Protein AF-0000000083397741 (afdb_homodimer)

InterPro domains:
  IPR000192 Aminotransferase class V domain [PF00266] (43-409)
  IPR015421 Pyridoxal phosphate-dependent transferase, major domain [G3DSA:3.40.640.10] (43-312)
  IPR015422 Pyridoxal phosphate-dependent transferase, small domain [G3DSA:3.90.1150.10] (32-408)
  IPR015424 Pyridoxal phosphate-dependent transferase [SSF53383] (21-418)

Structure (mmCIF, N/CA/C/O backbone):
data_AF-0000000083397741-model_v1
#
loop_
_entity.id
_entity.type
_entity.pdbx_description
1 polymer 'PLP-dependent transferase'
#
loop_
_atom_site.group_PDB
_atom_site.id
_atom_site.type_symbol
_atom_site.label_atom_id
_atom_site.label_alt_id
_atom_site.label_comp_id
_atom_site.label_asym_id
_atom_site.label_entity_id
_atom_site.label_seq_id
_atom_site.pdbx_PDB_ins_code
_atom_site.Cartn_x
_atom_site.Cartn_y
_atom_site.Cartn_z
_atom_site.occupancy
_atom_site.B_iso_or_equiv
_atom_site.auth_seq_id
_atom_site.auth_comp_id
_atom_site.auth_asym_id
_atom_site.auth_atom_id
_atom_site.pdbx_PDB_model_num
ATOM 1 N N . MET A 1 1 ? 24.938 -1.378 -6.527 1 69.62 1 MET A N 1
ATOM 2 C CA . MET A 1 1 ? 24.688 -1.645 -7.941 1 69.62 1 MET A CA 1
ATOM 3 C C . MET A 1 1 ? 25.203 -0.508 -8.812 1 69.62 1 MET A C 1
ATOM 5 O O . MET A 1 1 ? 25 0.666 -8.5 1 69.62 1 MET A O 1
ATOM 9 N N . PRO A 1 2 ? 25.906 -0.991 -9.844 1 72.62 2 PRO A N 1
ATOM 10 C CA . PRO A 1 2 ? 26.391 0.057 -10.742 1 72.62 2 PRO A CA 1
ATOM 11 C C . PRO A 1 2 ? 25.281 0.7 -11.562 1 72.62 2 PRO A C 1
ATOM 13 O O . PRO A 1 2 ? 24.234 0.087 -11.773 1 72.62 2 PRO A O 1
ATOM 16 N N . PHE A 1 3 ? 25.5 1.876 -11.953 1 84.69 3 PHE A N 1
ATOM 17 C CA . PHE A 1 3 ? 24.578 2.633 -12.789 1 84.69 3 PHE A CA 1
ATOM 18 C C . PHE A 1 3 ? 24.547 2.062 -14.203 1 84.69 3 PHE A C 1
ATOM 20 O O . PHE A 1 3 ? 25.562 1.604 -14.727 1 84.69 3 PHE A O 1
ATOM 27 N N . THR A 1 4 ? 23.375 2.037 -14.742 1 90.69 4 THR A N 1
ATOM 28 C CA . THR A 1 4 ? 23.156 1.583 -16.109 1 90.69 4 THR A CA 1
ATOM 29 C C . THR A 1 4 ? 22.828 2.762 -17.031 1 90.69 4 THR A C 1
ATOM 31 O O . THR A 1 4 ? 21.891 3.523 -16.766 1 90.69 4 THR A O 1
ATOM 34 N N . ASP A 1 5 ? 23.641 2.932 -18.078 1 95.44 5 ASP A N 1
ATOM 35 C CA . ASP A 1 5 ? 23.297 3.879 -19.141 1 95.44 5 ASP A CA 1
ATOM 36 C C . ASP A 1 5 ? 22.219 3.303 -20.062 1 95.44 5 ASP A C 1
ATOM 38 O O . ASP A 1 5 ? 22.531 2.521 -20.969 1 95.44 5 ASP A O 1
ATOM 42 N N . LEU A 1 6 ? 21.031 3.723 -19.953 1 96.62 6 LEU A N 1
ATOM 43 C CA . LEU A 1 6 ? 19.875 3.125 -20.641 1 96.62 6 LEU A CA 1
ATOM 44 C C . LEU A 1 6 ? 19.984 3.322 -22.141 1 96.62 6 LEU A C 1
ATOM 46 O O . LEU A 1 6 ? 19.688 2.41 -22.922 1 96.62 6 LEU A O 1
ATOM 50 N N . LYS A 1 7 ? 20.391 4.504 -22.594 1 96.12 7 LYS A N 1
ATOM 51 C CA . LYS A 1 7 ? 20.547 4.75 -24.031 1 96.12 7 LYS A CA 1
ATOM 52 C C . LYS A 1 7 ? 21.594 3.807 -24.625 1 96.12 7 LYS A C 1
ATOM 54 O O . LYS A 1 7 ? 21.344 3.191 -25.672 1 96.12 7 LYS A O 1
ATOM 59 N N . ALA A 1 8 ? 22.734 3.721 -23.969 1 96.62 8 ALA A N 1
ATOM 60 C CA . ALA A 1 8 ? 23.797 2.838 -24.438 1 96.62 8 ALA A CA 1
ATOM 61 C C . ALA A 1 8 ? 23.328 1.386 -24.469 1 96.62 8 ALA A C 1
ATOM 63 O O . ALA A 1 8 ? 23.703 0.626 -25.375 1 96.62 8 ALA A O 1
ATOM 64 N N . LEU A 1 9 ? 22.562 0.997 -23.484 1 97.25 9 LEU A N 1
ATOM 65 C CA . LEU A 1 9 ? 22.062 -0.366 -23.391 1 97.25 9 LEU A CA 1
ATOM 66 C C . LEU A 1 9 ? 21.188 -0.696 -24.609 1 97.25 9 LEU A C 1
ATOM 68 O O . LEU A 1 9 ? 21.422 -1.701 -25.281 1 97.25 9 LEU A O 1
ATOM 72 N N . TYR A 1 10 ? 20.25 0.158 -24.953 1 97.5 10 TYR A N 1
ATOM 73 C CA . TYR A 1 10 ? 19.25 -0.146 -25.969 1 97.5 10 TYR A CA 1
ATOM 74 C C . TYR A 1 10 ? 19.828 0.059 -27.375 1 97.5 10 TYR A C 1
ATOM 76 O O . TYR A 1 10 ? 19.234 -0.381 -28.359 1 97.5 10 TYR A O 1
ATOM 84 N N . ASP A 1 11 ? 20.969 0.698 -27.438 1 97.25 11 ASP A N 1
ATOM 85 C CA . ASP A 1 11 ? 21.656 0.878 -28.719 1 97.25 11 ASP A CA 1
ATOM 86 C C . ASP A 1 11 ? 22.391 -0.394 -29.125 1 97.25 11 ASP A C 1
ATOM 88 O O . ASP A 1 11 ? 22.812 -0.525 -30.281 1 97.25 11 ASP A O 1
ATOM 92 N N . GLN A 1 12 ? 22.531 -1.339 -28.25 1 97.06 12 GLN A N 1
ATOM 93 C CA . GLN A 1 12 ? 23.172 -2.613 -28.562 1 97.06 12 GLN A CA 1
ATOM 94 C C . GLN A 1 12 ? 22.141 -3.748 -28.594 1 97.06 12 GLN A C 1
ATOM 96 O O . GLN A 1 12 ? 21.094 -3.666 -27.953 1 97.06 12 GLN A O 1
ATOM 101 N N . PRO A 1 13 ? 22.484 -4.75 -29.375 1 97.31 13 PRO A N 1
ATOM 102 C CA . PRO A 1 13 ? 21.594 -5.914 -29.344 1 97.31 13 PRO A CA 1
ATOM 103 C C . PRO A 1 13 ? 21.656 -6.664 -28.016 1 97.31 13 PRO A C 1
ATOM 105 O O . PRO A 1 13 ? 22.703 -6.684 -27.359 1 97.31 13 PRO A O 1
ATOM 108 N N . PRO A 1 14 ? 20.562 -7.199 -27.609 1 97.88 14 PRO A N 1
ATOM 109 C CA . PRO A 1 14 ? 20.625 -8.008 -26.391 1 97.88 14 PRO A CA 1
ATOM 110 C C . PRO A 1 14 ? 21.5 -9.258 -26.547 1 97.88 14 PRO A C 1
ATOM 112 O O . PRO A 1 14 ? 21.656 -9.758 -27.672 1 97.88 14 PRO A O 1
ATOM 115 N N . PRO A 1 15 ? 22.047 -9.727 -25.484 1 97.38 15 PRO A N 1
ATOM 116 C CA . PRO A 1 15 ? 22.766 -11 -25.562 1 97.38 15 PRO A CA 1
ATOM 117 C C . PRO A 1 15 ? 21.828 -12.203 -25.703 1 97.38 15 PRO A C 1
ATOM 119 O O . PRO A 1 15 ? 20.609 -12.047 -25.641 1 97.38 15 PRO A O 1
ATOM 122 N N . ALA A 1 16 ? 22.5 -13.344 -25.891 1 97.62 16 ALA A N 1
ATOM 123 C CA . ALA A 1 16 ? 21.734 -14.586 -25.891 1 97.62 16 ALA A CA 1
ATOM 124 C C . ALA A 1 16 ? 21.125 -14.859 -24.516 1 97.62 16 ALA A C 1
ATOM 126 O O . ALA A 1 16 ? 21.734 -14.539 -23.5 1 97.62 16 ALA A O 1
ATOM 127 N N . PHE A 1 17 ? 19.938 -15.438 -24.547 1 98.38 17 PHE A N 1
ATOM 128 C CA . PHE A 1 17 ? 19.359 -15.867 -23.266 1 98.38 17 PHE A CA 1
ATOM 129 C C . PHE A 1 17 ? 20.234 -16.906 -22.594 1 98.38 17 PHE A C 1
ATOM 131 O O . PHE A 1 17 ? 21.078 -17.531 -23.25 1 98.38 17 PHE A O 1
ATOM 138 N N . GLY A 1 18 ? 20.047 -17.062 -21.281 1 97.19 18 GLY A N 1
ATOM 139 C CA . GLY A 1 18 ? 20.922 -17.875 -20.469 1 97.19 18 GLY A CA 1
ATOM 140 C C . GLY A 1 18 ? 21.859 -17.062 -19.594 1 97.19 18 GLY A C 1
ATOM 141 O O . GLY A 1 18 ? 21.562 -15.93 -19.234 1 97.19 18 GLY A O 1
ATOM 142 N N . LYS A 1 19 ? 22.984 -17.578 -19.297 1 95.06 19 LYS A N 1
ATOM 143 C CA . LYS A 1 19 ? 23.906 -17.016 -18.312 1 95.06 19 LYS A CA 1
ATOM 144 C C . LYS A 1 19 ? 24.406 -15.648 -18.781 1 95.06 19 LYS A C 1
ATOM 146 O O . LYS A 1 19 ? 24.734 -14.789 -17.953 1 95.06 19 LYS A O 1
ATOM 151 N N . GLU A 1 20 ? 24.438 -15.43 -20.047 1 96.19 20 GLU A N 1
ATOM 152 C CA . GLU A 1 20 ? 24.891 -14.148 -20.578 1 96.19 20 GLU A CA 1
ATOM 153 C C . GLU A 1 20 ? 23.969 -13.016 -20.156 1 96.19 20 GLU A C 1
ATOM 155 O O . GLU A 1 20 ? 24.375 -11.852 -20.125 1 96.19 20 GLU A O 1
ATOM 160 N N . MET A 1 21 ? 22.75 -13.375 -19.844 1 97.12 21 MET A N 1
ATOM 161 C CA . MET A 1 21 ? 21.75 -12.383 -19.469 1 97.12 21 MET A CA 1
ATOM 162 C C . MET A 1 21 ? 21.953 -11.93 -18.031 1 97.12 21 MET A C 1
ATOM 164 O O . MET A 1 21 ? 21.438 -10.883 -17.625 1 97.12 21 MET A O 1
ATOM 168 N N . LEU A 1 22 ? 22.719 -12.633 -17.234 1 95.56 22 LEU A N 1
ATOM 169 C CA . LEU A 1 22 ? 22.844 -12.383 -15.797 1 95.56 22 LEU A CA 1
ATOM 170 C C . LEU A 1 22 ? 23.422 -10.992 -15.539 1 95.56 22 LEU A C 1
ATOM 172 O O . LEU A 1 22 ? 23.078 -10.352 -14.547 1 95.56 22 LEU A O 1
ATOM 176 N N . LYS A 1 23 ? 24.281 -10.516 -16.422 1 95.06 23 LYS A N 1
ATOM 177 C CA . LYS A 1 23 ? 24.938 -9.227 -16.25 1 95.06 23 LYS A CA 1
ATOM 178 C C . LYS A 1 23 ? 23.922 -8.086 -16.266 1 95.06 23 LYS A C 1
ATOM 180 O O . LYS A 1 23 ? 24.203 -6.98 -15.789 1 95.06 23 LYS A O 1
ATOM 185 N N . HIS A 1 24 ? 22.734 -8.328 -16.781 1 97.19 24 HIS A N 1
ATOM 186 C CA . HIS A 1 24 ? 21.703 -7.305 -16.859 1 97.19 24 HIS A CA 1
ATOM 187 C C . HIS A 1 24 ? 20.781 -7.348 -15.648 1 97.19 24 HIS A C 1
ATOM 189 O O . HIS A 1 24 ? 19.828 -6.582 -15.562 1 97.19 24 HIS A O 1
ATOM 195 N N . PHE A 1 25 ? 21.062 -8.211 -14.742 1 97.06 25 PHE A N 1
ATOM 196 C CA . PHE A 1 25 ? 20.344 -8.305 -13.484 1 97.06 25 PHE A CA 1
ATOM 197 C C . PHE A 1 25 ? 21.266 -8.055 -12.305 1 97.06 25 PHE A C 1
ATOM 199 O O . PHE A 1 25 ? 22.484 -8.203 -12.414 1 97.06 25 PHE A O 1
ATOM 206 N N . ALA A 1 26 ? 20.688 -7.609 -11.211 1 96.5 26 ALA A N 1
ATOM 207 C CA . ALA A 1 26 ? 21.484 -7.199 -10.055 1 96.5 26 ALA A CA 1
ATOM 208 C C . ALA A 1 26 ? 21.734 -8.375 -9.109 1 96.5 26 ALA A C 1
ATOM 210 O O . ALA A 1 26 ? 22.188 -8.188 -7.98 1 96.5 26 ALA A O 1
ATOM 211 N N . MET A 1 27 ? 21.531 -9.523 -9.523 1 95.81 27 MET A N 1
ATOM 212 C CA . MET A 1 27 ? 21.656 -10.734 -8.719 1 95.81 27 MET A CA 1
ATOM 213 C C . MET A 1 27 ? 23.125 -11.016 -8.398 1 95.81 27 MET A C 1
ATOM 215 O O . MET A 1 27 ? 24 -10.805 -9.242 1 95.81 27 MET A O 1
ATOM 219 N N . ASP A 1 28 ? 23.391 -11.469 -7.18 1 95.5 28 ASP A N 1
ATOM 220 C CA . ASP A 1 28 ? 24.688 -12.07 -6.883 1 95.5 28 ASP A CA 1
ATOM 221 C C . ASP A 1 28 ? 25 -13.195 -7.863 1 95.5 28 ASP A C 1
ATOM 223 O O . ASP A 1 28 ? 24.266 -14.172 -7.965 1 95.5 28 ASP A O 1
ATOM 227 N N . PRO A 1 29 ? 26.062 -13.055 -8.5 1 91.81 29 PRO A N 1
ATOM 228 C CA . PRO A 1 29 ? 26.375 -14.055 -9.523 1 91.81 29 PRO A CA 1
ATOM 229 C C . PRO A 1 29 ? 26.531 -15.461 -8.945 1 91.81 29 PRO A C 1
ATOM 231 O O . PRO A 1 29 ? 26.406 -16.453 -9.672 1 91.81 29 PRO A O 1
ATOM 234 N N . ALA A 1 30 ? 26.828 -15.523 -7.715 1 93.25 30 ALA A N 1
ATOM 235 C CA . ALA A 1 30 ? 26.984 -16.828 -7.074 1 93.25 30 ALA A CA 1
ATOM 236 C C . ALA A 1 30 ? 25.641 -17.422 -6.695 1 93.25 30 ALA A C 1
ATOM 238 O O . ALA A 1 30 ? 25.547 -18.625 -6.391 1 93.25 30 ALA A O 1
ATOM 239 N N . TYR A 1 31 ? 24.609 -16.672 -6.734 1 96 31 TYR A N 1
ATOM 240 C CA . TYR A 1 31 ? 23.281 -17.141 -6.363 1 96 31 TYR A CA 1
ATOM 241 C C . TYR A 1 31 ? 22.547 -17.734 -7.562 1 96 31 TYR A C 1
ATOM 243 O O . TYR A 1 31 ? 22.438 -17.094 -8.609 1 96 31 TYR A O 1
ATOM 251 N N . VAL A 1 32 ? 22.109 -18.938 -7.477 1 97.12 32 VAL A N 1
ATOM 252 C CA . VAL A 1 32 ? 21.297 -19.562 -8.516 1 97.12 32 VAL A CA 1
ATOM 253 C C . VAL A 1 32 ? 19.812 -19.359 -8.219 1 97.12 32 VAL A C 1
ATOM 255 O O . VAL A 1 32 ? 19.219 -20.125 -7.453 1 97.12 32 VAL A O 1
ATOM 258 N N . ASN A 1 33 ? 19.281 -18.344 -8.867 1 96.94 33 ASN A N 1
ATOM 259 C CA . ASN A 1 33 ? 17.875 -18 -8.648 1 96.94 33 ASN A CA 1
ATOM 260 C C . ASN A 1 33 ? 16.938 -18.844 -9.5 1 96.94 33 ASN A C 1
ATOM 262 O O . ASN A 1 33 ? 16.844 -18.641 -10.711 1 96.94 33 ASN A O 1
ATOM 266 N N . LEU A 1 34 ? 16.25 -19.719 -8.867 1 98 34 LEU A N 1
ATOM 267 C CA . LEU A 1 34 ? 15.281 -20.562 -9.539 1 98 34 LEU A CA 1
ATOM 268 C C . LEU A 1 34 ? 13.891 -20.391 -8.938 1 98 34 LEU A C 1
ATOM 270 O O . LEU A 1 34 ? 13.086 -21.328 -8.922 1 98 34 LEU A O 1
ATOM 274 N N . ASN A 1 35 ? 13.672 -19.188 -8.414 1 97.94 35 ASN A N 1
ATOM 275 C CA . ASN A 1 35 ? 12.383 -18.859 -7.801 1 97.94 35 ASN A CA 1
ATOM 276 C C . ASN A 1 35 ? 11.945 -17.438 -8.156 1 97.94 35 ASN A C 1
ATOM 278 O O . ASN A 1 35 ? 11.391 -16.719 -7.312 1 97.94 35 ASN A O 1
ATOM 282 N N . ASN A 1 36 ? 12.148 -17.047 -9.375 1 95.88 36 ASN A N 1
ATOM 283 C CA . ASN A 1 36 ? 11.695 -15.75 -9.883 1 95.88 36 ASN A CA 1
ATOM 284 C C . ASN A 1 36 ? 10.211 -15.531 -9.609 1 95.88 36 ASN A C 1
ATOM 286 O O . ASN A 1 36 ? 9.773 -14.398 -9.414 1 95.88 36 ASN A O 1
ATOM 290 N N . GLY A 1 37 ? 9.445 -16.531 -9.578 1 96.25 37 GLY A N 1
ATOM 291 C CA . GLY A 1 37 ? 7.996 -16.469 -9.477 1 96.25 37 GLY A CA 1
ATOM 292 C C . GLY A 1 37 ? 7.512 -15.867 -8.172 1 96.25 37 GLY A C 1
ATOM 293 O O . GLY A 1 37 ? 6.402 -15.336 -8.102 1 96.25 37 GLY A O 1
ATOM 294 N N . SER A 1 38 ? 8.312 -15.945 -7.117 1 95.56 38 SER A N 1
ATOM 295 C CA . SER A 1 38 ? 7.863 -15.484 -5.805 1 95.56 38 SER A CA 1
ATOM 296 C C . SER A 1 38 ? 7.871 -13.961 -5.719 1 95.56 38 SER A C 1
ATOM 298 O O . SER A 1 38 ? 6.848 -13.352 -5.418 1 95.56 38 SER A O 1
ATOM 300 N N . TYR A 1 39 ? 9.008 -13.328 -6.082 1 96.44 39 TYR A N 1
ATOM 301 C CA . TYR A 1 39 ? 9.141 -11.906 -5.801 1 96.44 39 TYR A CA 1
ATOM 302 C C . TYR A 1 39 ? 9.461 -11.125 -7.066 1 96.44 39 TYR A C 1
ATOM 304 O O . TYR A 1 39 ? 9.367 -9.898 -7.09 1 96.44 39 TYR A O 1
ATOM 312 N N . GLY A 1 40 ? 9.828 -11.789 -8.109 1 96.19 40 GLY A N 1
ATOM 313 C CA . GLY A 1 40 ? 10.32 -11.125 -9.305 1 96.19 40 GLY A CA 1
ATOM 314 C C . GLY A 1 40 ? 11.766 -10.68 -9.195 1 96.19 40 GLY A C 1
ATOM 315 O O . GLY A 1 40 ? 12.344 -10.703 -8.102 1 96.19 40 GLY A O 1
ATOM 316 N N . THR A 1 41 ? 12.344 -10.359 -10.312 1 96 41 THR A N 1
ATOM 317 C CA . THR A 1 41 ? 13.719 -9.883 -10.43 1 96 41 THR A CA 1
ATOM 318 C C . THR A 1 41 ? 13.812 -8.789 -11.492 1 96 41 THR A C 1
ATOM 320 O O . THR A 1 41 ? 14.062 -9.078 -12.664 1 96 41 THR A O 1
ATOM 323 N N . PRO A 1 42 ? 13.641 -7.562 -11.086 1 97.56 42 PRO A N 1
ATOM 324 C CA . PRO A 1 42 ? 13.766 -6.504 -12.094 1 97.56 42 PRO A CA 1
ATOM 325 C C . PRO A 1 42 ? 15.18 -6.395 -12.656 1 97.56 42 PRO A C 1
ATOM 327 O O . PRO A 1 42 ? 16.156 -6.527 -11.914 1 97.56 42 PRO A O 1
ATOM 330 N N . PRO A 1 43 ? 15.305 -6.156 -13.961 1 98.19 43 PRO A N 1
ATOM 331 C CA . PRO A 1 43 ? 16.625 -5.941 -14.531 1 98.19 43 PRO A CA 1
ATOM 332 C C . PRO A 1 43 ? 17.25 -4.609 -14.102 1 98.19 43 PRO A C 1
ATOM 334 O O . PRO A 1 43 ? 16.531 -3.711 -13.648 1 98.19 43 PRO A O 1
ATOM 337 N N . ARG A 1 44 ? 18.547 -4.52 -14.281 1 97.88 44 ARG A N 1
ATOM 338 C CA . ARG A 1 44 ? 19.281 -3.309 -13.938 1 97.88 44 ARG A CA 1
ATOM 339 C C . ARG A 1 44 ? 18.688 -2.092 -14.648 1 97.88 44 ARG A C 1
ATOM 341 O O . ARG A 1 44 ? 18.672 -0.991 -14.094 1 97.88 44 ARG A O 1
ATOM 348 N N . ALA A 1 45 ? 18.25 -2.291 -15.875 1 98.38 45 ALA A N 1
ATOM 349 C CA . ALA A 1 45 ? 17.656 -1.19 -16.625 1 98.38 45 ALA A CA 1
ATOM 350 C C . ALA A 1 45 ? 16.438 -0.626 -15.898 1 98.38 45 ALA A C 1
ATOM 352 O O . ALA A 1 45 ? 16.266 0.593 -15.812 1 98.38 45 ALA A O 1
ATOM 353 N N . VAL A 1 46 ? 15.586 -1.494 -15.422 1 98.56 46 VAL A N 1
ATOM 354 C CA . VAL A 1 46 ? 14.367 -1.092 -14.719 1 98.56 46 VAL A CA 1
ATOM 355 C C . VAL A 1 46 ? 14.734 -0.46 -13.375 1 98.56 46 VAL A C 1
ATOM 357 O O . VAL A 1 46 ? 14.141 0.542 -12.977 1 98.56 46 VAL A O 1
ATOM 360 N N . LEU A 1 47 ? 15.703 -1.009 -12.648 1 97.75 47 LEU A N 1
ATOM 361 C CA . LEU A 1 47 ? 16.172 -0.44 -11.391 1 97.75 47 LEU A CA 1
ATOM 362 C C . LEU A 1 47 ? 16.766 0.951 -11.609 1 97.75 47 LEU A C 1
ATOM 364 O O . LEU A 1 47 ? 16.547 1.852 -10.797 1 97.75 47 LEU A O 1
ATOM 368 N N . GLN A 1 48 ? 17.5 1.092 -12.719 1 97.31 48 GLN A N 1
ATOM 369 C CA . GLN A 1 48 ? 18.047 2.396 -13.062 1 97.31 48 GLN A CA 1
ATOM 370 C C . GLN A 1 48 ? 16.938 3.414 -13.32 1 97.31 48 GLN A C 1
ATOM 372 O O . GLN A 1 48 ? 17.016 4.551 -12.844 1 97.31 48 GLN A O 1
ATOM 377 N N . ALA A 1 49 ? 15.977 3.018 -14.07 1 97.94 49 ALA A N 1
ATOM 378 C CA . ALA A 1 49 ? 14.852 3.908 -14.336 1 97.94 49 ALA A CA 1
ATOM 379 C C . ALA A 1 49 ? 14.156 4.32 -13.047 1 97.94 49 ALA A C 1
ATOM 381 O O . ALA A 1 49 ? 13.766 5.477 -12.883 1 97.94 49 ALA A O 1
ATOM 382 N N . ALA A 1 50 ? 13.938 3.377 -12.148 1 96.94 50 ALA A N 1
ATOM 383 C CA . ALA A 1 50 ? 13.32 3.676 -10.859 1 96.94 50 ALA A CA 1
ATOM 384 C C . ALA A 1 50 ? 14.164 4.668 -10.062 1 96.94 50 ALA A C 1
ATOM 386 O O . ALA A 1 50 ? 13.625 5.566 -9.414 1 96.94 50 ALA A O 1
ATOM 387 N N . PHE A 1 51 ? 15.445 4.438 -10.102 1 95.56 51 PHE A N 1
ATOM 388 C CA . PHE A 1 51 ?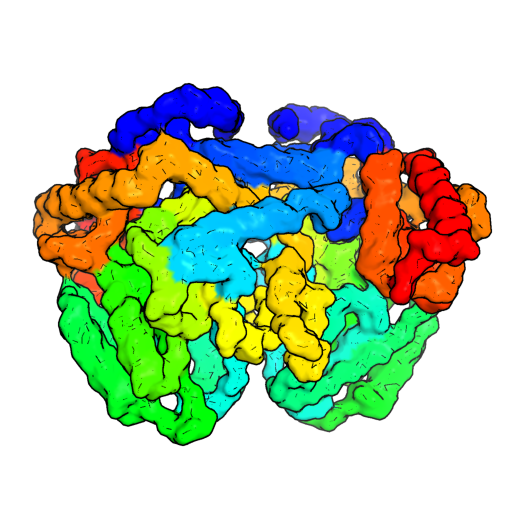 16.359 5.352 -9.43 1 95.56 51 PHE A CA 1
ATOM 389 C C . PHE A 1 51 ? 16.266 6.75 -10.031 1 95.56 51 PHE A C 1
ATOM 391 O O . PHE A 1 51 ? 16.266 7.746 -9.305 1 95.56 51 PHE A O 1
ATOM 398 N N . ASP A 1 52 ? 16.203 6.824 -11.336 1 96.56 52 ASP A N 1
ATOM 399 C CA . ASP A 1 52 ? 16.078 8.109 -12.016 1 96.56 52 ASP A CA 1
ATOM 400 C C . ASP A 1 52 ? 14.781 8.812 -11.617 1 96.56 52 ASP A C 1
ATOM 402 O O . ASP A 1 52 ? 14.766 10.031 -11.43 1 96.56 52 ASP A O 1
ATOM 406 N N . ILE A 1 53 ? 13.742 8.094 -11.531 1 97.44 53 ILE A N 1
ATOM 407 C CA . ILE A 1 53 ? 12.453 8.641 -11.117 1 97.44 53 ILE A CA 1
ATOM 408 C C . ILE A 1 53 ? 12.555 9.18 -9.695 1 97.44 53 ILE A C 1
ATOM 410 O O . ILE A 1 53 ? 12.086 10.281 -9.398 1 97.44 53 ILE A O 1
ATOM 414 N N . THR A 1 54 ? 13.156 8.406 -8.773 1 96.44 54 THR A N 1
ATOM 415 C CA . THR A 1 54 ? 13.352 8.844 -7.398 1 96.44 54 THR A CA 1
ATOM 416 C C . THR A 1 54 ? 14.156 10.141 -7.352 1 96.44 54 THR A C 1
ATOM 418 O O . THR A 1 54 ? 13.828 11.047 -6.59 1 96.44 54 THR A O 1
ATOM 421 N N . THR A 1 55 ? 15.188 10.18 -8.164 1 95.69 55 THR A N 1
ATOM 422 C CA . THR A 1 55 ? 16.016 11.375 -8.234 1 95.69 55 THR A CA 1
ATOM 423 C C . THR A 1 55 ? 15.195 12.578 -8.68 1 95.69 55 THR A C 1
ATOM 425 O O . THR A 1 55 ? 15.336 13.672 -8.125 1 95.69 55 THR A O 1
ATOM 428 N N . GLU A 1 56 ? 14.391 12.352 -9.672 1 97.19 56 GLU A N 1
ATOM 429 C CA . GLU A 1 56 ? 13.508 13.414 -10.156 1 97.19 56 GLU A CA 1
ATOM 430 C C . GLU A 1 56 ? 12.539 13.867 -9.062 1 97.19 56 GLU A C 1
ATOM 432 O O . GLU A 1 56 ? 12.352 15.062 -8.852 1 97.19 56 GLU A O 1
ATOM 437 N N . ILE A 1 57 ? 11.898 12.953 -8.367 1 97.5 57 ILE A N 1
ATOM 438 C CA . ILE A 1 57 ? 10.953 13.25 -7.301 1 97.5 57 ILE A CA 1
ATOM 439 C C . ILE A 1 57 ? 11.617 14.133 -6.25 1 97.5 57 ILE A C 1
ATOM 441 O O . ILE A 1 57 ? 11.062 15.156 -5.848 1 97.5 57 ILE A O 1
ATOM 445 N N . GLU A 1 58 ? 12.812 13.719 -5.84 1 97.06 58 GLU A N 1
ATOM 446 C CA . GLU A 1 58 ? 13.438 14.359 -4.688 1 97.06 58 GLU A CA 1
ATOM 447 C C . GLU A 1 58 ? 14.07 15.695 -5.074 1 97.06 58 GLU A C 1
ATOM 449 O O . GLU A 1 58 ? 14.297 16.547 -4.219 1 97.06 58 GLU A O 1
ATOM 454 N N . ALA A 1 59 ? 14.328 15.914 -6.395 1 97.19 59 ALA A N 1
ATOM 455 C CA . ALA A 1 59 ? 14.812 17.219 -6.855 1 97.19 59 ALA A CA 1
ATOM 456 C C . ALA A 1 59 ? 13.75 18.297 -6.66 1 97.19 59 ALA A C 1
ATOM 458 O O . ALA A 1 59 ? 14.07 19.438 -6.328 1 97.19 59 ALA A O 1
ATOM 459 N N . ASN A 1 60 ? 12.531 17.953 -6.91 1 97.38 60 ASN A N 1
ATOM 460 C CA . ASN A 1 60 ? 11.383 18.828 -6.711 1 97.38 60 ASN A CA 1
ATOM 461 C C . ASN A 1 60 ? 10.094 18.047 -6.496 1 97.38 60 ASN A C 1
ATOM 463 O O . ASN A 1 60 ? 9.312 17.859 -7.426 1 97.38 60 ASN A O 1
ATOM 467 N N . PRO A 1 61 ? 9.828 17.672 -5.223 1 96.56 61 PRO A N 1
ATOM 468 C CA . PRO A 1 61 ? 8.664 16.844 -4.922 1 96.56 61 PRO A CA 1
ATOM 469 C C . PRO A 1 61 ? 7.352 17.453 -5.406 1 96.56 61 PRO A C 1
ATOM 471 O O . PRO A 1 61 ? 6.457 16.734 -5.855 1 96.56 61 PRO A O 1
ATOM 474 N N . GLU A 1 62 ? 7.203 18.766 -5.398 1 96.75 62 GLU A N 1
ATOM 475 C CA . GLU A 1 62 ? 5.969 19.438 -5.812 1 96.75 62 GLU A CA 1
ATOM 476 C C . GLU A 1 62 ? 5.75 19.297 -7.316 1 96.75 62 GLU A C 1
ATOM 478 O O . GLU A 1 62 ? 4.652 18.953 -7.762 1 96.75 62 GLU A O 1
ATOM 483 N N . ARG A 1 63 ? 6.797 19.594 -8.047 1 96.81 63 ARG A N 1
ATOM 484 C CA . ARG A 1 63 ? 6.688 19.484 -9.5 1 96.81 63 ARG A CA 1
ATOM 485 C C . ARG A 1 63 ? 6.312 18.078 -9.922 1 96.81 63 ARG A C 1
ATOM 487 O O . ARG A 1 63 ? 5.469 17.891 -10.805 1 96.81 63 ARG A O 1
ATOM 494 N N . PHE A 1 64 ? 6.918 17.172 -9.32 1 97.38 64 PHE A N 1
ATOM 495 C CA . PHE A 1 64 ? 6.672 15.773 -9.688 1 97.38 64 PHE A CA 1
ATOM 496 C C . PHE A 1 64 ? 5.25 15.367 -9.336 1 97.38 64 PHE A C 1
ATOM 498 O O . PHE A 1 64 ? 4.527 14.828 -10.18 1 97.38 64 PHE A O 1
ATOM 505 N N . HIS A 1 65 ? 4.809 15.578 -8.094 1 96.06 65 HIS A N 1
ATOM 506 C CA . HIS A 1 65 ? 3.543 15.039 -7.602 1 96.06 65 HIS A CA 1
ATOM 507 C C . HIS A 1 65 ? 2.359 15.82 -8.164 1 96.06 65 HIS A C 1
ATOM 509 O O . HIS A 1 65 ? 1.234 15.312 -8.195 1 96.06 65 HIS A O 1
ATOM 515 N N . ARG A 1 66 ? 2.602 16.984 -8.609 1 94.94 66 ARG A N 1
ATOM 516 C CA . ARG A 1 66 ? 1.489 17.781 -9.109 1 94.94 66 ARG A CA 1
ATOM 517 C C . ARG A 1 66 ? 1.423 17.734 -10.633 1 94.94 66 ARG A C 1
ATOM 519 O O . ARG A 1 66 ? 0.349 17.891 -11.219 1 94.94 66 ARG A O 1
ATOM 526 N N . PHE A 1 67 ? 2.598 17.438 -11.359 1 92.88 67 PHE A N 1
ATOM 527 C CA . PHE A 1 67 ? 2.586 17.516 -12.812 1 92.88 67 PHE A CA 1
ATOM 528 C C . PHE A 1 67 ? 3.377 16.359 -13.422 1 92.88 67 PHE A C 1
ATOM 530 O O . PHE A 1 67 ? 3.236 16.047 -14.609 1 92.88 67 PHE A O 1
ATOM 537 N N . GLY A 1 68 ? 4.137 15.672 -12.695 1 91.12 68 GLY A N 1
ATOM 538 C CA . GLY A 1 68 ? 5.199 14.875 -13.281 1 91.12 68 GLY A CA 1
ATOM 539 C C . GLY A 1 68 ? 4.789 13.438 -13.531 1 91.12 68 GLY A C 1
ATOM 540 O O . GLY A 1 68 ? 5.312 12.789 -14.445 1 91.12 68 GLY A O 1
ATOM 541 N N . TYR A 1 69 ? 3.889 12.883 -12.727 1 95.75 69 TYR A N 1
ATOM 542 C CA . TYR A 1 69 ? 3.734 11.438 -12.781 1 95.75 69 TYR A CA 1
ATOM 543 C C . TYR A 1 69 ? 2.5 11.047 -13.586 1 95.75 69 TYR A C 1
ATOM 545 O O . TYR A 1 69 ? 2.402 9.914 -14.078 1 95.75 69 TYR A O 1
ATOM 553 N N . GLN A 1 70 ? 1.535 11.93 -13.828 1 96.44 70 GLN A N 1
ATOM 554 C CA . GLN A 1 70 ? 0.209 11.555 -14.312 1 96.44 70 GLN A CA 1
ATOM 555 C C . GLN A 1 70 ? 0.281 10.969 -15.719 1 96.44 70 GLN A C 1
ATOM 557 O O . GLN A 1 70 ? -0.275 9.898 -15.984 1 96.44 70 GLN A O 1
ATOM 562 N N . GLU A 1 71 ? 0.98 11.648 -16.609 1 97.38 71 GLU A N 1
ATOM 563 C CA . GLU A 1 71 ? 1.073 11.156 -17.969 1 97.38 71 GLU A CA 1
ATOM 564 C C . GLU A 1 71 ? 1.854 9.852 -18.047 1 97.38 71 GLU A C 1
ATOM 566 O O . GLU A 1 71 ? 1.555 8.977 -18.859 1 97.38 71 GLU A O 1
ATOM 571 N N . ARG A 1 72 ? 2.846 9.688 -17.25 1 98.19 72 ARG A N 1
ATOM 572 C CA . ARG A 1 72 ? 3.641 8.469 -17.188 1 98.19 72 ARG A CA 1
ATOM 573 C C . ARG A 1 72 ? 2.824 7.305 -16.641 1 98.19 72 ARG A C 1
ATOM 575 O O . ARG A 1 72 ? 2.98 6.164 -17.062 1 98.19 72 ARG A O 1
ATOM 582 N N . LEU A 1 73 ? 1.969 7.621 -15.648 1 98.38 73 LEU A N 1
ATOM 583 C CA . LEU A 1 73 ? 1.059 6.617 -15.109 1 98.38 73 LEU A CA 1
ATOM 584 C C . LEU A 1 73 ? 0.062 6.16 -16.172 1 98.38 73 LEU A C 1
ATOM 586 O O . LEU A 1 73 ? -0.222 4.969 -16.281 1 98.38 73 LEU A O 1
ATOM 590 N N . LYS A 1 74 ? -0.451 7.109 -16.922 1 98.31 74 LYS A N 1
ATOM 591 C CA . LYS A 1 74 ? -1.346 6.789 -18.031 1 98.31 74 LYS A CA 1
ATOM 592 C C . LYS A 1 74 ? -0.653 5.895 -19.047 1 98.31 74 LYS A C 1
ATOM 594 O O . LYS A 1 74 ? -1.254 4.945 -19.562 1 98.31 74 LYS A O 1
ATOM 599 N N . GLU A 1 75 ? 0.581 6.203 -19.344 1 98.69 75 GLU A N 1
ATOM 600 C CA . GLU A 1 75 ? 1.367 5.395 -20.266 1 98.69 75 GLU A CA 1
ATOM 601 C C . GLU A 1 75 ? 1.534 3.969 -19.75 1 98.69 75 GLU A C 1
ATOM 603 O O . GLU A 1 75 ? 1.406 3.008 -20.516 1 98.69 75 GLU A O 1
ATOM 608 N N . ALA A 1 76 ? 1.808 3.854 -18.469 1 98.81 76 ALA A N 1
ATOM 609 C CA . ALA A 1 76 ? 1.943 2.529 -17.875 1 98.81 76 ALA A CA 1
ATOM 610 C C . ALA A 1 76 ? 0.657 1.724 -18.016 1 98.81 76 ALA A C 1
ATOM 612 O O . ALA A 1 76 ? 0.693 0.553 -18.406 1 98.81 76 ALA A O 1
ATOM 613 N N . ARG A 1 77 ? -0.47 2.336 -17.719 1 98.81 77 ARG A N 1
ATOM 614 C CA . ARG A 1 77 ? -1.765 1.674 -17.844 1 98.81 77 ARG A CA 1
ATOM 615 C C . ARG A 1 77 ? -2.049 1.298 -19.297 1 98.81 77 ARG A C 1
ATOM 617 O O . ARG A 1 77 ? -2.6 0.229 -19.578 1 98.81 77 ARG A O 1
ATOM 624 N N . ALA A 1 78 ? -1.655 2.148 -20.203 1 98.88 78 ALA A N 1
ATOM 625 C CA . ALA A 1 78 ? -1.861 1.877 -21.625 1 98.88 78 ALA A CA 1
ATOM 626 C C . ALA A 1 78 ? -1.033 0.68 -22.078 1 98.88 78 ALA A C 1
ATOM 628 O O . ALA A 1 78 ? -1.518 -0.168 -22.828 1 98.88 78 ALA A O 1
ATOM 629 N N . ASN A 1 79 ? 0.211 0.66 -21.688 1 98.88 79 ASN A N 1
ATOM 630 C CA . ASN A 1 79 ? 1.075 -0.468 -22.016 1 98.88 79 ASN A CA 1
ATOM 631 C C . ASN A 1 79 ? 0.502 -1.784 -21.5 1 98.88 79 ASN A C 1
ATOM 633 O O . ASN A 1 79 ? 0.456 -2.775 -22.234 1 98.88 79 ASN A O 1
ATOM 637 N N . ILE A 1 80 ? 0.039 -1.764 -20.297 1 98.88 80 ILE A N 1
ATOM 638 C CA . ILE A 1 80 ? -0.537 -2.953 -19.688 1 98.88 80 ILE A CA 1
ATOM 639 C C . ILE A 1 80 ? -1.812 -3.352 -20.422 1 98.88 80 ILE A C 1
ATOM 641 O O . ILE A 1 80 ? -2.023 -4.531 -20.719 1 98.88 80 ILE A O 1
ATOM 645 N N . ALA A 1 81 ? -2.65 -2.354 -20.656 1 98.88 81 ALA A N 1
ATOM 646 C CA . ALA A 1 81 ? -3.906 -2.605 -21.359 1 98.88 81 ALA A CA 1
ATOM 647 C C . ALA A 1 81 ? -3.658 -3.301 -22.688 1 98.88 81 ALA A C 1
ATOM 649 O O . ALA A 1 81 ? -4.387 -4.227 -23.062 1 98.88 81 ALA A O 1
ATOM 650 N N . GLY A 1 82 ? -2.672 -2.842 -23.406 1 98.69 82 GLY A N 1
ATOM 651 C CA . GLY A 1 82 ? -2.316 -3.475 -24.656 1 98.69 82 GLY A CA 1
ATOM 652 C C . GLY A 1 82 ? -1.919 -4.93 -24.516 1 98.69 82 GLY A C 1
ATOM 653 O O . GLY A 1 82 ? -2.258 -5.762 -25.359 1 98.69 82 GLY A O 1
ATOM 654 N N . LEU A 1 83 ? -1.261 -5.238 -23.469 1 98.62 83 LEU A N 1
ATOM 655 C CA . LEU A 1 83 ? -0.746 -6.578 -23.219 1 98.62 83 LEU A CA 1
ATOM 656 C C . LEU A 1 83 ? -1.873 -7.531 -22.828 1 98.62 83 LEU A C 1
ATOM 658 O O . LEU A 1 83 ? -1.816 -8.727 -23.141 1 98.62 83 LEU A O 1
ATOM 662 N N . ILE A 1 84 ? -2.951 -7.039 -22.188 1 98.88 84 ILE A N 1
ATOM 663 C CA . ILE A 1 84 ? -3.941 -7.949 -21.609 1 98.88 84 ILE A CA 1
ATOM 664 C C . ILE A 1 84 ? -5.254 -7.832 -22.391 1 98.88 84 ILE A C 1
ATOM 666 O O . ILE A 1 84 ? -6.254 -8.445 -22.016 1 98.88 84 ILE A O 1
ATOM 670 N N . GLY A 1 85 ? -5.277 -7.062 -23.438 1 98.75 85 GLY A N 1
ATOM 671 C CA . GLY A 1 85 ? -6.465 -6.922 -24.266 1 98.75 85 GLY A CA 1
ATOM 672 C C . GLY A 1 85 ? -7.602 -6.199 -23.562 1 98.75 85 GLY A C 1
ATOM 673 O O . GLY A 1 85 ? -8.727 -6.699 -23.516 1 98.75 85 GLY A O 1
ATOM 674 N N . ALA A 1 86 ? -7.32 -4.992 -23.047 1 98.75 86 ALA A N 1
ATOM 675 C CA . ALA A 1 86 ? -8.289 -4.164 -22.344 1 98.75 86 ALA A CA 1
ATOM 676 C C . ALA A 1 86 ? -8.156 -2.697 -22.75 1 98.75 86 ALA A C 1
ATOM 678 O O . ALA A 1 86 ? -7.312 -2.348 -23.562 1 98.75 86 ALA A O 1
ATOM 679 N N . HIS A 1 87 ? -9.062 -1.869 -22.328 1 98.62 87 HIS A N 1
ATOM 680 C CA . HIS A 1 87 ? -8.945 -0.421 -22.453 1 98.62 87 HIS A CA 1
ATOM 681 C C . HIS A 1 87 ? -8.117 0.159 -21.312 1 98.62 87 HIS A C 1
ATOM 683 O O . HIS A 1 87 ? -8.219 -0.296 -20.172 1 98.62 87 HIS A O 1
ATOM 689 N N . GLN A 1 88 ? -7.359 1.125 -21.594 1 98.31 88 GLN A N 1
ATOM 690 C CA . GLN A 1 88 ? -6.465 1.712 -20.594 1 98.31 88 GLN A CA 1
ATOM 691 C C . GLN A 1 88 ? -7.234 2.16 -19.359 1 98.31 88 GLN A C 1
ATOM 693 O O . GLN A 1 88 ? -6.727 2.072 -18.234 1 98.31 88 GLN A O 1
ATOM 698 N N . ASP A 1 89 ? -8.484 2.674 -19.516 1 98.31 89 ASP A N 1
ATOM 699 C CA . ASP A 1 89 ? -9.266 3.197 -18.406 1 98.31 89 ASP A CA 1
ATOM 700 C C . ASP A 1 89 ? -9.961 2.07 -17.641 1 98.31 89 ASP A C 1
ATOM 702 O O . ASP A 1 89 ? -10.719 2.322 -16.703 1 98.31 89 ASP A O 1
ATOM 706 N N . GLU A 1 90 ? -9.703 0.839 -18 1 98.81 90 GLU A N 1
ATOM 707 C CA . GLU A 1 90 ? -10.141 -0.333 -17.25 1 98.81 90 GLU A CA 1
ATOM 708 C C . GLU A 1 90 ? -9 -0.923 -16.438 1 98.81 90 GLU A C 1
ATOM 710 O O . GLU A 1 90 ? -9.188 -1.914 -15.727 1 98.81 90 GLU A O 1
ATOM 715 N N . CYS A 1 91 ? -7.82 -0.321 -16.578 1 98.88 91 CYS A N 1
ATOM 716 C CA . CYS A 1 91 ? -6.621 -0.809 -15.906 1 98.88 91 CYS A CA 1
ATOM 717 C C . CYS A 1 91 ? -6.172 0.163 -14.828 1 98.88 91 CYS A C 1
ATOM 719 O O . CYS A 1 91 ? -5.902 1.332 -15.109 1 98.88 91 CYS A O 1
ATOM 721 N N . PHE A 1 92 ? -6.082 -0.336 -13.602 1 98.81 92 PHE A N 1
ATOM 722 C CA . PHE A 1 92 ? -5.656 0.451 -12.445 1 98.81 92 PHE A CA 1
ATOM 723 C C . PHE A 1 92 ? -4.445 -0.183 -11.773 1 98.81 92 PHE A C 1
ATOM 725 O O . PHE A 1 92 ? -4.309 -1.407 -11.758 1 98.81 92 PHE A O 1
ATOM 732 N N . LEU A 1 93 ? -3.537 0.603 -11.273 1 98.56 93 LEU A N 1
ATOM 733 C CA . LEU A 1 93 ? -2.354 0.061 -10.617 1 98.56 93 LEU A CA 1
ATOM 734 C C . LEU A 1 93 ? -2.535 0.038 -9.102 1 98.56 93 LEU A C 1
ATOM 736 O O . LEU A 1 93 ? -3.066 0.986 -8.523 1 98.56 93 LEU A O 1
ATOM 740 N N . VAL A 1 94 ? -2.195 -1.078 -8.492 1 97.88 94 VAL A N 1
ATOM 741 C CA . VAL A 1 94 ? -2.221 -1.295 -7.055 1 97.88 94 VAL A CA 1
ATOM 742 C C . VAL A 1 94 ? -0.906 -1.927 -6.602 1 97.88 94 VAL A C 1
ATOM 744 O O . VAL A 1 94 ? -0.038 -2.225 -7.426 1 97.88 94 VAL A O 1
ATOM 747 N N . ASN A 1 95 ? -0.704 -2.117 -5.383 1 96.38 95 ASN A N 1
ATOM 748 C CA . ASN A 1 95 ? 0.586 -2.523 -4.836 1 96.38 95 ASN A CA 1
ATOM 749 C C . ASN A 1 95 ? 0.909 -3.975 -5.184 1 96.38 95 ASN A C 1
ATOM 751 O O . ASN A 1 95 ? 2.076 -4.336 -5.34 1 96.38 95 ASN A O 1
ATOM 755 N N . ASN A 1 96 ? -0.08 -4.824 -5.199 1 97.81 96 ASN A N 1
ATOM 756 C CA . ASN A 1 96 ? 0.074 -6.25 -5.473 1 97.81 96 ASN A CA 1
ATOM 757 C C . ASN A 1 96 ? -1.276 -6.926 -5.695 1 97.81 96 ASN A C 1
ATOM 759 O O . ASN A 1 96 ? -2.324 -6.309 -5.508 1 97.81 96 ASN A O 1
ATOM 763 N N . ALA A 1 97 ? -1.245 -8.133 -6.066 1 98 97 ALA A N 1
ATOM 764 C CA . ALA A 1 97 ? -2.467 -8.867 -6.383 1 98 97 ALA A CA 1
ATOM 765 C C . ALA A 1 97 ? -3.355 -9.008 -5.152 1 98 97 ALA A C 1
ATOM 767 O O . ALA A 1 97 ? -4.586 -9 -5.258 1 98 97 ALA A O 1
ATOM 768 N N . THR A 1 98 ? -2.754 -9.172 -3.979 1 98.06 98 THR A N 1
ATOM 769 C CA . THR A 1 98 ? -3.514 -9.266 -2.736 1 98.06 98 THR A CA 1
ATOM 770 C C . THR A 1 98 ? -4.375 -8.023 -2.533 1 98.06 98 THR A C 1
ATOM 772 O O . THR A 1 98 ? -5.551 -8.125 -2.182 1 98.06 98 THR A O 1
ATOM 775 N N . THR A 1 99 ? -3.791 -6.883 -2.812 1 97.81 99 THR A N 1
ATOM 776 C CA . THR A 1 99 ? -4.523 -5.625 -2.721 1 97.81 99 THR A CA 1
ATOM 777 C C . THR A 1 99 ? -5.621 -5.562 -3.779 1 97.81 99 THR A C 1
ATOM 779 O O . THR A 1 99 ? -6.727 -5.086 -3.51 1 97.81 99 THR A O 1
ATOM 782 N N . GLY A 1 100 ? -5.324 -6.016 -4.961 1 98.44 100 GLY A N 1
ATOM 783 C CA . GLY A 1 100 ? -6.309 -6.004 -6.031 1 98.44 100 GLY A CA 1
ATOM 784 C C . GLY A 1 100 ? -7.551 -6.812 -5.703 1 98.44 100 GLY A C 1
ATOM 785 O O . GLY A 1 100 ? -8.664 -6.273 -5.695 1 98.44 100 GLY A O 1
ATOM 786 N N . VAL A 1 101 ? -7.34 -8.062 -5.328 1 98.56 101 VAL A N 1
ATOM 787 C CA . VAL A 1 101 ? -8.453 -8.945 -5 1 98.56 101 VAL A CA 1
ATOM 788 C C . VAL A 1 101 ? -9.188 -8.422 -3.77 1 98.56 101 VAL A C 1
ATOM 790 O O . VAL A 1 101 ? -10.422 -8.414 -3.73 1 98.56 101 VAL A O 1
ATOM 793 N N . GLY A 1 102 ? -8.414 -7.953 -2.779 1 98.19 102 GLY A N 1
ATOM 794 C CA . GLY A 1 102 ? -9.008 -7.414 -1.568 1 98.19 102 GLY A CA 1
ATOM 795 C C . GLY A 1 102 ? -9.898 -6.211 -1.826 1 98.19 102 GLY A C 1
ATOM 796 O O . GLY A 1 102 ? -10.953 -6.066 -1.207 1 98.19 102 GLY A O 1
ATOM 797 N N . THR A 1 103 ? -9.484 -5.336 -2.732 1 98.5 103 THR A N 1
ATOM 798 C CA . THR A 1 103 ? -10.258 -4.152 -3.082 1 98.5 103 THR A CA 1
ATOM 799 C C . THR A 1 103 ? -11.609 -4.547 -3.682 1 98.5 103 THR A C 1
ATOM 801 O O . THR A 1 103 ? -12.648 -4.012 -3.297 1 98.5 103 THR A O 1
ATOM 804 N N . VAL A 1 104 ? -11.602 -5.543 -4.562 1 98.81 104 VAL A N 1
ATOM 805 C CA . VAL A 1 104 ? -12.836 -5.969 -5.219 1 98.81 104 VAL A CA 1
ATOM 806 C C . VAL A 1 104 ? -13.758 -6.637 -4.203 1 98.81 104 VAL A C 1
ATOM 808 O O . VAL A 1 104 ? -14.938 -6.293 -4.105 1 98.81 104 VAL A O 1
ATOM 811 N N . LEU A 1 105 ? -13.219 -7.566 -3.432 1 98.75 105 LEU A N 1
ATOM 812 C CA . LEU A 1 105 ? -14.023 -8.32 -2.477 1 98.75 105 LEU A CA 1
ATOM 813 C C . LEU A 1 105 ? -14.68 -7.391 -1.464 1 98.75 105 LEU A C 1
ATOM 815 O O . LEU A 1 105 ? -15.828 -7.609 -1.072 1 98.75 105 LEU A O 1
ATOM 819 N N . ARG A 1 106 ? -14.008 -6.363 -1.104 1 97.81 106 ARG A N 1
ATOM 820 C CA . ARG A 1 106 ? -14.508 -5.461 -0.071 1 97.81 106 ARG A CA 1
ATOM 821 C C . ARG A 1 106 ? -15.547 -4.5 -0.639 1 97.81 106 ARG A C 1
ATOM 823 O O . ARG A 1 106 ? -16.25 -3.824 0.113 1 97.81 106 ARG A O 1
ATOM 830 N N . ASN A 1 107 ? -15.664 -4.426 -1.93 1 98.31 107 ASN A N 1
ATOM 831 C CA . ASN A 1 107 ? -16.609 -3.49 -2.539 1 98.31 107 ASN A CA 1
ATOM 832 C C . ASN A 1 107 ? -17.938 -4.152 -2.836 1 98.31 107 ASN A C 1
ATOM 834 O O . ASN A 1 107 ? -18.922 -3.477 -3.184 1 98.31 107 ASN A O 1
ATOM 838 N N . PHE A 1 108 ? -18.016 -5.52 -2.721 1 97.69 108 PHE A N 1
ATOM 839 C CA . PHE A 1 108 ? -19.312 -6.176 -2.756 1 97.69 108 PHE A CA 1
ATOM 840 C C . PHE A 1 108 ? -20.094 -5.895 -1.477 1 97.69 108 PHE A C 1
ATOM 842 O O . PHE A 1 108 ? -19.531 -5.871 -0.386 1 97.69 108 PHE A O 1
ATOM 849 N N . GLU A 1 109 ? -21.312 -5.633 -1.602 1 95.44 109 GLU A N 1
ATOM 850 C CA . GLU A 1 109 ? -22.188 -5.598 -0.431 1 95.44 109 GLU A CA 1
ATOM 851 C C . GLU A 1 109 ? -22.688 -6.996 -0.068 1 95.44 109 GLU A C 1
ATOM 853 O O . GLU A 1 109 ? -23.719 -7.441 -0.568 1 95.44 109 GLU A O 1
ATOM 858 N N . TRP A 1 110 ? -22.016 -7.598 0.824 1 96.94 110 TRP A N 1
ATOM 859 C CA . TRP A 1 110 ? -22.281 -8.992 1.174 1 96.94 110 TRP A CA 1
ATOM 860 C C . TRP A 1 110 ? -23.562 -9.109 1.988 1 96.94 110 TRP A C 1
ATOM 862 O O . TRP A 1 110 ? -23.922 -8.195 2.736 1 96.94 110 TRP A O 1
ATOM 872 N N . GLU A 1 111 ? -24.266 -10.102 1.805 1 96.25 111 GLU A N 1
ATOM 873 C CA . GLU A 1 111 ? -25.469 -10.461 2.553 1 96.25 111 GLU A CA 1
ATOM 874 C C . GLU A 1 111 ? -25.359 -11.859 3.145 1 96.25 111 GLU A C 1
ATOM 876 O O . GLU A 1 111 ? -24.5 -12.648 2.738 1 96.25 111 GLU A O 1
ATOM 881 N N . LYS A 1 112 ? -26.312 -12.07 4.035 1 95.19 112 LYS A N 1
ATOM 882 C CA . LYS A 1 112 ? -26.406 -13.422 4.582 1 95.19 112 LYS A CA 1
ATOM 883 C C . LYS A 1 112 ? -26.688 -14.438 3.482 1 95.19 112 LYS A C 1
ATOM 885 O O . LYS A 1 112 ? -27.469 -14.18 2.572 1 95.19 112 LYS A O 1
ATOM 890 N N . ASP A 1 113 ? -26 -15.531 3.357 1 96.25 113 ASP A N 1
ATOM 891 C CA . ASP A 1 113 ? -26.219 -16.672 2.469 1 96.25 113 ASP A CA 1
ATOM 892 C C . ASP A 1 113 ? -25.516 -16.469 1.131 1 96.25 113 ASP A C 1
ATOM 894 O O . ASP A 1 113 ? -25.609 -17.312 0.235 1 96.25 113 ASP A O 1
ATOM 898 N N . ASP A 1 114 ? -24.906 -15.25 0.956 1 98.5 114 ASP A N 1
ATOM 899 C CA . ASP A 1 114 ? -24 -15.148 -0.182 1 98.5 114 ASP A CA 1
ATOM 900 C C . ASP A 1 114 ? -22.891 -16.188 -0.094 1 98.5 114 ASP A C 1
ATOM 902 O O . ASP A 1 114 ? -22.625 -16.734 0.98 1 98.5 114 ASP A O 1
ATOM 906 N N . VAL A 1 115 ? -22.328 -16.484 -1.254 1 98.75 115 VAL A N 1
ATOM 907 C CA . VAL A 1 115 ? -21.312 -17.531 -1.283 1 98.75 115 VAL A CA 1
ATOM 908 C C . VAL A 1 115 ? -20.047 -17 -1.947 1 98.75 115 VAL A C 1
ATOM 910 O O . VAL A 1 115 ? -20.109 -16.375 -3.016 1 98.75 115 VAL A O 1
ATOM 913 N N . ILE A 1 116 ? -18.953 -17.141 -1.28 1 98.88 116 ILE A N 1
ATOM 914 C CA . ILE A 1 116 ? -17.625 -16.922 -1.853 1 98.88 116 ILE A CA 1
ATOM 915 C C . ILE A 1 116 ? -16.938 -18.25 -2.107 1 98.88 116 ILE A C 1
ATOM 917 O O . ILE A 1 116 ? -16.766 -19.062 -1.187 1 98.88 116 ILE A O 1
ATOM 921 N N . ILE A 1 117 ? -16.547 -18.484 -3.344 1 98.88 117 ILE A N 1
ATOM 922 C CA . ILE A 1 117 ? -15.906 -19.734 -3.721 1 98.88 117 ILE A CA 1
ATOM 923 C C . ILE A 1 117 ? -14.406 -19.5 -3.916 1 98.88 117 ILE A C 1
ATOM 925 O O . ILE A 1 117 ? -14 -18.609 -4.652 1 98.88 117 ILE A O 1
ATOM 929 N N . THR A 1 118 ? -13.586 -20.234 -3.209 1 98.75 118 THR A N 1
ATOM 930 C CA . THR A 1 118 ? -12.141 -20.266 -3.391 1 98.75 118 THR A CA 1
ATOM 931 C C . THR A 1 118 ? -11.664 -21.672 -3.744 1 98.75 118 THR A C 1
ATOM 933 O O . THR A 1 118 ? -12.477 -22.578 -3.887 1 98.75 118 THR A O 1
ATOM 936 N N . PHE A 1 119 ? -10.422 -21.844 -4.055 1 98.69 119 PHE A N 1
ATOM 937 C CA . PHE A 1 119 ? -9.812 -23.141 -4.309 1 98.69 119 PHE A CA 1
ATOM 938 C C . PHE A 1 119 ? -8.898 -23.547 -3.16 1 98.69 119 PHE A C 1
ATOM 940 O O . PHE A 1 119 ? -8.359 -22.688 -2.457 1 98.69 119 PHE A O 1
ATOM 947 N N . ASN A 1 120 ? -8.703 -24.859 -2.928 1 98.19 120 ASN A N 1
ATOM 948 C CA . ASN A 1 120 ? -7.738 -25.297 -1.923 1 98.19 120 ASN A CA 1
ATOM 949 C C . ASN A 1 120 ? -6.312 -24.906 -2.305 1 98.19 120 ASN A C 1
ATOM 951 O O . ASN A 1 120 ? -5.414 -24.922 -1.463 1 98.19 120 ASN A O 1
ATOM 955 N N . THR A 1 121 ? -6.188 -24.484 -3.547 1 98.06 121 THR A N 1
ATOM 956 C CA . THR A 1 121 ? -4.875 -24.094 -4.055 1 98.06 121 THR A CA 1
ATOM 957 C C . THR A 1 121 ? -4.738 -22.578 -4.094 1 98.06 121 THR A C 1
ATOM 959 O O . THR A 1 121 ? -3.693 -22.047 -4.484 1 98.06 121 THR A O 1
ATOM 962 N N . SER A 1 122 ? -5.812 -21.859 -3.688 1 98.19 122 SER A N 1
ATOM 963 C CA . SER A 1 122 ? -5.734 -20.391 -3.686 1 98.19 122 SER A CA 1
ATOM 964 C C . SER A 1 122 ? -4.578 -19.906 -2.822 1 98.19 122 SER A C 1
ATOM 966 O O . SER A 1 122 ? -4.293 -20.484 -1.771 1 98.19 122 SER A O 1
ATOM 968 N N . TYR A 1 123 ? -3.869 -18.875 -3.35 1 97.31 123 TYR A N 1
ATOM 969 C CA . TYR A 1 123 ? -2.873 -18.234 -2.504 1 97.31 123 TYR A CA 1
ATOM 970 C C . TYR A 1 123 ? -3.455 -17.891 -1.135 1 97.31 123 TYR A C 1
ATOM 972 O O . TYR A 1 123 ? -4.605 -17.453 -1.031 1 97.31 123 TYR A O 1
ATOM 980 N N . SER A 1 124 ? -2.748 -18.078 -0.119 1 96.19 124 SER A N 1
ATOM 981 C CA . SER A 1 124 ? -3.242 -18 1.252 1 96.19 124 SER A CA 1
ATOM 982 C C . SER A 1 124 ? -3.922 -16.672 1.521 1 96.19 124 SER A C 1
ATOM 984 O O . SER A 1 124 ? -4.973 -16.609 2.166 1 96.19 124 SER A O 1
ATOM 986 N N . ALA A 1 125 ? -3.33 -15.602 1.112 1 96.56 125 ALA A N 1
ATOM 987 C CA . ALA A 1 125 ? -3.916 -14.289 1.348 1 96.56 125 ALA A CA 1
ATOM 988 C C . ALA A 1 125 ? -5.293 -14.18 0.699 1 96.56 125 ALA A C 1
ATOM 990 O O . ALA A 1 125 ? -6.188 -13.516 1.237 1 96.56 125 ALA A O 1
ATOM 991 N N . MET A 1 126 ? -5.496 -14.789 -0.467 1 97.75 126 MET A N 1
ATOM 992 C CA . MET A 1 126 ? -6.785 -14.758 -1.153 1 97.75 126 MET A CA 1
ATOM 993 C C . MET A 1 126 ? -7.836 -15.539 -0.372 1 97.75 126 MET A C 1
ATOM 995 O O . MET A 1 126 ? -8.953 -15.062 -0.182 1 97.75 126 MET A O 1
ATOM 999 N N . ALA A 1 127 ? -7.41 -16.703 0.007 1 98 127 ALA A N 1
ATOM 1000 C CA . ALA A 1 127 ? -8.305 -17.531 0.818 1 98 127 ALA A CA 1
ATOM 1001 C C . ALA A 1 127 ? -8.656 -16.828 2.127 1 98 127 ALA A C 1
ATOM 1003 O O . ALA A 1 127 ? -9.805 -16.875 2.574 1 98 127 ALA A O 1
ATOM 1004 N N . ASN A 1 128 ? -7.684 -16.203 2.74 1 98.31 128 ASN A N 1
ATOM 1005 C CA . ASN A 1 128 ? -7.883 -15.516 4.012 1 98.31 128 ASN A CA 1
ATOM 1006 C C . ASN A 1 128 ? -8.82 -14.32 3.865 1 98.31 128 ASN A C 1
ATOM 1008 O O . ASN A 1 128 ? -9.578 -13.992 4.785 1 98.31 128 ASN A O 1
ATOM 1012 N N . GLN A 1 129 ? -8.773 -13.633 2.771 1 98.25 129 GLN A N 1
ATOM 1013 C CA . GLN A 1 129 ? -9.703 -12.539 2.541 1 98.25 129 GLN A CA 1
ATOM 1014 C C . GLN A 1 129 ? -11.148 -13.031 2.523 1 98.25 129 GLN A C 1
ATOM 1016 O O . GLN A 1 129 ? -12.031 -12.414 3.111 1 98.25 129 GLN A O 1
ATOM 1021 N N . ALA A 1 130 ? -11.359 -14.133 1.835 1 98.56 130 ALA A N 1
ATOM 1022 C CA . ALA A 1 130 ? -12.68 -14.75 1.843 1 98.56 130 ALA A CA 1
ATOM 1023 C C . ALA A 1 130 ? -13.078 -15.18 3.252 1 98.56 130 ALA A C 1
ATOM 1025 O O . ALA A 1 130 ? -14.211 -14.953 3.682 1 98.56 130 ALA A O 1
ATOM 1026 N N . GLN A 1 131 ? -12.117 -15.812 3.932 1 98.31 131 GLN A N 1
ATOM 1027 C CA . GLN A 1 131 ? -12.383 -16.312 5.281 1 98.31 131 GLN A CA 1
ATOM 1028 C C . GLN A 1 131 ? -12.727 -15.164 6.227 1 98.31 131 GLN A C 1
ATOM 1030 O O . GLN A 1 131 ? -13.656 -15.273 7.031 1 98.31 131 GLN A O 1
ATOM 1035 N N . TYR A 1 132 ? -12 -14.086 6.156 1 98.31 132 TYR A N 1
ATOM 1036 C CA . TYR A 1 132 ? -12.281 -12.922 6.992 1 98.31 132 TYR A CA 1
ATOM 1037 C C . TYR A 1 132 ? -13.703 -12.422 6.762 1 98.31 132 TYR A C 1
ATOM 1039 O O . TYR A 1 132 ? -14.438 -12.156 7.719 1 98.31 132 TYR A O 1
ATOM 1047 N N . LEU A 1 133 ? -14.062 -12.25 5.473 1 97.94 133 LEU A N 1
ATOM 1048 C CA . LEU A 1 133 ? -15.398 -11.758 5.148 1 97.94 133 LEU A CA 1
ATOM 1049 C C . LEU A 1 133 ? -16.469 -12.672 5.723 1 97.94 133 LEU A C 1
ATOM 1051 O O . LEU A 1 133 ? -17.547 -12.211 6.109 1 97.94 133 LEU A O 1
ATOM 1055 N N . SER A 1 134 ? -16.125 -13.953 5.766 1 98.06 134 SER A N 1
ATOM 1056 C CA . SER A 1 134 ? -17.047 -14.922 6.34 1 98.06 134 SER A CA 1
ATOM 1057 C C . SER A 1 134 ? -17.094 -14.812 7.859 1 98.06 134 SER A C 1
ATOM 1059 O O . SER A 1 134 ? -18.125 -15.094 8.477 1 98.06 134 SER A O 1
ATOM 1061 N N . ASP A 1 135 ? -15.961 -14.422 8.461 1 97.31 135 ASP A N 1
ATOM 1062 C CA . ASP A 1 135 ? -15.812 -14.391 9.914 1 97.31 135 ASP A CA 1
ATOM 1063 C C . ASP A 1 135 ? -16.562 -13.203 10.516 1 97.31 135 ASP A C 1
ATOM 1065 O O . ASP A 1 135 ? -16.875 -13.188 11.711 1 97.31 135 ASP A O 1
ATOM 1069 N N . VAL A 1 136 ? -16.844 -12.18 9.742 1 95.44 136 VAL A N 1
ATOM 1070 C CA . VAL A 1 136 ? -17.516 -10.984 10.242 1 95.44 136 VAL A CA 1
ATOM 1071 C C . VAL A 1 136 ? -18.922 -10.883 9.648 1 95.44 136 VAL A C 1
ATOM 1073 O O . VAL A 1 136 ? -19.203 -11.5 8.625 1 95.44 136 VAL A O 1
ATOM 1076 N N . PRO A 1 137 ? -19.844 -10.133 10.344 1 94.5 137 PRO A N 1
ATOM 1077 C CA . PRO A 1 137 ? -21.188 -9.984 9.75 1 94.5 137 PRO A CA 1
ATOM 1078 C C . PRO A 1 137 ? -21.141 -9.383 8.352 1 94.5 137 PRO A C 1
ATOM 1080 O O . PRO A 1 137 ? -20.328 -8.5 8.078 1 94.5 137 PRO A O 1
ATOM 1083 N N . PRO A 1 138 ? -21.984 -9.883 7.301 1 95.88 138 PRO A N 1
ATOM 1084 C CA . PRO A 1 138 ? -23.156 -10.742 7.488 1 95.88 138 PRO A CA 1
ATOM 1085 C C . PRO A 1 138 ? -22.844 -12.219 7.301 1 95.88 138 PRO A C 1
ATOM 1087 O O . PRO A 1 138 ? -23.734 -13.023 7.031 1 95.88 138 PRO A O 1
ATOM 1090 N N . HIS A 1 139 ? -21.594 -12.656 7.27 1 97 139 HIS A N 1
ATOM 1091 C CA . HIS A 1 139 ? -21.094 -14.023 7.312 1 97 139 HIS A CA 1
ATOM 1092 C C . HIS A 1 139 ? -21.453 -14.773 6.035 1 97 139 HIS A C 1
ATOM 1094 O O . HIS A 1 139 ? -22 -15.875 6.094 1 97 139 HIS A O 1
ATOM 1100 N N . PRO A 1 140 ? -21.109 -14.148 4.871 1 98.12 140 PRO A N 1
ATOM 1101 C CA . PRO A 1 140 ? -21.25 -15.008 3.693 1 98.12 140 PRO A CA 1
ATOM 1102 C C . PRO A 1 140 ? -20.531 -16.344 3.842 1 98.12 140 PRO A C 1
ATOM 1104 O O . PRO A 1 140 ? -19.594 -16.453 4.625 1 98.12 140 PRO A O 1
ATOM 1107 N N . LYS A 1 141 ? -21 -17.328 3.102 1 98.12 141 LYS A N 1
ATOM 1108 C CA . LYS A 1 141 ? -20.438 -18.672 3.195 1 98.12 141 LYS A CA 1
ATOM 1109 C C . LYS A 1 141 ? -19.234 -18.828 2.279 1 98.12 141 LYS A C 1
ATOM 1111 O O . LYS A 1 141 ? -19.234 -18.328 1.15 1 98.12 141 LYS A O 1
ATOM 1116 N N . VAL A 1 142 ? -18.266 -19.531 2.77 1 98.56 142 VAL A N 1
ATOM 1117 C CA . VAL A 1 142 ? -17.109 -19.859 1.936 1 98.56 142 VAL A CA 1
ATOM 1118 C C . VAL A 1 142 ? -17.203 -21.312 1.486 1 98.56 142 VAL A C 1
ATOM 1120 O O . VAL A 1 142 ? -17.438 -22.203 2.303 1 98.56 142 VAL A O 1
ATOM 1123 N N . VAL A 1 143 ? -17.094 -21.531 0.216 1 98.69 143 VAL A N 1
ATOM 1124 C CA . VAL A 1 143 ? -17.031 -22.859 -0.379 1 98.69 143 VAL A CA 1
ATOM 1125 C C . VAL A 1 143 ? -15.672 -23.078 -1.04 1 98.69 143 VAL A C 1
ATOM 1127 O O . VAL A 1 143 ? -15.18 -22.203 -1.76 1 98.69 143 VAL A O 1
ATOM 1130 N N . VAL A 1 144 ? -15.062 -24.203 -0.783 1 98.62 144 VAL A N 1
ATOM 1131 C CA . VAL A 1 144 ? -13.734 -24.469 -1.312 1 98.62 144 VAL A CA 1
ATOM 1132 C C . VAL A 1 144 ? -13.812 -25.516 -2.416 1 98.62 144 VAL A C 1
ATOM 1134 O O . VAL A 1 144 ? -14.297 -26.625 -2.191 1 98.62 144 VAL A O 1
ATOM 1137 N N . PHE A 1 145 ? -13.398 -25.141 -3.596 1 98.69 145 PHE A N 1
ATOM 1138 C CA . PHE A 1 145 ? -13.25 -26.062 -4.707 1 98.69 145 PHE A CA 1
ATOM 1139 C C . PHE A 1 145 ? -11.961 -26.875 -4.574 1 98.69 145 PHE A C 1
ATOM 1141 O O . PHE A 1 145 ? -10.875 -26.297 -4.484 1 98.69 145 PHE A O 1
ATOM 1148 N N . GLN A 1 146 ? -12.023 -28.156 -4.598 1 98 146 GLN A N 1
ATOM 1149 C CA . GLN A 1 146 ? -10.875 -29.031 -4.371 1 98 146 GLN A CA 1
ATOM 1150 C C . GLN A 1 146 ? -10.172 -29.359 -5.684 1 98 146 GLN A C 1
ATOM 1152 O O . GLN A 1 146 ? -10.797 -29.891 -6.613 1 98 146 GLN A O 1
ATOM 1157 N N . LEU A 1 147 ? -8.961 -29.047 -5.711 1 98.25 147 LEU A N 1
ATOM 1158 C CA . LEU A 1 147 ? -8.07 -29.422 -6.805 1 98.25 147 LEU A CA 1
ATOM 1159 C C . LEU A 1 147 ? -6.902 -30.25 -6.293 1 98.25 147 LEU A C 1
ATOM 1161 O O . LEU A 1 147 ? -6.23 -29.859 -5.336 1 98.25 147 LEU A O 1
ATOM 1165 N N . ASN A 1 148 ? -6.668 -31.375 -6.891 1 98.06 148 ASN A N 1
ATOM 1166 C CA . ASN A 1 148 ? -5.562 -32.25 -6.551 1 98.06 148 ASN A CA 1
ATOM 1167 C C . ASN A 1 148 ? -4.723 -32.625 -7.777 1 98.06 148 ASN A C 1
ATOM 1169 O O . ASN A 1 148 ? -5.152 -33.406 -8.625 1 98.06 148 ASN A O 1
ATOM 1173 N N . PHE A 1 149 ? -3.594 -32.062 -7.824 1 97.81 149 PHE A N 1
ATOM 1174 C CA . PHE A 1 149 ? -2.707 -32.312 -8.953 1 97.81 149 PHE A CA 1
ATOM 1175 C C . PHE A 1 149 ? -1.831 -33.531 -8.703 1 97.81 149 PHE A C 1
ATOM 1177 O O . PHE A 1 149 ? -1.438 -33.781 -7.562 1 97.81 149 PHE A O 1
ATOM 1184 N N . PRO A 1 150 ? -1.499 -34.312 -9.742 1 97 150 PRO A N 1
ATOM 1185 C CA . PRO A 1 150 ? -1.783 -34.062 -11.148 1 97 150 PRO A CA 1
ATOM 1186 C C . PRO A 1 150 ? -3.244 -34.312 -11.516 1 97 150 PRO A C 1
ATOM 1188 O O . PRO A 1 150 ? -3.893 -35.156 -10.922 1 97 150 PRO A O 1
ATOM 1191 N N . THR A 1 151 ? -3.785 -33.531 -12.359 1 97.12 151 THR A N 1
ATOM 1192 C CA . THR A 1 151 ? -5.098 -33.656 -12.977 1 97.12 151 THR A CA 1
ATOM 1193 C C . THR A 1 151 ? -5.113 -33 -14.352 1 97.12 151 THR A C 1
ATOM 1195 O O . THR A 1 151 ? -4.07 -32.562 -14.844 1 97.12 151 THR A O 1
ATOM 1198 N N . THR A 1 152 ? -6.219 -33 -15.078 1 96.94 152 THR A N 1
ATOM 1199 C CA . THR A 1 152 ? -6.293 -32.5 -16.438 1 96.94 152 THR A CA 1
ATOM 1200 C C . THR A 1 152 ? -7.238 -31.297 -16.516 1 96.94 152 THR A C 1
ATOM 1202 O O . THR A 1 152 ? -8.07 -31.109 -15.633 1 96.94 152 THR A O 1
ATOM 1205 N N . PHE A 1 153 ? -7.113 -30.531 -17.562 1 97.75 153 PHE A N 1
ATOM 1206 C CA . PHE A 1 153 ? -8.016 -29.422 -17.812 1 97.75 153 PHE A CA 1
ATOM 1207 C C . PHE A 1 153 ? -9.461 -29.891 -17.859 1 97.75 153 PHE A C 1
ATOM 1209 O O . PHE A 1 153 ? -10.344 -29.266 -17.266 1 97.75 153 PHE A O 1
ATOM 1216 N N . ALA A 1 154 ? -9.688 -31 -18.547 1 97.81 154 ALA A N 1
ATOM 1217 C CA . ALA A 1 154 ? -11.039 -31.531 -18.703 1 97.81 154 ALA A CA 1
ATOM 1218 C C . ALA A 1 154 ? -11.648 -31.875 -17.344 1 97.81 154 ALA A C 1
ATOM 1220 O O . ALA A 1 154 ? -12.82 -31.594 -17.094 1 97.81 154 ALA A O 1
ATOM 1221 N N . SER A 1 155 ? -10.852 -32.531 -16.531 1 98.12 155 SER A N 1
ATOM 1222 C CA . SER A 1 155 ? -11.328 -32.906 -15.203 1 98.12 155 SER A CA 1
ATOM 1223 C C . SER A 1 155 ? -11.633 -31.688 -14.352 1 98.12 155 SER A C 1
ATOM 1225 O O . SER A 1 155 ? -12.609 -31.672 -13.594 1 98.12 155 SER A O 1
ATOM 1227 N N . ILE A 1 156 ? -10.828 -30.656 -14.406 1 98.62 156 ILE A N 1
ATOM 1228 C CA . ILE A 1 156 ? -11.023 -29.422 -13.656 1 98.62 156 ILE A CA 1
ATOM 1229 C C . ILE A 1 156 ? -12.328 -28.75 -14.086 1 98.62 156 ILE A C 1
ATOM 1231 O O . ILE A 1 156 ? -13.133 -28.344 -13.242 1 98.62 156 ILE A O 1
ATOM 1235 N N . VAL A 1 157 ? -12.547 -28.656 -15.383 1 98.69 157 VAL A N 1
ATOM 1236 C CA . VAL A 1 157 ? -13.734 -28 -15.938 1 98.69 157 VAL A CA 1
ATOM 1237 C C . VAL A 1 157 ? -14.984 -28.75 -15.492 1 98.69 157 VAL A C 1
ATOM 1239 O O . VAL A 1 157 ? -15.953 -28.141 -15.039 1 98.69 157 VAL A O 1
ATOM 1242 N N . SER A 1 158 ? -14.938 -30.078 -15.609 1 98.62 158 SER A N 1
ATOM 1243 C CA . SER A 1 158 ? -16.078 -30.906 -15.234 1 98.62 158 SER A CA 1
ATOM 1244 C C . SER A 1 158 ? -16.391 -30.781 -13.742 1 98.62 158 SER A C 1
ATOM 1246 O O . SER A 1 158 ? -17.547 -30.609 -13.359 1 98.62 158 SER A O 1
ATOM 1248 N N . SER A 1 159 ? -15.383 -30.844 -12.969 1 98.56 159 SER A N 1
ATOM 1249 C CA . SER A 1 159 ? -15.562 -30.781 -11.516 1 98.56 159 SER A CA 1
ATOM 1250 C C . SER A 1 159 ? -16.062 -29.391 -11.094 1 98.56 159 SER A C 1
ATOM 1252 O O . SER A 1 159 ? -16.844 -29.281 -10.156 1 98.56 159 SER A O 1
ATOM 1254 N N . PHE A 1 160 ? -15.578 -28.359 -11.703 1 98.81 160 PHE A N 1
ATOM 1255 C CA . PHE A 1 160 ? -16 -27 -11.406 1 98.81 160 PHE A CA 1
ATOM 1256 C C . PHE A 1 160 ? -17.469 -26.797 -11.75 1 98.81 160 PHE A C 1
ATOM 1258 O O . PHE A 1 160 ? -18.219 -26.203 -10.977 1 98.81 160 PHE A O 1
ATOM 1265 N N . THR A 1 161 ? -17.844 -27.281 -12.922 1 98.62 161 THR A N 1
ATOM 1266 C CA . THR A 1 161 ? -19.234 -27.219 -13.344 1 98.62 161 THR A CA 1
ATOM 1267 C C . THR A 1 161 ? -20.125 -27.922 -12.32 1 98.62 161 THR A C 1
ATOM 1269 O O . THR A 1 161 ? -21.172 -27.391 -11.945 1 98.62 161 THR A O 1
ATOM 1272 N N . SER A 1 162 ? -19.656 -29.094 -11.883 1 98.44 162 SER A N 1
ATOM 1273 C CA . SER A 1 162 ? -20.422 -29.859 -10.898 1 98.44 162 SER A CA 1
ATOM 1274 C C . SER A 1 162 ? -20.516 -29.109 -9.578 1 98.44 162 SER A C 1
ATOM 1276 O O . SER A 1 162 ? -21.578 -29.125 -8.93 1 98.44 162 SER A O 1
ATOM 1278 N N . LEU A 1 163 ? -19.438 -28.469 -9.172 1 98.56 163 LEU A N 1
ATOM 1279 C CA . LEU A 1 163 ? -19.453 -27.703 -7.926 1 98.56 163 LEU A CA 1
ATOM 1280 C C . LEU A 1 163 ? -20.484 -26.578 -7.996 1 98.56 163 LEU A C 1
ATOM 1282 O O . LEU A 1 163 ? -21.25 -26.391 -7.055 1 98.56 163 LEU A O 1
ATOM 1286 N N . LEU A 1 164 ? -20.484 -25.812 -9.102 1 98.31 164 LEU A N 1
ATOM 1287 C CA . LEU A 1 164 ? -21.391 -24.656 -9.234 1 98.31 164 LEU A CA 1
ATOM 1288 C C . LEU A 1 164 ? -22.844 -25.109 -9.211 1 98.31 164 LEU A C 1
ATOM 1290 O O . LEU A 1 164 ? -23.719 -24.344 -8.805 1 98.31 164 LEU A O 1
ATOM 1294 N N . ALA A 1 165 ? -23.078 -26.375 -9.586 1 97.31 165 ALA A N 1
ATOM 1295 C CA . ALA A 1 165 ? -24.438 -26.906 -9.609 1 97.31 165 ALA A CA 1
ATOM 1296 C C . ALA A 1 165 ? -24.797 -27.547 -8.266 1 97.31 165 ALA A C 1
ATOM 1298 O O . ALA A 1 165 ? -25.969 -27.828 -7.992 1 97.31 165 ALA A O 1
ATOM 1299 N N . SER A 1 166 ? -23.859 -27.766 -7.469 1 97.62 166 SER A N 1
ATOM 1300 C CA . SER A 1 166 ? -24.078 -28.453 -6.199 1 97.62 166 SER A CA 1
ATOM 1301 C C . SER A 1 166 ? -24.812 -27.562 -5.203 1 97.62 166 SER A C 1
ATOM 1303 O O . SER A 1 166 ? -24.734 -26.344 -5.293 1 97.62 166 SER A O 1
ATOM 1305 N N . PRO A 1 167 ? -25.422 -28.141 -4.184 1 96.62 167 PRO A N 1
ATOM 1306 C CA . PRO A 1 167 ? -26.203 -27.375 -3.201 1 96.62 167 PRO A CA 1
ATOM 1307 C C . PRO A 1 167 ? -25.328 -26.406 -2.393 1 96.62 167 PRO A C 1
ATOM 1309 O O . PRO A 1 167 ? -25.797 -25.344 -2.004 1 96.62 167 PRO A O 1
ATOM 1312 N N . GLN A 1 168 ? -24.156 -26.734 -2.18 1 96.12 168 GLN A N 1
ATOM 1313 C CA . GLN A 1 168 ? -23.312 -25.906 -1.329 1 96.12 168 GLN A CA 1
ATOM 1314 C C . GLN A 1 168 ? -22.969 -24.578 -2.016 1 96.12 168 GLN A C 1
ATOM 1316 O O . GLN A 1 168 ? -22.641 -23.594 -1.352 1 96.12 168 GLN A O 1
ATOM 1321 N N . ALA A 1 169 ? -23.078 -24.594 -3.322 1 96.44 169 ALA A N 1
ATOM 1322 C CA . ALA A 1 169 ? -22.719 -23.391 -4.07 1 96.44 169 ALA A CA 1
ATOM 1323 C C . ALA A 1 169 ? -23.984 -22.672 -4.574 1 96.44 169 ALA A C 1
ATOM 1325 O O . ALA A 1 169 ? -23.875 -21.656 -5.266 1 96.44 169 ALA A O 1
ATOM 1326 N N . GLN A 1 170 ? -25.141 -23.188 -4.305 1 95.19 170 GLN A N 1
ATOM 1327 C CA . GLN A 1 170 ? -26.391 -22.562 -4.723 1 95.19 170 GLN A CA 1
ATOM 1328 C C . GLN A 1 170 ? -26.875 -21.562 -3.676 1 95.19 170 GLN A C 1
ATOM 1330 O O . GLN A 1 170 ? -26.609 -21.719 -2.482 1 95.19 170 GLN A O 1
ATOM 1335 N N . VAL A 1 171 ? -27.438 -20.547 -4.215 1 95.69 171 VAL A N 1
ATOM 1336 C CA . VAL A 1 171 ? -27.969 -19.516 -3.328 1 95.69 171 VAL A CA 1
ATOM 1337 C C . VAL A 1 171 ? -29.375 -19.125 -3.762 1 95.69 171 VAL A C 1
ATOM 1339 O O . VAL A 1 171 ? -29.859 -19.578 -4.801 1 95.69 171 VAL A O 1
ATOM 1342 N N . GLY A 1 172 ? -30.047 -18.328 -2.939 1 93.88 172 GLY A N 1
ATOM 1343 C CA . GLY A 1 172 ? -31.328 -17.766 -3.316 1 93.88 172 GLY A CA 1
ATOM 1344 C C . GLY A 1 172 ? -31.234 -16.734 -4.426 1 93.88 172 GLY A C 1
ATOM 1345 O O . GLY A 1 172 ? -30.141 -16.281 -4.773 1 93.88 172 GLY A O 1
ATOM 1346 N N . PRO A 1 173 ? -32.344 -16.312 -4.992 1 91.56 173 PRO A N 1
ATOM 1347 C CA . PRO A 1 173 ? -32.375 -15.445 -6.168 1 91.56 173 PRO A CA 1
ATOM 1348 C C . PRO A 1 173 ? -31.766 -14.07 -5.895 1 91.56 173 PRO A C 1
ATOM 1350 O O . PRO A 1 173 ? -31.297 -13.398 -6.82 1 91.56 173 PRO A O 1
ATOM 1353 N N . ASN A 1 174 ? -31.75 -13.672 -4.66 1 92.06 174 ASN A N 1
ATOM 1354 C CA . ASN A 1 174 ? -31.25 -12.336 -4.34 1 92.06 174 ASN A CA 1
ATOM 1355 C C . ASN A 1 174 ? -29.828 -12.375 -3.807 1 92.06 174 ASN A C 1
ATOM 1357 O O . ASN A 1 174 ? -29.234 -11.336 -3.508 1 92.06 174 ASN A O 1
ATOM 1361 N N . ASN A 1 175 ? -29.266 -13.562 -3.717 1 95.75 175 ASN A N 1
ATOM 1362 C CA . ASN A 1 175 ? -27.922 -13.719 -3.168 1 95.75 175 ASN A CA 1
ATOM 1363 C C . ASN A 1 175 ? -26.875 -13.805 -4.27 1 95.75 175 ASN A C 1
ATOM 1365 O O . ASN A 1 175 ? -27.172 -14.234 -5.387 1 95.75 175 ASN A O 1
ATOM 1369 N N . LYS A 1 176 ? -25.703 -13.336 -3.916 1 96.88 176 LYS A N 1
ATOM 1370 C CA . LYS A 1 176 ? -24.609 -13.336 -4.883 1 96.88 176 LYS A CA 1
ATOM 1371 C C . LYS A 1 176 ? -23.656 -14.508 -4.652 1 96.88 176 LYS A C 1
ATOM 1373 O O . LYS A 1 176 ? -23.547 -15 -3.529 1 96.88 176 LYS A O 1
ATOM 1378 N N . ARG A 1 177 ? -23.125 -15.016 -5.711 1 98.25 177 ARG A N 1
ATOM 1379 C CA . ARG A 1 177 ? -22.016 -15.953 -5.734 1 98.25 177 ARG A CA 1
ATOM 1380 C C . ARG A 1 177 ? -20.781 -15.344 -6.406 1 98.25 177 ARG A C 1
ATOM 1382 O O . ARG A 1 177 ? -20.891 -14.789 -7.504 1 98.25 177 ARG A O 1
ATOM 1389 N N . VAL A 1 178 ? -19.672 -15.344 -5.656 1 98.88 178 VAL A N 1
ATOM 1390 C CA . VAL A 1 178 ? -18.406 -14.82 -6.188 1 98.88 178 VAL A CA 1
ATOM 1391 C C . VAL A 1 178 ? -17.328 -15.891 -6.113 1 98.88 178 VAL A C 1
ATOM 1393 O O . VAL A 1 178 ? -17.141 -16.531 -5.066 1 98.88 178 VAL A O 1
ATOM 1396 N N . VAL A 1 179 ? -16.641 -16.156 -7.203 1 98.94 179 VAL A N 1
ATOM 1397 C CA . VAL A 1 179 ? -15.555 -17.125 -7.191 1 98.94 179 VAL A CA 1
ATOM 1398 C C . VAL A 1 179 ? -14.234 -16.438 -7.504 1 98.94 179 VAL A C 1
ATOM 1400 O O . VAL A 1 179 ? -14.172 -15.578 -8.383 1 98.94 179 VAL A O 1
ATOM 1403 N N . VAL A 1 180 ? -13.219 -16.703 -6.695 1 98.88 180 VAL A N 1
ATOM 1404 C CA . VAL A 1 180 ? -11.852 -16.297 -6.984 1 98.88 180 VAL A CA 1
ATOM 1405 C C . VAL A 1 180 ? -11.117 -17.422 -7.711 1 98.88 180 VAL A C 1
ATOM 1407 O O . VAL A 1 180 ? -10.875 -18.484 -7.133 1 98.88 180 VAL A O 1
ATOM 1410 N N . ILE A 1 181 ? -10.742 -17.172 -8.984 1 98.81 181 ILE A N 1
ATOM 1411 C CA . ILE A 1 181 ? -10.156 -18.203 -9.844 1 98.81 181 ILE A CA 1
ATOM 1412 C C . ILE A 1 181 ? -8.68 -17.891 -10.078 1 98.81 181 ILE A C 1
ATOM 1414 O O . ILE A 1 181 ? -8.328 -16.781 -10.516 1 98.81 181 ILE A O 1
ATOM 1418 N N . ASP A 1 182 ? -7.828 -18.828 -9.758 1 98.38 182 ASP A N 1
ATOM 1419 C CA . ASP A 1 182 ? -6.434 -18.672 -10.164 1 98.38 182 ASP A CA 1
ATOM 1420 C C . ASP A 1 182 ? -6.273 -18.859 -11.672 1 98.38 182 ASP A C 1
ATOM 1422 O O . ASP A 1 182 ? -6.902 -19.734 -12.266 1 98.38 182 ASP A O 1
ATOM 1426 N N . SER A 1 183 ? -5.52 -17.953 -12.305 1 98.69 183 SER A N 1
ATOM 1427 C CA . SER A 1 183 ? -5.066 -18.266 -13.664 1 98.69 183 SER A CA 1
ATOM 1428 C C . SER A 1 183 ? -3.912 -19.25 -13.648 1 98.69 183 SER A C 1
ATOM 1430 O O . SER A 1 183 ? -4.02 -20.344 -14.227 1 98.69 183 SER A O 1
ATOM 1432 N N . ILE A 1 184 ? -2.865 -18.859 -13.008 1 98.75 184 ILE A N 1
ATOM 1433 C CA . ILE A 1 184 ? -1.733 -19.719 -12.664 1 98.75 184 ILE A CA 1
ATOM 1434 C C . ILE A 1 184 ? -1.595 -19.812 -11.148 1 98.75 184 ILE A C 1
ATOM 1436 O O . ILE A 1 184 ? -1.401 -18.797 -10.469 1 98.75 184 ILE A O 1
ATOM 1440 N N . ILE A 1 185 ? -1.721 -21.016 -10.625 1 98.56 185 ILE A N 1
ATOM 1441 C CA . ILE A 1 185 ? -1.634 -21.219 -9.18 1 98.56 185 ILE A CA 1
ATOM 1442 C C . ILE A 1 185 ? -0.22 -20.906 -8.703 1 98.56 185 ILE A C 1
ATOM 1444 O O . ILE A 1 185 ? 0.76 -21.25 -9.367 1 98.56 185 ILE A O 1
ATOM 1448 N N . SER A 1 186 ? -0.056 -20.25 -7.574 1 97.69 186 SER A N 1
ATOM 1449 C CA . SER A 1 186 ? 1.252 -19.953 -6.996 1 97.69 186 SER A CA 1
ATOM 1450 C C . SER A 1 186 ? 1.997 -21.234 -6.648 1 97.69 186 SER A C 1
ATOM 1452 O O . SER A 1 186 ? 3.146 -21.422 -7.051 1 97.69 186 SER A O 1
ATOM 1454 N N . ASN A 1 187 ? 1.544 -22.062 -5.879 1 97.44 187 ASN A N 1
ATOM 1455 C CA . ASN A 1 187 ? 1.921 -23.438 -5.59 1 97.44 187 ASN A CA 1
ATOM 1456 C C . ASN A 1 187 ? 0.75 -24.406 -5.793 1 97.44 187 ASN A C 1
ATOM 1458 O O . ASN A 1 187 ? -0.244 -24.328 -5.066 1 97.44 187 ASN A O 1
ATOM 1462 N N . PRO A 1 188 ? 0.9 -25.125 -6.922 1 96.88 188 PRO A N 1
ATOM 1463 C CA . PRO A 1 188 ? 2.092 -25.734 -7.52 1 96.88 188 PRO A CA 1
ATOM 1464 C C . PRO A 1 188 ? 2.594 -24.969 -8.742 1 96.88 188 PRO A C 1
ATOM 1466 O O . PRO A 1 188 ? 3.447 -25.469 -9.477 1 96.88 188 PRO A O 1
ATOM 1469 N N . GLY A 1 189 ? 2.127 -23.812 -9.109 1 97.75 189 GLY A N 1
ATOM 1470 C CA . GLY A 1 189 ? 2.582 -23.094 -10.289 1 97.75 189 GLY A CA 1
ATOM 1471 C C . GLY A 1 189 ? 2 -23.641 -11.586 1 97.75 189 GLY A C 1
ATOM 1472 O O . GLY A 1 189 ? 2.68 -23.672 -12.609 1 97.75 189 GLY A O 1
ATOM 1473 N N . VAL A 1 190 ? 0.803 -24.109 -11.594 1 97.94 190 VAL A N 1
ATOM 1474 C CA . VAL A 1 190 ? 0.151 -24.766 -12.727 1 97.94 190 VAL A CA 1
ATOM 1475 C C . VAL A 1 190 ? -0.858 -23.812 -13.359 1 97.94 190 VAL A C 1
ATOM 1477 O O . VAL A 1 190 ? -1.567 -23.094 -12.664 1 97.94 190 VAL A O 1
ATOM 1480 N N . LEU A 1 191 ? -0.869 -23.75 -14.68 1 98.62 191 LEU A N 1
ATOM 1481 C CA . LEU A 1 191 ? -1.885 -23.016 -15.422 1 98.62 191 LEU A CA 1
ATOM 1482 C C . LEU A 1 191 ? -3.238 -23.719 -15.328 1 98.62 191 LEU A C 1
ATOM 1484 O O . LEU A 1 191 ? -3.336 -24.922 -15.562 1 98.62 191 LEU A O 1
ATOM 1488 N N . LEU A 1 192 ? -4.27 -23.016 -14.961 1 98.75 192 LEU A N 1
ATOM 1489 C CA . LEU A 1 192 ? -5.637 -23.531 -14.977 1 98.75 192 LEU A CA 1
ATOM 1490 C C . LEU A 1 192 ? -6.352 -23.125 -16.266 1 98.75 192 LEU A C 1
ATOM 1492 O O . LEU A 1 192 ? -5.938 -22.172 -16.938 1 98.75 192 LEU A O 1
ATOM 1496 N N . PRO A 1 193 ? -7.371 -23.906 -16.656 1 98.69 193 PRO A N 1
ATOM 1497 C CA . PRO A 1 193 ? -8.227 -23.438 -17.766 1 98.69 193 PRO A CA 1
ATOM 1498 C C . PRO A 1 193 ? -9.156 -22.312 -17.344 1 98.69 193 PRO A C 1
ATOM 1500 O O . PRO A 1 193 ? -10.375 -22.406 -17.531 1 98.69 193 PRO A O 1
ATOM 1503 N N . TRP A 1 194 ? -8.602 -21.203 -16.859 1 98.81 194 TRP A N 1
ATOM 1504 C CA . TRP A 1 194 ? -9.344 -20.141 -16.172 1 98.81 194 TRP A CA 1
ATOM 1505 C C . TRP A 1 194 ? -10.305 -19.453 -17.125 1 98.81 194 TRP A C 1
ATOM 1507 O O . TRP A 1 194 ? -11.375 -19 -16.719 1 98.81 194 TRP A O 1
ATOM 1517 N N . GLN A 1 195 ? -9.977 -19.312 -18.438 1 98.81 195 GLN A N 1
ATOM 1518 C CA . GLN A 1 195 ? -10.867 -18.672 -19.391 1 98.81 195 GLN A CA 1
ATOM 1519 C C . GLN A 1 195 ? -12.164 -19.469 -19.547 1 98.81 195 GLN A C 1
ATOM 1521 O O . GLN A 1 195 ? -13.25 -18.875 -19.594 1 98.81 195 GLN A O 1
ATOM 1526 N N . GLU A 1 196 ? -12 -20.75 -19.609 1 98.75 196 GLU A N 1
ATOM 1527 C CA . GLU A 1 196 ? -13.18 -21.609 -19.672 1 98.75 196 GLU A CA 1
ATOM 1528 C C . GLU A 1 196 ? -13.961 -21.562 -18.359 1 98.75 196 GLU A C 1
ATOM 1530 O O . GLU A 1 196 ? -15.195 -21.547 -18.375 1 98.75 196 GLU A O 1
ATOM 1535 N N . LEU A 1 197 ? -13.273 -21.547 -17.266 1 98.94 197 LEU A N 1
ATOM 1536 C CA . LEU A 1 197 ? -13.93 -21.469 -15.969 1 98.94 197 LEU A CA 1
ATOM 1537 C C . LEU A 1 197 ? -14.727 -20.172 -15.844 1 98.94 197 LEU A C 1
ATOM 1539 O O . LEU A 1 197 ? -15.812 -20.156 -15.266 1 98.94 197 LEU A O 1
ATOM 1543 N N . VAL A 1 198 ? -14.188 -19.062 -16.344 1 98.94 198 VAL A N 1
ATOM 1544 C CA . VAL A 1 198 ? -14.875 -17.781 -16.328 1 98.94 198 VAL A CA 1
ATOM 1545 C C . VAL A 1 198 ? -16.188 -17.891 -17.109 1 98.94 198 VAL A C 1
ATOM 1547 O O . VAL A 1 198 ? -17.219 -17.406 -16.656 1 98.94 198 VAL A O 1
ATOM 1550 N N . LYS A 1 199 ? -16.141 -18.5 -18.25 1 98.75 199 LYS A N 1
ATOM 1551 C CA . LYS A 1 199 ? -17.328 -18.672 -19.078 1 98.75 199 LYS A CA 1
ATOM 1552 C C . LYS A 1 199 ? -18.391 -19.5 -18.344 1 98.75 199 LYS A C 1
ATOM 1554 O O . LYS A 1 199 ? -19.562 -19.141 -18.344 1 98.75 199 LYS A O 1
ATOM 1559 N N . ILE A 1 200 ? -17.953 -20.562 -17.766 1 98.75 200 ILE A N 1
ATOM 1560 C CA . ILE A 1 200 ? -18.859 -21.453 -17.031 1 98.75 200 ILE A CA 1
ATOM 1561 C C . ILE A 1 200 ? -19.484 -20.688 -15.867 1 98.75 200 ILE A C 1
ATOM 1563 O O . ILE A 1 200 ? -20.688 -20.797 -15.625 1 98.75 200 ILE A O 1
ATOM 1567 N N . ALA A 1 201 ? -18.688 -19.922 -15.156 1 98.81 201 ALA A N 1
ATOM 1568 C CA . ALA A 1 201 ? -19.188 -19.109 -14.039 1 98.81 201 ALA A CA 1
ATOM 1569 C C . ALA A 1 201 ? -20.219 -18.094 -14.516 1 98.81 201 ALA A C 1
ATOM 1571 O O . ALA A 1 201 ? -21.25 -17.922 -13.883 1 98.81 201 ALA A O 1
ATOM 1572 N N . LYS A 1 202 ? -19.891 -17.422 -15.586 1 98.19 202 LYS A N 1
ATOM 1573 C CA . LYS A 1 202 ? -20.812 -16.438 -16.156 1 98.19 202 LYS A CA 1
ATOM 1574 C C . LYS A 1 202 ? -22.172 -17.078 -16.469 1 98.19 202 LYS A C 1
ATOM 1576 O O . LYS A 1 202 ? -23.219 -16.531 -16.125 1 98.19 202 LYS A O 1
ATOM 1581 N N . ASP A 1 203 ? -22.141 -18.234 -17.109 1 97.69 203 ASP A N 1
ATOM 1582 C CA . ASP A 1 203 ? -23.359 -18.953 -17.469 1 97.69 203 ASP A CA 1
ATOM 1583 C C . ASP A 1 203 ? -24.156 -19.344 -16.234 1 97.69 203 ASP A C 1
ATOM 1585 O O . ASP A 1 203 ? -25.391 -19.438 -16.281 1 97.69 203 ASP A O 1
ATOM 1589 N N . ALA A 1 204 ? -23.469 -19.531 -15.172 1 97.56 204 ALA A N 1
ATOM 1590 C CA . ALA A 1 204 ? -24.094 -19.953 -13.93 1 97.56 204 ALA A CA 1
ATOM 1591 C C . ALA A 1 204 ? -24.484 -18.75 -13.078 1 97.56 204 ALA A C 1
ATOM 1593 O O . ALA A 1 204 ? -25 -18.906 -11.961 1 97.56 204 ALA A O 1
ATOM 1594 N N . GLY A 1 205 ? -24.203 -17.531 -13.5 1 97.19 205 GLY A N 1
ATOM 1595 C CA . GLY A 1 205 ? -24.531 -16.312 -12.758 1 97.19 205 GLY A CA 1
ATOM 1596 C C . GLY A 1 205 ? -23.594 -16.047 -11.602 1 97.19 205 GLY A C 1
ATOM 1597 O O . GLY A 1 205 ? -24 -15.461 -10.594 1 97.19 205 GLY A O 1
ATOM 1598 N N . VAL A 1 206 ? -22.406 -16.531 -11.656 1 98.62 206 VAL A N 1
ATOM 1599 C CA . VAL A 1 206 ? -21.406 -16.375 -10.609 1 98.62 206 VAL A CA 1
ATOM 1600 C C . VAL A 1 206 ? -20.391 -15.297 -11.008 1 98.62 206 VAL A C 1
ATOM 1602 O O . VAL A 1 206 ? -19.828 -15.344 -12.102 1 98.62 206 VAL A O 1
ATOM 1605 N N . TRP A 1 207 ? -20.156 -14.258 -10.133 1 98.81 207 TRP A N 1
ATOM 1606 C CA . TRP A 1 207 ? -19.141 -13.242 -10.359 1 98.81 207 TRP A CA 1
ATOM 1607 C C . TRP A 1 207 ? -17.75 -13.852 -10.312 1 98.81 207 TRP A C 1
ATOM 1609 O O . TRP A 1 207 ? -17.469 -14.734 -9.484 1 98.81 207 TRP A O 1
ATOM 1619 N N . THR A 1 208 ? -16.859 -13.344 -11.18 1 98.94 208 THR A N 1
ATOM 1620 C CA . THR A 1 208 ? -15.516 -13.906 -11.219 1 98.94 208 THR A CA 1
ATOM 1621 C C . THR A 1 208 ? -14.477 -12.852 -10.875 1 98.94 208 THR A C 1
ATOM 1623 O O . THR A 1 208 ? -14.516 -11.734 -11.406 1 98.94 208 THR A O 1
ATOM 1626 N N . ILE A 1 209 ? -13.617 -13.156 -9.977 1 98.94 209 ILE A N 1
ATOM 1627 C CA . ILE A 1 209 ? -12.367 -12.453 -9.734 1 98.94 209 ILE A CA 1
ATOM 1628 C C . ILE A 1 209 ? -11.188 -13.359 -10.07 1 98.94 209 ILE A C 1
ATOM 1630 O O . ILE A 1 209 ? -10.938 -14.352 -9.391 1 98.94 209 ILE A O 1
ATOM 1634 N N . VAL A 1 210 ? -10.422 -13.016 -11.094 1 98.94 210 VAL A N 1
ATOM 1635 C CA . VAL A 1 210 ? -9.312 -13.867 -11.5 1 98.94 210 VAL A CA 1
ATOM 1636 C C . VAL A 1 210 ? -8.023 -13.391 -10.836 1 98.94 210 VAL A C 1
ATOM 1638 O O . VAL A 1 210 ? -7.582 -12.258 -11.062 1 98.94 210 VAL A O 1
ATOM 1641 N N . ASP A 1 211 ? -7.488 -14.258 -9.969 1 98.88 211 ASP A N 1
ATOM 1642 C CA . ASP A 1 211 ? -6.137 -14.078 -9.453 1 98.88 211 ASP A CA 1
ATOM 1643 C C . ASP A 1 211 ? -5.094 -14.523 -10.484 1 98.88 211 ASP A C 1
ATOM 1645 O O . ASP A 1 211 ? -4.727 -15.703 -10.531 1 98.88 211 ASP A O 1
ATOM 1649 N N . ALA A 1 212 ? -4.645 -13.586 -11.211 1 98.88 212 ALA A N 1
ATOM 1650 C CA . ALA A 1 212 ? -3.668 -13.82 -12.266 1 98.88 212 ALA A CA 1
ATOM 1651 C C . ALA A 1 212 ? -2.295 -13.281 -11.883 1 98.88 212 ALA A C 1
ATOM 1653 O O . ALA A 1 212 ? -1.567 -12.75 -12.727 1 98.88 212 ALA A O 1
ATOM 1654 N N . ALA A 1 213 ? -1.898 -13.445 -10.625 1 98.62 213 ALA A N 1
ATOM 1655 C CA . ALA A 1 213 ? -0.679 -12.852 -10.078 1 98.62 213 ALA A CA 1
ATOM 1656 C C . ALA A 1 213 ? 0.537 -13.227 -10.922 1 98.62 213 ALA A C 1
ATOM 1658 O O . ALA A 1 213 ? 1.495 -12.453 -11.016 1 98.62 213 ALA A O 1
ATOM 1659 N N . HIS A 1 214 ? 0.452 -14.367 -11.633 1 98.75 214 HIS A N 1
ATOM 1660 C CA . HIS A 1 214 ? 1.604 -14.875 -12.367 1 98.75 214 HIS A CA 1
ATOM 1661 C C . HIS A 1 214 ? 1.399 -14.734 -13.875 1 98.75 214 HIS A C 1
ATOM 1663 O O . HIS A 1 214 ? 2.213 -15.219 -14.664 1 98.75 214 HIS A O 1
ATOM 1669 N N . SER A 1 215 ? 0.355 -14.062 -14.336 1 98.75 215 SER A N 1
ATOM 1670 C CA . SER A 1 215 ? -0.024 -14.18 -15.734 1 98.75 215 SER A CA 1
ATOM 1671 C C . SER A 1 215 ? 0.746 -13.188 -16.609 1 98.75 215 SER A C 1
ATOM 1673 O O . SER A 1 215 ? 1.361 -13.57 -17.594 1 98.75 215 SER A O 1
ATOM 1675 N N . ILE A 1 216 ? 0.71 -11.898 -16.266 1 98.44 216 ILE A N 1
ATOM 1676 C CA . ILE A 1 216 ? 1.354 -10.938 -17.141 1 98.44 216 ILE A CA 1
ATOM 1677 C C . ILE A 1 216 ? 2.85 -11.227 -17.234 1 98.44 216 ILE A C 1
ATOM 1679 O O . ILE A 1 216 ? 3.498 -11.484 -16.219 1 98.44 216 ILE A O 1
ATOM 1683 N N . GLY A 1 217 ? 3.338 -11.328 -18.406 1 98.31 217 GLY A N 1
ATOM 1684 C CA . GLY A 1 217 ? 4.742 -11.625 -18.641 1 98.31 217 GLY A CA 1
ATOM 1685 C C . GLY A 1 217 ? 5.027 -13.109 -18.75 1 98.31 217 GLY A C 1
ATOM 1686 O O . GLY A 1 217 ? 6.094 -13.508 -19.234 1 98.31 217 GLY A O 1
ATOM 1687 N N . GLN A 1 218 ? 4.074 -13.93 -18.359 1 98.56 218 GLN A N 1
ATOM 1688 C CA . GLN A 1 218 ? 4.254 -15.383 -18.422 1 98.56 218 GLN A CA 1
ATOM 1689 C C . GLN A 1 218 ? 3.232 -16.016 -19.359 1 98.56 218 GLN A C 1
ATOM 1691 O O . GLN A 1 218 ? 3.564 -16.938 -20.125 1 98.56 218 GLN A O 1
ATOM 1696 N N . GLU A 1 219 ? 2.023 -15.617 -19.281 1 98.5 219 GLU A N 1
ATOM 1697 C CA . GLU A 1 219 ? 0.951 -16.109 -20.125 1 98.5 219 GLU A CA 1
ATOM 1698 C C . GLU A 1 219 ? 0.822 -15.266 -21.391 1 98.5 219 GLU A C 1
ATOM 1700 O O . GLU A 1 219 ? 0.713 -14.039 -21.328 1 98.5 219 GLU A O 1
ATOM 1705 N N . LEU A 1 220 ? 0.789 -15.859 -22.562 1 98.19 220 LEU A N 1
ATOM 1706 C CA . LEU A 1 220 ? 0.796 -15.164 -23.828 1 98.19 220 LEU A CA 1
ATOM 1707 C C . LEU A 1 220 ? -0.626 -14.891 -24.312 1 98.19 220 LEU A C 1
ATOM 1709 O O . LEU A 1 220 ? -1.551 -15.633 -23.969 1 98.19 220 LEU A O 1
ATOM 1713 N N . ASP A 1 221 ? -0.79 -13.812 -24.984 1 98.12 221 ASP A N 1
ATOM 1714 C CA . ASP A 1 221 ? -1.953 -13.492 -25.797 1 98.12 221 ASP A CA 1
ATOM 1715 C C . ASP A 1 221 ? -3.221 -13.414 -24.953 1 98.12 221 ASP A C 1
ATOM 1717 O O . ASP A 1 221 ? -4.27 -13.93 -25.344 1 98.12 221 ASP A O 1
ATOM 1721 N N . ILE A 1 222 ? -3.088 -12.898 -23.781 1 98.69 222 ILE A N 1
ATOM 1722 C CA . ILE A 1 222 ? -4.25 -12.625 -22.953 1 98.69 222 ILE A CA 1
ATOM 1723 C C . ILE A 1 222 ? -5.16 -11.617 -23.641 1 98.69 222 ILE A C 1
ATOM 1725 O O . ILE A 1 222 ? -4.684 -10.625 -24.219 1 98.69 222 ILE A O 1
ATOM 1729 N N . ASN A 1 223 ? -6.422 -11.844 -23.703 1 98.81 223 ASN A N 1
ATOM 1730 C CA . ASN A 1 223 ? -7.422 -10.922 -24.234 1 98.81 223 ASN A CA 1
ATOM 1731 C C . ASN A 1 223 ? -8.656 -10.852 -23.328 1 98.81 223 ASN A C 1
ATOM 1733 O O . ASN A 1 223 ? -9.625 -11.586 -23.531 1 98.81 223 ASN A O 1
ATOM 1737 N N . LEU A 1 224 ? -8.648 -9.906 -22.453 1 98.88 224 LEU A N 1
ATOM 1738 C CA . LEU A 1 224 ? -9.711 -9.812 -21.453 1 98.88 224 LEU A CA 1
ATOM 1739 C C . LEU A 1 224 ? -11.008 -9.312 -22.078 1 98.88 224 LEU A C 1
ATOM 1741 O O . LEU A 1 224 ? -12.094 -9.562 -21.562 1 98.88 224 LEU A O 1
ATOM 1745 N N . GLY A 1 225 ? -10.875 -8.562 -23.156 1 98.5 225 GLY A N 1
ATOM 1746 C CA . GLY A 1 225 ? -12.07 -8.164 -23.891 1 98.5 225 GLY A CA 1
ATOM 1747 C C . GLY A 1 225 ? -12.859 -9.344 -24.422 1 98.5 225 GLY A C 1
ATOM 1748 O O . GLY A 1 225 ? -14.086 -9.273 -24.531 1 98.5 225 GLY A O 1
ATOM 1749 N N . GLU A 1 226 ? -12.141 -10.406 -24.719 1 98.31 226 GLU A N 1
ATOM 1750 C CA . GLU A 1 226 ? -12.766 -11.617 -25.25 1 98.31 226 GLU A CA 1
ATOM 1751 C C . GLU A 1 226 ? -13.242 -12.531 -24.125 1 98.31 226 GLU A C 1
ATOM 1753 O O . GLU A 1 226 ? -14.367 -13.023 -24.141 1 98.31 226 GLU A O 1
ATOM 1758 N N . VAL A 1 227 ? -12.398 -12.758 -23.125 1 98.5 227 VAL A N 1
ATOM 1759 C CA . VAL A 1 227 ? -12.688 -13.68 -22.031 1 98.5 227 VAL A CA 1
ATOM 1760 C C . VAL A 1 227 ? -13.758 -13.086 -21.109 1 98.5 227 VAL A C 1
ATOM 1762 O O . VAL A 1 227 ? -14.594 -13.805 -20.578 1 98.5 227 VAL A O 1
ATOM 1765 N N . GLN A 1 228 ? -13.641 -11.805 -20.844 1 98.56 228 GLN A N 1
ATOM 1766 C CA . GLN A 1 228 ? -14.578 -10.961 -20.109 1 98.56 228 GLN A CA 1
ATOM 1767 C C . GLN A 1 228 ? -14.766 -11.453 -18.688 1 98.56 228 GLN A C 1
ATOM 1769 O O . GLN A 1 228 ? -15.898 -11.633 -18.219 1 98.56 228 GLN A O 1
ATOM 1774 N N . PRO A 1 229 ? -13.711 -11.719 -17.953 1 98.94 229 PRO A N 1
ATOM 1775 C CA . PRO A 1 229 ? -13.906 -11.875 -16.516 1 98.94 229 PRO A CA 1
ATOM 1776 C C . PRO A 1 229 ? -14.523 -10.633 -15.875 1 98.94 229 PRO A C 1
ATOM 1778 O O . PRO A 1 229 ? -14.469 -9.539 -16.453 1 98.94 229 PRO A O 1
ATOM 1781 N N . ASP A 1 230 ? -15.164 -10.797 -14.695 1 98.94 230 ASP A N 1
ATOM 1782 C CA . ASP A 1 230 ? -15.75 -9.633 -14.031 1 98.94 230 ASP A CA 1
ATOM 1783 C C . ASP A 1 230 ? -14.656 -8.742 -13.438 1 98.94 230 ASP A C 1
ATOM 1785 O O . ASP A 1 230 ? -14.812 -7.52 -13.391 1 98.94 230 ASP A O 1
ATOM 1789 N N . PHE A 1 231 ? -13.633 -9.32 -12.945 1 98.94 231 PHE A N 1
ATOM 1790 C CA . PHE A 1 231 ? -12.445 -8.641 -12.445 1 98.94 231 PHE A CA 1
ATOM 1791 C C . PHE A 1 231 ? -11.195 -9.492 -12.656 1 98.94 231 PHE A C 1
ATOM 1793 O O . PHE A 1 231 ? -11.289 -10.719 -12.766 1 98.94 231 PHE A O 1
ATOM 1800 N N . TRP A 1 232 ? -10.062 -8.867 -12.75 1 98.94 232 TRP A N 1
ATOM 1801 C CA . TRP A 1 232 ? -8.797 -9.547 -13.008 1 98.94 232 TRP A CA 1
ATOM 1802 C C . TRP A 1 232 ? -7.621 -8.758 -12.445 1 98.94 232 TRP A C 1
ATOM 1804 O O . TRP A 1 232 ? -7.609 -7.523 -12.508 1 98.94 232 TRP A O 1
ATOM 1814 N N . THR A 1 233 ? -6.652 -9.438 -11.805 1 98.88 233 THR A N 1
ATOM 1815 C CA . THR A 1 233 ? -5.473 -8.758 -11.281 1 98.88 233 THR A CA 1
ATOM 1816 C C . THR A 1 233 ? -4.207 -9.555 -11.586 1 98.88 233 THR A C 1
ATOM 1818 O O . THR A 1 233 ? -4.246 -10.781 -11.68 1 98.88 233 THR A O 1
ATOM 1821 N N . SER A 1 234 ? -3.092 -8.875 -11.797 1 98.88 234 SER A N 1
ATOM 1822 C CA . SER A 1 234 ? -1.81 -9.523 -12.055 1 98.88 234 SER A CA 1
ATOM 1823 C C . SER A 1 234 ? -0.651 -8.68 -11.523 1 98.88 234 SER A C 1
ATOM 1825 O O . SER A 1 234 ? -0.698 -7.453 -11.562 1 98.88 234 SER A O 1
ATOM 1827 N N . ASN A 1 235 ? 0.39 -9.336 -11.016 1 98.75 235 ASN A N 1
ATOM 1828 C CA . ASN A 1 235 ? 1.568 -8.633 -10.516 1 98.75 235 ASN A CA 1
ATOM 1829 C C . ASN A 1 235 ? 2.482 -8.195 -11.664 1 98.75 235 ASN A C 1
ATOM 1831 O O . ASN A 1 235 ? 2.982 -9.039 -12.414 1 98.75 235 ASN A O 1
ATOM 1835 N N . CYS A 1 236 ? 2.742 -6.934 -11.695 1 98.81 236 CYS A N 1
ATOM 1836 C CA . CYS A 1 236 ? 3.67 -6.422 -12.703 1 98.81 236 CYS A CA 1
ATOM 1837 C C . CYS A 1 236 ? 5.113 -6.664 -12.281 1 98.81 236 CYS A C 1
ATOM 1839 O O . CYS A 1 236 ? 6.012 -6.699 -13.125 1 98.81 236 CYS A O 1
ATOM 1841 N N . HIS A 1 237 ? 5.363 -6.887 -10.984 1 98.5 237 HIS A N 1
ATOM 1842 C CA . HIS A 1 237 ? 6.719 -6.953 -10.453 1 98.5 237 HIS A CA 1
ATOM 1843 C C . HIS A 1 237 ? 7.25 -8.383 -10.477 1 98.5 237 HIS A C 1
ATOM 1845 O O . HIS A 1 237 ? 8.375 -8.641 -10.039 1 98.5 237 HIS A O 1
ATOM 1851 N N . LYS A 1 238 ? 6.469 -9.336 -10.93 1 98.06 238 LYS A N 1
ATOM 1852 C CA . LYS A 1 238 ? 6.969 -10.703 -11.039 1 98.06 238 LYS A CA 1
ATOM 1853 C C . LYS A 1 238 ? 7.551 -10.961 -12.43 1 98.06 238 LYS A C 1
ATOM 1855 O O . LYS A 1 238 ? 8.656 -10.516 -12.742 1 98.06 238 LYS A O 1
ATOM 1860 N N . TRP A 1 239 ? 6.781 -11.469 -13.3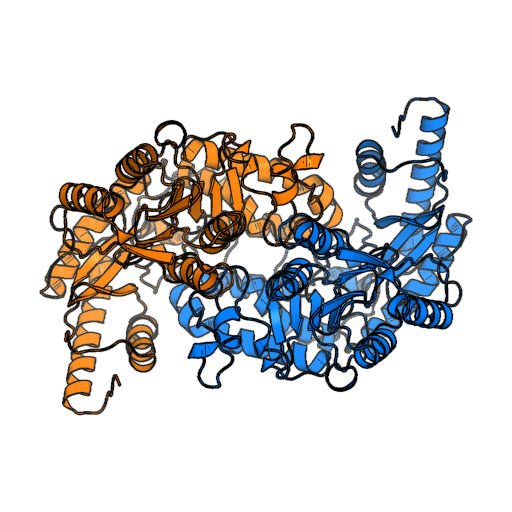52 1 98.62 239 TRP A N 1
ATOM 1861 C CA . TRP A 1 239 ? 7.273 -11.93 -14.648 1 98.62 239 TRP A CA 1
ATOM 1862 C C . TRP A 1 239 ? 7.43 -10.766 -15.617 1 98.62 239 TRP A C 1
ATOM 1864 O O . TRP A 1 239 ? 8.16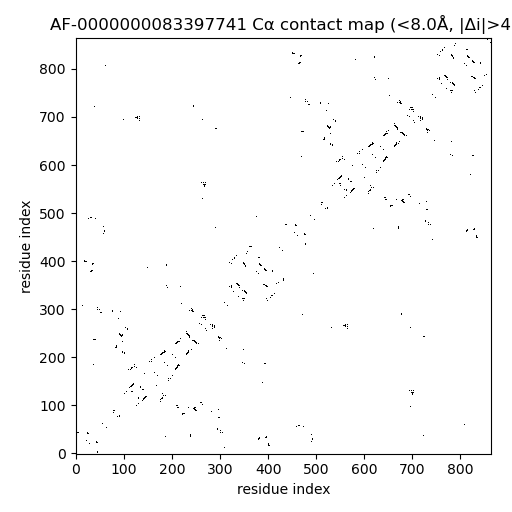4 -10.859 -16.609 1 98.62 239 TRP A O 1
ATOM 1874 N N . LEU A 1 240 ? 6.773 -9.594 -15.312 1 98.62 240 LEU A N 1
ATOM 1875 C CA . LEU A 1 240 ? 6.832 -8.445 -16.203 1 98.62 240 LEU A CA 1
ATOM 1876 C C . LEU A 1 240 ? 8.055 -7.586 -15.914 1 98.62 240 LEU A C 1
ATOM 1878 O O . LEU A 1 240 ? 8.414 -6.715 -16.703 1 98.62 240 LEU A O 1
ATOM 1882 N N . TYR A 1 241 ? 8.695 -7.703 -14.82 1 98.5 241 TYR A N 1
ATOM 1883 C CA . TYR A 1 241 ? 10.016 -7.152 -14.531 1 98.5 241 TYR A CA 1
ATOM 1884 C C . TYR A 1 241 ? 9.898 -5.773 -13.883 1 98.5 241 TYR A C 1
ATOM 1886 O O . TYR A 1 241 ? 10.906 -5.152 -13.555 1 98.5 241 TYR A O 1
ATOM 1894 N N . ALA A 1 242 ? 8.68 -5.266 -13.609 1 98.62 242 ALA A N 1
ATOM 1895 C CA . ALA A 1 242 ? 8.578 -3.973 -12.945 1 98.62 242 ALA A CA 1
ATOM 1896 C C . ALA A 1 242 ? 9.195 -4.027 -11.547 1 98.62 242 ALA A C 1
ATOM 1898 O O . ALA A 1 242 ? 9.383 -5.109 -10.992 1 98.62 242 ALA A O 1
ATOM 1899 N N . LYS A 1 243 ? 9.547 -2.887 -11.07 1 98 243 LYS A N 1
ATOM 1900 C CA . LYS A 1 243 ? 10.031 -2.82 -9.695 1 98 243 LYS A CA 1
ATOM 1901 C C . LYS A 1 243 ? 8.922 -3.152 -8.703 1 98 243 LYS A C 1
ATOM 1903 O O . LYS A 1 243 ? 7.77 -2.752 -8.898 1 98 243 LYS A O 1
ATOM 1908 N N . ARG A 1 244 ? 9.25 -3.852 -7.609 1 96 244 ARG A N 1
ATOM 1909 C CA . ARG A 1 244 ? 8.312 -4.078 -6.512 1 96 244 ARG A CA 1
ATOM 1910 C C . ARG A 1 244 ? 7.977 -2.771 -5.805 1 96 244 ARG A C 1
ATOM 1912 O O . ARG A 1 244 ? 8.852 -1.934 -5.586 1 96 244 ARG A O 1
ATOM 1919 N N . SER A 1 245 ? 6.727 -2.504 -5.484 1 94.19 245 SER A N 1
ATOM 1920 C CA . SER A 1 245 ? 5.543 -3.354 -5.594 1 94.19 245 SER A CA 1
ATOM 1921 C C . SER A 1 245 ? 4.527 -2.766 -6.566 1 94.19 245 SER A C 1
ATOM 1923 O O . SER A 1 245 ? 4.07 -1.635 -6.391 1 94.19 245 SER A O 1
ATOM 1925 N N . CYS A 1 246 ? 4.129 -3.539 -7.516 1 97.81 246 CYS A N 1
ATOM 1926 C CA . CYS A 1 246 ? 3.203 -3.043 -8.531 1 97.81 246 CYS A CA 1
ATOM 1927 C C . CYS A 1 246 ? 2.381 -4.184 -9.117 1 97.81 246 CYS A C 1
ATOM 1929 O O . CYS A 1 246 ? 2.93 -5.215 -9.508 1 97.81 246 CYS A O 1
ATOM 1931 N N . ALA A 1 247 ? 1.086 -3.955 -9.203 1 98.69 247 ALA A N 1
ATOM 1932 C CA . ALA A 1 247 ? 0.153 -4.859 -9.875 1 98.69 247 ALA A CA 1
ATOM 1933 C C . ALA A 1 247 ? -0.911 -4.082 -10.641 1 98.69 247 ALA A C 1
ATOM 1935 O O . ALA A 1 247 ? -1.127 -2.896 -10.391 1 98.69 247 ALA A O 1
ATOM 1936 N N . VAL A 1 248 ? -1.477 -4.738 -11.609 1 98.94 248 VAL A N 1
ATOM 1937 C CA . VAL A 1 248 ? -2.615 -4.156 -12.312 1 98.94 248 VAL A CA 1
ATOM 1938 C C . VAL A 1 248 ? -3.912 -4.781 -11.805 1 98.94 248 VAL A C 1
ATOM 1940 O O . VAL A 1 248 ? -3.959 -5.977 -11.508 1 98.94 248 VAL A O 1
ATOM 1943 N N . LEU A 1 249 ? -4.895 -3.98 -11.625 1 98.94 249 LEU A N 1
ATOM 1944 C CA . LEU A 1 249 ? -6.273 -4.391 -11.367 1 98.94 249 LEU A CA 1
ATOM 1945 C C . LEU A 1 249 ? -7.176 -4.008 -12.531 1 98.94 249 LEU A C 1
ATOM 1947 O O . LEU A 1 249 ? -7.289 -2.828 -12.875 1 98.94 249 LEU A O 1
ATOM 1951 N N . TYR A 1 250 ? -7.738 -5.008 -13.195 1 98.94 250 TYR A N 1
ATOM 1952 C CA . TYR A 1 250 ? -8.672 -4.828 -14.305 1 98.94 250 TYR A CA 1
ATOM 1953 C C . TYR A 1 250 ? -10.109 -4.762 -13.797 1 98.94 250 TYR A C 1
ATOM 1955 O O . TYR A 1 250 ? -10.609 -5.719 -13.203 1 98.94 250 TYR A O 1
ATOM 1963 N N . ILE A 1 251 ? -10.727 -3.602 -13.984 1 98.94 251 ILE A N 1
ATOM 1964 C CA . ILE A 1 251 ? -12.141 -3.35 -13.711 1 98.94 251 ILE A CA 1
ATOM 1965 C C . ILE A 1 251 ? -12.836 -2.893 -14.984 1 98.94 251 ILE A C 1
ATOM 1967 O O . ILE A 1 251 ? -12.781 -1.714 -15.344 1 98.94 251 ILE A O 1
ATOM 1971 N N . PRO A 1 252 ? -13.539 -3.789 -15.625 1 98.81 252 PRO A N 1
ATOM 1972 C CA . PRO A 1 252 ? -14.172 -3.385 -16.891 1 98.81 252 PRO A CA 1
ATOM 1973 C C . PRO A 1 252 ? -15.258 -2.33 -16.688 1 98.81 252 PRO A C 1
ATOM 1975 O O . PRO A 1 252 ? -15.891 -2.277 -15.625 1 98.81 252 PRO A O 1
ATOM 1978 N N . PHE A 1 253 ? -15.508 -1.528 -17.734 1 98.19 253 PHE A N 1
ATOM 1979 C CA . PHE A 1 253 ? -16.484 -0.453 -17.672 1 98.19 253 PHE A CA 1
ATOM 1980 C C . PHE A 1 253 ? -17.828 -0.968 -17.141 1 98.19 253 PHE A C 1
ATOM 1982 O O . PHE A 1 253 ? -18.453 -0.32 -16.312 1 98.19 253 PHE A O 1
ATOM 1989 N N . ARG A 1 254 ? -18.266 -2.125 -17.469 1 97.81 254 ARG A N 1
ATOM 1990 C CA . ARG A 1 254 ? -19.578 -2.676 -17.141 1 97.81 254 ARG A CA 1
ATOM 1991 C C . ARG A 1 254 ? -19.703 -2.953 -15.648 1 97.81 254 ARG A C 1
ATOM 1993 O O . ARG A 1 254 ? -20.812 -3.066 -15.117 1 97.81 254 ARG A O 1
ATOM 2000 N N . ASN A 1 255 ? -18.547 -3.082 -14.977 1 98.19 255 ASN A N 1
ATOM 2001 C CA . ASN A 1 255 ? -18.594 -3.471 -13.57 1 98.19 255 ASN A CA 1
ATOM 2002 C C . ASN A 1 255 ? -18.062 -2.369 -12.656 1 98.19 255 ASN A C 1
ATOM 2004 O O . ASN A 1 255 ? -17.906 -2.57 -11.453 1 98.19 255 ASN A O 1
ATOM 2008 N N . GLN A 1 256 ? -17.734 -1.229 -13.18 1 97.81 256 GLN A N 1
ATOM 2009 C CA . GLN A 1 256 ? -17.156 -0.147 -12.391 1 97.81 256 GLN A CA 1
ATOM 2010 C C . GLN A 1 256 ? -18.141 0.365 -11.344 1 97.81 256 GLN A C 1
ATOM 2012 O O . GLN A 1 256 ? -17.734 0.931 -10.328 1 97.81 256 GLN A O 1
ATOM 2017 N N . HIS A 1 257 ? -19.438 0.152 -11.508 1 95.94 257 HIS A N 1
ATOM 2018 C CA . HIS A 1 257 ? -20.453 0.565 -10.547 1 95.94 257 HIS A CA 1
ATOM 2019 C C . HIS A 1 257 ? -20.375 -0.26 -9.266 1 95.94 257 HIS A C 1
ATOM 2021 O O . HIS A 1 257 ? -20.906 0.14 -8.227 1 95.94 257 HIS A O 1
ATOM 2027 N N . ILE A 1 258 ? -19.703 -1.424 -9.312 1 96.62 258 ILE A N 1
ATOM 2028 C CA . ILE A 1 258 ? -19.547 -2.289 -8.148 1 96.62 258 ILE A CA 1
ATOM 2029 C C . ILE A 1 258 ? -18.516 -1.681 -7.184 1 96.62 258 ILE A C 1
ATOM 2031 O O . ILE A 1 258 ? -18.625 -1.853 -5.969 1 96.62 258 ILE A O 1
ATOM 2035 N N . ILE A 1 259 ? -17.531 -0.936 -7.711 1 98.06 259 ILE A N 1
ATOM 2036 C CA . ILE A 1 259 ? -16.438 -0.383 -6.922 1 98.06 259 ILE A CA 1
ATOM 2037 C C . ILE A 1 259 ? -16.828 1 -6.402 1 98.06 259 ILE A C 1
ATOM 2039 O O . ILE A 1 259 ? -16.703 1.997 -7.117 1 98.06 259 ILE A O 1
ATOM 2043 N N . LYS A 1 260 ? -17.203 1.062 -5.191 1 97.25 260 LYS A N 1
ATOM 2044 C CA . LYS A 1 260 ? -17.609 2.316 -4.566 1 97.25 260 LYS A CA 1
ATOM 2045 C C . LYS A 1 260 ? -16.391 3.131 -4.125 1 97.25 260 LYS A C 1
ATOM 2047 O O . LYS A 1 260 ? -16.453 4.363 -4.074 1 97.25 260 LYS A O 1
ATOM 2052 N N . THR A 1 261 ? -15.359 2.426 -3.744 1 98.06 261 THR A N 1
ATOM 2053 C CA . THR A 1 261 ? -14.188 3.129 -3.244 1 98.06 261 THR A CA 1
ATOM 2054 C C . THR A 1 261 ? -12.93 2.285 -3.43 1 98.06 261 THR A C 1
ATOM 2056 O O . THR A 1 261 ? -13.008 1.062 -3.555 1 98.06 261 THR A O 1
ATOM 2059 N N . THR A 1 262 ? -11.82 2.914 -3.525 1 97.88 262 THR A N 1
ATOM 2060 C CA . THR A 1 262 ? -10.523 2.277 -3.328 1 97.88 262 THR A CA 1
ATOM 2061 C C . THR A 1 262 ? -10.328 1.896 -1.864 1 97.88 262 THR A C 1
ATOM 2063 O O . THR A 1 262 ? -11.117 2.285 -1.003 1 97.88 262 THR A O 1
ATOM 2066 N N . VAL A 1 263 ? -9.258 1.075 -1.58 1 95 263 VAL A N 1
ATOM 2067 C CA . VAL A 1 263 ? -8.883 0.7 -0.22 1 95 263 VAL A CA 1
ATOM 2068 C C . VAL A 1 263 ? -7.426 1.069 0.034 1 95 263 VAL A C 1
ATOM 2070 O O . VAL A 1 263 ? -6.516 0.394 -0.451 1 95 263 VAL A O 1
ATOM 2073 N N . PRO A 1 264 ? -7.137 2.107 0.841 1 95.69 264 PRO A N 1
ATOM 2074 C CA . PRO A 1 264 ? -8.07 2.959 1.578 1 95.69 264 PRO A CA 1
ATOM 2075 C C . PRO A 1 264 ? -8.867 3.891 0.666 1 95.69 264 PRO A C 1
ATOM 2077 O O . PRO A 1 264 ? -8.633 3.926 -0.544 1 95.69 264 PRO A O 1
ATOM 2080 N N . THR A 1 265 ? -9.797 4.578 1.321 1 97.25 265 THR A N 1
ATOM 2081 C CA . THR A 1 265 ? -10.609 5.527 0.576 1 97.25 265 THR A CA 1
ATOM 2082 C C . THR A 1 265 ? -9.789 6.742 0.158 1 97.25 265 THR A C 1
ATOM 2084 O O . THR A 1 265 ? -9.031 7.293 0.963 1 97.25 265 THR A O 1
ATOM 2087 N N . SER A 1 266 ? -9.93 7.148 -1.036 1 93.44 266 SER A N 1
ATOM 2088 C CA . SER A 1 266 ? -9.141 8.188 -1.689 1 93.44 266 SER A CA 1
ATOM 2089 C C . SER A 1 266 ? -9.602 9.578 -1.268 1 93.44 266 SER A C 1
ATOM 2091 O O . SER A 1 266 ? -10.75 9.758 -0.847 1 93.44 266 SER A O 1
ATOM 2093 N N . ASN A 1 267 ? -8.648 10.469 -1.474 1 93.94 267 ASN A N 1
ATOM 2094 C CA . ASN A 1 267 ? -8.945 11.891 -1.364 1 93.94 267 ASN A CA 1
ATOM 2095 C C . ASN A 1 267 ? -10.016 12.312 -2.369 1 93.94 267 ASN A C 1
ATOM 2097 O O . ASN A 1 267 ? -10.703 13.32 -2.166 1 93.94 267 ASN A O 1
ATOM 2101 N N . TYR A 1 268 ? -10.281 11.57 -3.379 1 95.75 268 TYR A N 1
ATOM 2102 C CA . TYR A 1 268 ? -11.141 11.969 -4.492 1 95.75 268 TYR A CA 1
ATOM 2103 C C . TYR A 1 268 ? -12.438 11.172 -4.488 1 95.75 268 TYR A C 1
ATOM 2105 O O . TYR A 1 268 ? -13.164 11.141 -5.488 1 95.75 268 TYR A O 1
ATOM 2113 N N . TYR A 1 269 ? -12.75 10.57 -3.406 1 97.62 269 TYR A N 1
ATOM 2114 C CA . TYR A 1 269 ? -13.945 9.75 -3.271 1 97.62 269 TYR A CA 1
ATOM 2115 C C . TYR A 1 269 ? -15.203 10.562 -3.547 1 97.62 269 TYR A C 1
ATOM 2117 O O . TYR A 1 269 ? -15.344 11.68 -3.043 1 97.62 269 TYR A O 1
ATOM 2125 N N . VAL A 1 270 ? -16.031 10.055 -4.371 1 97.25 270 VAL A N 1
ATOM 2126 C CA . VAL A 1 270 ? -17.391 10.539 -4.605 1 97.25 270 VAL A CA 1
ATOM 2127 C C . VAL A 1 270 ? -18.375 9.391 -4.449 1 97.25 270 VAL A C 1
ATOM 2129 O O . VAL A 1 270 ? -18.203 8.32 -5.047 1 97.25 270 VAL A O 1
ATOM 2132 N N . ALA A 1 271 ? -19.375 9.633 -3.656 1 95.94 271 ALA A N 1
ATOM 2133 C CA . ALA A 1 271 ? -20.406 8.617 -3.467 1 95.94 271 ALA A CA 1
ATOM 2134 C C . ALA A 1 271 ? -21.016 8.203 -4.801 1 95.94 271 ALA A C 1
ATOM 2136 O O . ALA A 1 271 ? -21.188 9.031 -5.699 1 95.94 271 ALA A O 1
ATOM 2137 N N . LEU A 1 272 ? -21.391 6.957 -4.914 1 93.31 272 LEU A N 1
ATOM 2138 C CA . LEU A 1 272 ? -21.875 6.383 -6.172 1 93.31 272 LEU A CA 1
ATOM 2139 C C . LEU A 1 272 ? -23.047 7.18 -6.723 1 93.31 272 LEU A C 1
ATOM 2141 O O . LEU A 1 272 ? -23.109 7.453 -7.926 1 93.31 272 LEU A O 1
ATOM 2145 N N . ASP A 1 273 ? -23.969 7.551 -5.891 1 93.06 273 ASP A N 1
ATOM 2146 C CA . ASP A 1 273 ? -25.203 8.203 -6.32 1 93.06 273 ASP A CA 1
ATOM 2147 C C . ASP A 1 273 ? -24.938 9.656 -6.715 1 93.06 273 ASP A C 1
ATOM 2149 O O . ASP A 1 273 ? -25.812 10.32 -7.27 1 93.06 273 ASP A O 1
ATOM 2153 N N . LYS A 1 274 ? -23.688 10.133 -6.492 1 95.56 274 LYS A N 1
ATOM 2154 C CA . LYS A 1 274 ? -23.344 11.516 -6.797 1 95.56 274 LYS A CA 1
ATOM 2155 C C . LYS A 1 274 ? -22.375 11.602 -7.969 1 95.56 274 LYS A C 1
ATOM 2157 O O . LYS A 1 274 ? -21.859 12.68 -8.281 1 95.56 274 LYS A O 1
ATOM 2162 N N . ARG A 1 275 ? -22 10.5 -8.602 1 94.88 275 ARG A N 1
ATOM 2163 C CA . ARG A 1 275 ? -20.969 10.445 -9.633 1 94.88 275 ARG A CA 1
ATOM 2164 C C . ARG A 1 275 ? -21.516 10.93 -10.977 1 94.88 275 ARG A C 1
ATOM 2166 O O . ARG A 1 275 ? -20.734 11.234 -11.883 1 94.88 275 ARG A O 1
ATOM 2173 N N . ASN A 1 276 ? -22.734 11.203 -11.164 1 92.25 276 ASN A N 1
ATOM 2174 C CA . ASN A 1 276 ? -23.375 11.82 -12.32 1 92.25 276 ASN A CA 1
ATOM 2175 C C . ASN A 1 276 ? -22.797 11.297 -13.625 1 92.25 276 ASN A C 1
ATOM 2177 O O . ASN A 1 276 ? -22.375 12.07 -14.484 1 92.25 276 ASN A O 1
ATOM 2181 N N . GLY A 1 277 ? -22.672 9.938 -13.789 1 89.94 277 GLY A N 1
ATOM 2182 C CA . GLY A 1 277 ? -22.234 9.32 -15.031 1 89.94 277 GLY A CA 1
ATOM 2183 C C . GLY A 1 277 ? -20.734 9.102 -15.102 1 89.94 277 GLY A C 1
ATOM 2184 O O . GLY A 1 277 ? -20.266 8.305 -15.906 1 89.94 277 GLY A O 1
ATOM 2185 N N . ASN A 1 278 ? -19.938 9.781 -14.289 1 90.81 278 ASN A N 1
ATOM 2186 C CA . ASN A 1 278 ? -18.5 9.539 -14.18 1 90.81 278 ASN A CA 1
ATOM 2187 C C . ASN A 1 278 ? -18.188 8.484 -13.125 1 90.81 278 ASN A C 1
ATOM 2189 O O . ASN A 1 278 ? -18.422 8.703 -11.93 1 90.81 278 ASN A O 1
ATOM 2193 N N . PRO A 1 279 ? -17.578 7.449 -13.492 1 92.88 279 PRO A N 1
ATOM 2194 C CA . PRO A 1 279 ? -17.312 6.398 -12.5 1 92.88 279 PRO A CA 1
ATOM 2195 C C . PRO A 1 279 ? -16.391 6.859 -11.375 1 92.88 279 PRO A C 1
ATOM 2197 O O . PRO A 1 279 ? -16.453 6.316 -10.266 1 92.88 279 PRO A O 1
ATOM 2200 N N . ASN A 1 280 ? -15.547 7.859 -11.641 1 96.38 280 ASN A N 1
ATOM 2201 C CA . ASN A 1 280 ? -14.672 8.477 -10.641 1 96.38 280 ASN A CA 1
ATOM 2202 C C . ASN A 1 280 ? -13.586 7.516 -10.18 1 96.38 280 ASN A C 1
ATOM 2204 O O . ASN A 1 280 ? -12.969 7.727 -9.125 1 96.38 280 ASN A O 1
ATOM 2208 N N . LEU A 1 281 ? -13.305 6.457 -10.891 1 97.62 281 LEU A N 1
ATOM 2209 C CA . LEU A 1 281 ? -12.32 5.465 -10.469 1 97.62 281 LEU A CA 1
ATOM 2210 C C . LEU A 1 281 ? -10.914 5.902 -10.844 1 97.62 281 LEU A C 1
ATOM 2212 O O . LEU A 1 281 ? -9.961 5.648 -10.094 1 97.62 281 LEU A O 1
ATOM 2216 N N . LEU A 1 282 ? -10.766 6.512 -12.023 1 96.94 282 LEU A N 1
ATOM 2217 C CA . LEU A 1 282 ? -9.445 6.973 -12.43 1 96.94 282 LEU A CA 1
ATOM 2218 C C . LEU A 1 282 ? -8.852 7.918 -11.391 1 96.94 282 LEU A C 1
ATOM 2220 O O . LEU A 1 282 ? -7.691 7.777 -11.008 1 96.94 282 LEU A O 1
ATOM 2224 N N . GLU A 1 283 ? -9.688 8.844 -10.875 1 95.69 283 GLU A N 1
ATOM 2225 C CA . GLU A 1 283 ? -9.234 9.82 -9.891 1 95.69 283 GLU A CA 1
ATOM 2226 C C . GLU A 1 283 ? -8.906 9.148 -8.562 1 95.69 283 GLU A C 1
ATOM 2228 O O . GLU A 1 283 ? -7.879 9.438 -7.945 1 95.69 283 GLU A O 1
ATOM 2233 N N . GLN A 1 284 ? -9.812 8.25 -8.172 1 97.5 284 GLN A N 1
ATOM 2234 C CA . GLN A 1 284 ? -9.617 7.59 -6.879 1 97.5 284 GLN A CA 1
ATOM 2235 C C . GLN A 1 284 ? -8.352 6.738 -6.879 1 97.5 284 GLN A C 1
ATOM 2237 O O . GLN A 1 284 ? -7.566 6.785 -5.93 1 97.5 284 GLN A O 1
ATOM 2242 N N . PHE A 1 285 ? -8.086 5.973 -7.941 1 97.69 285 PHE A N 1
ATOM 2243 C CA . PHE A 1 285 ? -6.945 5.059 -7.988 1 97.69 285 PHE A CA 1
ATOM 2244 C C . PHE A 1 285 ? -5.648 5.824 -8.227 1 97.69 285 PHE A C 1
ATOM 2246 O O . PHE A 1 285 ? -4.562 5.305 -7.965 1 97.69 285 PHE A O 1
ATOM 2253 N N . GLU A 1 286 ? -5.773 6.988 -8.734 1 94.75 286 GLU A N 1
ATOM 2254 C CA . GLU A 1 286 ? -4.586 7.789 -9.008 1 94.75 286 GLU A CA 1
ATOM 2255 C C . GLU A 1 286 ? -3.938 8.273 -7.715 1 94.75 286 GLU A C 1
ATOM 2257 O O . GLU A 1 286 ? -2.719 8.445 -7.652 1 94.75 286 GLU A O 1
ATOM 2262 N N . TRP A 1 287 ? -4.789 8.461 -6.68 1 93.75 287 TRP A N 1
ATOM 2263 C CA . TRP A 1 287 ? -4.227 9.062 -5.473 1 93.75 287 TRP A CA 1
ATOM 2264 C C . TRP A 1 287 ? -4.824 8.43 -4.223 1 93.75 287 TRP A C 1
ATOM 2266 O O . TRP A 1 287 ? -5.941 8.758 -3.82 1 93.75 287 TRP A O 1
ATOM 2276 N N . LEU A 1 288 ? -4.031 7.684 -3.553 1 91.19 288 LEU A N 1
ATOM 2277 C CA . LEU A 1 288 ? -4.422 6.996 -2.326 1 91.19 288 LEU A CA 1
ATOM 2278 C C . LEU A 1 288 ? -3.576 7.465 -1.147 1 91.19 288 LEU A C 1
ATOM 2280 O O . LEU A 1 288 ? -3.242 6.672 -0.263 1 91.19 288 LEU A O 1
ATOM 2284 N N . GLY A 1 289 ? -3.215 8.742 -1.215 1 90.44 289 GLY A N 1
ATOM 2285 C CA . GLY A 1 289 ? -2.223 9.25 -0.28 1 90.44 289 GLY A CA 1
ATOM 2286 C C . GLY A 1 289 ? -0.817 9.266 -0.851 1 90.44 289 GLY A C 1
ATOM 2287 O O . GLY A 1 289 ? -0.59 8.797 -1.968 1 90.44 289 GLY A O 1
ATOM 2288 N N . THR A 1 290 ? 0.067 9.867 -0.082 1 91.88 290 THR A N 1
ATOM 2289 C CA . THR A 1 290 ? 1.453 9.945 -0.53 1 91.88 290 THR A CA 1
ATOM 2290 C C . THR A 1 290 ? 2.08 8.555 -0.605 1 91.88 290 THR A C 1
ATOM 2292 O O . THR A 1 290 ? 2.098 7.824 0.386 1 91.88 290 THR A O 1
ATOM 2295 N N . ILE A 1 291 ? 2.531 8.25 -1.825 1 93.62 291 ILE A N 1
ATOM 2296 C CA . ILE A 1 291 ? 3.254 7 -2.031 1 93.62 291 ILE A CA 1
ATOM 2297 C C . ILE A 1 291 ? 4.512 7.262 -2.855 1 93.62 291 ILE A C 1
ATOM 2299 O O . ILE A 1 291 ? 4.793 8.406 -3.232 1 93.62 291 ILE A O 1
ATOM 2303 N N . ASP A 1 292 ? 5.312 6.238 -2.965 1 94.94 292 ASP A N 1
ATOM 2304 C CA . ASP A 1 292 ? 6.402 6.242 -3.938 1 94.94 292 ASP A CA 1
ATOM 2305 C C . ASP A 1 292 ? 5.918 5.77 -5.305 1 94.94 292 ASP A C 1
ATOM 2307 O O . ASP A 1 292 ? 5.543 4.605 -5.473 1 94.94 292 ASP A O 1
ATOM 2311 N N . PHE A 1 293 ? 5.98 6.582 -6.305 1 96.88 293 PHE A N 1
ATOM 2312 C CA . PHE A 1 293 ? 5.422 6.266 -7.613 1 96.88 293 PHE A CA 1
ATOM 2313 C C . PHE A 1 293 ? 6.445 5.531 -8.477 1 96.88 293 PHE A C 1
ATOM 2315 O O . PHE A 1 293 ? 6.109 5.016 -9.539 1 96.88 293 PHE A O 1
ATOM 2322 N N . ALA A 1 294 ? 7.668 5.426 -7.984 1 97.38 294 ALA A N 1
ATOM 2323 C CA . ALA A 1 294 ? 8.734 4.855 -8.797 1 97.38 294 ALA A CA 1
ATOM 2324 C C . ALA A 1 294 ? 8.391 3.439 -9.25 1 97.38 294 ALA A C 1
ATOM 2326 O O . ALA A 1 294 ? 8.555 3.094 -10.422 1 97.38 294 ALA A O 1
ATOM 2327 N N . PRO A 1 295 ? 7.812 2.588 -8.359 1 97.88 295 PRO A N 1
ATOM 2328 C CA . PRO A 1 295 ? 7.473 1.237 -8.812 1 97.88 295 PRO A CA 1
ATOM 2329 C C . PRO A 1 295 ? 6.406 1.234 -9.906 1 97.88 295 PRO A C 1
ATOM 2331 O O . PRO A 1 295 ? 6.555 0.541 -10.922 1 97.88 295 PRO A O 1
ATOM 2334 N N . PHE A 1 296 ? 5.375 2.018 -9.766 1 98.38 296 PHE A N 1
ATOM 2335 C CA . PHE A 1 296 ? 4.312 2.07 -10.758 1 98.38 296 PHE A CA 1
ATOM 2336 C C . PHE A 1 296 ? 4.855 2.533 -12.109 1 98.38 296 PHE A C 1
ATOM 2338 O O . PHE A 1 296 ? 4.551 1.937 -13.141 1 98.38 296 PHE A O 1
ATOM 2345 N N . LEU A 1 297 ? 5.707 3.518 -12.07 1 98.69 297 LEU A N 1
ATOM 2346 C CA . LEU A 1 297 ? 6.184 4.125 -13.305 1 98.69 297 LEU A CA 1
ATOM 2347 C C . LEU A 1 297 ? 7.27 3.266 -13.945 1 98.69 297 LEU A C 1
ATOM 2349 O O . LEU A 1 297 ? 7.539 3.395 -15.141 1 98.69 297 LEU A O 1
ATOM 2353 N N . SER A 1 298 ? 7.871 2.4 -13.18 1 98.69 298 SER A N 1
ATOM 2354 C CA . SER A 1 298 ? 8.906 1.511 -13.695 1 98.69 298 SER A CA 1
ATOM 2355 C C . SER A 1 298 ? 8.336 0.528 -14.711 1 98.69 298 SER A C 1
ATOM 2357 O O . SER A 1 298 ? 9.086 -0.086 -15.477 1 98.69 298 SER A O 1
ATOM 2359 N N . VAL A 1 299 ? 7.031 0.367 -14.75 1 98.88 299 VAL A N 1
ATOM 2360 C CA . VAL A 1 299 ? 6.352 -0.497 -15.711 1 98.88 299 VAL A CA 1
ATOM 2361 C C . VAL A 1 299 ? 6.754 -0.111 -17.125 1 98.88 299 VAL A C 1
ATOM 2363 O O . VAL A 1 299 ? 6.961 -0.979 -17.984 1 98.88 299 VAL A O 1
ATOM 2366 N N . ASN A 1 300 ? 6.844 1.19 -17.359 1 98.88 300 ASN A N 1
ATOM 2367 C CA . ASN A 1 300 ? 7.18 1.67 -18.703 1 98.88 300 ASN A CA 1
ATOM 2368 C C . ASN A 1 300 ? 8.547 1.165 -19.156 1 98.88 300 ASN A C 1
ATOM 2370 O O . ASN A 1 300 ? 8.703 0.717 -20.281 1 98.88 300 ASN A O 1
ATOM 2374 N N . GLU A 1 301 ? 9.57 1.205 -18.25 1 98.88 301 GLU A N 1
ATOM 2375 C CA . GLU A 1 301 ? 10.898 0.713 -18.594 1 98.88 301 GLU A CA 1
ATOM 2376 C C . GLU A 1 301 ? 10.906 -0.806 -18.734 1 98.88 301 GLU A C 1
ATOM 2378 O O . GLU A 1 301 ? 11.664 -1.354 -19.531 1 98.88 301 GLU A O 1
ATOM 2383 N N . ALA A 1 302 ? 10.094 -1.49 -17.953 1 98.88 302 ALA A N 1
ATOM 2384 C CA . ALA A 1 302 ? 9.969 -2.939 -18.078 1 98.88 302 ALA A CA 1
ATOM 2385 C C . ALA A 1 302 ? 9.531 -3.336 -19.484 1 98.88 302 ALA A C 1
ATOM 2387 O O . ALA A 1 302 ? 10.07 -4.281 -20.062 1 98.88 302 ALA A O 1
ATOM 2388 N N . PHE A 1 303 ? 8.547 -2.619 -20.016 1 98.88 303 PHE A N 1
ATOM 2389 C CA . PHE A 1 303 ? 8.07 -2.889 -21.375 1 98.88 303 PHE A CA 1
ATOM 2390 C C . PHE A 1 303 ? 9.172 -2.637 -22.391 1 98.88 303 PHE A C 1
ATOM 2392 O O . PHE A 1 303 ? 9.328 -3.404 -23.344 1 98.88 303 PHE A O 1
ATOM 2399 N N . LYS A 1 304 ? 9.969 -1.566 -22.219 1 98.81 304 LYS A N 1
ATOM 2400 C CA . LYS A 1 304 ? 11.078 -1.285 -23.125 1 98.81 304 LYS A CA 1
ATOM 2401 C C . LYS A 1 304 ? 12.109 -2.41 -23.094 1 98.81 304 LYS A C 1
ATOM 2403 O O . LYS A 1 304 ? 12.602 -2.832 -24.141 1 98.81 304 LYS A O 1
ATOM 2408 N N . PHE A 1 305 ? 12.453 -2.84 -21.922 1 98.81 305 PHE A N 1
ATOM 2409 C CA . PHE A 1 305 ? 13.453 -3.889 -21.75 1 98.81 305 PHE A CA 1
ATOM 2410 C C . PHE A 1 305 ? 13 -5.184 -22.406 1 98.81 305 PHE A C 1
ATOM 2412 O O . PHE A 1 305 ? 13.773 -5.84 -23.109 1 98.81 305 PHE A O 1
ATOM 2419 N N . ARG A 1 306 ? 11.727 -5.547 -22.188 1 98.81 306 ARG A N 1
ATOM 2420 C CA . ARG A 1 306 ? 11.195 -6.777 -22.766 1 98.81 306 ARG A CA 1
ATOM 2421 C C . ARG A 1 306 ? 11.125 -6.684 -24.297 1 98.81 306 ARG A C 1
ATOM 2423 O O . ARG A 1 306 ? 11.383 -7.668 -24.984 1 98.81 306 ARG A O 1
ATOM 2430 N N . ALA A 1 307 ? 10.734 -5.496 -24.766 1 98.69 307 ALA A N 1
ATOM 2431 C CA . ALA A 1 307 ? 10.773 -5.285 -26.219 1 98.69 307 ALA A CA 1
ATOM 2432 C C . ALA A 1 307 ? 12.195 -5.445 -26.75 1 98.69 307 ALA A C 1
ATOM 2434 O O . ALA A 1 307 ? 12.391 -6.035 -27.812 1 98.69 307 ALA A O 1
ATOM 2435 N N . TRP A 1 308 ? 13.195 -4.91 -26 1 98.81 308 TRP A N 1
ATOM 2436 C CA . TRP A 1 308 ? 14.602 -5.016 -26.359 1 98.81 308 TRP A CA 1
ATOM 2437 C C . TRP A 1 308 ? 15.047 -6.473 -26.422 1 98.81 308 TRP A C 1
ATOM 2439 O O . TRP A 1 308 ? 15.844 -6.855 -27.266 1 98.81 308 TRP A O 1
ATOM 2449 N N . LEU A 1 309 ? 14.508 -7.324 -25.562 1 98.69 309 LEU A N 1
ATOM 2450 C CA . LEU A 1 309 ? 14.844 -8.742 -25.516 1 98.69 309 LEU A CA 1
ATOM 2451 C C . LEU A 1 309 ? 14.258 -9.484 -26.719 1 98.69 309 LEU A C 1
ATOM 2453 O O . LEU A 1 309 ? 14.648 -10.617 -27 1 98.69 309 LEU A O 1
ATOM 2457 N N . GLY A 1 310 ? 13.266 -8.953 -27.391 1 98.44 310 GLY A N 1
ATOM 2458 C CA . GLY A 1 310 ? 12.648 -9.594 -28.531 1 98.44 310 GLY A CA 1
ATOM 2459 C C . GLY A 1 310 ? 11.148 -9.789 -28.375 1 98.44 310 GLY A C 1
ATOM 2460 O O . GLY A 1 310 ? 10.492 -10.344 -29.25 1 98.44 310 GLY A O 1
ATOM 2461 N N . GLY A 1 311 ? 10.625 -9.391 -27.219 1 98.38 311 GLY A N 1
ATOM 2462 C CA . GLY A 1 311 ? 9.18 -9.406 -27.047 1 98.38 311 GLY A CA 1
ATOM 2463 C C . GLY A 1 311 ? 8.68 -10.633 -26.312 1 98.38 311 GLY A C 1
ATOM 2464 O O . GLY A 1 311 ? 9.461 -11.523 -25.984 1 98.38 311 GLY A O 1
ATOM 2465 N N . GLU A 1 312 ? 7.383 -10.688 -26.094 1 98.69 312 GLU A N 1
ATOM 2466 C CA . GLU A 1 312 ? 6.734 -11.656 -25.203 1 98.69 312 GLU A CA 1
ATOM 2467 C C . GLU A 1 312 ? 6.895 -13.078 -25.734 1 98.69 312 GLU A C 1
ATOM 2469 O O . GLU A 1 312 ? 7.184 -13.992 -24.953 1 98.69 312 GLU A O 1
ATOM 2474 N N . HIS A 1 313 ? 6.688 -13.297 -26.953 1 98.75 313 HIS A N 1
ATOM 2475 C CA . HIS A 1 313 ? 6.715 -14.648 -27.5 1 98.75 313 HIS A CA 1
ATOM 2476 C C . HIS A 1 313 ? 8.117 -15.242 -27.438 1 98.75 313 HIS A C 1
ATOM 2478 O O . HIS A 1 313 ? 8.281 -16.422 -27.094 1 98.75 313 HIS A O 1
ATOM 2484 N N . LYS A 1 314 ? 9.141 -14.492 -27.781 1 98.81 314 LYS A N 1
ATOM 2485 C CA . LYS A 1 314 ? 10.523 -14.961 -27.703 1 98.81 314 LYS A CA 1
ATOM 2486 C C . LYS A 1 314 ? 10.922 -15.289 -26.266 1 98.81 314 LYS A C 1
ATOM 2488 O O . LYS A 1 314 ? 11.5 -16.344 -26 1 98.81 314 LYS A O 1
ATOM 2493 N N . ILE A 1 315 ? 10.664 -14.391 -25.375 1 98.81 315 ILE A N 1
ATOM 2494 C CA . ILE A 1 315 ? 10.992 -14.547 -23.969 1 98.81 315 ILE A CA 1
ATOM 2495 C C . ILE A 1 315 ? 10.359 -15.828 -23.438 1 98.81 315 ILE A C 1
ATOM 2497 O O . ILE A 1 315 ? 11.039 -16.656 -22.828 1 98.81 315 ILE A O 1
ATOM 2501 N N . ASN A 1 316 ? 9.07 -16 -23.719 1 98.75 316 ASN A N 1
ATOM 2502 C CA . ASN A 1 316 ? 8.344 -17.109 -23.094 1 98.75 316 ASN A CA 1
ATOM 2503 C C . ASN A 1 316 ? 8.633 -18.438 -23.812 1 98.75 316 ASN A C 1
ATOM 2505 O O . ASN A 1 316 ? 8.539 -19.5 -23.203 1 98.75 316 ASN A O 1
ATOM 2509 N N . ALA A 1 317 ? 8.969 -18.375 -25.078 1 98.62 317 ALA A N 1
ATOM 2510 C CA . ALA A 1 317 ? 9.422 -19.609 -25.75 1 98.62 317 ALA A CA 1
ATOM 2511 C C . ALA A 1 317 ? 10.656 -20.172 -25.062 1 98.62 317 ALA A C 1
ATOM 2513 O O . ALA A 1 317 ? 10.734 -21.391 -24.812 1 98.62 317 ALA A O 1
ATOM 2514 N N . TYR A 1 318 ? 11.586 -19.344 -24.781 1 98.75 318 TYR A N 1
ATOM 2515 C CA . TYR A 1 318 ? 12.805 -19.766 -24.109 1 98.75 318 TYR A CA 1
ATOM 2516 C C . TYR A 1 318 ? 12.516 -20.266 -22.703 1 98.75 318 TYR A C 1
ATOM 2518 O O . TYR A 1 318 ? 12.93 -21.375 -22.328 1 98.75 318 TYR A O 1
ATOM 2526 N N . CYS A 1 319 ? 11.867 -19.453 -21.922 1 98.56 319 CYS A N 1
ATOM 2527 C CA . CYS A 1 319 ? 11.609 -19.781 -20.516 1 98.56 319 CYS A CA 1
ATOM 2528 C C . CYS A 1 319 ? 10.812 -21.062 -20.391 1 98.56 319 CYS A C 1
ATOM 2530 O O . CYS A 1 319 ? 11.086 -21.891 -19.516 1 98.56 319 CYS A O 1
ATOM 2532 N N . HIS A 1 320 ? 9.812 -21.203 -21.234 1 98.38 320 HIS A N 1
ATOM 2533 C CA . HIS A 1 320 ? 9 -22.406 -21.219 1 98.38 320 HIS A CA 1
ATOM 2534 C C . HIS A 1 320 ? 9.844 -23.641 -21.578 1 98.38 320 HIS A C 1
ATOM 2536 O O . HIS A 1 320 ? 9.734 -24.672 -20.906 1 98.38 320 HIS A O 1
ATOM 2542 N N . ASP A 1 321 ? 10.594 -23.531 -22.578 1 98.06 321 ASP A N 1
ATOM 2543 C CA . ASP A 1 321 ? 11.453 -24.641 -23.016 1 98.06 321 ASP A CA 1
ATOM 2544 C C . ASP A 1 321 ? 12.375 -25.094 -21.875 1 98.06 321 ASP A C 1
ATOM 2546 O O . ASP A 1 321 ? 12.477 -26.281 -21.594 1 98.06 321 ASP A O 1
ATOM 2550 N N . ILE A 1 322 ? 13.031 -24.172 -21.266 1 97.94 322 ILE A N 1
ATOM 2551 C CA . ILE A 1 322 ? 13.992 -24.547 -20.234 1 97.94 322 ILE A CA 1
ATOM 2552 C C . ILE A 1 322 ? 13.258 -25.016 -18.984 1 97.94 322 ILE A C 1
ATOM 2554 O O . ILE A 1 322 ? 13.789 -25.828 -18.219 1 97.94 322 ILE A O 1
ATOM 2558 N N . ALA A 1 323 ? 12.031 -24.516 -18.734 1 98 323 ALA A N 1
ATOM 2559 C CA . ALA A 1 323 ? 11.242 -25.016 -17.625 1 98 323 ALA A CA 1
ATOM 2560 C C . ALA A 1 323 ? 10.953 -26.5 -17.781 1 98 323 ALA A C 1
ATOM 2562 O O . ALA A 1 323 ? 11.109 -27.281 -16.828 1 98 323 ALA A O 1
ATOM 2563 N N . LEU A 1 324 ? 10.531 -26.891 -18.938 1 98 324 LEU A N 1
ATOM 2564 C CA . LEU A 1 324 ? 10.234 -28.297 -19.219 1 98 324 LEU A CA 1
ATOM 2565 C C . LEU A 1 324 ? 11.492 -29.156 -19.094 1 98 324 LEU A C 1
ATOM 2567 O O . LEU A 1 324 ? 11.477 -30.203 -18.438 1 98 324 LEU A O 1
ATOM 2571 N N . LYS A 1 325 ? 12.578 -28.719 -19.688 1 97.94 325 LYS A N 1
ATOM 2572 C CA . LYS A 1 325 ? 13.828 -29.453 -19.656 1 97.94 325 LYS A CA 1
ATOM 2573 C C . LYS A 1 325 ? 14.391 -29.531 -18.234 1 97.94 325 LYS A C 1
ATOM 2575 O O . LYS A 1 325 ? 14.891 -30.578 -17.812 1 97.94 325 LYS A O 1
ATOM 2580 N N . ALA A 1 326 ? 14.352 -28.422 -17.562 1 97.5 326 ALA A N 1
ATOM 2581 C CA . ALA A 1 326 ? 14.836 -28.359 -16.188 1 97.5 326 ALA A CA 1
ATOM 2582 C C . ALA A 1 326 ? 14.031 -29.281 -15.266 1 97.5 326 ALA A C 1
ATOM 2584 O O . ALA A 1 326 ? 14.594 -29.953 -14.391 1 97.5 326 ALA A O 1
ATOM 2585 N N . GLY A 1 327 ? 12.688 -29.266 -15.398 1 97.94 327 GLY A N 1
ATOM 2586 C CA . GLY A 1 327 ? 11.852 -30.156 -14.617 1 97.94 327 GLY A CA 1
ATOM 2587 C C . GLY A 1 327 ? 12.219 -31.625 -14.797 1 97.94 327 GLY A C 1
ATOM 2588 O O . GLY A 1 327 ? 12.344 -32.375 -13.82 1 97.94 327 GLY A O 1
ATOM 2589 N N . LYS A 1 328 ? 12.391 -32 -15.984 1 97.56 328 LYS A N 1
ATOM 2590 C CA . LYS A 1 328 ? 12.758 -33.375 -16.281 1 97.56 328 LYS A CA 1
ATOM 2591 C C . LYS A 1 328 ? 14.117 -33.75 -15.688 1 97.56 328 LYS A C 1
ATOM 2593 O O . LYS A 1 328 ? 14.273 -34.781 -15.07 1 97.56 328 LYS A O 1
ATOM 2598 N N . ARG A 1 329 ? 15.062 -32.875 -15.922 1 98 329 ARG A N 1
ATOM 2599 C CA . ARG A 1 329 ? 16.406 -33.125 -15.414 1 98 329 ARG A CA 1
ATOM 2600 C C . ARG A 1 329 ? 16.422 -33.188 -13.891 1 98 329 ARG A C 1
ATOM 2602 O O . ARG A 1 329 ? 17.094 -34.031 -13.305 1 98 329 ARG A O 1
ATOM 2609 N N . LEU A 1 330 ? 15.734 -32.281 -13.234 1 98.44 330 LEU A N 1
ATOM 2610 C CA . LEU A 1 330 ? 15.656 -32.281 -11.773 1 98.44 330 LEU A CA 1
ATOM 2611 C C . LEU A 1 330 ? 15.023 -33.562 -11.25 1 98.44 330 LEU A C 1
ATOM 2613 O O . LEU A 1 330 ? 15.484 -34.125 -10.258 1 98.44 330 LEU A O 1
ATOM 2617 N N . ALA A 1 331 ? 13.922 -33.969 -11.875 1 98.38 331 ALA A N 1
ATOM 2618 C CA . ALA A 1 331 ? 13.273 -35.219 -11.484 1 98.38 331 ALA A CA 1
ATOM 2619 C C . ALA A 1 331 ? 14.234 -36.406 -11.594 1 98.38 331 ALA A C 1
ATOM 2621 O O . ALA A 1 331 ? 14.211 -37.312 -10.75 1 98.38 331 ALA A O 1
ATOM 2622 N N . GLU A 1 332 ? 15.008 -36.406 -12.617 1 98.06 332 GLU A N 1
ATOM 2623 C CA . GLU A 1 332 ? 16.016 -37.438 -12.797 1 98.06 332 GLU A CA 1
ATOM 2624 C C . GLU A 1 332 ? 17.031 -37.438 -11.656 1 98.06 332 GLU A C 1
ATOM 2626 O O . GLU A 1 332 ? 17.375 -38.469 -11.102 1 98.06 332 GLU A O 1
ATOM 2631 N N . ILE A 1 333 ? 17.531 -36.281 -11.359 1 98 333 ILE A N 1
ATOM 2632 C CA . ILE A 1 333 ? 18.531 -36.125 -10.312 1 98 333 ILE A CA 1
ATOM 2633 C C . ILE A 1 333 ? 17.953 -36.594 -8.977 1 98 333 ILE A C 1
ATOM 2635 O O . ILE A 1 333 ? 18.641 -37.281 -8.203 1 98 333 ILE A O 1
ATOM 2639 N N . LEU A 1 334 ? 16.719 -36.25 -8.727 1 98.19 334 LEU A N 1
ATOM 2640 C CA . LEU A 1 334 ? 16.094 -36.531 -7.434 1 98.19 334 LEU A CA 1
ATOM 2641 C C . LEU A 1 334 ? 15.523 -37.938 -7.395 1 98.19 334 LEU A C 1
ATOM 2643 O O . LEU A 1 334 ? 15.203 -38.438 -6.32 1 98.19 334 LEU A O 1
ATOM 2647 N N . GLY A 1 335 ? 15.438 -38.562 -8.555 1 98.06 335 GLY A N 1
ATOM 2648 C CA . GLY A 1 335 ? 14.82 -39.875 -8.641 1 98.06 335 GLY A CA 1
ATOM 2649 C C . GLY A 1 335 ? 13.328 -39.844 -8.367 1 98.06 335 GLY A C 1
ATOM 2650 O O . GLY A 1 335 ? 12.805 -40.75 -7.695 1 98.06 335 GLY A O 1
ATOM 2651 N N . THR A 1 336 ? 12.711 -38.781 -8.773 1 98 336 THR A N 1
ATOM 2652 C CA . THR A 1 336 ? 11.281 -38.625 -8.547 1 98 336 THR A CA 1
ATOM 2653 C C . THR A 1 336 ? 10.555 -38.312 -9.852 1 98 336 THR A C 1
ATOM 2655 O O . THR A 1 336 ? 10.875 -38.875 -10.898 1 98 336 THR A O 1
ATOM 2658 N N . GLU A 1 337 ? 9.516 -37.438 -9.836 1 98.25 337 GLU A N 1
ATOM 2659 C CA . GLU A 1 337 ? 8.68 -37.188 -11.016 1 98.25 337 GLU A CA 1
ATOM 2660 C C . GLU A 1 337 ? 8.281 -35.719 -11.133 1 98.25 337 GLU A C 1
ATOM 2662 O O . GLU A 1 337 ? 8.297 -35 -10.148 1 98.25 337 GLU A O 1
ATOM 2667 N N . VAL A 1 338 ? 7.996 -35.406 -12.367 1 98.38 338 VAL A N 1
ATOM 2668 C CA . VAL A 1 338 ? 7.395 -34.094 -12.617 1 98.38 338 VAL A CA 1
ATOM 2669 C C . VAL A 1 338 ? 5.883 -34.156 -12.422 1 98.38 338 VAL A C 1
ATOM 2671 O O . VAL A 1 338 ? 5.27 -35.219 -12.695 1 98.38 338 VAL A O 1
ATOM 2674 N N . MET A 1 339 ? 5.262 -33.094 -11.93 1 98.31 339 MET A N 1
ATOM 2675 C CA . MET A 1 339 ? 3.824 -33.094 -11.68 1 98.31 339 MET A CA 1
ATOM 2676 C C . MET A 1 339 ? 3.037 -33.156 -12.984 1 98.31 339 MET A C 1
ATOM 2678 O O . MET A 1 339 ? 2.055 -33.875 -13.094 1 98.31 339 MET A O 1
ATOM 2682 N N . ASP A 1 340 ? 3.443 -32.344 -13.922 1 97 340 ASP A N 1
ATOM 2683 C CA . ASP A 1 340 ? 2.797 -32.219 -15.227 1 97 340 ASP A CA 1
ATOM 2684 C C . ASP A 1 340 ? 3.641 -32.875 -16.312 1 97 340 ASP A C 1
ATOM 2686 O O . ASP A 1 340 ? 4.328 -32.188 -17.078 1 97 340 ASP A O 1
ATOM 2690 N N . GLU A 1 341 ? 3.545 -34.125 -16.531 1 92.88 341 GLU A N 1
ATOM 2691 C CA . GLU A 1 341 ? 4.402 -34.906 -17.406 1 92.88 341 GLU A CA 1
ATOM 2692 C C . GLU A 1 341 ? 4.227 -34.469 -18.875 1 92.88 341 GLU A C 1
ATOM 2694 O O . GLU A 1 341 ? 5.184 -34.5 -19.641 1 92.88 341 GLU A O 1
ATOM 2699 N N . GLU A 1 342 ? 3.045 -34.125 -19.188 1 92.12 342 GLU A N 1
ATOM 2700 C CA . GLU A 1 342 ? 2.766 -33.75 -20.578 1 92.12 342 GLU A CA 1
ATOM 2701 C C . GLU A 1 342 ? 3.18 -32.312 -20.875 1 92.12 342 GLU A C 1
ATOM 2703 O O . GLU A 1 342 ? 3.318 -31.922 -22.031 1 92.12 342 GLU A O 1
ATOM 2708 N N . GLY A 1 343 ? 3.262 -31.516 -19.828 1 94 343 GLY A N 1
ATOM 2709 C CA . GLY A 1 343 ? 3.725 -30.141 -19.953 1 94 343 GLY A CA 1
ATOM 2710 C C . GLY A 1 343 ? 2.619 -29.188 -20.344 1 94 343 GLY A C 1
ATOM 2711 O O . GLY A 1 343 ? 2.861 -27.984 -20.5 1 94 343 GLY A O 1
ATOM 2712 N N . SER A 1 344 ? 1.392 -29.656 -20.484 1 92.81 344 SER A N 1
ATOM 2713 C CA . SER A 1 344 ? 0.288 -28.844 -20.984 1 92.81 344 SER A CA 1
ATOM 2714 C C . SER A 1 344 ? -0.119 -27.781 -19.969 1 92.81 344 SER A C 1
ATOM 2716 O O . SER A 1 344 ? -0.692 -26.75 -20.328 1 92.81 344 SER A O 1
ATOM 2718 N N . GLN A 1 345 ? 0.168 -27.969 -18.719 1 97.25 345 GLN A N 1
ATOM 2719 C CA . GLN A 1 345 ? -0.244 -27.047 -17.672 1 97.25 345 GLN A CA 1
ATOM 2720 C C . GLN A 1 345 ? 0.95 -26.266 -17.125 1 97.25 345 GLN A C 1
ATOM 2722 O O . GLN A 1 345 ? 0.827 -25.562 -16.125 1 97.25 345 GLN A O 1
ATOM 2727 N N . THR A 1 346 ? 2.104 -26.469 -17.75 1 98.12 346 THR A N 1
ATOM 2728 C CA . THR A 1 346 ? 3.34 -25.828 -17.328 1 98.12 346 THR A CA 1
ATOM 2729 C C . THR A 1 346 ? 3.684 -24.656 -18.266 1 98.12 346 THR A C 1
ATOM 2731 O O . THR A 1 346 ? 3.752 -24.828 -19.484 1 98.12 346 THR A O 1
ATOM 2734 N N . LEU A 1 347 ? 3.783 -23.5 -17.734 1 98.44 347 LEU A N 1
ATOM 2735 C CA . LEU A 1 347 ? 4.379 -22.391 -18.469 1 98.44 347 LEU A CA 1
ATOM 2736 C C . LEU A 1 347 ? 5.848 -22.219 -18.094 1 98.44 347 LEU A C 1
ATOM 2738 O O . LEU A 1 347 ? 6.68 -23.062 -18.406 1 98.44 347 LEU A O 1
ATOM 2742 N N . ASN A 1 348 ? 6.164 -21.219 -17.203 1 98.69 348 ASN A N 1
ATOM 2743 C CA . ASN A 1 348 ? 7.57 -21.016 -16.875 1 98.69 348 ASN A CA 1
ATOM 2744 C C . ASN A 1 348 ? 7.898 -21.5 -15.469 1 98.69 348 ASN A C 1
ATOM 2746 O O . ASN A 1 348 ? 8.992 -21.234 -14.961 1 98.69 348 ASN A O 1
ATOM 2750 N N . MET A 1 349 ? 6.93 -22.172 -14.812 1 98.62 349 MET A N 1
ATOM 2751 C CA . MET A 1 349 ? 7.105 -22.812 -13.516 1 98.62 349 MET A CA 1
ATOM 2752 C C . MET A 1 349 ? 6.844 -24.312 -13.602 1 98.62 349 MET A C 1
ATOM 2754 O O . MET A 1 349 ? 5.836 -24.734 -14.164 1 98.62 349 MET A O 1
ATOM 2758 N N . VAL A 1 350 ? 7.754 -25.078 -13.07 1 98.44 350 VAL A N 1
ATOM 2759 C CA . VAL A 1 350 ? 7.621 -26.516 -13.156 1 98.44 350 VAL A CA 1
ATOM 2760 C C . VAL A 1 350 ? 7.723 -27.125 -11.758 1 98.44 350 VAL A C 1
ATOM 2762 O O . VAL A 1 350 ? 8.469 -26.641 -10.914 1 98.44 350 VAL A O 1
ATOM 2765 N N . ASN A 1 351 ? 6.949 -28.188 -11.492 1 98.75 351 ASN A N 1
ATOM 2766 C CA . ASN A 1 351 ? 6.883 -28.828 -10.18 1 98.75 351 ASN A CA 1
ATOM 2767 C C . ASN A 1 351 ? 7.496 -30.234 -10.211 1 98.75 351 ASN A C 1
ATOM 2769 O O . ASN A 1 351 ? 7.176 -31.031 -11.086 1 98.75 351 ASN A O 1
ATOM 2773 N N . VAL A 1 352 ? 8.344 -30.484 -9.273 1 98.75 352 VAL A N 1
ATOM 2774 C CA . VAL A 1 352 ? 9.008 -31.781 -9.156 1 98.75 352 VAL A CA 1
ATOM 2775 C C . VAL A 1 352 ? 8.852 -32.312 -7.734 1 98.75 352 VAL A C 1
ATOM 2777 O O . VAL A 1 352 ? 8.961 -31.562 -6.766 1 98.75 352 VAL A O 1
ATOM 2780 N N . ALA A 1 353 ? 8.516 -33.562 -7.621 1 98.69 353 ALA A N 1
ATOM 2781 C CA . ALA A 1 353 ? 8.367 -34.188 -6.301 1 98.69 353 ALA A CA 1
ATOM 2782 C C . ALA A 1 353 ? 9.695 -34.188 -5.551 1 98.69 353 ALA A C 1
ATOM 2784 O O . ALA A 1 353 ? 10.75 -34.406 -6.145 1 98.69 353 ALA A O 1
ATOM 2785 N N . LEU A 1 354 ? 9.625 -33.906 -4.258 1 98.5 354 LEU A N 1
ATOM 2786 C CA . LEU A 1 354 ? 10.805 -33.969 -3.398 1 98.5 354 LEU A CA 1
ATOM 2787 C C . LEU A 1 354 ? 10.906 -35.312 -2.701 1 98.5 354 LEU A C 1
ATOM 2789 O O . LEU A 1 354 ? 9.891 -35.906 -2.342 1 98.5 354 LEU A O 1
ATOM 2793 N N . PRO A 1 355 ? 12.117 -35.812 -2.539 1 97.19 355 PRO A N 1
ATOM 2794 C CA . PRO A 1 355 ? 12.289 -37.062 -1.8 1 97.19 355 PRO A CA 1
ATOM 2795 C C . PRO A 1 355 ? 12.219 -36.875 -0.287 1 97.19 355 PRO A C 1
ATOM 2797 O O . PRO A 1 355 ? 13.18 -37.188 0.423 1 97.19 355 PRO A O 1
ATOM 2800 N N . LEU A 1 356 ? 11.125 -36.375 0.178 1 96.81 356 LEU A N 1
ATOM 2801 C CA . LEU A 1 356 ? 10.852 -36.156 1.593 1 96.81 356 LEU A CA 1
ATOM 2802 C C . LEU A 1 356 ? 9.719 -37.062 2.076 1 96.81 356 LEU A C 1
ATOM 2804 O O . LEU A 1 356 ? 8.805 -37.375 1.313 1 96.81 356 LEU A O 1
ATOM 2808 N N . PRO A 1 357 ? 9.797 -37.469 3.361 1 94.69 357 PRO A N 1
ATOM 2809 C CA . PRO A 1 357 ? 8.711 -38.281 3.885 1 94.69 357 PRO A CA 1
ATOM 2810 C C . PRO A 1 357 ? 7.359 -37.562 3.881 1 94.69 357 PRO A C 1
ATOM 2812 O O . PRO A 1 357 ? 7.277 -36.406 4.266 1 94.69 357 PRO A O 1
ATOM 2815 N N . THR A 1 358 ? 6.379 -38.281 3.461 1 93.94 358 THR A N 1
ATOM 2816 C CA . THR A 1 358 ? 5.043 -37.688 3.385 1 93.94 358 THR A CA 1
ATOM 2817 C C . THR A 1 358 ? 4.484 -37.438 4.781 1 93.94 358 THR A C 1
ATOM 2819 O O . THR A 1 358 ? 3.506 -36.719 4.941 1 93.94 358 THR A O 1
ATOM 2822 N N . SER A 1 359 ? 5.047 -38.031 5.809 1 90.44 359 SER A N 1
ATOM 2823 C CA . SER A 1 359 ? 4.609 -37.844 7.188 1 90.44 359 SER A CA 1
ATOM 2824 C C . SER A 1 359 ? 5.098 -36.531 7.762 1 90.44 359 SER A C 1
ATOM 2826 O O . SER A 1 359 ? 4.617 -36.094 8.805 1 90.44 359 SER A O 1
ATOM 2828 N N . LEU A 1 360 ? 6.07 -36 7.043 1 92.75 360 LEU A N 1
ATOM 2829 C CA . LEU A 1 360 ? 6.586 -34.719 7.484 1 92.75 360 LEU A CA 1
ATOM 2830 C C . LEU A 1 360 ? 5.492 -33.656 7.453 1 92.75 360 LEU A C 1
ATOM 2832 O O . LEU A 1 360 ? 4.695 -33.594 6.516 1 92.75 360 LEU A O 1
ATOM 2836 N N . LYS A 1 361 ? 5.449 -32.812 8.531 1 90.12 361 LYS A N 1
ATOM 2837 C CA . LYS A 1 361 ? 4.465 -31.719 8.617 1 90.12 361 LYS A CA 1
ATOM 2838 C C . LYS A 1 361 ? 5.145 -30.359 8.578 1 90.12 361 LYS A C 1
ATOM 2840 O O . LYS A 1 361 ? 6.242 -30.188 9.117 1 90.12 361 LYS A O 1
ATOM 2845 N N . TRP A 1 362 ? 4.414 -29.562 7.938 1 91.31 362 TRP A N 1
ATOM 2846 C CA . TRP A 1 362 ? 4.914 -28.188 7.926 1 91.31 362 TRP A CA 1
ATOM 2847 C C . TRP A 1 362 ? 5.055 -27.656 9.344 1 91.31 362 TRP A C 1
ATOM 2849 O O . TRP A 1 362 ? 4.188 -27.875 10.195 1 91.31 362 TRP A O 1
ATOM 2859 N N . SER A 1 363 ? 6.055 -26.953 9.68 1 92.06 363 SER A N 1
ATOM 2860 C CA . SER A 1 363 ? 6.324 -26.25 10.922 1 92.06 363 SER A CA 1
ATOM 2861 C C . SER A 1 363 ? 7.328 -25.125 10.719 1 92.06 363 SER A C 1
ATOM 2863 O O . SER A 1 363 ? 8.047 -25.094 9.711 1 92.06 363 SER A O 1
ATOM 2865 N N . ASN A 1 364 ? 7.32 -24.281 11.562 1 91.19 364 ASN A N 1
ATOM 2866 C CA . ASN A 1 364 ? 8.312 -23.203 11.508 1 91.19 364 ASN A CA 1
ATOM 2867 C C . ASN A 1 364 ? 9.734 -23.766 11.547 1 91.19 364 ASN A C 1
ATOM 2869 O O . ASN A 1 364 ? 10.641 -23.203 10.922 1 91.19 364 ASN A O 1
ATOM 2873 N N . ALA A 1 365 ? 9.93 -24.766 12.328 1 93 365 ALA A N 1
ATOM 2874 C CA . ALA A 1 365 ? 11.242 -25.391 12.422 1 93 365 ALA A CA 1
ATOM 2875 C C . ALA A 1 365 ? 11.672 -25.984 11.078 1 93 365 ALA A C 1
ATOM 2877 O O . ALA A 1 365 ? 12.828 -25.859 10.68 1 93 365 ALA A O 1
ATOM 2878 N N . LEU A 1 366 ? 10.75 -26.688 10.438 1 95 366 LEU A N 1
ATOM 2879 C CA . LEU A 1 366 ? 11.039 -27.25 9.125 1 95 366 LEU A CA 1
ATOM 2880 C C . LEU A 1 366 ? 11.344 -26.156 8.117 1 95 366 LEU A C 1
ATOM 2882 O O . LEU A 1 366 ? 12.273 -26.281 7.316 1 95 366 LEU A O 1
ATOM 2886 N N . TYR A 1 367 ? 10.555 -25.125 8.188 1 94.94 367 TYR A N 1
ATOM 2887 C CA . TYR A 1 367 ? 10.734 -23.969 7.32 1 94.94 367 TYR A CA 1
ATOM 2888 C C . TYR A 1 367 ? 12.141 -23.391 7.461 1 94.94 367 TYR A C 1
ATOM 2890 O O . TYR A 1 367 ? 12.828 -23.156 6.461 1 94.94 367 TYR A O 1
ATOM 2898 N N . LYS A 1 368 ? 12.562 -23.125 8.641 1 94 368 LYS A N 1
ATOM 2899 C CA . LYS A 1 368 ? 13.883 -22.562 8.906 1 94 368 LYS A CA 1
ATOM 2900 C C . LYS A 1 368 ? 14.984 -23.531 8.461 1 94 368 LYS A C 1
ATOM 2902 O O . LYS A 1 368 ? 16 -23.094 7.906 1 94 368 LYS A O 1
ATOM 2907 N N . ARG A 1 369 ? 14.75 -24.797 8.734 1 94.69 369 ARG A N 1
ATOM 2908 C CA . ARG A 1 369 ? 15.742 -25.812 8.406 1 94.69 369 ARG A CA 1
ATOM 2909 C C . ARG A 1 369 ? 15.961 -25.891 6.898 1 94.69 369 ARG A C 1
ATOM 2911 O O . ARG A 1 369 ? 17.094 -25.828 6.426 1 94.69 369 ARG A O 1
ATOM 2918 N N . LEU A 1 370 ? 14.906 -25.984 6.156 1 97 370 LEU A N 1
ATOM 2919 C CA . LEU A 1 370 ? 15.016 -26.188 4.715 1 97 370 LEU A CA 1
ATOM 2920 C C . LEU A 1 370 ? 15.453 -24.906 4.02 1 97 370 LEU A C 1
ATOM 2922 O O . LEU A 1 370 ? 16.359 -24.922 3.186 1 97 370 LEU A O 1
ATOM 2926 N N . ASN A 1 371 ? 14.812 -23.812 4.324 1 97.38 371 ASN A N 1
ATOM 2927 C CA . ASN A 1 371 ? 15.172 -22.547 3.697 1 97.38 371 ASN A CA 1
ATOM 2928 C C . ASN A 1 371 ? 16.594 -22.125 4.059 1 97.38 371 ASN A C 1
ATOM 2930 O O . ASN A 1 371 ? 17.328 -21.625 3.209 1 97.38 371 ASN A O 1
ATOM 2934 N N . GLY A 1 372 ? 16.938 -22.281 5.328 1 96.75 372 GLY A N 1
ATOM 2935 C CA . GLY A 1 372 ? 18.297 -21.984 5.742 1 96.75 372 GLY A CA 1
ATOM 2936 C C . GLY A 1 372 ? 19.344 -22.766 4.973 1 96.75 372 GLY A C 1
ATOM 2937 O O . GLY A 1 372 ? 20.328 -22.203 4.504 1 96.75 372 GLY A O 1
ATOM 2938 N N . ALA A 1 373 ? 19.109 -24.078 4.832 1 97.25 373 ALA A N 1
ATOM 2939 C CA . ALA A 1 373 ? 20.062 -24.938 4.129 1 97.25 373 ALA A CA 1
ATOM 2940 C C . ALA A 1 373 ? 20.172 -24.547 2.656 1 97.25 373 ALA A C 1
ATOM 2942 O O . ALA A 1 373 ? 21.266 -24.453 2.115 1 97.25 373 ALA A O 1
ATOM 2943 N N . LEU A 1 374 ? 19.047 -24.328 2.033 1 98.12 374 LEU A N 1
ATOM 2944 C CA . LEU A 1 374 ? 19.047 -24.016 0.607 1 98.12 374 LEU A CA 1
ATOM 2945 C C . LEU A 1 374 ? 19.703 -22.656 0.343 1 98.12 374 LEU A C 1
ATOM 2947 O O . LEU A 1 374 ? 20.547 -22.531 -0.541 1 98.12 374 LEU A O 1
ATOM 2951 N N . ILE A 1 375 ? 19.359 -21.641 1.116 1 97.31 375 ILE A N 1
ATOM 2952 C CA . ILE A 1 375 ? 19.75 -20.266 0.842 1 97.31 375 ILE A CA 1
ATOM 2953 C C . ILE A 1 375 ? 21.141 -20.016 1.396 1 97.31 375 ILE A C 1
ATOM 2955 O O . ILE A 1 375 ? 22.016 -19.484 0.692 1 97.31 375 ILE A O 1
ATOM 2959 N N . GLU A 1 376 ? 21.375 -20.375 2.625 1 95.44 376 GLU A N 1
ATOM 2960 C CA . GLU A 1 376 ? 22.625 -20 3.303 1 95.44 376 GLU A CA 1
ATOM 2961 C C . GLU A 1 376 ? 23.734 -20.984 2.973 1 95.44 376 GLU A C 1
ATOM 2963 O O . GLU A 1 376 ? 24.891 -20.594 2.777 1 95.44 376 GLU A O 1
ATOM 2968 N N . ASP A 1 377 ? 23.438 -22.266 2.881 1 95.94 377 ASP A N 1
ATOM 2969 C CA . ASP A 1 377 ? 24.484 -23.266 2.695 1 95.94 377 ASP A CA 1
ATOM 2970 C C . ASP A 1 377 ? 24.734 -23.547 1.214 1 95.94 377 ASP A C 1
ATOM 2972 O O . ASP A 1 377 ? 25.859 -23.766 0.797 1 95.94 377 ASP A O 1
ATOM 2976 N N . HIS A 1 378 ? 23.672 -23.516 0.435 1 96.88 378 HIS A N 1
ATOM 2977 C CA . HIS A 1 378 ? 23.812 -23.969 -0.943 1 96.88 378 HIS A CA 1
ATOM 2978 C C . HIS A 1 378 ? 23.641 -22.812 -1.925 1 96.88 378 HIS A C 1
ATOM 2980 O O . HIS A 1 378 ? 23.859 -22.984 -3.127 1 96.88 378 HIS A O 1
ATOM 2986 N N . ASN A 1 379 ? 23.188 -21.656 -1.487 1 96.62 379 ASN A N 1
ATOM 2987 C CA . ASN A 1 379 ? 23.078 -20.422 -2.262 1 96.62 379 ASN A CA 1
ATOM 2988 C C . ASN A 1 379 ? 22.156 -20.609 -3.463 1 96.62 379 ASN A C 1
ATOM 2990 O O . ASN A 1 379 ? 22.5 -20.219 -4.582 1 96.62 379 ASN A O 1
ATOM 2994 N N . THR A 1 380 ? 21.125 -21.281 -3.271 1 97.88 380 THR A N 1
ATOM 2995 C CA . THR A 1 380 ? 20.031 -21.453 -4.223 1 97.88 380 THR A CA 1
ATOM 2996 C C . THR A 1 380 ? 18.703 -21.625 -3.5 1 97.88 380 THR A C 1
ATOM 2998 O O . THR A 1 380 ? 18.656 -21.703 -2.27 1 97.88 380 THR A O 1
ATOM 3001 N N . TYR A 1 381 ? 17.625 -21.594 -4.309 1 97.94 381 TYR A N 1
ATOM 3002 C CA . TYR A 1 381 ? 16.312 -21.75 -3.684 1 97.94 381 TYR A CA 1
ATOM 3003 C C . TYR A 1 381 ? 15.258 -22.094 -4.727 1 97.94 381 TYR A C 1
ATOM 3005 O O . TYR A 1 381 ? 15.328 -21.625 -5.867 1 97.94 381 TYR A O 1
ATOM 3013 N N . SER A 1 382 ? 14.391 -22.891 -4.402 1 98.25 382 SER A N 1
ATOM 3014 C CA . SER A 1 382 ? 13.117 -23.125 -5.074 1 98.25 382 SER A CA 1
ATOM 3015 C C . SER A 1 382 ? 11.992 -23.328 -4.066 1 98.25 382 SER A C 1
ATOM 3017 O O . SER A 1 382 ? 12.211 -23.875 -2.98 1 98.25 382 SER A O 1
ATOM 3019 N N . ALA A 1 383 ? 10.852 -22.891 -4.398 1 98 383 ALA A N 1
ATOM 3020 C CA . ALA A 1 383 ? 9.719 -23.031 -3.488 1 98 383 ALA A CA 1
ATOM 3021 C C . ALA A 1 383 ? 9.391 -24.5 -3.24 1 98 383 ALA A C 1
ATOM 3023 O O . ALA A 1 383 ? 9.617 -25.344 -4.109 1 98 383 ALA A O 1
ATOM 3024 N N . TRP A 1 384 ? 8.922 -24.797 -2.043 1 98.25 384 TRP A N 1
ATOM 3025 C CA . TRP A 1 384 ? 8.5 -26.141 -1.712 1 98.25 384 TRP A CA 1
ATOM 3026 C C . TRP A 1 384 ? 7.18 -26.141 -0.957 1 98.25 384 TRP A C 1
ATOM 3028 O O . TRP A 1 384 ? 6.871 -25.188 -0.24 1 98.25 384 TRP A O 1
ATOM 3038 N N . PHE A 1 385 ? 6.391 -27.156 -1.136 1 97.75 385 PHE A N 1
ATOM 3039 C CA . PHE A 1 385 ? 5.035 -27.203 -0.598 1 97.75 385 PHE A CA 1
ATOM 3040 C C . PHE A 1 385 ? 4.516 -28.641 -0.569 1 97.75 385 PHE A C 1
ATOM 3042 O O . PHE A 1 385 ? 5.066 -29.516 -1.236 1 97.75 385 PHE A O 1
ATOM 3049 N N . PHE A 1 386 ? 3.535 -28.859 0.268 1 97.81 386 PHE A N 1
ATOM 3050 C CA . PHE A 1 386 ? 2.859 -30.156 0.344 1 97.81 386 PHE A CA 1
ATOM 3051 C C . PHE A 1 386 ? 1.548 -30.125 -0.432 1 97.81 386 PHE A C 1
ATOM 3053 O O . PHE A 1 386 ? 0.759 -29.188 -0.292 1 97.81 386 PHE A O 1
ATOM 3060 N N . HIS A 1 387 ? 1.308 -31.031 -1.328 1 98.19 387 HIS A N 1
ATOM 3061 C CA . HIS A 1 387 ? 0.094 -31.094 -2.133 1 98.19 387 HIS A CA 1
ATOM 3062 C C . HIS A 1 387 ? -0.226 -32.531 -2.531 1 98.19 387 HIS A C 1
ATOM 3064 O O . HIS A 1 387 ? 0.647 -33.25 -3.018 1 98.19 387 HIS A O 1
ATOM 3070 N N . ASN A 1 388 ? -1.453 -32.844 -2.279 1 97.81 388 ASN A N 1
ATOM 3071 C CA . ASN A 1 388 ? -1.993 -34.125 -2.707 1 97.81 388 ASN A CA 1
ATOM 3072 C C . ASN A 1 388 ? -1.09 -35.281 -2.285 1 97.81 388 ASN A C 1
ATOM 3074 O O . ASN A 1 388 ? -0.709 -36.125 -3.113 1 97.81 388 ASN A O 1
ATOM 3078 N N . GLY A 1 389 ? -0.557 -35.25 -1.098 1 97.06 389 GLY A N 1
ATOM 3079 C CA . GLY A 1 389 ? 0.098 -36.406 -0.458 1 97.06 389 GLY A CA 1
ATOM 3080 C C . GLY A 1 389 ? 1.597 -36.406 -0.687 1 97.06 389 GLY A C 1
ATOM 3081 O O . GLY A 1 389 ? 2.273 -37.375 -0.283 1 97.06 389 GLY A O 1
ATOM 3082 N N . LYS A 1 390 ? 2.135 -35.375 -1.312 1 97.19 390 LYS A N 1
ATOM 3083 C CA . LYS A 1 390 ? 3.568 -35.375 -1.59 1 97.19 390 LYS A CA 1
ATOM 3084 C C . LYS A 1 390 ? 4.148 -33.969 -1.344 1 97.19 390 LYS A C 1
ATOM 3086 O O . LYS A 1 390 ? 3.426 -32.969 -1.39 1 97.19 390 LYS A O 1
ATOM 3091 N N . TRP A 1 391 ? 5.438 -33.969 -0.997 1 98.06 391 TRP A N 1
ATOM 3092 C CA . TRP A 1 391 ? 6.191 -32.719 -1.006 1 98.06 391 TRP A CA 1
ATOM 3093 C C . TRP A 1 391 ? 6.715 -32.406 -2.404 1 98.06 391 TRP A C 1
ATOM 3095 O O . TRP A 1 391 ? 7.172 -33.312 -3.115 1 98.06 391 TRP A O 1
ATOM 3105 N N . TRP A 1 392 ? 6.559 -31.219 -2.797 1 98.69 392 TRP A N 1
ATOM 3106 C CA . TRP A 1 392 ? 6.973 -30.766 -4.121 1 98.69 392 TRP A CA 1
ATOM 3107 C C . TRP A 1 392 ? 7.887 -29.547 -4.02 1 98.69 392 TRP A C 1
ATOM 3109 O O . TRP A 1 392 ? 7.867 -28.828 -3.016 1 98.69 392 TRP A O 1
ATOM 3119 N N . THR A 1 393 ? 8.688 -29.406 -5.012 1 98.62 393 THR A N 1
ATOM 3120 C CA . THR A 1 393 ? 9.367 -28.141 -5.23 1 98.62 393 THR A CA 1
ATOM 3121 C C . THR A 1 393 ? 8.938 -27.516 -6.555 1 98.62 393 THR A C 1
ATOM 3123 O O . THR A 1 393 ? 8.648 -28.234 -7.52 1 98.62 393 THR A O 1
ATOM 3126 N N . ARG A 1 394 ? 8.727 -26.203 -6.578 1 98.75 394 ARG A N 1
ATOM 3127 C CA . ARG A 1 394 ? 8.383 -25.422 -7.766 1 98.75 394 ARG A CA 1
ATOM 3128 C C . ARG A 1 394 ? 9.578 -24.609 -8.25 1 98.75 394 ARG A C 1
ATOM 3130 O O . ARG A 1 394 ? 10.078 -23.75 -7.523 1 98.75 394 ARG A O 1
ATOM 3137 N N . VAL A 1 395 ? 9.992 -24.891 -9.43 1 98.38 395 VAL A N 1
ATOM 3138 C CA . VAL A 1 395 ? 11.117 -24.188 -10.031 1 98.38 395 VAL A CA 1
ATOM 3139 C C . VAL A 1 395 ? 10.609 -23.156 -11.031 1 98.38 395 VAL A C 1
ATOM 3141 O O . VAL A 1 395 ? 9.773 -23.469 -11.883 1 98.38 395 VAL A O 1
ATOM 3144 N N . SER A 1 396 ? 11.047 -21.984 -10.922 1 97.94 396 SER A N 1
ATOM 3145 C CA . SER A 1 396 ? 10.688 -20.891 -11.828 1 97.94 396 SER A CA 1
ATOM 3146 C C . SER A 1 396 ? 11.891 -20.438 -12.648 1 97.94 396 SER A C 1
ATOM 3148 O O . SER A 1 396 ? 12.938 -20.109 -12.102 1 97.94 396 SER A O 1
ATOM 3150 N N . LEU A 1 397 ? 11.727 -20.375 -13.914 1 97.38 397 LEU A N 1
ATOM 3151 C CA . LEU A 1 397 ? 12.852 -20.125 -14.805 1 97.38 397 LEU A CA 1
ATOM 3152 C C . LEU A 1 397 ? 12.641 -18.828 -15.594 1 97.38 397 LEU A C 1
ATOM 3154 O O . LEU A 1 397 ? 11.516 -18.5 -15.969 1 97.38 397 LEU A O 1
ATOM 3158 N N . GLN A 1 398 ? 13.727 -18.125 -15.789 1 97.94 398 GLN A N 1
ATOM 3159 C CA . GLN A 1 398 ? 13.734 -16.844 -16.469 1 97.94 398 GLN A CA 1
ATOM 3160 C C . GLN A 1 398 ? 14.82 -16.797 -17.547 1 97.94 398 GLN A C 1
ATOM 3162 O O . GLN A 1 398 ? 15.602 -17.734 -17.688 1 97.94 398 GLN A O 1
ATOM 3167 N N . VAL A 1 399 ? 14.93 -15.688 -18.266 1 98.5 399 VAL A N 1
ATOM 3168 C CA . VAL A 1 399 ? 15.789 -15.516 -19.438 1 98.5 399 VAL A CA 1
ATOM 3169 C C . VAL A 1 399 ? 17.25 -15.633 -19.016 1 98.5 399 VAL A C 1
ATOM 3171 O O . VAL A 1 399 ? 18.125 -15.812 -19.859 1 98.5 399 VAL A O 1
ATOM 3174 N N . PHE A 1 400 ? 17.562 -15.578 -17.719 1 97.75 400 PHE A N 1
ATOM 3175 C CA . PHE A 1 400 ? 18.953 -15.617 -17.266 1 97.75 400 PHE A CA 1
ATOM 3176 C C . PHE A 1 400 ? 19.328 -17.016 -16.797 1 97.75 400 PHE A C 1
ATOM 3178 O O . PHE A 1 400 ? 20.453 -17.25 -16.344 1 97.75 400 PHE A O 1
ATOM 3185 N N . ASN A 1 401 ? 18.406 -17.984 -16.859 1 97.88 401 ASN A N 1
ATOM 3186 C CA . ASN A 1 401 ? 18.656 -19.344 -16.391 1 97.88 401 ASN A CA 1
ATOM 3187 C C . ASN A 1 401 ? 19.031 -20.266 -17.547 1 97.88 401 ASN A C 1
ATOM 3189 O O . ASN A 1 401 ? 18.688 -20 -18.703 1 97.88 401 ASN A O 1
ATOM 3193 N N . GLU A 1 402 ? 19.703 -21.266 -17.203 1 97.06 402 GLU A N 1
ATOM 3194 C CA . GLU A 1 402 ? 19.984 -22.406 -18.078 1 97.06 402 GLU A CA 1
ATOM 3195 C C . GLU A 1 402 ? 19.672 -23.734 -17.375 1 97.06 402 GLU A C 1
ATOM 3197 O O . GLU A 1 402 ? 19.578 -23.781 -16.156 1 97.06 402 GLU A O 1
ATOM 3202 N N . VAL A 1 403 ? 19.531 -24.734 -18.156 1 95 403 VAL A N 1
ATOM 3203 C CA . VAL A 1 403 ? 19.062 -26.031 -17.656 1 95 403 VAL A CA 1
ATOM 3204 C C . VAL A 1 403 ? 20.078 -26.578 -16.641 1 95 403 VAL A C 1
ATOM 3206 O O . VAL A 1 403 ? 19.688 -27.172 -15.633 1 95 403 VAL A O 1
ATOM 3209 N N . ASP A 1 404 ? 21.266 -26.344 -16.797 1 91.25 404 ASP A N 1
ATOM 3210 C CA . ASP A 1 404 ? 22.297 -26.969 -15.984 1 91.25 404 ASP A CA 1
ATOM 3211 C C . ASP A 1 404 ? 22.281 -26.422 -14.555 1 91.25 404 ASP A C 1
ATOM 3213 O O . ASP A 1 404 ? 22.812 -27.047 -13.641 1 91.25 404 ASP A O 1
ATOM 3217 N N . GLU A 1 405 ? 21.672 -25.312 -14.406 1 93.25 405 GLU A N 1
ATOM 3218 C CA . GLU A 1 405 ? 21.609 -24.703 -13.078 1 93.25 405 GLU A CA 1
ATOM 3219 C C . GLU A 1 405 ? 20.75 -25.531 -12.133 1 93.25 405 GLU A C 1
ATOM 3221 O O . GLU A 1 405 ? 20.875 -25.438 -10.914 1 93.25 405 GLU A O 1
ATOM 3226 N N . VAL A 1 406 ? 19.859 -26.297 -12.672 1 94.38 406 VAL A N 1
ATOM 3227 C CA . VAL A 1 406 ? 19.016 -27.125 -11.828 1 94.38 406 VAL A CA 1
ATOM 3228 C C . VAL A 1 406 ? 19.828 -28.234 -11.18 1 94.38 406 VAL A C 1
ATOM 3230 O O . VAL A 1 406 ? 19.406 -28.828 -10.188 1 94.38 406 VAL A O 1
ATOM 3233 N N . GLU A 1 407 ? 21 -28.531 -11.742 1 95.56 407 GLU A N 1
ATOM 3234 C CA . GLU A 1 407 ? 21.891 -29.5 -11.102 1 95.56 407 GLU A CA 1
ATOM 3235 C C . GLU A 1 407 ? 22.328 -29.016 -9.719 1 95.56 407 GLU A C 1
ATOM 3237 O O . GLU A 1 407 ? 22.438 -29.812 -8.781 1 95.56 407 GLU A O 1
ATOM 3242 N N . VAL A 1 408 ? 22.578 -27.734 -9.672 1 95.94 408 VAL A N 1
ATOM 3243 C CA . VAL A 1 408 ? 22.938 -27.141 -8.391 1 95.94 408 VAL A CA 1
ATOM 3244 C C . VAL A 1 408 ? 21.797 -27.328 -7.398 1 95.94 408 VAL A C 1
ATOM 3246 O O . VAL A 1 408 ? 22.016 -27.75 -6.262 1 95.94 408 VAL A O 1
ATOM 3249 N N . LEU A 1 409 ? 20.625 -27.078 -7.809 1 98 409 LEU A N 1
ATOM 3250 C CA . LEU A 1 409 ? 19.438 -27.203 -6.965 1 98 409 LEU A CA 1
ATOM 3251 C C . LEU A 1 409 ? 19.172 -28.656 -6.602 1 98 409 LEU A C 1
ATOM 3253 O O . LEU A 1 409 ? 18.828 -28.969 -5.457 1 98 409 LEU A O 1
ATOM 3257 N N . GLY A 1 410 ? 19.266 -29.5 -7.602 1 98.31 410 GLY A N 1
ATOM 3258 C CA . GLY A 1 410 ? 19.047 -30.922 -7.359 1 98.31 410 GLY A CA 1
ATOM 3259 C C . GLY A 1 410 ? 19.984 -31.5 -6.32 1 98.31 410 GLY A C 1
ATOM 3260 O O . GLY A 1 410 ? 19.547 -32.25 -5.43 1 98.31 410 GLY A O 1
ATOM 3261 N N . LYS A 1 411 ? 21.219 -31.188 -6.441 1 97.38 411 LYS A N 1
ATOM 3262 C CA . LYS A 1 411 ? 22.219 -31.641 -5.465 1 97.38 411 LYS A CA 1
ATOM 3263 C C . LYS A 1 411 ? 21.906 -31.094 -4.078 1 97.38 411 LYS A C 1
ATOM 3265 O O . LYS A 1 411 ? 22.047 -31.797 -3.078 1 97.38 411 LYS A O 1
ATOM 3270 N N . ALA A 1 412 ? 21.562 -29.828 -4.066 1 98.12 412 ALA A N 1
ATOM 3271 C CA . ALA A 1 412 ? 21.188 -29.203 -2.801 1 98.12 412 ALA A CA 1
ATOM 3272 C C . ALA A 1 412 ? 20.016 -29.938 -2.158 1 98.12 412 ALA A C 1
ATOM 3274 O O . ALA A 1 412 ? 20.062 -30.281 -0.978 1 98.12 412 ALA A O 1
ATOM 3275 N N . TRP A 1 413 ? 18.938 -30.188 -2.883 1 98.44 413 TRP A N 1
ATOM 3276 C CA . TRP A 1 413 ? 17.734 -30.844 -2.359 1 98.44 413 TRP A CA 1
ATOM 3277 C C . TRP A 1 413 ? 18.062 -32.25 -1.907 1 98.44 413 TRP A C 1
ATOM 3279 O O . TRP A 1 413 ? 17.516 -32.75 -0.904 1 98.44 413 TRP A O 1
ATOM 3289 N N . LEU A 1 414 ? 18.891 -32.969 -2.668 1 98 414 LEU A N 1
ATOM 3290 C CA . LEU A 1 414 ? 19.281 -34.312 -2.279 1 98 414 LEU A CA 1
ATOM 3291 C C . LEU A 1 414 ? 19.984 -34.312 -0.922 1 98 414 LEU A C 1
ATOM 3293 O O . LEU A 1 414 ? 19.656 -35.125 -0.051 1 98 414 LEU A O 1
ATOM 3297 N N . GLN A 1 415 ? 20.922 -33.438 -0.782 1 97.69 415 GLN A N 1
ATOM 3298 C CA . GLN A 1 415 ? 21.672 -33.375 0.467 1 97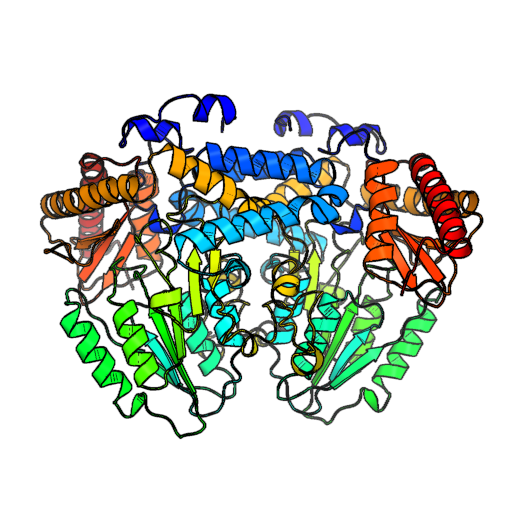.69 415 GLN A CA 1
ATOM 3299 C C . GLN A 1 415 ? 20.781 -32.969 1.626 1 97.69 415 GLN A C 1
ATOM 3301 O O . GLN A 1 415 ? 20.828 -33.562 2.703 1 97.69 415 GLN A O 1
ATOM 3306 N N . VAL A 1 416 ? 20 -31.953 1.402 1 97.25 416 VAL A N 1
ATOM 3307 C CA . VAL A 1 416 ? 19.109 -31.422 2.43 1 97.25 416 VAL A CA 1
ATOM 3308 C C . VAL A 1 416 ? 18.109 -32.5 2.848 1 97.25 416 VAL A C 1
ATOM 3310 O O . VAL A 1 416 ? 17.812 -32.656 4.035 1 97.25 416 VAL A O 1
ATOM 3313 N N . SER A 1 417 ? 17.562 -33.188 1.881 1 97 417 SER A N 1
ATOM 3314 C CA . SER A 1 417 ? 16.594 -34.25 2.156 1 97 417 SER A CA 1
ATOM 3315 C C . SER A 1 417 ? 17.234 -35.406 2.941 1 97 417 SER A C 1
ATOM 3317 O O . SER A 1 417 ? 16.656 -35.906 3.902 1 97 417 SER A O 1
ATOM 3319 N N . LYS A 1 418 ? 18.375 -35.781 2.533 1 96.06 418 LYS A N 1
ATOM 3320 C CA . LYS A 1 418 ? 19.094 -36.844 3.213 1 96.06 418 LYS A CA 1
ATOM 3321 C C . LYS A 1 418 ? 19.391 -36.469 4.664 1 96.06 418 LYS A C 1
ATOM 3323 O O . LYS A 1 418 ? 19.188 -37.281 5.57 1 96.06 418 LYS A O 1
ATOM 3328 N N . ASP A 1 419 ? 19.906 -35.281 4.855 1 95.94 419 ASP A N 1
ATOM 3329 C CA . ASP A 1 419 ? 20.234 -34.812 6.199 1 95.94 419 ASP A CA 1
ATOM 3330 C C . ASP A 1 419 ? 18.984 -34.75 7.078 1 95.94 419 ASP A C 1
ATOM 3332 O O . ASP A 1 419 ? 19.031 -35.125 8.25 1 95.94 419 ASP A O 1
ATOM 3336 N N . LEU A 1 420 ? 17.906 -34.281 6.5 1 95.44 420 LEU A N 1
ATOM 3337 C CA . LEU A 1 420 ? 16.672 -34.156 7.258 1 95.44 420 LEU A CA 1
ATOM 3338 C C . LEU A 1 420 ? 16.141 -35.5 7.664 1 95.44 420 LEU A C 1
ATOM 3340 O O . LEU A 1 420 ? 15.703 -35.719 8.805 1 95.44 420 LEU A O 1
ATOM 3344 N N . VAL A 1 421 ? 16.156 -36.406 6.77 1 93.19 421 VAL A N 1
ATOM 3345 C CA . VAL A 1 421 ? 15.664 -37.75 7.043 1 93.19 421 VAL A CA 1
ATOM 3346 C C . VAL A 1 421 ? 16.516 -38.406 8.133 1 93.19 421 VAL A C 1
ATOM 3348 O O . VAL A 1 421 ? 15.977 -39.062 9.031 1 93.19 421 VAL A O 1
ATOM 3351 N N . LYS A 1 422 ? 17.766 -38.219 8.039 1 94.44 422 LYS A N 1
ATOM 3352 C CA . LYS A 1 422 ? 18.672 -38.75 9.062 1 94.44 422 LYS A CA 1
ATOM 3353 C C . LYS A 1 422 ? 18.359 -38.125 10.43 1 94.44 422 LYS A C 1
ATOM 3355 O O . LYS A 1 422 ? 18.297 -38.844 11.438 1 94.44 422 LYS A O 1
ATOM 3360 N N . ASP A 1 423 ? 18.188 -36.844 10.445 1 94 423 ASP A N 1
ATOM 3361 C CA . ASP A 1 423 ? 17.891 -36.156 11.703 1 94 423 ASP A CA 1
ATOM 3362 C C . ASP A 1 423 ? 16.562 -36.594 12.281 1 94 423 ASP A C 1
ATOM 3364 O O . ASP A 1 423 ? 16.391 -36.625 13.5 1 94 423 ASP A O 1
ATOM 3368 N N . LEU A 1 424 ? 15.617 -36.875 11.43 1 90.81 424 LEU A N 1
ATOM 3369 C CA . LEU A 1 424 ? 14.32 -37.375 11.867 1 90.81 424 LEU A CA 1
ATOM 3370 C C . LEU A 1 424 ? 14.453 -38.75 12.484 1 90.81 424 LEU A C 1
ATOM 3372 O O . LEU A 1 424 ? 13.852 -39.031 13.523 1 90.81 424 LEU A O 1
ATOM 3376 N N . GLU A 1 425 ? 15.266 -39.531 11.875 1 89.44 425 GLU A N 1
ATOM 3377 C CA . GLU A 1 425 ? 15.484 -40.906 12.352 1 89.44 425 GLU A CA 1
ATOM 3378 C C . GLU A 1 425 ? 16.25 -40.906 13.672 1 89.44 425 GLU A C 1
ATOM 3380 O O . GLU A 1 425 ? 15.969 -41.719 14.555 1 89.44 425 GLU A O 1
ATOM 3385 N N . ASP A 1 426 ? 17.141 -39.938 13.805 1 91.94 426 ASP A N 1
ATOM 3386 C CA . ASP A 1 426 ? 17.969 -39.875 15.008 1 91.94 426 ASP A CA 1
ATOM 3387 C C . ASP A 1 426 ? 17.266 -39.094 16.109 1 91.94 426 ASP A C 1
ATOM 3389 O O . ASP A 1 426 ? 17.75 -39.031 17.234 1 91.94 426 ASP A O 1
ATOM 3393 N N . GLY A 1 427 ? 16.203 -38.438 15.781 1 86.44 427 GLY A N 1
ATOM 3394 C CA . GLY A 1 427 ? 15.43 -37.719 16.766 1 86.44 427 GLY A CA 1
ATOM 3395 C C . GLY A 1 427 ? 15.977 -36.312 17.047 1 86.44 427 GLY A C 1
ATOM 3396 O O . GLY A 1 427 ? 15.555 -35.656 18 1 86.44 427 GLY A O 1
ATOM 3397 N N . THR A 1 428 ? 16.797 -35.844 16.203 1 87.75 428 THR A N 1
ATOM 3398 C CA . THR A 1 428 ? 17.406 -34.562 16.422 1 87.75 428 THR A CA 1
ATOM 3399 C C . THR A 1 428 ? 16.594 -33.438 15.773 1 87.75 428 THR A C 1
ATOM 3401 O O . THR A 1 428 ? 16.797 -32.25 16.078 1 87.75 428 THR A O 1
ATOM 3404 N N . PHE A 1 429 ? 15.75 -33.844 14.844 1 88.19 429 PHE A N 1
ATOM 3405 C CA . PHE A 1 429 ? 14.781 -32.906 14.297 1 88.19 429 PHE A CA 1
ATOM 3406 C C . PHE A 1 429 ? 13.359 -33.344 14.578 1 88.19 429 PHE A C 1
ATOM 3408 O O . PHE A 1 429 ? 13.016 -34.531 14.359 1 88.19 429 PHE A O 1
ATOM 3415 N N . LYS A 1 430 ? 12.664 -32.438 15.383 1 71.69 430 LYS A N 1
ATOM 3416 C CA . LYS A 1 430 ? 11.258 -32.719 15.688 1 71.69 430 LYS A CA 1
ATOM 3417 C C . LYS A 1 430 ? 10.336 -31.781 14.906 1 71.69 430 LYS A C 1
ATOM 3419 O O . LYS A 1 430 ? 10.438 -30.562 15.016 1 71.69 430 LYS A O 1
ATOM 3424 N N . SER A 1 431 ? 9.648 -32.281 13.742 1 66.69 431 SER A N 1
ATOM 3425 C CA . SER A 1 431 ? 8.734 -31.453 12.961 1 66.69 431 SER A CA 1
ATOM 3426 C C . SER A 1 431 ? 7.574 -30.953 13.812 1 66.69 431 SER A C 1
ATOM 3428 O O . SER A 1 431 ? 7.012 -29.891 13.539 1 66.69 431 SER A O 1
ATOM 3430 N N . GLU A 1 432 ? 6.879 -31.734 14.695 1 61.38 432 GLU A N 1
ATOM 3431 C CA . GLU A 1 432 ? 5.844 -31.312 15.633 1 61.38 432 GLU A CA 1
ATOM 3432 C C . GLU A 1 432 ? 6.434 -31.016 17.016 1 61.38 432 GLU A C 1
ATOM 3434 O O . GLU A 1 432 ? 7.449 -31.609 17.391 1 61.38 432 GLU A O 1
ATOM 3439 N N . MET B 1 1 ? 21.438 11.352 -8.758 1 70.5 1 MET B N 1
ATOM 3440 C CA . MET B 1 1 ? 21.953 11.688 -7.434 1 70.5 1 MET B CA 1
ATOM 3441 C C . MET B 1 1 ? 23.25 10.938 -7.148 1 70.5 1 MET B C 1
ATOM 3443 O O . MET B 1 1 ? 23.359 9.742 -7.422 1 70.5 1 MET B O 1
ATOM 3447 N N . PRO B 1 2 ? 24.172 11.766 -6.648 1 72.88 2 PRO B N 1
ATOM 3448 C CA . PRO B 1 2 ? 25.422 11.086 -6.316 1 72.88 2 PRO B CA 1
ATOM 3449 C C . PRO B 1 2 ? 25.297 10.18 -5.098 1 72.88 2 PRO B C 1
ATOM 3451 O O . PRO B 1 2 ? 24.422 10.375 -4.258 1 72.88 2 PRO B O 1
ATOM 3454 N N . PHE B 1 3 ? 26.141 9.219 -5.047 1 85.25 3 PHE B N 1
ATOM 3455 C CA . PHE B 1 3 ? 26.203 8.281 -3.932 1 85.25 3 PHE B CA 1
ATOM 3456 C C . PHE B 1 3 ? 26.766 8.961 -2.688 1 85.25 3 PHE B C 1
ATOM 3458 O O . PHE B 1 3 ? 27.641 9.828 -2.785 1 85.25 3 PHE B O 1
ATOM 3465 N N . THR B 1 4 ? 26.219 8.617 -1.579 1 91.12 4 THR B N 1
ATOM 3466 C CA . THR B 1 4 ? 26.672 9.117 -0.285 1 91.12 4 THR B CA 1
ATOM 3467 C C . THR B 1 4 ? 27.391 8.031 0.502 1 91.12 4 THR B C 1
ATOM 3469 O O . THR B 1 4 ? 26.844 6.949 0.721 1 91.12 4 THR B O 1
ATOM 3472 N N . ASP B 1 5 ? 28.641 8.312 0.874 1 95.56 5 ASP B N 1
ATOM 3473 C CA . ASP B 1 5 ? 29.344 7.445 1.814 1 95.56 5 ASP B CA 1
ATOM 3474 C C . ASP B 1 5 ? 28.875 7.688 3.246 1 95.56 5 ASP B C 1
ATOM 3476 O O . ASP B 1 5 ? 29.312 8.633 3.898 1 95.56 5 ASP B O 1
ATOM 3480 N N . LEU B 1 6 ? 28.078 6.832 3.791 1 96.69 6 LEU B N 1
ATOM 3481 C CA . LEU B 1 6 ? 27.406 7.035 5.07 1 96.69 6 LEU B CA 1
ATOM 3482 C C . LEU B 1 6 ? 28.406 7.078 6.211 1 96.69 6 LEU B C 1
ATOM 3484 O O . LEU B 1 6 ? 28.281 7.898 7.125 1 96.69 6 LEU B O 1
ATOM 3488 N N . LYS B 1 7 ? 29.406 6.199 6.203 1 96.38 7 LYS B N 1
ATOM 3489 C CA . LYS B 1 7 ? 30.422 6.215 7.246 1 96.38 7 LYS B CA 1
ATOM 3490 C C . LYS B 1 7 ? 31.172 7.543 7.266 1 96.38 7 LYS B C 1
ATOM 3492 O O . LYS B 1 7 ? 31.359 8.141 8.328 1 96.38 7 LYS B O 1
ATOM 3497 N N . ALA B 1 8 ? 31.609 7.973 6.078 1 96.69 8 ALA B N 1
ATOM 3498 C CA . ALA B 1 8 ? 32.312 9.242 5.969 1 96.69 8 ALA B CA 1
ATOM 3499 C C . ALA B 1 8 ? 31.453 10.406 6.441 1 96.69 8 ALA B C 1
ATOM 3501 O O . ALA B 1 8 ? 31.953 11.352 7.055 1 96.69 8 ALA B O 1
ATOM 3502 N N . LEU B 1 9 ? 30.172 10.352 6.117 1 97.31 9 LEU B N 1
ATOM 3503 C CA . LEU B 1 9 ? 29.25 11.406 6.516 1 97.31 9 LEU B CA 1
ATOM 3504 C C . LEU B 1 9 ? 29.172 11.523 8.031 1 97.31 9 LEU B C 1
ATOM 3506 O O . LEU B 1 9 ? 29.359 12.617 8.578 1 97.31 9 LEU B O 1
ATOM 3510 N N . TYR B 1 10 ? 29.016 10.438 8.734 1 97.5 10 TYR B N 1
ATOM 3511 C CA . TYR B 1 10 ? 28.75 10.461 10.172 1 97.5 10 TYR B CA 1
ATOM 3512 C C . TYR B 1 10 ? 30.031 10.656 10.961 1 97.5 10 TYR B C 1
ATOM 3514 O O . TYR B 1 10 ? 30 10.961 12.156 1 97.5 10 TYR B O 1
ATOM 3522 N N . ASP B 1 11 ? 31.156 10.508 10.281 1 97.31 11 ASP B N 1
ATOM 3523 C CA . ASP B 1 11 ? 32.438 10.758 10.914 1 97.31 11 ASP B CA 1
ATOM 3524 C C . ASP B 1 11 ? 32.719 12.258 11 1 97.31 11 ASP B C 1
ATOM 3526 O O . ASP B 1 11 ? 33.656 12.68 11.719 1 97.31 11 ASP B O 1
ATOM 3530 N N . GLN B 1 12 ? 31.984 13.062 10.312 1 97.06 12 GLN B N 1
ATOM 3531 C CA . GLN B 1 12 ? 32.125 14.516 10.359 1 97.06 12 GLN B CA 1
ATOM 3532 C C . GLN B 1 12 ? 30.984 15.172 11.109 1 97.06 12 GLN B C 1
ATOM 3534 O O . GLN B 1 12 ? 29.875 14.609 11.18 1 97.06 12 GLN B O 1
ATOM 3539 N N . PRO B 1 13 ? 31.281 16.312 11.688 1 97.31 13 PRO B N 1
ATOM 3540 C CA . PRO B 1 13 ? 30.156 17.047 12.305 1 97.31 13 PRO B CA 1
ATOM 3541 C C . PRO B 1 13 ? 29.172 17.594 11.273 1 97.31 13 PRO B C 1
ATOM 3543 O O . PRO B 1 13 ? 29.562 17.922 10.148 1 97.31 13 PRO B O 1
ATOM 3546 N N . PRO B 1 14 ? 27.938 17.625 11.625 1 97.88 14 PRO B N 1
ATOM 3547 C CA . PRO B 1 14 ? 26.984 18.234 10.703 1 97.88 14 PRO B CA 1
ATOM 3548 C C . PRO B 1 14 ? 27.25 19.734 10.5 1 97.88 14 PRO B C 1
ATOM 3550 O O . PRO B 1 14 ? 27.797 20.391 11.383 1 97.88 14 PRO B O 1
ATOM 3553 N N . PRO B 1 15 ? 26.875 20.25 9.391 1 97.31 15 PRO B N 1
ATOM 3554 C CA . PRO B 1 15 ? 26.969 21.688 9.203 1 97.31 15 PRO B CA 1
ATOM 3555 C C . PRO B 1 15 ? 25.906 22.453 9.992 1 97.31 15 PRO B C 1
ATOM 3557 O O . PRO B 1 15 ? 25.031 21.844 10.602 1 97.31 15 PRO B O 1
ATOM 3560 N N . ALA B 1 16 ? 26.078 23.781 9.906 1 97.62 16 ALA B N 1
ATOM 3561 C CA . ALA B 1 16 ? 25.047 24.641 10.5 1 97.62 16 ALA B CA 1
ATOM 3562 C C . ALA B 1 16 ? 23.734 24.484 9.742 1 97.62 16 ALA B C 1
ATOM 3564 O O . ALA B 1 16 ? 23.719 24.297 8.531 1 97.62 16 ALA B O 1
ATOM 3565 N N . PHE B 1 17 ? 22.641 24.578 10.508 1 98.38 17 PHE B N 1
ATOM 3566 C CA . PHE B 1 17 ? 21.344 24.594 9.844 1 98.38 17 PHE B CA 1
ATOM 3567 C C . PHE B 1 17 ? 21.203 25.797 8.93 1 98.38 17 PHE B C 1
ATOM 3569 O O . PHE B 1 17 ? 21.953 26.766 9.062 1 98.38 17 PHE B O 1
ATOM 3576 N N . GLY B 1 18 ? 20.281 25.703 7.977 1 97.19 18 GLY B N 1
ATOM 3577 C CA . GLY B 1 18 ? 20.156 26.688 6.914 1 97.19 18 GLY B CA 1
ATOM 3578 C C . GLY B 1 18 ? 20.656 26.188 5.574 1 97.19 18 GLY B C 1
ATOM 3579 O O . GLY B 1 18 ? 20.656 24.984 5.312 1 97.19 18 GLY B O 1
ATOM 3580 N N . LYS B 1 19 ? 21.109 27.047 4.766 1 95.06 19 LYS B N 1
ATOM 3581 C CA . LYS B 1 19 ? 21.453 26.75 3.377 1 95.06 19 LYS B CA 1
ATOM 3582 C C . LYS B 1 19 ? 22.594 25.734 3.295 1 95.06 19 LYS B C 1
ATOM 3584 O O . LYS B 1 19 ? 22.688 24.969 2.336 1 95.06 19 LYS B O 1
ATOM 3589 N N . GLU B 1 20 ? 23.406 25.703 4.293 1 96.19 20 GLU B N 1
ATOM 3590 C CA . GLU B 1 20 ? 24.516 24.766 4.301 1 96.19 20 GLU B CA 1
ATOM 3591 C C . GLU B 1 20 ? 24.031 23.312 4.348 1 96.19 20 GLU B C 1
ATOM 3593 O O . GLU B 1 20 ? 24.75 22.406 3.945 1 96.19 20 GLU B O 1
ATOM 3598 N N . MET B 1 21 ? 22.844 23.156 4.832 1 97.12 21 MET B N 1
ATOM 3599 C CA . MET B 1 21 ? 22.266 21.828 4.969 1 97.12 21 MET B CA 1
ATOM 3600 C C . MET B 1 21 ? 21.766 21.297 3.627 1 97.12 21 MET B C 1
ATOM 3602 O O . MET B 1 21 ? 21.547 20.109 3.463 1 97.12 21 MET B O 1
ATOM 3606 N N . LEU B 1 22 ? 21.594 22.141 2.623 1 95.62 22 LEU B N 1
ATOM 3607 C CA . LEU B 1 22 ? 20.984 21.797 1.351 1 95.62 22 LEU B CA 1
ATOM 3608 C C . LEU B 1 22 ? 21.781 20.703 0.643 1 95.62 22 LEU B C 1
ATOM 3610 O O . LEU B 1 22 ? 21.219 19.859 -0.055 1 95.62 22 LEU B O 1
ATOM 3614 N N . LYS B 1 23 ? 23.094 20.703 0.829 1 95.12 23 LYS B N 1
ATOM 3615 C CA . LYS B 1 23 ? 23.953 19.734 0.153 1 95.12 23 LYS B CA 1
ATOM 3616 C C . LYS B 1 23 ? 23.656 18.312 0.592 1 95.12 23 LYS B C 1
ATOM 3618 O O . LYS B 1 23 ? 24.016 17.359 -0.089 1 95.12 23 LYS B O 1
ATOM 3623 N N . HIS B 1 24 ? 22.984 18.156 1.712 1 97.25 24 HIS B N 1
ATOM 3624 C CA . HIS B 1 24 ? 22.656 16.828 2.236 1 97.25 24 HIS B CA 1
ATOM 3625 C C . HIS B 1 24 ? 21.281 16.375 1.772 1 97.25 24 HIS B C 1
ATOM 3627 O O . HIS B 1 24 ? 20.828 15.289 2.152 1 97.25 24 HIS B O 1
ATOM 3633 N N . PHE B 1 25 ? 20.656 17.156 0.979 1 97.12 25 PHE B N 1
ATOM 3634 C CA . PHE B 1 25 ? 19.375 16.812 0.375 1 97.12 25 PHE B CA 1
ATOM 3635 C C . PHE B 1 25 ? 19.484 16.781 -1.145 1 97.12 25 PHE B C 1
ATOM 3637 O O . PHE B 1 25 ? 20.375 17.406 -1.722 1 97.12 25 PHE B O 1
ATOM 3644 N N . ALA B 1 26 ? 18.609 16.031 -1.763 1 96.56 26 ALA B N 1
ATOM 3645 C CA . ALA B 1 26 ? 18.703 15.805 -3.205 1 96.56 26 ALA B CA 1
ATOM 3646 C C . ALA B 1 26 ? 17.906 16.859 -3.965 1 96.56 26 ALA B C 1
ATOM 3648 O O . ALA B 1 26 ? 17.672 16.719 -5.168 1 96.56 26 ALA B O 1
ATOM 3649 N N . MET B 1 27 ? 17.562 17.891 -3.377 1 95.88 27 MET B N 1
ATOM 3650 C CA . MET B 1 27 ? 16.75 18.953 -3.955 1 95.88 27 MET B CA 1
ATOM 3651 C C . MET B 1 27 ? 17.531 19.719 -5.012 1 95.88 27 MET B C 1
ATOM 3653 O O . MET B 1 27 ? 18.734 19.969 -4.844 1 95.88 27 MET B O 1
ATOM 3657 N N . ASP B 1 28 ? 16.859 20.094 -6.094 1 95.56 28 ASP B N 1
ATOM 3658 C CA . ASP B 1 28 ? 17.422 21.094 -7 1 95.56 28 ASP B CA 1
ATOM 3659 C C . ASP B 1 28 ? 17.781 22.359 -6.246 1 95.56 28 ASP B C 1
ATOM 3661 O O . ASP B 1 28 ? 16.938 23 -5.621 1 95.56 28 ASP B O 1
ATOM 3665 N N . PRO B 1 29 ? 18.984 22.703 -6.34 1 91.88 29 PRO B N 1
ATOM 3666 C CA . PRO B 1 29 ? 19.422 23.875 -5.566 1 91.88 29 PRO B CA 1
ATOM 3667 C C . PRO B 1 29 ? 18.672 25.141 -5.957 1 91.88 29 PRO B C 1
ATOM 3669 O O . PRO B 1 29 ? 18.625 26.094 -5.176 1 91.88 29 PRO B O 1
ATOM 3672 N N . ALA B 1 30 ? 18.156 25.172 -7.113 1 93.31 30 ALA B N 1
ATOM 3673 C CA . ALA B 1 30 ? 17.438 26.344 -7.57 1 93.31 30 ALA B CA 1
ATOM 3674 C C . ALA B 1 30 ? 16 26.344 -7.039 1 93.31 30 ALA B C 1
ATOM 3676 O O . ALA B 1 30 ? 15.312 27.375 -7.086 1 93.31 30 ALA B O 1
ATOM 3677 N N . TYR B 1 31 ? 15.555 25.266 -6.508 1 96.06 31 TYR B N 1
ATOM 3678 C CA . TYR B 1 31 ? 14.188 25.141 -6.008 1 96.06 31 TYR B CA 1
ATOM 3679 C C . TYR B 1 31 ? 14.109 25.562 -4.543 1 96.06 31 TYR B C 1
ATOM 3681 O O . TYR B 1 31 ? 14.859 25.062 -3.703 1 96.06 31 TYR B O 1
ATOM 3689 N N . VAL B 1 32 ? 13.281 26.5 -4.23 1 97.12 32 VAL B N 1
ATOM 3690 C CA . VAL B 1 32 ? 13.031 26.906 -2.85 1 97.12 32 VAL B CA 1
ATOM 3691 C C . VAL B 1 32 ? 11.859 26.125 -2.279 1 97.12 32 VAL B C 1
ATOM 3693 O O . VAL B 1 32 ? 10.695 26.5 -2.471 1 97.12 32 VAL B O 1
ATOM 3696 N N . ASN B 1 33 ? 12.211 25.062 -1.563 1 97 33 ASN B N 1
ATOM 3697 C CA . ASN B 1 33 ? 11.195 24.188 -1.005 1 97 33 ASN B CA 1
ATOM 3698 C C . ASN B 1 33 ? 10.672 24.703 0.331 1 97 33 ASN B C 1
ATOM 3700 O O . ASN B 1 33 ? 11.367 24.625 1.347 1 97 33 ASN B O 1
ATOM 3704 N N . LEU B 1 34 ? 9.469 25.172 0.309 1 98 34 LEU B N 1
ATOM 3705 C CA . LEU B 1 34 ? 8.812 25.672 1.511 1 98 34 LEU B CA 1
ATOM 3706 C C . LEU B 1 34 ? 7.523 24.906 1.787 1 98 34 LEU B C 1
ATOM 3708 O O . LEU B 1 34 ? 6.574 25.453 2.34 1 98 34 LEU B O 1
ATOM 3712 N N . ASN B 1 35 ? 7.516 23.641 1.334 1 97.94 35 ASN B N 1
ATOM 3713 C CA . ASN B 1 35 ? 6.352 22.781 1.523 1 97.94 35 ASN B CA 1
ATOM 3714 C C . ASN B 1 35 ? 6.762 21.359 1.882 1 97.94 35 ASN B C 1
ATOM 3716 O O . ASN B 1 35 ? 6.141 20.391 1.422 1 97.94 35 ASN B O 1
ATOM 3720 N N . ASN B 1 36 ? 7.746 21.219 2.719 1 95.75 36 ASN B N 1
ATOM 3721 C CA . ASN B 1 36 ? 8.188 19.938 3.232 1 95.75 36 ASN B CA 1
ATOM 3722 C C . ASN B 1 36 ? 7.027 19.141 3.824 1 95.75 36 ASN B C 1
ATOM 3724 O O . ASN B 1 36 ? 7.023 17.906 3.773 1 95.75 36 ASN B O 1
ATOM 3728 N N . GLY B 1 37 ? 6.078 19.766 4.344 1 96.25 37 GLY B N 1
ATOM 3729 C CA . GLY B 1 37 ? 4.984 19.156 5.078 1 96.25 37 GLY B CA 1
ATOM 3730 C C . GLY B 1 37 ? 4.117 18.25 4.211 1 96.25 37 GLY B C 1
ATOM 3731 O O . GLY B 1 37 ? 3.457 17.344 4.715 1 96.25 37 GLY B O 1
ATOM 3732 N N . SER B 1 38 ? 4.082 18.484 2.906 1 95.56 38 SER B N 1
ATOM 3733 C CA . SER B 1 38 ? 3.182 17.75 2.035 1 95.56 38 SER B CA 1
ATOM 3734 C C . SER B 1 38 ? 3.711 16.344 1.774 1 95.56 38 SER B C 1
ATOM 3736 O O . SER B 1 38 ? 3.02 15.352 2.037 1 95.56 38 SER B O 1
ATOM 3738 N N . TYR B 1 39 ? 4.984 16.219 1.344 1 96.44 39 TYR B N 1
ATOM 3739 C CA . TYR B 1 39 ? 5.457 14.93 0.871 1 96.44 39 TYR B CA 1
ATOM 3740 C C . TYR B 1 39 ? 6.703 14.492 1.626 1 96.44 39 TYR B C 1
ATOM 3742 O O . TYR B 1 39 ? 7.105 13.328 1.557 1 96.44 39 TYR B O 1
ATOM 3750 N N . GLY B 1 40 ? 7.324 15.375 2.355 1 96.19 40 GLY B N 1
ATOM 3751 C CA . GLY B 1 40 ? 8.609 15.094 2.971 1 96.19 40 GLY B CA 1
ATOM 3752 C C . GLY B 1 40 ? 9.773 15.227 2.008 1 96.19 40 GLY B C 1
ATOM 3753 O O . GLY B 1 40 ? 9.578 15.336 0.797 1 96.19 40 GLY B O 1
ATOM 3754 N N . THR B 1 41 ? 10.945 15.297 2.559 1 96.12 41 THR B N 1
ATOM 3755 C CA . THR B 1 41 ? 12.203 15.383 1.825 1 96.12 41 THR B CA 1
ATOM 3756 C C . THR B 1 41 ? 13.289 14.555 2.504 1 96.12 41 THR B C 1
ATOM 3758 O O . THR B 1 41 ? 14.023 15.055 3.361 1 96.12 41 THR B O 1
ATOM 3761 N N . PRO B 1 42 ? 13.398 13.312 2.117 1 97.62 42 PRO B N 1
ATOM 3762 C CA . PRO B 1 42 ? 14.461 12.508 2.734 1 97.62 42 PRO B CA 1
ATOM 3763 C C . PRO B 1 42 ? 15.859 13.016 2.381 1 97.62 42 PRO B C 1
ATOM 3765 O O . PRO B 1 42 ? 16.109 13.406 1.238 1 97.62 42 PRO B O 1
ATOM 3768 N N . PRO B 1 43 ? 16.766 13.008 3.355 1 98.25 43 PRO B N 1
ATOM 3769 C CA . PRO B 1 43 ? 18.141 13.375 3.045 1 98.25 43 PRO B CA 1
ATOM 3770 C C . PRO B 1 43 ? 18.859 12.336 2.184 1 98.25 43 PRO B C 1
ATOM 3772 O O . PRO B 1 43 ? 18.422 11.188 2.107 1 98.25 43 PRO B O 1
ATOM 3775 N N . ARG B 1 44 ? 19.938 12.766 1.585 1 97.88 44 ARG B N 1
ATOM 3776 C CA . ARG B 1 44 ? 20.75 11.891 0.741 1 97.88 44 ARG B CA 1
ATOM 3777 C C . ARG B 1 44 ? 21.172 10.633 1.502 1 97.88 44 ARG B C 1
ATOM 3779 O O . ARG B 1 44 ? 21.266 9.555 0.921 1 97.88 44 ARG B O 1
ATOM 3786 N N . ALA B 1 45 ? 21.469 10.805 2.775 1 98.38 45 ALA B N 1
ATOM 3787 C CA . ALA B 1 45 ? 21.875 9.664 3.59 1 98.38 45 ALA B CA 1
ATOM 3788 C C . ALA B 1 45 ? 20.781 8.594 3.617 1 98.38 45 ALA B C 1
ATOM 3790 O O . ALA B 1 45 ? 21.062 7.402 3.492 1 98.38 45 ALA B O 1
ATOM 3791 N N . VAL B 1 46 ? 19.562 9.008 3.814 1 98.56 46 VAL B N 1
ATOM 3792 C CA . VAL B 1 46 ? 18.422 8.094 3.877 1 98.56 46 VAL B CA 1
ATOM 3793 C C . VAL B 1 46 ? 18.172 7.484 2.498 1 98.56 46 VAL B C 1
ATOM 3795 O O . VAL B 1 46 ? 17.875 6.293 2.383 1 98.56 46 VAL B O 1
ATOM 3798 N N . LEU B 1 47 ? 18.266 8.266 1.422 1 97.81 47 LEU B N 1
ATOM 3799 C CA . LEU B 1 47 ? 18.109 7.77 0.06 1 97.81 47 LEU B CA 1
ATOM 3800 C C . LEU B 1 47 ? 19.188 6.738 -0.262 1 97.81 47 LEU B C 1
ATOM 3802 O O . LEU B 1 47 ? 18.922 5.73 -0.919 1 97.81 47 LEU B O 1
ATOM 3806 N N . GLN B 1 48 ? 20.406 7.023 0.213 1 97.38 48 GLN B N 1
ATOM 3807 C CA . GLN B 1 48 ? 21.5 6.078 0.023 1 97.38 48 GLN B CA 1
ATOM 3808 C C . GLN B 1 48 ? 21.219 4.754 0.729 1 97.38 48 GLN B C 1
ATOM 3810 O O . GLN B 1 48 ? 21.422 3.682 0.16 1 97.38 48 GLN B O 1
ATOM 3815 N N . ALA B 1 49 ? 20.781 4.848 1.937 1 97.94 49 ALA B N 1
ATOM 3816 C CA . ALA B 1 49 ? 20.438 3.635 2.682 1 97.94 49 ALA B CA 1
ATOM 3817 C C . ALA B 1 49 ? 19.359 2.838 1.966 1 97.94 49 ALA B C 1
ATOM 3819 O O . ALA B 1 49 ? 19.422 1.607 1.908 1 97.94 49 ALA B O 1
ATOM 3820 N N . ALA B 1 50 ? 18.344 3.506 1.476 1 97 50 ALA B N 1
ATOM 3821 C CA . ALA B 1 50 ? 17.266 2.842 0.732 1 97 50 ALA B CA 1
ATOM 3822 C C . ALA B 1 50 ? 17.812 2.15 -0.514 1 97 50 ALA B C 1
ATOM 3824 O O . ALA B 1 50 ? 17.391 1.042 -0.853 1 97 50 ALA B O 1
ATOM 3825 N N . PHE B 1 51 ? 18.688 2.861 -1.174 1 95.62 51 PHE B N 1
ATOM 3826 C CA . PHE B 1 51 ? 19.328 2.287 -2.352 1 95.62 51 PHE B CA 1
ATOM 3827 C C . PHE B 1 51 ? 20.125 1.043 -1.982 1 95.62 51 PHE B C 1
ATOM 3829 O O . PHE B 1 51 ? 20.094 0.041 -2.699 1 95.62 51 PHE B O 1
ATOM 3836 N N . ASP B 1 52 ? 20.844 1.106 -0.886 1 96.56 52 ASP B N 1
ATOM 3837 C CA . ASP B 1 52 ? 21.625 -0.039 -0.416 1 96.56 52 ASP B CA 1
ATOM 3838 C C . ASP B 1 52 ? 20.703 -1.223 -0.098 1 96.56 52 ASP B C 1
ATOM 3840 O O . ASP B 1 52 ? 21.047 -2.371 -0.388 1 96.56 52 ASP B O 1
ATOM 3844 N N . ILE B 1 53 ? 19.625 -0.965 0.5 1 97.44 53 ILE B N 1
ATOM 3845 C CA . ILE B 1 53 ? 18.656 -2.006 0.822 1 97.44 53 ILE B CA 1
ATOM 3846 C C . ILE B 1 53 ? 18.125 -2.635 -0.465 1 97.44 53 ILE B C 1
ATOM 3848 O O . ILE B 1 53 ? 18.031 -3.859 -0.571 1 97.44 53 ILE B O 1
ATOM 3852 N N . THR B 1 54 ? 17.75 -1.812 -1.458 1 96.44 54 THR B N 1
ATOM 3853 C CA . THR B 1 54 ? 17.281 -2.311 -2.746 1 96.44 54 THR B CA 1
ATOM 3854 C C . THR B 1 54 ? 18.344 -3.201 -3.396 1 96.44 54 THR B C 1
ATOM 3856 O O . THR B 1 54 ? 18.016 -4.254 -3.945 1 96.44 54 THR B O 1
ATOM 3859 N N . THR B 1 55 ? 19.578 -2.738 -3.322 1 95.62 55 THR B N 1
ATOM 3860 C CA . THR B 1 55 ? 20.688 -3.512 -3.875 1 95.62 55 THR B CA 1
ATOM 3861 C C . THR B 1 55 ? 20.781 -4.875 -3.195 1 95.62 55 THR B C 1
ATOM 3863 O O . THR B 1 55 ? 20.984 -5.895 -3.861 1 95.62 55 THR B O 1
ATOM 3866 N N . GLU B 1 56 ? 20.656 -4.867 -1.9 1 97.19 56 GLU B N 1
ATOM 3867 C CA . GLU B 1 56 ? 20.688 -6.113 -1.141 1 97.19 56 GLU B CA 1
ATOM 3868 C C . GLU B 1 56 ? 19.531 -7.027 -1.545 1 97.19 56 GLU B C 1
ATOM 3870 O O . GLU B 1 56 ? 19.734 -8.227 -1.761 1 97.19 56 GLU B O 1
ATOM 3875 N N . ILE B 1 57 ? 18.328 -6.504 -1.646 1 97.5 57 ILE B N 1
ATOM 3876 C CA . ILE B 1 57 ? 17.141 -7.266 -2.02 1 97.5 57 ILE B CA 1
ATOM 3877 C C . ILE B 1 57 ? 17.375 -7.953 -3.365 1 97.5 57 ILE B C 1
ATOM 3879 O O . ILE B 1 57 ? 17.125 -9.148 -3.508 1 97.5 57 ILE B O 1
ATOM 3883 N N . GLU B 1 58 ? 17.859 -7.184 -4.312 1 97.06 58 GLU B N 1
ATOM 3884 C CA . GLU B 1 58 ? 17.906 -7.672 -5.688 1 97.06 58 GLU B CA 1
ATOM 3885 C C . GLU B 1 58 ? 19.094 -8.609 -5.895 1 97.06 58 GLU B C 1
ATOM 3887 O O . GLU B 1 58 ? 19.109 -9.406 -6.836 1 97.06 58 GLU B O 1
ATOM 3892 N N . ALA B 1 59 ? 20.125 -8.547 -4.992 1 97.19 59 ALA B N 1
ATOM 3893 C CA . ALA B 1 59 ? 21.219 -9.5 -5.047 1 97.19 59 ALA B CA 1
ATOM 3894 C C . ALA B 1 59 ? 20.734 -10.922 -4.742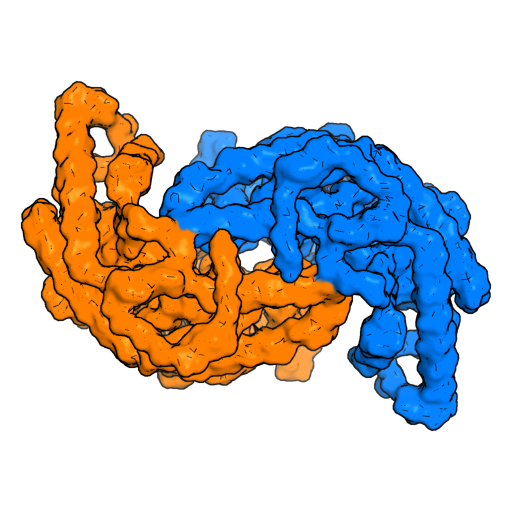 1 97.19 59 ALA B C 1
ATOM 3896 O O . ALA B 1 59 ? 21.219 -11.891 -5.332 1 97.19 59 ALA B O 1
ATOM 3897 N N . ASN B 1 60 ? 19.859 -11.039 -3.814 1 97.44 60 ASN B N 1
ATOM 3898 C CA . ASN B 1 60 ? 19.234 -12.305 -3.439 1 97.44 60 ASN B CA 1
ATOM 3899 C C . ASN B 1 60 ? 17.875 -12.094 -2.797 1 97.44 60 ASN B C 1
ATOM 3901 O O . ASN B 1 60 ? 17.75 -12.102 -1.569 1 97.44 60 ASN B O 1
ATOM 3905 N N . PRO B 1 61 ? 16.812 -12.023 -3.637 1 96.56 61 PRO B N 1
ATOM 3906 C CA . PRO B 1 61 ? 15.477 -11.727 -3.127 1 96.56 61 PRO B CA 1
ATOM 3907 C C . PRO B 1 61 ? 15.016 -12.727 -2.068 1 96.56 61 PRO B C 1
ATOM 3909 O O . PRO B 1 61 ? 14.344 -12.352 -1.106 1 96.56 61 PRO B O 1
ATOM 3912 N N . GLU B 1 62 ? 15.391 -13.992 -2.156 1 96.81 62 GLU B N 1
ATOM 3913 C CA . GLU B 1 62 ? 14.977 -15.016 -1.203 1 96.81 62 GLU B CA 1
ATOM 3914 C C . GLU B 1 62 ? 15.609 -14.789 0.165 1 96.81 62 GLU B C 1
ATOM 3916 O O . GLU B 1 62 ? 14.93 -14.844 1.19 1 96.81 62 GLU B O 1
ATOM 3921 N N . ARG B 1 63 ? 16.906 -14.578 0.136 1 96.88 63 ARG B N 1
ATOM 3922 C CA . ARG B 1 63 ? 17.609 -14.352 1.396 1 96.88 63 ARG B CA 1
ATOM 3923 C C . ARG B 1 63 ? 17.031 -13.141 2.133 1 96.88 63 ARG B C 1
ATOM 3925 O O . ARG B 1 63 ? 16.828 -13.188 3.348 1 96.88 63 ARG B O 1
ATOM 3932 N N . PHE B 1 64 ? 16.797 -12.148 1.406 1 97.38 64 PHE B N 1
ATOM 3933 C CA . PHE B 1 64 ? 16.297 -10.922 2.02 1 97.38 64 PHE B CA 1
ATOM 3934 C C . PHE B 1 64 ? 14.898 -11.125 2.584 1 97.38 64 PHE B C 1
ATOM 3936 O O . PHE B 1 64 ? 14.641 -10.797 3.744 1 97.38 64 PHE B O 1
ATOM 3943 N N . HIS B 1 65 ? 13.953 -11.633 1.787 1 96.19 65 HIS B N 1
ATOM 3944 C CA . HIS B 1 65 ? 12.547 -11.68 2.162 1 96.19 65 HIS B CA 1
ATOM 3945 C C . HIS B 1 65 ? 12.289 -12.773 3.191 1 96.19 65 HIS B C 1
ATOM 3947 O O . HIS B 1 65 ? 11.281 -12.734 3.908 1 96.19 65 HIS B O 1
ATOM 3953 N N . ARG B 1 66 ? 13.148 -13.688 3.281 1 95.12 66 ARG B N 1
ATOM 3954 C CA . ARG B 1 66 ? 12.914 -14.781 4.219 1 95.12 66 ARG B CA 1
ATOM 3955 C C . ARG B 1 66 ? 13.711 -14.578 5.508 1 95.12 66 ARG B C 1
ATOM 3957 O O . ARG B 1 66 ? 13.305 -15.055 6.57 1 95.12 66 ARG B O 1
ATOM 3964 N N . PHE B 1 67 ? 14.867 -13.773 5.473 1 93 67 PHE B N 1
ATOM 3965 C CA . PHE B 1 67 ? 15.703 -13.664 6.66 1 93 67 PHE B CA 1
ATOM 3966 C C . PHE B 1 67 ? 16.188 -12.227 6.852 1 93 67 PHE B C 1
ATOM 3968 O O . PHE B 1 67 ? 16.641 -11.859 7.938 1 93 67 PHE B O 1
ATOM 3975 N N . GLY B 1 68 ? 16.094 -11.406 5.914 1 91.38 68 GLY B N 1
ATOM 3976 C CA . GLY B 1 68 ? 16.906 -10.203 5.898 1 91.38 68 GLY B CA 1
ATOM 3977 C C . GLY B 1 68 ? 16.203 -9 6.516 1 91.38 68 GLY B C 1
ATOM 3978 O O . GLY B 1 68 ? 16.859 -8.102 7.043 1 91.38 68 GLY B O 1
ATOM 3979 N N . TYR B 1 69 ? 14.875 -8.945 6.438 1 95.75 69 TYR B N 1
ATOM 3980 C CA . TYR B 1 69 ? 14.242 -7.668 6.746 1 95.75 69 TYR B CA 1
ATOM 3981 C C . TYR B 1 69 ? 13.641 -7.68 8.148 1 95.75 69 TYR B C 1
ATOM 3983 O O . TYR B 1 69 ? 13.43 -6.625 8.75 1 95.75 69 TYR B O 1
ATOM 3991 N N . GLN B 1 70 ? 13.406 -8.82 8.781 1 96.38 70 GLN B N 1
ATOM 3992 C CA . GLN B 1 70 ? 12.57 -8.922 9.977 1 96.38 70 GLN B CA 1
ATOM 3993 C C . GLN B 1 70 ? 13.195 -8.188 11.156 1 96.38 70 GLN B C 1
ATOM 3995 O O . GLN B 1 70 ? 12.531 -7.387 11.812 1 96.38 70 GLN B O 1
ATOM 4000 N N . GLU B 1 71 ? 14.461 -8.438 11.406 1 97.31 71 GLU B N 1
ATOM 4001 C CA . GLU B 1 71 ? 15.117 -7.781 12.531 1 97.31 71 GLU B CA 1
ATOM 4002 C C . GLU B 1 71 ? 15.234 -6.273 12.305 1 97.31 71 GLU B C 1
ATOM 4004 O O . GLU B 1 71 ? 15.156 -5.492 13.25 1 97.31 71 GLU B O 1
ATOM 4009 N N . ARG B 1 72 ? 15.453 -5.855 11.109 1 98.19 72 ARG B N 1
ATOM 4010 C CA . ARG B 1 72 ? 15.547 -4.441 10.766 1 98.19 72 ARG B CA 1
ATOM 4011 C C . ARG B 1 72 ? 14.195 -3.75 10.914 1 98.19 72 ARG B C 1
ATOM 4013 O O . ARG B 1 72 ? 14.125 -2.588 11.32 1 98.19 72 ARG B O 1
ATOM 4020 N N . LEU B 1 73 ? 13.141 -4.48 10.555 1 98.38 73 LEU B N 1
ATOM 4021 C CA . LEU B 1 73 ? 11.789 -3.969 10.75 1 98.38 73 LEU B CA 1
ATOM 4022 C C . LEU B 1 73 ? 11.484 -3.793 12.234 1 98.38 73 LEU B C 1
ATOM 4024 O O . LEU B 1 73 ? 10.891 -2.791 12.641 1 98.38 73 LEU B O 1
ATOM 4028 N N . LYS B 1 74 ? 11.875 -4.758 13.023 1 98.31 74 LYS B N 1
ATOM 4029 C CA . LYS B 1 74 ? 11.727 -4.668 14.469 1 98.31 74 LYS B CA 1
ATOM 4030 C C . LYS B 1 74 ? 12.477 -3.459 15.023 1 98.31 74 LYS B C 1
ATOM 4032 O O . LYS B 1 74 ? 11.969 -2.752 15.898 1 98.31 74 LYS B O 1
ATOM 4037 N N . GLU B 1 75 ? 13.664 -3.236 14.531 1 98.69 75 GLU B N 1
ATOM 4038 C CA . GLU B 1 75 ? 14.461 -2.086 14.945 1 98.69 75 GLU B CA 1
ATOM 4039 C C . GLU B 1 75 ? 13.758 -0.776 14.602 1 98.69 75 GLU B C 1
ATOM 4041 O O . GLU B 1 75 ? 13.727 0.151 15.414 1 98.69 75 GLU B O 1
ATOM 4046 N N . ALA B 1 76 ? 13.188 -0.728 13.414 1 98.81 76 ALA B N 1
ATOM 4047 C CA . ALA B 1 76 ? 12.445 0.465 13.008 1 98.81 76 ALA B CA 1
ATOM 4048 C C . ALA B 1 76 ? 11.281 0.741 13.953 1 98.81 76 ALA B C 1
ATOM 4050 O O . ALA B 1 76 ? 11.086 1.877 14.398 1 98.81 76 ALA B O 1
ATOM 4051 N N . ARG B 1 77 ? 10.516 -0.284 14.273 1 98.81 77 ARG B N 1
ATOM 4052 C CA . ARG B 1 77 ? 9.391 -0.149 15.188 1 98.81 77 ARG B CA 1
ATOM 4053 C C . ARG B 1 77 ? 9.859 0.269 16.578 1 98.81 77 ARG B C 1
ATOM 4055 O O . ARG B 1 77 ? 9.203 1.077 17.25 1 98.81 77 ARG B O 1
ATOM 4062 N N . ALA B 1 78 ? 10.977 -0.255 16.984 1 98.88 78 ALA B N 1
ATOM 4063 C CA . ALA B 1 78 ? 11.523 0.09 18.297 1 98.88 78 ALA B CA 1
ATOM 4064 C C . ALA B 1 78 ? 11.938 1.558 18.344 1 98.88 78 ALA B C 1
ATOM 4066 O O . ALA B 1 78 ? 11.688 2.246 19.344 1 98.88 78 ALA B O 1
ATOM 4067 N N . ASN B 1 79 ? 12.625 1.997 17.328 1 98.88 79 ASN B N 1
ATOM 4068 C CA . ASN B 1 79 ? 13.023 3.398 17.25 1 98.88 79 ASN B CA 1
ATOM 4069 C C . ASN B 1 79 ? 11.812 4.328 17.312 1 98.88 79 ASN B C 1
ATOM 4071 O O . ASN B 1 79 ? 11.82 5.309 18.062 1 98.88 79 ASN B O 1
ATOM 4075 N N . ILE B 1 80 ? 10.797 3.982 16.594 1 98.88 80 ILE B N 1
ATOM 4076 C CA . ILE B 1 80 ? 9.578 4.781 16.562 1 98.88 80 ILE B CA 1
ATOM 4077 C C . ILE B 1 80 ? 8.906 4.758 17.938 1 98.88 80 ILE B C 1
ATOM 4079 O O . ILE B 1 80 ? 8.477 5.793 18.438 1 98.88 80 ILE B O 1
ATOM 4083 N N . ALA B 1 81 ? 8.797 3.557 18.484 1 98.88 81 ALA B N 1
ATOM 4084 C CA . ALA B 1 81 ? 8.18 3.4 19.797 1 98.88 81 ALA B CA 1
ATOM 4085 C C . ALA B 1 81 ? 8.852 4.297 20.828 1 98.88 81 ALA B C 1
ATOM 4087 O O . ALA B 1 81 ? 8.18 4.914 21.656 1 98.88 81 ALA B O 1
ATOM 4088 N N . GLY B 1 82 ? 10.148 4.34 20.797 1 98.69 82 GLY B N 1
ATOM 4089 C CA . GLY B 1 82 ? 10.883 5.207 21.703 1 98.69 82 GLY B CA 1
ATOM 4090 C C . GLY B 1 82 ? 10.539 6.676 21.531 1 98.69 82 GLY B C 1
ATOM 4091 O O . GLY B 1 82 ? 10.453 7.418 22.516 1 98.69 82 GLY B O 1
ATOM 4092 N N . LEU B 1 83 ? 10.328 7.074 20.344 1 98.62 83 LEU B N 1
ATOM 4093 C CA . LEU B 1 83 ? 10.062 8.469 20.016 1 98.62 83 LEU B CA 1
ATOM 4094 C C . LEU B 1 83 ? 8.656 8.867 20.453 1 98.62 83 LEU B C 1
ATOM 4096 O O . LEU B 1 83 ? 8.422 10.023 20.812 1 98.62 83 LEU B O 1
ATOM 4100 N N . ILE B 1 84 ? 7.676 7.93 20.469 1 98.88 84 ILE B N 1
ATOM 4101 C CA . ILE B 1 84 ? 6.285 8.32 20.672 1 98.88 84 ILE B CA 1
ATOM 4102 C C . ILE B 1 84 ? 5.801 7.812 22.031 1 98.88 84 ILE B C 1
ATOM 4104 O O . ILE B 1 84 ? 4.625 7.957 22.375 1 98.88 84 ILE B O 1
ATOM 4108 N N . GLY B 1 85 ? 6.664 7.219 22.797 1 98.75 85 GLY B N 1
ATOM 4109 C CA . GLY B 1 85 ? 6.316 6.742 24.141 1 98.75 85 GLY B CA 1
ATOM 4110 C C . GLY B 1 85 ? 5.359 5.566 24.109 1 98.75 85 GLY B C 1
ATOM 4111 O O . GLY B 1 85 ? 4.312 5.598 24.766 1 98.75 85 GLY B O 1
ATOM 4112 N N . ALA B 1 86 ? 5.73 4.496 23.391 1 98.75 86 ALA B N 1
ATOM 4113 C CA . ALA B 1 86 ? 4.93 3.283 23.25 1 98.75 86 ALA B CA 1
ATOM 4114 C C . ALA B 1 86 ? 5.805 2.035 23.328 1 98.75 86 ALA B C 1
ATOM 4116 O O . ALA B 1 86 ? 7.023 2.135 23.5 1 98.75 86 ALA B O 1
ATOM 4117 N N . HIS B 1 87 ? 5.215 0.891 23.391 1 98.62 87 HIS B N 1
ATOM 4118 C CA . HIS B 1 87 ? 5.922 -0.377 23.25 1 98.62 87 HIS B CA 1
ATOM 4119 C C . HIS B 1 87 ? 6.102 -0.738 21.781 1 98.62 87 HIS B C 1
ATOM 4121 O O . HIS B 1 87 ? 5.211 -0.499 20.953 1 98.62 87 HIS B O 1
ATOM 4127 N N . GLN B 1 88 ? 7.18 -1.309 21.453 1 98.31 88 GLN B N 1
ATOM 4128 C CA . GLN B 1 88 ? 7.496 -1.631 20.078 1 98.31 88 GLN B CA 1
ATOM 4129 C C . GLN B 1 88 ? 6.402 -2.486 19.438 1 98.31 88 GLN B C 1
ATOM 4131 O O . GLN B 1 88 ? 6.109 -2.352 18.25 1 98.31 88 GLN B O 1
ATOM 4136 N N . ASP B 1 89 ? 5.766 -3.404 20.203 1 98.31 89 ASP B N 1
ATOM 4137 C CA . ASP B 1 89 ? 4.758 -4.32 19.672 1 98.31 89 ASP B CA 1
ATOM 4138 C C . ASP B 1 89 ? 3.395 -3.639 19.594 1 98.31 89 ASP B C 1
ATOM 4140 O O . ASP B 1 89 ? 2.402 -4.273 19.219 1 98.31 89 ASP B O 1
ATOM 4144 N N . GLU B 1 90 ? 3.334 -2.359 19.891 1 98.81 90 GLU B N 1
ATOM 4145 C CA . GLU B 1 90 ? 2.146 -1.54 19.672 1 98.81 90 GLU B CA 1
ATOM 4146 C C . GLU B 1 90 ? 2.299 -0.669 18.422 1 98.81 90 GLU B C 1
ATOM 4148 O O . GLU B 1 90 ? 1.388 0.083 18.078 1 98.81 90 GLU B O 1
ATOM 4153 N N . CYS B 1 91 ? 3.477 -0.755 17.812 1 98.88 91 CYS B N 1
ATOM 4154 C CA . CYS B 1 91 ? 3.791 0.061 16.656 1 98.88 91 CYS B CA 1
ATOM 4155 C C . CYS B 1 91 ? 3.875 -0.794 15.391 1 98.88 91 CYS B C 1
ATOM 4157 O O . CYS B 1 91 ? 4.672 -1.731 15.328 1 98.88 91 CYS B O 1
ATOM 4159 N N . PHE B 1 92 ? 3.062 -0.458 14.406 1 98.81 92 PHE B N 1
ATOM 4160 C CA . PHE B 1 92 ? 3.02 -1.162 13.125 1 98.81 92 PHE B CA 1
ATOM 4161 C C . PHE B 1 92 ? 3.289 -0.205 11.977 1 98.81 92 PHE B C 1
ATOM 4163 O O . PHE B 1 92 ? 2.914 0.968 12.031 1 98.81 92 PHE B O 1
ATOM 4170 N N . LEU B 1 93 ? 3.969 -0.644 10.953 1 98.56 93 LEU B N 1
ATOM 4171 C CA . LEU B 1 93 ? 4.262 0.221 9.812 1 98.56 93 LEU B CA 1
ATOM 4172 C C . LEU B 1 93 ? 3.266 -0.012 8.688 1 98.56 93 LEU B C 1
ATOM 4174 O O . LEU B 1 93 ? 2.906 -1.155 8.391 1 98.56 93 LEU B O 1
ATOM 4178 N N . VAL B 1 94 ? 2.746 1.065 8.133 1 97.88 94 VAL B N 1
ATOM 4179 C CA . VAL B 1 94 ? 1.833 1.079 6.996 1 97.88 94 VAL B CA 1
ATOM 4180 C C . VAL B 1 94 ? 2.307 2.1 5.965 1 97.88 94 VAL B C 1
ATOM 4182 O O . VAL B 1 94 ? 3.299 2.799 6.184 1 97.88 94 VAL B O 1
ATOM 4185 N N . ASN B 1 95 ? 1.699 2.203 4.883 1 96.38 95 ASN B N 1
ATOM 4186 C CA . ASN B 1 95 ? 2.186 2.996 3.76 1 96.38 95 ASN B CA 1
ATOM 4187 C C . ASN B 1 95 ? 2.07 4.492 4.039 1 96.38 95 ASN B C 1
ATOM 4189 O O . ASN B 1 95 ? 2.881 5.285 3.553 1 96.38 95 ASN B O 1
ATOM 4193 N N . ASN B 1 96 ? 1.027 4.902 4.715 1 97.75 96 ASN B N 1
ATOM 4194 C CA . ASN B 1 96 ? 0.759 6.301 5.027 1 97.75 96 ASN B CA 1
ATOM 4195 C C . ASN B 1 96 ? -0.364 6.441 6.055 1 97.75 96 ASN B C 1
ATOM 4197 O O . ASN B 1 96 ? -1.005 5.453 6.418 1 97.75 96 ASN B O 1
ATOM 4201 N N . ALA B 1 97 ? -0.583 7.602 6.492 1 98 97 ALA B N 1
ATOM 4202 C CA . ALA B 1 97 ? -1.58 7.855 7.531 1 98 97 ALA B CA 1
ATOM 4203 C C . ALA B 1 97 ? -2.98 7.5 7.043 1 98 97 ALA B C 1
ATOM 4205 O O . ALA B 1 97 ? -3.82 7.039 7.82 1 98 97 ALA B O 1
ATOM 4206 N N . THR B 1 98 ? -3.26 7.734 5.762 1 98.06 98 THR B N 1
ATOM 4207 C CA . THR B 1 98 ? -4.555 7.383 5.188 1 98.06 98 THR B CA 1
ATOM 4208 C C . THR B 1 98 ? -4.828 5.891 5.355 1 98.06 98 THR B C 1
ATOM 4210 O O . THR B 1 98 ? -5.93 5.5 5.746 1 98.06 98 THR B O 1
ATOM 4213 N N . THR B 1 99 ? -3.816 5.098 5.113 1 97.81 99 THR B N 1
ATOM 4214 C CA . THR B 1 99 ? -3.934 3.656 5.301 1 97.81 99 THR B CA 1
ATOM 4215 C C . THR B 1 99 ? -4.117 3.312 6.773 1 97.81 99 THR B C 1
ATOM 4217 O O . THR B 1 99 ? -4.898 2.424 7.117 1 97.81 99 THR B O 1
ATOM 4220 N N . GLY B 1 100 ? -3.402 3.986 7.629 1 98.44 100 GLY B N 1
ATOM 4221 C CA . GLY B 1 100 ? -3.52 3.734 9.055 1 98.44 100 GLY B CA 1
ATOM 4222 C C . GLY B 1 100 ? -4.922 3.967 9.586 1 98.44 100 GLY B C 1
ATOM 4223 O O . GLY B 1 100 ? -5.535 3.055 10.148 1 98.44 100 GLY B O 1
ATOM 4224 N N . VAL B 1 101 ? -5.449 5.148 9.32 1 98.56 101 VAL B N 1
ATOM 4225 C CA . VAL B 1 101 ? -6.785 5.5 9.789 1 98.56 101 VAL B CA 1
ATOM 4226 C C . VAL B 1 101 ? -7.82 4.59 9.133 1 98.56 101 VAL B C 1
ATOM 4228 O O . VAL B 1 101 ? -8.75 4.117 9.797 1 98.56 101 VAL B O 1
ATOM 4231 N N . GLY B 1 102 ? -7.633 4.328 7.828 1 98.19 102 GLY B N 1
ATOM 4232 C CA . GLY B 1 102 ? -8.555 3.459 7.113 1 98.19 102 GLY B CA 1
ATOM 4233 C C . GLY B 1 102 ? -8.602 2.053 7.68 1 98.19 102 GLY B C 1
ATOM 4234 O O . GLY B 1 102 ? -9.68 1.448 7.758 1 98.19 102 GLY B O 1
ATOM 4235 N N . THR B 1 103 ? -7.457 1.52 8.07 1 98.5 103 THR B N 1
ATOM 4236 C CA . THR B 1 103 ? -7.383 0.183 8.648 1 98.5 103 THR B CA 1
ATOM 4237 C C . THR B 1 103 ? -8.188 0.113 9.945 1 98.5 103 THR B C 1
ATOM 4239 O O . THR B 1 103 ? -8.961 -0.822 10.156 1 98.5 103 THR B O 1
ATOM 4242 N N . VAL B 1 104 ? -8.062 1.132 10.789 1 98.81 104 VAL B N 1
ATOM 4243 C CA . VAL B 1 104 ? -8.758 1.144 12.07 1 98.81 104 VAL B CA 1
ATOM 4244 C C . VAL B 1 104 ? -10.258 1.282 11.844 1 98.81 104 VAL B C 1
ATOM 4246 O O . VAL B 1 104 ? -11.047 0.506 12.391 1 98.81 104 VAL B O 1
ATOM 4249 N N . LEU B 1 105 ? -10.648 2.24 11.031 1 98.75 105 LEU B N 1
ATOM 4250 C CA . LEU B 1 105 ? -12.07 2.514 10.797 1 98.75 105 LEU B CA 1
ATOM 4251 C C . LEU B 1 105 ? -12.773 1.285 10.227 1 98.75 105 LEU B C 1
ATOM 4253 O O . LEU B 1 105 ? -13.914 0.995 10.594 1 98.75 105 LEU B O 1
ATOM 4257 N N . ARG B 1 106 ? -12.086 0.556 9.422 1 97.81 106 ARG B N 1
ATOM 4258 C CA . ARG B 1 106 ? -12.695 -0.588 8.75 1 97.81 106 ARG B CA 1
ATOM 4259 C C . ARG B 1 106 ? -12.781 -1.791 9.688 1 97.81 106 ARG B C 1
ATOM 4261 O O . ARG B 1 106 ? -13.469 -2.77 9.391 1 97.81 106 ARG B O 1
ATOM 4268 N N . ASN B 1 107 ? -12.109 -1.744 10.797 1 98.31 107 ASN B N 1
ATOM 4269 C CA . ASN B 1 107 ? -12.102 -2.881 11.703 1 98.31 107 ASN B CA 1
ATOM 4270 C C . ASN B 1 107 ? -13.172 -2.74 12.789 1 98.31 107 ASN B C 1
ATOM 4272 O O . ASN B 1 107 ? -13.43 -3.684 13.531 1 98.31 107 ASN B O 1
ATOM 4276 N N . PHE B 1 108 ? -13.797 -1.522 12.898 1 97.69 108 PHE B N 1
ATOM 4277 C CA . PHE B 1 108 ? -14.984 -1.41 13.742 1 97.69 108 PHE B CA 1
ATOM 4278 C C . PHE B 1 108 ? -16.172 -2.121 13.109 1 97.69 108 PHE B C 1
ATOM 4280 O O . PHE B 1 108 ? -16.359 -2.061 11.891 1 97.69 108 PHE B O 1
ATOM 4287 N N . GLU B 1 109 ? -16.906 -2.811 13.875 1 95.38 109 GLU B N 1
ATOM 4288 C CA . GLU B 1 109 ? -18.188 -3.318 13.406 1 95.38 109 GLU B CA 1
ATOM 4289 C C . GLU B 1 109 ? -19.281 -2.266 13.562 1 95.38 109 GLU B C 1
ATOM 4291 O O . GLU B 1 109 ? -19.938 -2.186 14.602 1 95.38 109 GLU B O 1
ATOM 4296 N N . TRP B 1 110 ? -19.531 -1.568 12.531 1 96.94 110 TRP B N 1
ATOM 4297 C CA . TRP B 1 110 ? -20.453 -0.435 12.562 1 96.94 110 TRP B CA 1
ATOM 4298 C C . TRP B 1 110 ? -21.891 -0.911 12.641 1 96.94 110 TRP B C 1
ATOM 4300 O O . TRP B 1 110 ? -22.234 -1.977 12.117 1 96.94 110 TRP B O 1
ATOM 4310 N N . GLU B 1 111 ? -22.688 -0.232 13.305 1 96.31 111 GLU B N 1
ATOM 4311 C CA . GLU B 1 111 ? -24.125 -0.453 13.414 1 96.31 111 GLU B CA 1
ATOM 4312 C C . GLU B 1 111 ? -24.906 0.802 13.047 1 96.31 111 GLU B C 1
ATOM 4314 O O . GLU B 1 111 ? -24.344 1.897 12.984 1 96.31 111 GLU B O 1
ATOM 4319 N N . LYS B 1 112 ? -26.188 0.522 12.875 1 95.19 112 LYS B N 1
ATOM 4320 C CA . LYS B 1 112 ? -27.078 1.659 12.648 1 95.19 112 LYS B CA 1
ATOM 4321 C C . LYS B 1 112 ? -27.031 2.627 13.828 1 95.19 112 LYS B C 1
ATOM 4323 O O . LYS B 1 112 ? -27 2.203 14.984 1 95.19 112 LYS B O 1
ATOM 4328 N N . ASP B 1 113 ? -26.875 3.91 13.688 1 96.19 113 ASP B N 1
ATOM 4329 C CA . ASP B 1 113 ? -26.969 4.98 14.672 1 96.19 113 ASP B CA 1
ATOM 4330 C C . ASP B 1 113 ? -25.609 5.215 15.344 1 96.19 113 ASP B C 1
ATOM 4332 O O . ASP B 1 113 ? -25.5 6.059 16.234 1 96.19 113 ASP B O 1
ATOM 4336 N N . ASP B 1 114 ? -24.609 4.355 14.992 1 98.5 114 ASP B N 1
ATOM 4337 C CA . ASP B 1 114 ? -23.266 4.742 15.398 1 98.5 114 ASP B CA 1
ATOM 4338 C C . ASP B 1 114 ? -22.891 6.109 14.828 1 98.5 114 ASP B C 1
ATOM 4340 O O . ASP B 1 114 ? -23.5 6.574 13.867 1 98.5 114 ASP B O 1
ATOM 4344 N N . VAL B 1 115 ? -21.938 6.734 15.484 1 98.75 115 VAL B N 1
ATOM 4345 C CA . VAL B 1 115 ? -21.562 8.078 15.062 1 98.75 115 VAL B CA 1
ATOM 4346 C C . VAL B 1 115 ? -20.047 8.148 14.82 1 98.75 115 VAL B C 1
ATOM 4348 O O . VAL B 1 115 ? -19.266 7.691 15.656 1 98.75 115 VAL B O 1
ATOM 4351 N N . ILE B 1 116 ? -19.688 8.609 13.68 1 98.88 116 ILE B N 1
ATOM 4352 C CA . ILE B 1 116 ? -18.312 8.969 13.375 1 98.88 116 ILE B CA 1
ATOM 4353 C C . ILE B 1 116 ? -18.156 10.492 13.359 1 98.88 116 ILE B C 1
ATOM 4355 O O . ILE B 1 116 ? -18.859 11.18 12.617 1 98.88 116 ILE B O 1
ATOM 4359 N N . ILE B 1 117 ? -17.266 11 14.18 1 98.88 117 ILE B N 1
ATOM 4360 C CA . ILE B 1 117 ? -17.047 12.445 14.273 1 98.88 117 ILE B CA 1
ATOM 4361 C C . ILE B 1 117 ? -15.758 12.82 13.562 1 98.88 117 ILE B C 1
ATOM 4363 O O . ILE B 1 117 ? -14.703 12.234 13.82 1 98.88 117 ILE B O 1
ATOM 4367 N N . THR B 1 118 ? -15.82 13.703 12.602 1 98.75 118 THR B N 1
ATOM 4368 C CA . THR B 1 118 ? -14.672 14.297 11.938 1 98.75 118 THR B CA 1
ATOM 4369 C C . THR B 1 118 ? -14.656 15.812 12.133 1 98.75 118 THR B C 1
ATOM 4371 O O . THR B 1 118 ? -15.516 16.359 12.82 1 98.75 118 THR B O 1
ATOM 4374 N N . PHE B 1 119 ? -13.633 16.484 11.711 1 98.69 119 PHE B N 1
ATOM 4375 C CA . PHE B 1 119 ? -13.531 17.938 11.734 1 98.69 119 PHE B CA 1
ATOM 4376 C C . PHE B 1 119 ? -13.664 18.516 10.328 1 98.69 119 PHE B C 1
ATOM 4378 O O . PHE B 1 119 ? -13.344 17.844 9.344 1 98.69 119 PHE B O 1
ATOM 4385 N N . ASN B 1 120 ? -14.133 19.75 10.188 1 98.19 120 ASN B N 1
ATOM 4386 C CA . ASN B 1 120 ? -14.164 20.391 8.883 1 98.19 120 ASN B CA 1
ATOM 4387 C C . ASN B 1 120 ? -12.75 20.625 8.336 1 98.19 120 ASN B C 1
ATOM 4389 O O . ASN B 1 120 ? -12.578 20.875 7.148 1 98.19 120 ASN B O 1
ATOM 4393 N N . THR B 1 121 ? -11.805 20.422 9.234 1 98.12 121 THR B N 1
ATOM 4394 C CA . THR B 1 121 ? -10.406 20.625 8.859 1 98.12 121 THR B CA 1
ATOM 4395 C C . THR B 1 121 ? -9.711 19.281 8.625 1 98.12 121 THR B C 1
ATOM 4397 O O . THR B 1 121 ? -8.523 19.25 8.289 1 98.12 121 THR B O 1
ATOM 4400 N N . SER B 1 122 ? -10.461 18.172 8.805 1 98.19 122 SER B N 1
ATOM 4401 C CA . SER B 1 122 ? -9.852 16.859 8.578 1 98.19 122 SER B CA 1
ATOM 4402 C C . SER B 1 122 ? -9.305 16.75 7.164 1 98.19 122 SER B C 1
ATOM 4404 O O . SER B 1 122 ? -9.906 17.25 6.215 1 98.19 122 SER B O 1
ATOM 4406 N N . TYR B 1 123 ? -8.102 16.125 7.07 1 97.25 123 TYR B N 1
ATOM 4407 C CA . TYR B 1 123 ? -7.602 15.805 5.738 1 97.25 123 TYR B CA 1
ATOM 4408 C C . TYR B 1 123 ? -8.68 15.109 4.91 1 97.25 123 TYR B C 1
ATOM 4410 O O . TYR B 1 123 ? -9.414 14.266 5.418 1 97.25 123 TYR B O 1
ATOM 4418 N N . SER B 1 124 ? -8.797 15.43 3.699 1 96.12 124 SER B N 1
ATOM 4419 C CA . SER B 1 124 ? -9.906 15.008 2.85 1 96.12 124 SER B CA 1
ATOM 4420 C C . SER B 1 124 ? -10.047 13.492 2.85 1 96.12 124 SER B C 1
ATOM 4422 O O . SER B 1 124 ? -11.164 12.969 2.912 1 96.12 124 SER B O 1
ATOM 4424 N N . ALA B 1 125 ? -8.992 12.781 2.715 1 96.56 125 ALA B N 1
ATOM 4425 C CA . ALA B 1 125 ? -9.055 11.32 2.693 1 96.56 125 ALA B CA 1
ATOM 4426 C C . ALA B 1 125 ? -9.664 10.781 3.986 1 96.56 125 ALA B C 1
ATOM 4428 O O . ALA B 1 125 ? -10.375 9.773 3.973 1 96.56 125 ALA B O 1
ATOM 4429 N N . MET B 1 126 ? -9.375 11.414 5.141 1 97.75 126 MET B N 1
ATOM 4430 C CA . MET B 1 126 ? -9.922 10.984 6.422 1 97.75 126 MET B CA 1
ATOM 4431 C C . MET B 1 126 ? -11.43 11.211 6.473 1 97.75 126 MET B C 1
ATOM 4433 O O . MET B 1 126 ? -12.18 10.328 6.891 1 97.75 126 MET B O 1
ATOM 4437 N N . ALA B 1 127 ? -11.773 12.406 6.066 1 98 127 ALA B N 1
ATOM 4438 C CA . ALA B 1 127 ? -13.195 12.727 6.008 1 98 127 ALA B CA 1
ATOM 4439 C C . ALA B 1 127 ? -13.93 11.789 5.055 1 98 127 ALA B C 1
ATOM 4441 O O . ALA B 1 127 ? -15.047 11.344 5.34 1 98 127 ALA B O 1
ATOM 4442 N N . ASN B 1 128 ? -13.328 11.492 3.924 1 98.31 128 ASN B N 1
ATOM 4443 C CA . ASN B 1 128 ? -13.938 10.633 2.916 1 98.31 128 ASN B CA 1
ATOM 4444 C C . ASN B 1 128 ? -14.086 9.203 3.424 1 98.31 128 ASN B C 1
ATOM 4446 O O . ASN B 1 128 ? -15.039 8.508 3.062 1 98.31 128 ASN B O 1
ATOM 4450 N N . GLN B 1 129 ? -13.172 8.727 4.195 1 98.31 129 GLN B N 1
ATOM 4451 C CA . GLN B 1 129 ? -13.312 7.395 4.777 1 98.31 129 GLN B CA 1
ATOM 4452 C C . GLN B 1 129 ? -14.547 7.309 5.672 1 98.31 129 GLN B C 1
ATOM 4454 O O . GLN B 1 129 ? -15.289 6.332 5.613 1 98.31 129 GLN B O 1
ATOM 4459 N N . ALA B 1 130 ? -14.727 8.336 6.492 1 98.56 130 ALA B N 1
ATOM 4460 C CA . ALA B 1 130 ? -15.938 8.398 7.309 1 98.56 130 ALA B CA 1
ATOM 4461 C C . ALA B 1 130 ? -17.188 8.469 6.438 1 98.56 130 ALA B C 1
ATOM 4463 O O . ALA B 1 130 ? -18.172 7.773 6.699 1 98.56 130 ALA B O 1
ATOM 4464 N N . GLN B 1 131 ? -17.109 9.32 5.41 1 98.31 131 GLN B N 1
ATOM 4465 C CA . GLN B 1 131 ? -18.25 9.508 4.52 1 98.31 131 GLN B CA 1
ATOM 4466 C C . GLN B 1 131 ? -18.609 8.211 3.803 1 98.31 131 GLN B C 1
ATOM 4468 O O . GLN B 1 131 ? -19.781 7.863 3.68 1 98.31 131 GLN B O 1
ATOM 4473 N N . TYR B 1 132 ? -17.625 7.504 3.318 1 98.31 132 TYR B N 1
ATOM 4474 C CA . TYR B 1 132 ? -17.859 6.23 2.652 1 98.31 132 TYR B CA 1
ATOM 4475 C C . TYR B 1 132 ? -18.594 5.262 3.58 1 98.31 132 TYR B C 1
ATOM 4477 O O . TYR B 1 132 ? -19.562 4.625 3.18 1 98.31 132 TYR B O 1
ATOM 4485 N N . LEU B 1 133 ? -18.062 5.129 4.809 1 98 133 LEU B N 1
ATOM 4486 C CA . LEU B 1 133 ? -18.672 4.215 5.77 1 98 133 LEU B CA 1
ATOM 4487 C C . LEU B 1 133 ? -20.125 4.586 6.02 1 98 133 LEU B C 1
ATOM 4489 O O . LEU B 1 133 ? -20.969 3.709 6.254 1 98 133 LEU B O 1
ATOM 4493 N N . SER B 1 134 ? -20.375 5.887 5.938 1 98.06 134 SER B N 1
ATOM 4494 C CA . SER B 1 134 ? -21.75 6.359 6.113 1 98.06 134 SER B CA 1
ATOM 4495 C C . SER B 1 134 ? -22.609 6.055 4.883 1 98.06 134 SER B C 1
ATOM 4497 O O . SER B 1 134 ? -23.812 5.855 4.996 1 98.06 134 SER B O 1
ATOM 4499 N N . ASP B 1 135 ? -21.969 6.043 3.703 1 97.25 135 ASP B N 1
ATOM 4500 C CA . ASP B 1 135 ? -22.672 5.891 2.436 1 97.25 135 ASP B CA 1
ATOM 4501 C C . ASP B 1 135 ? -23.109 4.441 2.229 1 97.25 135 ASP B C 1
ATOM 4503 O O . ASP B 1 135 ? -24.016 4.172 1.422 1 97.25 135 ASP B O 1
ATOM 4507 N N . VAL B 1 136 ? -22.5 3.49 2.895 1 95.44 136 VAL B N 1
ATOM 4508 C CA . VAL B 1 136 ? -22.828 2.08 2.711 1 95.44 136 VAL B CA 1
ATOM 4509 C C . VAL B 1 136 ? -23.484 1.531 3.975 1 95.44 136 VAL B C 1
ATOM 4511 O O . VAL B 1 136 ? -23.344 2.109 5.055 1 95.44 136 VAL B O 1
ATOM 4514 N N . PRO B 1 137 ? -24.281 0.411 3.844 1 94.5 137 PRO B N 1
ATOM 4515 C CA . PRO B 1 137 ? -24.859 -0.16 5.059 1 94.5 137 PRO B CA 1
ATOM 4516 C C . PRO B 1 137 ? -23.812 -0.522 6.105 1 94.5 137 PRO B C 1
ATOM 4518 O O . PRO B 1 137 ? -22.734 -0.99 5.762 1 94.5 137 PRO B O 1
ATOM 4521 N N . PRO B 1 138 ? -24.031 -0.25 7.508 1 95.94 138 PRO B N 1
ATOM 4522 C CA . PRO B 1 138 ? -25.328 0.078 8.125 1 95.94 138 PRO B CA 1
ATOM 4523 C C . PRO B 1 138 ? -25.531 1.582 8.281 1 95.94 138 PRO B C 1
ATOM 4525 O O . PRO B 1 138 ? -26.328 2.012 9.117 1 95.94 138 PRO B O 1
ATOM 4528 N N . HIS B 1 139 ? -24.766 2.445 7.645 1 96.94 139 HIS B N 1
ATOM 4529 C CA . HIS B 1 139 ? -24.938 3.887 7.496 1 96.94 139 HIS B CA 1
ATOM 4530 C C . HIS B 1 139 ? -24.766 4.602 8.828 1 96.94 139 HIS B C 1
ATOM 4532 O O . HIS B 1 139 ? -25.609 5.391 9.234 1 96.94 139 HIS B O 1
ATOM 4538 N N . PRO B 1 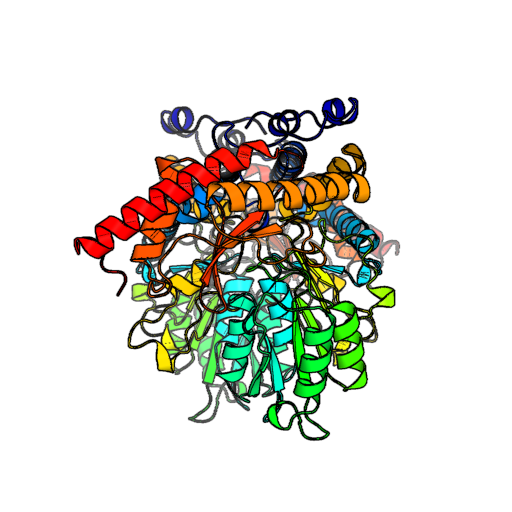140 ? -23.625 4.297 9.516 1 98.06 140 PRO B N 1
ATOM 4539 C CA . PRO B 1 140 ? -23.391 5.172 10.664 1 98.06 140 PRO B CA 1
ATOM 4540 C C . PRO B 1 140 ? -23.438 6.652 10.305 1 98.06 140 PRO B C 1
ATOM 4542 O O . PRO B 1 140 ? -23.234 7.016 9.141 1 98.06 140 PRO B O 1
ATOM 4545 N N . LYS B 1 141 ? -23.734 7.473 11.289 1 98.12 141 LYS B N 1
ATOM 4546 C CA . LYS B 1 141 ? -23.891 8.906 11.062 1 98.12 141 LYS B CA 1
ATOM 4547 C C . LYS B 1 141 ? -22.547 9.617 11.148 1 98.12 141 LYS B C 1
ATOM 4549 O O . LYS B 1 141 ? -21.719 9.305 12.008 1 98.12 141 LYS B O 1
ATOM 4554 N N . VAL B 1 142 ? -22.359 10.562 10.281 1 98.5 142 VAL B N 1
ATOM 4555 C CA . VAL B 1 142 ? -21.172 11.406 10.352 1 98.5 142 VAL B CA 1
ATOM 4556 C C . VAL B 1 142 ? -21.531 12.766 10.945 1 98.5 142 VAL B C 1
ATOM 4558 O O . VAL B 1 142 ? -22.5 13.391 10.516 1 98.5 142 VAL B O 1
ATOM 4561 N N . VAL B 1 143 ? -20.828 13.156 11.945 1 98.69 143 VAL B N 1
ATOM 4562 C CA . VAL B 1 143 ? -20.938 14.477 12.555 1 98.69 143 VAL B CA 1
ATOM 4563 C C . VAL B 1 143 ? -19.656 15.258 12.352 1 98.69 143 VAL B C 1
ATOM 4565 O O . VAL B 1 143 ? -18.562 14.727 12.562 1 98.69 143 VAL B O 1
ATOM 4568 N N . VAL B 1 144 ? -19.781 16.484 11.945 1 98.62 144 VAL B N 1
ATOM 4569 C CA . VAL B 1 144 ? -18.594 17.297 11.656 1 98.62 144 VAL B CA 1
ATOM 4570 C C . VAL B 1 144 ? -18.438 18.375 12.727 1 98.62 144 VAL B C 1
ATOM 4572 O O . VAL B 1 144 ? -19.328 19.172 12.953 1 98.62 144 VAL B O 1
ATOM 4575 N N . PHE B 1 145 ? -17.312 18.328 13.406 1 98.69 145 PHE B N 1
ATOM 4576 C CA . PHE B 1 145 ? -16.938 19.359 14.352 1 98.69 145 PHE B CA 1
ATOM 4577 C C . PHE B 1 145 ? -16.359 20.578 13.617 1 98.69 145 PHE B C 1
ATOM 4579 O O . PHE B 1 145 ? -15.391 20.453 12.859 1 98.69 145 PHE B O 1
ATOM 4586 N N . GLN B 1 146 ? -16.875 21.734 13.828 1 98 146 GLN B N 1
ATOM 4587 C CA . GLN B 1 146 ? -16.5 22.938 13.109 1 98 146 GLN B CA 1
ATOM 4588 C C . GLN B 1 146 ? -15.367 23.672 13.82 1 98 146 GLN B C 1
ATOM 4590 O O . GLN B 1 146 ? -15.492 24.031 14.992 1 98 146 GLN B O 1
ATOM 4595 N N . LEU B 1 147 ? -14.336 23.828 13.125 1 98.31 147 LEU B N 1
ATOM 4596 C CA . LEU B 1 147 ? -13.211 24.656 13.562 1 98.31 147 LEU B CA 1
ATOM 4597 C C . LEU B 1 147 ? -12.953 25.797 12.586 1 98.31 147 LEU B C 1
ATOM 4599 O O . LEU B 1 147 ? -12.844 25.562 11.375 1 98.31 147 LEU B O 1
ATOM 4603 N N . ASN B 1 148 ? -12.883 26.984 13.086 1 98.06 148 ASN B N 1
ATOM 4604 C CA . ASN B 1 148 ? -12.594 28.172 12.289 1 98.06 148 ASN B CA 1
ATOM 4605 C C . ASN B 1 148 ? -11.422 28.969 12.859 1 98.06 148 ASN B C 1
ATOM 4607 O O . ASN B 1 148 ? -11.547 29.625 13.891 1 98.06 148 ASN B O 1
ATOM 4611 N N . PHE B 1 149 ? -10.352 28.891 12.188 1 97.75 149 PHE B N 1
ATOM 4612 C CA . PHE B 1 149 ? -9.156 29.594 12.641 1 97.75 149 PHE B CA 1
ATOM 4613 C C . PHE B 1 149 ? -9.125 31.016 12.086 1 97.75 149 PHE B C 1
ATOM 4615 O O . PHE B 1 149 ? -9.578 31.266 10.969 1 97.75 149 PHE B O 1
ATOM 4622 N N . PRO B 1 150 ? -8.578 32 12.852 1 96.94 150 PRO B N 1
ATOM 4623 C CA . PRO B 1 150 ? -7.891 31.828 14.125 1 96.94 150 PRO B CA 1
ATOM 4624 C C . PRO B 1 150 ? -8.852 31.547 15.281 1 96.94 150 PRO B C 1
ATOM 4626 O O . PRO B 1 150 ? -9.984 32.031 15.273 1 96.94 150 PRO B O 1
ATOM 4629 N N . THR B 1 151 ? -8.492 30.734 16.172 1 97.06 151 THR B N 1
ATOM 4630 C CA . THR B 1 151 ? -9.148 30.422 17.438 1 97.06 151 THR B CA 1
ATOM 4631 C C . THR B 1 151 ? -8.133 29.984 18.484 1 97.06 151 THR B C 1
ATOM 4633 O O . THR B 1 151 ? -6.926 30.031 18.25 1 97.06 151 THR B O 1
ATOM 4636 N N . THR B 1 152 ? -8.539 29.672 19.703 1 96.94 152 THR B N 1
ATOM 4637 C CA . THR B 1 152 ? -7.633 29.344 20.797 1 96.94 152 THR B CA 1
ATOM 4638 C C . THR B 1 152 ? -7.828 27.891 21.25 1 96.94 152 THR B C 1
ATOM 4640 O O . THR B 1 152 ? -8.867 27.297 20.984 1 96.94 152 THR B O 1
ATOM 4643 N N . PHE B 1 153 ? -6.848 27.375 21.938 1 97.75 153 PHE B N 1
ATOM 4644 C CA . PHE B 1 153 ? -6.953 26.031 22.516 1 97.75 153 PHE B CA 1
ATOM 4645 C C . PHE B 1 153 ? -8.164 25.922 23.438 1 97.75 153 PHE B C 1
ATOM 4647 O O . PHE B 1 153 ? -8.914 24.953 23.375 1 97.75 153 PHE B O 1
ATOM 4654 N N . ALA B 1 154 ? -8.359 26.938 24.25 1 97.81 154 ALA B N 1
ATOM 4655 C CA . ALA B 1 154 ? -9.461 26.938 25.219 1 97.81 154 ALA B CA 1
ATOM 4656 C C . ALA B 1 154 ? -10.805 26.859 24.5 1 97.81 154 ALA B C 1
ATOM 4658 O O . ALA B 1 154 ? -11.703 26.125 24.922 1 97.81 154 ALA B O 1
ATOM 4659 N N . SER B 1 155 ? -10.93 27.656 23.453 1 98.12 155 SER B N 1
ATOM 4660 C CA . SER B 1 155 ? -12.172 27.656 22.688 1 98.12 155 SER B CA 1
ATOM 4661 C C . SER B 1 155 ? -12.422 26.312 22.016 1 98.12 155 SER B C 1
ATOM 4663 O O . SER B 1 155 ? -13.562 25.844 21.953 1 98.12 155 SER B O 1
ATOM 4665 N N . ILE B 1 156 ? -11.406 25.672 21.484 1 98.62 156 ILE B N 1
ATOM 4666 C CA . ILE B 1 156 ? -11.516 24.375 20.828 1 98.62 156 ILE B CA 1
ATOM 4667 C C . ILE B 1 156 ? -11.977 23.328 21.828 1 98.62 156 ILE B C 1
ATOM 4669 O O . ILE B 1 156 ? -12.898 22.547 21.547 1 98.62 156 ILE B O 1
ATOM 4673 N N . VAL B 1 157 ? -11.352 23.312 23 1 98.69 157 VAL B N 1
ATOM 4674 C CA . VAL B 1 157 ? -11.664 22.344 24.047 1 98.69 157 VAL B CA 1
ATOM 4675 C C . VAL B 1 157 ? -13.125 22.5 24.484 1 98.69 157 VAL B C 1
ATOM 4677 O O . VAL B 1 157 ? -13.859 21.516 24.578 1 98.69 157 VAL B O 1
ATOM 4680 N N . SER B 1 158 ? -13.516 23.75 24.703 1 98.56 158 SER B N 1
ATOM 4681 C CA . SER B 1 158 ? -14.883 24.031 25.141 1 98.56 158 SER B CA 1
ATOM 4682 C C . SER B 1 158 ? -15.898 23.609 24.094 1 98.56 158 SER B C 1
ATOM 4684 O O . SER B 1 158 ? -16.906 22.969 24.406 1 98.56 158 SER B O 1
ATOM 4686 N N . SER B 1 159 ? -15.633 23.969 22.891 1 98.56 159 SER B N 1
ATOM 4687 C CA . SER B 1 159 ? -16.547 23.656 21.812 1 98.56 159 SER B CA 1
ATOM 4688 C C . SER B 1 159 ? -16.641 22.141 21.562 1 98.56 159 SER B C 1
ATOM 4690 O O . SER B 1 159 ? -17.703 21.625 21.234 1 98.56 159 SER B O 1
ATOM 4692 N N . PHE B 1 160 ? -15.547 21.438 21.656 1 98.75 160 PHE B N 1
ATOM 4693 C CA . PHE B 1 160 ? -15.516 20 21.484 1 98.75 160 PHE B CA 1
ATOM 4694 C C . PHE B 1 160 ? -16.328 19.297 22.578 1 98.75 160 PHE B C 1
ATOM 4696 O O . PHE B 1 160 ? -17.094 18.391 22.297 1 98.75 160 PHE B O 1
ATOM 4703 N N . THR B 1 161 ? -16.109 19.75 23.797 1 98.62 161 THR B N 1
ATOM 4704 C CA . THR B 1 161 ? -16.875 19.219 24.922 1 98.62 161 THR B CA 1
ATOM 4705 C C . THR B 1 161 ? -18.375 19.391 24.688 1 98.62 161 THR B C 1
ATOM 4707 O O . THR B 1 161 ? -19.156 18.469 24.906 1 98.62 161 THR B O 1
ATOM 4710 N N . SER B 1 162 ? -18.719 20.594 24.219 1 98.44 162 SER B N 1
ATOM 4711 C CA . SER B 1 162 ? -20.125 20.906 23.922 1 98.44 162 SER B CA 1
ATOM 4712 C C . SER B 1 162 ? -20.656 20 22.812 1 98.44 162 SER B C 1
ATOM 4714 O O . SER B 1 162 ? -21.812 19.547 22.891 1 98.44 162 SER B O 1
ATOM 4716 N N . LEU B 1 163 ? -19.844 19.766 21.797 1 98.56 163 LEU B N 1
ATOM 4717 C CA . LEU B 1 163 ? -20.281 18.906 20.703 1 98.56 163 LEU B CA 1
ATOM 4718 C C . LEU B 1 163 ? -20.578 17.5 21.203 1 98.56 163 LEU B C 1
ATOM 4720 O O . LEU B 1 163 ? -21.594 16.906 20.844 1 98.56 163 LEU B O 1
ATOM 4724 N N . LEU B 1 164 ? -19.656 16.922 22 1 98.31 164 LEU B N 1
ATOM 4725 C CA . LEU B 1 164 ? -19.812 15.555 22.469 1 98.31 164 LEU B CA 1
ATOM 4726 C C . LEU B 1 164 ? -21.062 15.406 23.328 1 98.31 164 LEU B C 1
ATOM 4728 O O . LEU B 1 164 ? -21.656 14.328 23.406 1 98.31 164 LEU B O 1
ATOM 4732 N N . ALA B 1 165 ? -21.484 16.531 23.938 1 97.31 165 ALA B N 1
ATOM 4733 C CA . ALA B 1 165 ? -22.672 16.516 24.797 1 97.31 165 ALA B CA 1
ATOM 4734 C C . ALA B 1 165 ? -23.938 16.797 23.984 1 97.31 165 ALA B C 1
ATOM 4736 O O . ALA B 1 165 ? -25.047 16.578 24.453 1 97.31 165 ALA B O 1
ATOM 4737 N N . SER B 1 166 ? -23.797 17.266 22.828 1 97.62 166 SER B N 1
ATOM 4738 C CA . SER B 1 166 ? -24.938 17.656 22 1 97.62 166 SER B CA 1
ATOM 4739 C C . SER B 1 166 ? -25.703 16.453 21.484 1 97.62 166 SER B C 1
ATOM 4741 O O . SER B 1 166 ? -25.141 15.352 21.375 1 97.62 166 SER B O 1
ATOM 4743 N N . PRO B 1 167 ? -26.938 16.609 21.062 1 96.62 167 PRO B N 1
ATOM 4744 C CA . PRO B 1 167 ? -27.781 15.5 20.609 1 96.62 167 PRO B CA 1
ATOM 4745 C C . PRO B 1 167 ? -27.234 14.836 19.344 1 96.62 167 PRO B C 1
ATOM 4747 O O . PRO B 1 167 ? -27.391 13.633 19.156 1 96.62 167 PRO B O 1
ATOM 4750 N N . GLN B 1 168 ? -26.609 15.562 18.547 1 96.06 168 GLN B N 1
ATOM 4751 C CA . GLN B 1 168 ? -26.156 15.016 17.281 1 96.06 168 GLN B CA 1
ATOM 4752 C C . GLN B 1 168 ? -25.031 14.016 17.484 1 96.06 168 GLN B C 1
ATOM 4754 O O . GLN B 1 168 ? -24.781 13.156 16.625 1 96.06 168 GLN B O 1
ATOM 4759 N N . ALA B 1 169 ? -24.359 14.141 18.594 1 96.38 169 ALA B N 1
ATOM 4760 C CA . ALA B 1 169 ? -23.234 13.258 18.859 1 96.38 169 ALA B CA 1
ATOM 4761 C C . ALA B 1 169 ? -23.594 12.195 19.891 1 96.38 169 ALA B C 1
ATOM 4763 O O . ALA B 1 169 ? -22.75 11.383 20.281 1 96.38 169 ALA B O 1
ATOM 4764 N N . GLN B 1 170 ? -24.797 12.195 20.391 1 95.19 170 GLN B N 1
ATOM 4765 C CA . GLN B 1 170 ? -25.234 11.195 21.359 1 95.19 170 GLN B CA 1
ATOM 4766 C C . GLN B 1 170 ? -25.812 9.969 20.672 1 95.19 170 GLN B C 1
ATOM 4768 O O . GLN B 1 170 ? -26.359 10.07 19.562 1 95.19 170 GLN B O 1
ATOM 4773 N N . VAL B 1 171 ? -25.547 8.898 21.297 1 95.62 171 VAL B N 1
ATOM 4774 C CA . VAL B 1 171 ? -26.031 7.645 20.75 1 95.62 171 VAL B CA 1
ATOM 4775 C C . VAL B 1 171 ? -26.672 6.809 21.844 1 95.62 171 VAL B C 1
ATOM 4777 O O . VAL B 1 171 ? -26.625 7.168 23.016 1 95.62 171 VAL B O 1
ATOM 4780 N N . GLY B 1 172 ? -27.328 5.715 21.453 1 93.75 172 GLY B N 1
ATOM 4781 C CA . GLY B 1 172 ? -27.859 4.77 22.422 1 93.75 172 GLY B CA 1
ATOM 4782 C C . GLY B 1 172 ? -26.766 3.992 23.141 1 93.75 172 GLY B C 1
ATOM 4783 O O . GLY B 1 172 ? -25.609 4.031 22.75 1 93.75 172 GLY B O 1
ATOM 4784 N N . PRO B 1 173 ? -27.094 3.254 24.172 1 91.5 173 PRO B N 1
ATOM 4785 C CA . PRO B 1 173 ? -26.125 2.582 25.031 1 91.5 173 PRO B CA 1
ATOM 4786 C C . PRO B 1 173 ? -25.328 1.516 24.297 1 91.5 173 PRO B C 1
ATOM 4788 O O . PRO B 1 173 ? -24.203 1.193 24.719 1 91.5 173 PRO B O 1
ATOM 4791 N N . ASN B 1 174 ? -25.844 1.014 23.234 1 92 174 ASN B N 1
ATOM 4792 C CA . ASN B 1 174 ? -25.156 -0.063 22.531 1 92 174 ASN B CA 1
ATOM 4793 C C . ASN B 1 174 ? -24.438 0.452 21.297 1 92 174 ASN B C 1
ATOM 4795 O O . ASN B 1 174 ? -23.766 -0.316 20.594 1 92 174 ASN B O 1
ATOM 4799 N N . ASN B 1 175 ? -24.531 1.744 21.047 1 95.88 175 ASN B N 1
ATOM 4800 C CA . ASN B 1 175 ? -23.906 2.33 19.859 1 95.88 175 ASN B CA 1
ATOM 4801 C C . ASN B 1 175 ? -22.547 2.938 20.172 1 95.88 175 ASN B C 1
ATOM 4803 O O . ASN B 1 175 ? -22.297 3.361 21.312 1 95.88 175 ASN B O 1
ATOM 4807 N N . LYS B 1 176 ? -21.703 2.895 19.172 1 96.88 176 LYS B N 1
ATOM 4808 C CA . LYS B 1 176 ? -20.359 3.422 19.344 1 96.88 176 LYS B CA 1
ATOM 4809 C C . LYS B 1 176 ? -20.234 4.832 18.781 1 96.88 176 LYS B C 1
ATOM 4811 O O . LYS B 1 176 ? -20.969 5.195 17.859 1 96.88 176 LYS B O 1
ATOM 4816 N N . ARG B 1 177 ? -19.438 5.605 19.391 1 98.31 177 ARG B N 1
ATOM 4817 C CA . ARG B 1 177 ? -18.969 6.898 18.891 1 98.31 177 ARG B CA 1
ATOM 4818 C C . ARG B 1 177 ? -17.453 6.879 18.672 1 98.31 177 ARG B C 1
ATOM 4820 O O . ARG B 1 177 ? -16.703 6.465 19.562 1 98.31 177 ARG B O 1
ATOM 4827 N N . VAL B 1 178 ? -17.047 7.215 17.438 1 98.88 178 VAL B N 1
ATOM 4828 C CA . VAL B 1 178 ? -15.633 7.273 17.094 1 98.88 178 VAL B CA 1
ATOM 4829 C C . VAL B 1 178 ? -15.289 8.656 16.562 1 98.88 178 VAL B C 1
ATOM 4831 O O . VAL B 1 178 ? -15.977 9.18 15.68 1 98.88 178 VAL B O 1
ATOM 4834 N N . VAL B 1 179 ? -14.266 9.297 17.094 1 98.94 179 VAL B N 1
ATOM 4835 C CA . VAL B 1 179 ? -13.852 10.602 16.594 1 98.94 179 VAL B CA 1
ATOM 4836 C C . VAL B 1 179 ? -12.438 10.5 16.016 1 98.94 179 VAL B C 1
ATOM 4838 O O . VAL B 1 179 ? -11.57 9.844 16.594 1 98.94 179 VAL B O 1
ATOM 4841 N N . VAL B 1 180 ? -12.25 11.023 14.812 1 98.88 180 VAL B N 1
ATOM 4842 C CA . VAL B 1 180 ? -10.93 11.219 14.227 1 98.88 180 VAL B CA 1
ATOM 4843 C C . VAL B 1 180 ? -10.414 12.617 14.547 1 98.88 180 VAL B C 1
ATOM 4845 O O . VAL B 1 180 ? -10.969 13.609 14.078 1 98.88 180 VAL B O 1
ATOM 4848 N N . ILE B 1 181 ? -9.32 12.68 15.336 1 98.81 181 ILE B N 1
ATOM 4849 C CA . ILE B 1 181 ? -8.781 13.945 15.828 1 98.81 181 ILE B CA 1
ATOM 4850 C C . ILE B 1 181 ? -7.449 14.242 15.148 1 98.81 181 ILE B C 1
ATOM 4852 O O . ILE B 1 181 ? -6.535 13.414 15.172 1 98.81 181 ILE B O 1
ATOM 4856 N N . ASP B 1 182 ? -7.359 15.391 14.531 1 98.44 182 ASP B N 1
ATOM 4857 C CA . ASP B 1 182 ? -6.051 15.82 14.055 1 98.44 182 ASP B CA 1
ATOM 4858 C C . ASP B 1 182 ? -5.148 16.219 15.219 1 98.44 182 ASP B C 1
ATOM 4860 O O . ASP B 1 182 ? -5.602 16.859 16.172 1 98.44 182 ASP B O 1
ATOM 4864 N N . SER B 1 183 ? -3.91 15.781 15.195 1 98.69 183 SER B N 1
ATOM 4865 C CA . SER B 1 183 ? -2.922 16.391 16.078 1 98.69 183 SER B CA 1
ATOM 4866 C C . SER B 1 183 ? -2.457 17.734 15.547 1 98.69 183 SER B C 1
ATOM 4868 O O . SER B 1 183 ? -2.605 18.766 16.219 1 98.69 183 SER B O 1
ATOM 4870 N N . ILE B 1 184 ? -1.909 17.688 14.375 1 98.75 184 ILE B N 1
ATOM 4871 C CA . ILE B 1 184 ? -1.592 18.859 13.57 1 98.75 184 ILE B CA 1
ATOM 4872 C C . ILE B 1 184 ? -2.379 18.812 12.266 1 98.75 184 ILE B C 1
ATOM 4874 O O . ILE B 1 184 ? -2.232 17.875 11.477 1 98.75 184 ILE B O 1
ATOM 4878 N N . ILE B 1 185 ? -3.223 19.812 12.039 1 98.56 185 ILE B N 1
ATOM 4879 C CA . ILE B 1 185 ? -4.047 19.859 10.844 1 98.56 185 ILE B CA 1
ATOM 4880 C C . ILE B 1 185 ? -3.16 20.047 9.609 1 98.56 185 ILE B C 1
ATOM 4882 O O . ILE B 1 185 ? -2.189 20.797 9.648 1 98.56 185 ILE B O 1
ATOM 4886 N N . SER B 1 186 ? -3.426 19.359 8.516 1 97.75 186 SER B N 1
ATOM 4887 C CA . SER B 1 186 ? -2.684 19.516 7.27 1 97.75 186 SER B CA 1
ATOM 4888 C C . SER B 1 186 ? -2.818 20.938 6.715 1 97.75 186 SER B C 1
ATOM 4890 O O . SER B 1 186 ? -1.818 21.578 6.402 1 97.75 186 SER B O 1
ATOM 4892 N N . ASN B 1 187 ? -3.887 21.438 6.465 1 97.5 187 ASN B N 1
ATOM 4893 C CA . ASN B 1 187 ? -4.297 22.812 6.168 1 97.5 187 ASN B CA 1
ATOM 4894 C C . ASN B 1 187 ? -5.41 23.266 7.098 1 97.5 187 ASN B C 1
ATOM 4896 O O . ASN B 1 187 ? -6.527 22.75 7.043 1 97.5 187 ASN B O 1
ATOM 4900 N N . PRO B 1 188 ? -4.953 24.172 8.008 1 96.81 188 PRO B N 1
ATOM 4901 C CA . PRO B 1 188 ? -3.961 25.234 7.914 1 96.81 188 PRO B CA 1
ATOM 4902 C C . PRO B 1 188 ? -2.623 24.859 8.547 1 96.81 188 PRO B C 1
ATOM 4904 O O . PRO B 1 188 ? -1.754 25.719 8.719 1 96.81 188 PRO B O 1
ATOM 4907 N N . GLY B 1 189 ? -2.324 23.656 8.961 1 97.81 189 GLY B N 1
ATOM 4908 C CA . GLY B 1 189 ? -1.064 23.312 9.602 1 97.81 189 GLY B CA 1
ATOM 4909 C C . GLY B 1 189 ? -0.967 23.781 11.039 1 97.81 189 GLY B C 1
ATOM 4910 O O . GLY B 1 189 ? 0.079 24.266 11.461 1 97.81 189 GLY B O 1
ATOM 4911 N N . VAL B 1 190 ? -1.985 23.719 11.805 1 97.94 190 VAL B N 1
ATOM 4912 C CA . VAL B 1 190 ? -2.088 24.203 13.172 1 97.94 190 VAL B CA 1
ATOM 4913 C C . VAL B 1 190 ? -2.111 23.031 14.148 1 97.94 190 VAL B C 1
ATOM 4915 O O . VAL B 1 190 ? -2.748 22.016 13.891 1 97.94 190 VAL B O 1
ATOM 4918 N N . LEU B 1 191 ? -1.343 23.141 15.211 1 98.62 191 LEU B N 1
ATOM 4919 C CA . LEU B 1 191 ? -1.392 22.172 16.297 1 98.62 191 LEU B CA 1
ATOM 4920 C C . LEU B 1 191 ? -2.703 22.297 17.078 1 98.62 191 LEU B C 1
ATOM 4922 O O . LEU B 1 191 ? -3.105 23.391 17.453 1 98.62 191 LEU B O 1
ATOM 4926 N N . LEU B 1 192 ? -3.398 21.219 17.281 1 98.75 192 LEU B N 1
ATOM 4927 C CA . LEU B 1 192 ? -4.586 21.172 18.125 1 98.75 192 LEU B CA 1
ATOM 4928 C C . LEU B 1 192 ? -4.238 20.688 19.516 1 98.75 192 LEU B C 1
ATOM 4930 O O . LEU B 1 192 ? -3.197 20.047 19.719 1 98.75 192 LEU B O 1
ATOM 4934 N N . PRO B 1 193 ? -5.059 21.062 20.531 1 98.69 193 PRO B N 1
ATOM 4935 C CA . PRO B 1 193 ? -4.887 20.453 21.844 1 98.69 193 PRO B CA 1
ATOM 4936 C C . PRO B 1 193 ? -5.383 19.016 21.891 1 98.69 193 PRO B C 1
ATOM 4938 O O . PRO B 1 193 ? -6.203 18.656 22.75 1 98.69 193 PRO B O 1
ATOM 4941 N N . TRP B 1 194 ? -4.828 18.141 21.047 1 98.81 194 TRP B N 1
ATOM 4942 C CA . TRP B 1 194 ? -5.363 16.812 20.766 1 98.81 194 TRP B CA 1
ATOM 4943 C C . TRP B 1 194 ? -5.266 15.922 22.016 1 98.81 194 TRP B C 1
ATOM 4945 O O . TRP B 1 194 ? -6.113 15.055 22.234 1 98.81 194 TRP B O 1
ATOM 4955 N N . GLN B 1 195 ? -4.238 16.094 22.875 1 98.81 195 GLN B N 1
ATOM 4956 C CA . GLN B 1 195 ? -4.105 15.281 24.078 1 98.81 195 GLN B CA 1
ATOM 4957 C C . GLN B 1 195 ? -5.273 15.531 25.031 1 98.81 195 GLN B C 1
ATOM 4959 O O . GLN B 1 195 ? -5.816 14.586 25.609 1 98.81 195 GLN B O 1
ATOM 4964 N N . GLU B 1 196 ? -5.598 16.797 25.156 1 98.75 196 GLU B N 1
ATOM 4965 C CA . GLU B 1 196 ? -6.754 17.141 25.984 1 98.75 196 GLU B CA 1
ATOM 4966 C C . GLU B 1 196 ? -8.047 16.625 25.344 1 98.75 196 GLU B C 1
ATOM 4968 O O . GLU B 1 196 ? -8.945 16.172 26.062 1 98.75 196 GLU B O 1
ATOM 4973 N N . LEU B 1 197 ? -8.156 16.75 24.062 1 98.94 197 LEU B N 1
ATOM 4974 C CA . LEU B 1 197 ? -9.344 16.266 23.375 1 98.94 197 LEU B CA 1
ATOM 4975 C C . LEU B 1 197 ? -9.5 14.75 23.562 1 98.94 197 LEU B C 1
ATOM 4977 O O . LEU B 1 197 ? -10.625 14.258 23.703 1 98.94 197 LEU B O 1
ATOM 4981 N N . VAL B 1 198 ? -8.406 14.008 23.516 1 9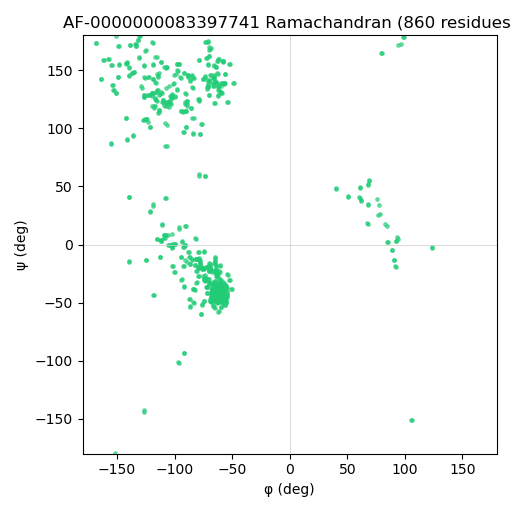8.94 198 VAL B N 1
ATOM 4982 C CA . VAL B 1 198 ? -8.422 12.57 23.734 1 98.94 198 VAL B CA 1
ATOM 4983 C C . VAL B 1 198 ? -8.992 12.266 25.125 1 98.94 198 VAL B C 1
ATOM 4985 O O . VAL B 1 198 ? -9.828 11.375 25.281 1 98.94 198 VAL B O 1
ATOM 4988 N N . LYS B 1 199 ? -8.547 12.992 26.109 1 98.75 199 LYS B N 1
ATOM 4989 C CA . LYS B 1 199 ? -9.023 12.805 27.469 1 98.75 199 LYS B CA 1
ATOM 4990 C C . LYS B 1 199 ? -10.523 13.07 27.578 1 98.75 199 LYS B C 1
ATOM 4992 O O . LYS B 1 199 ? -11.258 12.297 28.203 1 98.75 199 LYS B O 1
ATOM 4997 N N . ILE B 1 200 ? -10.938 14.141 27 1 98.75 200 ILE B N 1
ATOM 4998 C CA . ILE B 1 200 ? -12.352 14.516 27.016 1 98.75 200 ILE B CA 1
ATOM 4999 C C . ILE B 1 200 ? -13.18 13.43 26.328 1 98.75 200 ILE B C 1
ATOM 5001 O O . ILE B 1 200 ? -14.242 13.055 26.828 1 98.75 200 ILE B O 1
ATOM 5005 N N . ALA B 1 201 ? -12.695 12.945 25.188 1 98.81 201 ALA B N 1
ATOM 5006 C CA . ALA B 1 201 ? -13.391 11.883 24.469 1 98.81 201 ALA B CA 1
ATOM 5007 C C . ALA B 1 201 ? -13.492 10.617 25.312 1 98.81 201 ALA B C 1
ATOM 5009 O O . ALA B 1 201 ? -14.547 9.984 25.359 1 98.81 201 ALA B O 1
ATOM 5010 N N . LYS B 1 202 ? -12.406 10.25 25.922 1 98.19 202 LYS B N 1
ATOM 5011 C CA . LYS B 1 202 ? -12.383 9.078 26.797 1 98.19 202 LYS B CA 1
ATOM 5012 C C . LYS B 1 202 ? -13.438 9.188 27.891 1 98.19 202 LYS B C 1
ATOM 5014 O O . LYS B 1 202 ? -14.195 8.25 28.125 1 98.19 202 LYS B O 1
ATOM 5019 N N . ASP B 1 203 ? -13.5 10.344 28.531 1 97.69 203 ASP B N 1
ATOM 5020 C CA . ASP B 1 203 ? -14.453 10.578 29.609 1 97.69 203 ASP B CA 1
ATOM 5021 C C . ASP B 1 203 ? -15.891 10.5 29.109 1 97.69 203 ASP B C 1
ATOM 5023 O O . ASP B 1 203 ? -16.797 10.125 29.859 1 97.69 203 ASP B O 1
ATOM 5027 N N . ALA B 1 204 ? -16.047 10.805 27.859 1 97.56 204 ALA B N 1
ATOM 5028 C CA . ALA B 1 204 ? -17.391 10.797 27.266 1 97.56 204 ALA B CA 1
ATOM 5029 C C . ALA B 1 204 ? -17.703 9.445 26.641 1 97.56 204 ALA B C 1
ATOM 5031 O O . ALA B 1 204 ? -18.766 9.258 26.031 1 97.56 204 ALA B O 1
ATOM 5032 N N . GLY B 1 205 ? -16.781 8.477 26.656 1 97.19 205 GLY B N 1
ATOM 5033 C CA . GLY B 1 205 ? -16.984 7.152 26.094 1 97.19 205 GLY B CA 1
ATOM 5034 C C . GLY B 1 205 ? -16.859 7.113 24.594 1 97.19 205 GLY B C 1
ATOM 5035 O O . GLY B 1 205 ? -17.5 6.305 23.922 1 97.19 205 GLY B O 1
ATOM 5036 N N . VAL B 1 206 ? -16.125 8.016 24.031 1 98.62 206 VAL B N 1
ATOM 5037 C CA . VAL B 1 206 ? -15.93 8.117 22.578 1 98.62 206 VAL B CA 1
ATOM 5038 C C . VAL B 1 206 ? -14.562 7.555 22.203 1 98.62 206 VAL B C 1
ATOM 5040 O O . VAL B 1 206 ? -13.539 7.949 22.781 1 98.62 206 VAL B O 1
ATOM 5043 N N . TRP B 1 207 ? -14.484 6.582 21.234 1 98.81 207 TRP B N 1
ATOM 5044 C CA . TRP B 1 207 ? -13.219 6.066 20.719 1 98.81 207 TRP B CA 1
ATOM 5045 C C . TRP B 1 207 ? -12.453 7.148 19.969 1 98.81 207 TRP B C 1
ATOM 5047 O O . TRP B 1 207 ? -13.055 7.957 19.25 1 98.81 207 TRP B O 1
ATOM 5057 N N . THR B 1 208 ? -11.125 7.121 20.109 1 98.94 208 THR B N 1
ATOM 5058 C CA . THR B 1 208 ? -10.336 8.148 19.453 1 98.94 208 THR B CA 1
ATOM 5059 C C . THR B 1 208 ? -9.359 7.531 18.453 1 98.94 208 THR B C 1
ATOM 5061 O O . THR B 1 208 ? -8.672 6.559 18.781 1 98.94 208 THR B O 1
ATOM 5064 N N . ILE B 1 209 ? -9.344 8.031 17.281 1 98.94 209 ILE B N 1
ATOM 5065 C CA . ILE B 1 209 ? -8.305 7.82 16.281 1 98.94 209 ILE B CA 1
ATOM 5066 C C . ILE B 1 209 ? -7.586 9.141 16 1 98.94 209 ILE B C 1
ATOM 5068 O O . ILE B 1 209 ? -8.172 10.062 15.43 1 98.94 209 ILE B O 1
ATOM 5072 N N . VAL B 1 210 ? -6.328 9.234 16.359 1 98.94 210 VAL B N 1
ATOM 5073 C CA . VAL B 1 210 ? -5.605 10.484 16.172 1 98.94 210 VAL B CA 1
ATOM 5074 C C . VAL B 1 210 ? -4.848 10.453 14.852 1 98.94 210 VAL B C 1
ATOM 5076 O O . VAL B 1 210 ? -3.975 9.609 14.648 1 98.94 210 VAL B O 1
ATOM 5079 N N . ASP B 1 211 ? -5.277 11.344 13.945 1 98.81 211 ASP B N 1
ATOM 5080 C CA . ASP B 1 211 ? -4.5 11.625 12.742 1 98.81 211 ASP B CA 1
ATOM 5081 C C . ASP B 1 211 ? -3.326 12.547 13.047 1 98.81 211 ASP B C 1
ATOM 5083 O O . ASP B 1 211 ? -3.471 13.773 13.023 1 98.81 211 ASP B O 1
ATOM 5087 N N . ALA B 1 212 ? -2.234 11.945 13.266 1 98.88 212 ALA B N 1
ATOM 5088 C CA . ALA B 1 212 ? -1.009 12.664 13.609 1 98.88 212 ALA B CA 1
ATOM 5089 C C . ALA B 1 212 ? -0.015 12.633 12.453 1 98.88 212 ALA B C 1
ATOM 5091 O O . ALA B 1 212 ? 1.194 12.523 12.664 1 98.88 212 ALA B O 1
ATOM 5092 N N . ALA B 1 213 ? -0.483 12.773 11.227 1 98.62 213 ALA B N 1
ATOM 5093 C CA . ALA B 1 213 ? 0.328 12.633 10.016 1 98.62 213 ALA B CA 1
ATOM 5094 C C . ALA B 1 213 ? 1.556 13.539 10.07 1 98.62 213 ALA B C 1
ATOM 5096 O O . ALA B 1 213 ? 2.604 13.203 9.516 1 98.62 213 ALA B O 1
ATOM 5097 N N . HIS B 1 214 ? 1.451 14.641 10.828 1 98.75 214 HIS B N 1
ATOM 5098 C CA . HIS B 1 214 ? 2.52 15.633 10.844 1 98.75 214 HIS B CA 1
ATOM 5099 C C . HIS B 1 214 ? 3.271 15.617 12.172 1 98.75 214 HIS B C 1
ATOM 5101 O O . HIS B 1 214 ? 4.129 16.469 12.422 1 98.75 214 HIS B O 1
ATOM 5107 N N . SER B 1 215 ? 3.018 14.656 13.055 1 98.75 215 SER B N 1
ATOM 5108 C CA . SER B 1 215 ? 3.488 14.797 14.43 1 98.75 215 SER B CA 1
ATOM 5109 C C . SER B 1 215 ? 4.918 14.289 14.586 1 98.75 215 SER B C 1
ATOM 5111 O O . SER B 1 215 ? 5.785 15 15.102 1 98.75 215 SER B O 1
ATOM 5113 N N . ILE B 1 216 ? 5.191 13.055 14.164 1 98.44 216 ILE B N 1
ATOM 5114 C CA . ILE B 1 216 ? 6.531 12.523 14.406 1 98.44 216 ILE B CA 1
ATOM 5115 C C . ILE B 1 216 ? 7.562 13.375 13.664 1 98.44 216 ILE B C 1
ATOM 5117 O O . ILE B 1 216 ? 7.363 13.727 12.5 1 98.44 216 ILE B O 1
ATOM 5121 N N . GLY B 1 217 ? 8.547 13.789 14.359 1 98.25 217 GLY B N 1
ATOM 5122 C CA . GLY B 1 217 ? 9.602 14.617 13.789 1 98.25 217 GLY B CA 1
ATOM 5123 C C . GLY B 1 217 ? 9.312 16.109 13.898 1 98.25 217 GLY B C 1
ATOM 5124 O O . GLY B 1 217 ? 10.211 16.938 13.734 1 98.25 217 GLY B O 1
ATOM 5125 N N . GLN B 1 218 ? 8.086 16.453 14.227 1 98.56 218 GLN B N 1
ATOM 5126 C CA . GLN B 1 218 ? 7.695 17.859 14.352 1 98.56 218 GLN B CA 1
ATOM 5127 C C . GLN B 1 218 ? 7.23 18.172 15.773 1 98.56 218 GLN B C 1
ATOM 5129 O O . GLN B 1 218 ? 7.555 19.234 16.312 1 98.56 218 GLN B O 1
ATOM 5134 N N . GLU B 1 219 ? 6.449 17.328 16.344 1 98.5 219 GLU B N 1
ATOM 5135 C CA . GLU B 1 219 ? 5.957 17.484 17.703 1 98.5 219 GLU B CA 1
ATOM 5136 C C . GLU B 1 219 ? 6.895 16.812 18.703 1 98.5 219 GLU B C 1
ATOM 5138 O O . GLU B 1 219 ? 7.234 15.641 18.562 1 98.5 219 GLU B O 1
ATOM 5143 N N . LEU B 1 220 ? 7.289 17.5 19.75 1 98.19 220 LEU B N 1
ATOM 5144 C CA . LEU B 1 220 ? 8.281 17.016 20.703 1 98.19 220 LEU B CA 1
ATOM 5145 C C . LEU B 1 220 ? 7.609 16.297 21.859 1 98.19 220 LEU B C 1
ATOM 5147 O O . LEU B 1 220 ? 6.457 16.578 22.203 1 98.19 220 LEU B O 1
ATOM 5151 N N . ASP B 1 221 ? 8.266 15.32 22.375 1 98.06 221 ASP B N 1
ATOM 5152 C CA . ASP B 1 221 ? 8 14.68 23.656 1 98.06 221 ASP B CA 1
ATOM 5153 C C . ASP B 1 221 ? 6.621 14.031 23.672 1 98.06 221 ASP B C 1
ATOM 5155 O O . ASP B 1 221 ? 5.879 14.148 24.656 1 98.06 221 ASP B O 1
ATOM 5159 N N . ILE B 1 222 ? 6.254 13.453 22.578 1 98.62 222 ILE B N 1
ATOM 5160 C CA . ILE B 1 222 ? 5.035 12.656 22.516 1 98.62 222 ILE B CA 1
ATOM 5161 C C . ILE B 1 222 ? 5.148 11.477 23.469 1 98.62 222 ILE B C 1
ATOM 5163 O O . ILE B 1 222 ? 6.191 10.82 23.547 1 98.62 222 ILE B O 1
ATOM 5167 N N . ASN B 1 223 ? 4.168 11.219 24.25 1 98.81 223 ASN B N 1
ATOM 5168 C CA . ASN B 1 223 ? 4.082 10.062 25.141 1 98.81 223 ASN B CA 1
ATOM 5169 C C . ASN B 1 223 ? 2.701 9.422 25.094 1 98.81 223 ASN B C 1
ATOM 5171 O O . ASN B 1 223 ? 1.828 9.75 25.891 1 98.81 223 ASN B O 1
ATOM 5175 N N . LEU B 1 224 ? 2.568 8.43 24.266 1 98.88 224 LEU B N 1
ATOM 5176 C CA . LEU B 1 224 ? 1.26 7.828 24.031 1 98.88 224 LEU B CA 1
ATOM 5177 C C . LEU B 1 224 ? 0.853 6.953 25.219 1 98.88 224 LEU B C 1
ATOM 5179 O O . LEU B 1 224 ? -0.336 6.715 25.438 1 98.88 224 LEU B O 1
ATOM 5183 N N . GLY B 1 225 ? 1.839 6.445 25.922 1 98.5 225 GLY B N 1
ATOM 5184 C CA . GLY B 1 225 ? 1.526 5.723 27.156 1 98.5 225 GLY B CA 1
ATOM 5185 C C . GLY B 1 225 ? 0.808 6.574 28.172 1 98.5 225 GLY B C 1
ATOM 5186 O O . GLY B 1 225 ? -0.004 6.07 28.953 1 98.5 225 GLY B O 1
ATOM 5187 N N . GLU B 1 226 ? 1.1 7.867 28.141 1 98.31 226 GLU B N 1
ATOM 5188 C CA . GLU B 1 226 ? 0.481 8.812 29.062 1 98.31 226 GLU B CA 1
ATOM 5189 C C . GLU B 1 226 ? -0.847 9.328 28.531 1 98.31 226 GLU B C 1
ATOM 5191 O O . GLU B 1 226 ? -1.846 9.367 29.25 1 98.31 226 GLU B O 1
ATOM 5196 N N . VAL B 1 227 ? -0.885 9.727 27.266 1 98.5 227 VAL B N 1
ATOM 5197 C CA . VAL B 1 227 ? -2.064 10.328 26.656 1 98.5 227 VAL B CA 1
ATOM 5198 C C . VAL B 1 227 ? -3.135 9.266 26.438 1 98.5 227 VAL B C 1
ATOM 5200 O O . VAL B 1 227 ? -4.332 9.547 26.547 1 98.5 227 VAL B O 1
ATOM 5203 N N . GLN B 1 228 ? -2.734 8.109 26 1 98.56 228 GLN B N 1
ATOM 5204 C CA . GLN B 1 228 ? -3.514 6.887 25.828 1 98.56 228 GLN B CA 1
ATOM 5205 C C . GLN B 1 228 ? -4.648 7.09 24.828 1 98.56 228 GLN B C 1
ATOM 5207 O O . GLN B 1 228 ? -5.805 6.773 25.125 1 98.56 228 GLN B O 1
ATOM 5212 N N . PRO B 1 229 ? -4.375 7.648 23.672 1 98.94 229 PRO B N 1
ATOM 5213 C CA . PRO B 1 229 ? -5.391 7.535 22.625 1 98.94 229 PRO B CA 1
ATOM 5214 C C . PRO B 1 229 ? -5.742 6.086 22.297 1 98.94 229 PRO B C 1
ATOM 5216 O O . PRO B 1 229 ? -4.965 5.176 22.594 1 98.94 229 PRO B O 1
ATOM 5219 N N . ASP B 1 230 ? -6.938 5.855 21.719 1 98.94 230 ASP B N 1
ATOM 5220 C CA . ASP B 1 230 ? -7.301 4.488 21.359 1 98.94 230 ASP B CA 1
ATOM 5221 C C . ASP B 1 230 ? -6.504 4.004 20.156 1 98.94 230 ASP B C 1
ATOM 5223 O O . ASP B 1 230 ? -6.184 2.814 20.047 1 98.94 230 ASP B O 1
ATOM 5227 N N . PHE B 1 231 ? -6.242 4.867 19.234 1 98.94 231 PHE B N 1
ATOM 5228 C CA . PHE B 1 231 ? -5.391 4.625 18.078 1 98.94 231 PHE B CA 1
ATOM 5229 C C . PHE B 1 231 ? -4.68 5.902 17.656 1 98.94 231 PHE B C 1
ATOM 5231 O O . PHE B 1 231 ? -5.152 7.008 17.938 1 98.94 231 PHE B O 1
ATOM 5238 N N . TRP B 1 232 ? -3.555 5.773 17 1 98.94 232 TRP B N 1
ATOM 5239 C CA . TRP B 1 232 ? -2.732 6.906 16.594 1 98.94 232 TRP B CA 1
ATOM 5240 C C . TRP B 1 232 ? -1.894 6.551 15.367 1 98.94 232 TRP B C 1
ATOM 5242 O O . TRP B 1 232 ? -1.384 5.43 15.266 1 98.94 232 TRP B O 1
ATOM 5252 N N . THR B 1 233 ? -1.799 7.461 14.391 1 98.88 233 THR B N 1
ATOM 5253 C CA . THR B 1 233 ? -0.977 7.215 13.211 1 98.88 233 THR B CA 1
ATOM 5254 C C . THR B 1 233 ? -0.173 8.461 12.844 1 98.88 233 THR B C 1
ATOM 5256 O O . THR B 1 233 ? -0.618 9.586 13.078 1 98.88 233 THR B O 1
ATOM 5259 N N . SER B 1 234 ? 1.018 8.289 12.297 1 98.88 234 SER B N 1
ATOM 5260 C CA . SER B 1 234 ? 1.862 9.398 11.867 1 98.88 234 SER B CA 1
ATOM 5261 C C . SER B 1 234 ? 2.73 9 10.672 1 98.88 234 SER B C 1
ATOM 5263 O O . SER B 1 234 ? 3.186 7.859 10.578 1 98.88 234 SER B O 1
ATOM 5265 N N . ASN B 1 235 ? 2.957 9.93 9.75 1 98.75 235 ASN B N 1
ATOM 5266 C CA . ASN B 1 235 ? 3.805 9.664 8.586 1 98.75 235 ASN B CA 1
ATOM 5267 C C . ASN B 1 235 ? 5.285 9.75 8.945 1 98.75 235 ASN B C 1
ATOM 5269 O O . ASN B 1 235 ? 5.766 10.805 9.375 1 98.75 235 ASN B O 1
ATOM 5273 N N . CYS B 1 236 ? 5.98 8.695 8.68 1 98.81 236 CYS B N 1
ATOM 5274 C CA . CYS B 1 236 ? 7.422 8.695 8.906 1 98.81 236 CYS B CA 1
ATOM 5275 C C . CYS B 1 236 ? 8.148 9.406 7.781 1 98.81 236 CYS B C 1
ATOM 5277 O O . CYS B 1 236 ? 9.273 9.883 7.965 1 98.81 236 CYS B O 1
ATOM 5279 N N . HIS B 1 237 ? 7.516 9.547 6.613 1 98.5 237 HIS B N 1
ATOM 5280 C CA . HIS B 1 237 ? 8.188 10.055 5.422 1 98.5 237 HIS B CA 1
ATOM 5281 C C . HIS B 1 237 ? 8.047 11.57 5.316 1 98.5 237 HIS B C 1
ATOM 5283 O O . HIS B 1 237 ? 8.523 12.172 4.352 1 98.5 237 HIS B O 1
ATOM 5289 N N . LYS B 1 238 ? 7.371 12.211 6.246 1 98.06 238 LYS B N 1
ATOM 5290 C CA . LYS B 1 238 ? 7.289 13.664 6.23 1 98.06 238 LYS B CA 1
ATOM 5291 C C . LYS B 1 238 ? 8.398 14.289 7.066 1 98.06 238 LYS B C 1
ATOM 5293 O O . LYS B 1 238 ? 9.555 14.328 6.641 1 98.06 238 LYS B O 1
ATOM 5298 N N . TRP B 1 239 ? 8.164 14.586 8.312 1 98.62 239 TRP B N 1
ATOM 5299 C CA . TRP B 1 239 ? 9.086 15.352 9.148 1 98.62 239 TRP B CA 1
ATOM 5300 C C . TRP B 1 239 ? 10.188 14.461 9.711 1 98.62 239 TRP B C 1
ATOM 5302 O O . TRP B 1 239 ? 11.25 14.953 10.109 1 98.62 239 TRP B O 1
ATOM 5312 N N . LEU B 1 240 ? 9.977 13.109 9.695 1 98.62 240 LEU B N 1
ATOM 5313 C CA . LEU B 1 240 ? 10.953 12.188 10.25 1 98.62 240 LEU B CA 1
ATOM 5314 C C . LEU B 1 240 ? 12.016 11.82 9.211 1 98.62 240 LEU B C 1
ATOM 5316 O O . LEU B 1 240 ? 13.055 11.258 9.555 1 98.62 240 LEU B O 1
ATOM 5320 N N . TYR B 1 241 ? 11.82 12.039 7.977 1 98.5 241 TYR B N 1
ATOM 5321 C CA . TYR B 1 241 ? 12.836 11.992 6.926 1 98.5 241 TYR B CA 1
ATOM 5322 C C . TYR B 1 241 ? 12.906 10.609 6.297 1 98.5 241 TYR B C 1
ATOM 5324 O O . TYR B 1 241 ? 13.695 10.383 5.379 1 98.5 241 TYR B O 1
ATOM 5332 N N . ALA B 1 242 ? 12.055 9.641 6.691 1 98.62 242 ALA B N 1
ATOM 5333 C CA . ALA B 1 242 ? 12.086 8.336 6.047 1 98.62 242 ALA B CA 1
ATOM 5334 C C . ALA B 1 242 ? 11.734 8.445 4.566 1 98.62 242 ALA B C 1
ATOM 5336 O O . ALA B 1 242 ? 11.141 9.438 4.137 1 98.62 242 ALA B O 1
ATOM 5337 N N . LYS B 1 243 ? 12.148 7.477 3.826 1 98 243 LYS B N 1
ATOM 5338 C CA . LYS B 1 243 ? 11.75 7.426 2.422 1 98 243 LYS B CA 1
ATOM 5339 C C . LYS B 1 243 ? 10.25 7.188 2.287 1 98 243 LYS B C 1
ATOM 5341 O O . LYS B 1 243 ? 9.664 6.418 3.055 1 98 243 LYS B O 1
ATOM 5346 N N . ARG B 1 244 ? 9.609 7.82 1.294 1 95.94 244 ARG B N 1
ATOM 5347 C CA . ARG B 1 244 ? 8.219 7.535 0.958 1 95.94 244 ARG B CA 1
ATOM 5348 C C . ARG B 1 244 ? 8.062 6.117 0.417 1 95.94 244 ARG B C 1
ATOM 5350 O O . ARG B 1 244 ? 8.898 5.648 -0.356 1 95.94 244 ARG B O 1
ATOM 5357 N N . SER B 1 245 ? 7.07 5.367 0.828 1 94.12 245 SER B N 1
ATOM 5358 C CA . SER B 1 245 ? 5.934 5.707 1.68 1 94.12 245 SER B CA 1
ATOM 5359 C C . SER B 1 245 ? 5.961 4.91 2.979 1 94.12 245 SER B C 1
ATOM 5361 O O . SER B 1 245 ? 5.941 3.676 2.957 1 94.12 245 SER B O 1
ATOM 5363 N N . CYS B 1 246 ? 5.918 5.594 4.07 1 97.81 246 CYS B N 1
ATOM 5364 C CA . CYS B 1 246 ? 5.996 4.914 5.359 1 97.81 246 CYS B CA 1
ATOM 5365 C C . CYS B 1 246 ? 5.297 5.719 6.445 1 97.81 246 CYS B C 1
ATOM 5367 O O . CYS B 1 246 ? 5.531 6.922 6.578 1 97.81 246 CYS B O 1
ATOM 5369 N N . ALA B 1 247 ? 4.48 5.039 7.215 1 98.69 247 ALA B N 1
ATOM 5370 C CA . ALA B 1 247 ? 3.828 5.598 8.398 1 98.69 247 ALA B CA 1
ATOM 5371 C C . ALA B 1 247 ? 3.773 4.578 9.531 1 98.69 247 ALA B C 1
ATOM 5373 O O . ALA B 1 247 ? 3.914 3.375 9.297 1 98.69 247 ALA B O 1
ATOM 5374 N N . VAL B 1 248 ? 3.666 5.082 10.719 1 98.94 248 VAL B N 1
ATOM 5375 C CA . VAL B 1 248 ? 3.447 4.207 11.867 1 98.94 248 VAL B CA 1
ATOM 5376 C C . VAL B 1 248 ? 1.973 4.23 12.258 1 98.94 248 VAL B C 1
ATOM 5378 O O . VAL B 1 248 ? 1.322 5.273 12.195 1 98.94 248 VAL B O 1
ATOM 5381 N N . LEU B 1 249 ? 1.446 3.098 12.578 1 98.94 249 LEU B N 1
ATOM 5382 C CA . LEU B 1 249 ? 0.137 2.926 13.195 1 98.94 249 LEU B CA 1
ATOM 5383 C C . LEU B 1 249 ? 0.272 2.373 14.609 1 98.94 249 LEU B C 1
ATOM 5385 O O . LEU B 1 249 ? 0.826 1.289 14.805 1 98.94 249 LEU B O 1
ATOM 5389 N N . TYR B 1 250 ? -0.146 3.166 15.586 1 98.94 250 TYR B N 1
ATOM 5390 C CA . TYR B 1 250 ? -0.137 2.787 16.984 1 98.94 250 TYR B CA 1
ATOM 5391 C C . TYR B 1 250 ? -1.45 2.119 17.391 1 98.94 250 TYR B C 1
ATOM 5393 O O . TYR B 1 250 ? -2.516 2.734 17.297 1 98.94 250 TYR B O 1
ATOM 5401 N N . ILE B 1 251 ? -1.363 0.836 17.75 1 98.94 251 ILE B N 1
ATOM 5402 C CA . ILE B 1 251 ? -2.459 0.039 18.297 1 98.94 251 ILE B CA 1
ATOM 5403 C C . ILE B 1 251 ? -2.08 -0.487 19.672 1 98.94 251 ILE B C 1
ATOM 5405 O O . ILE B 1 251 ? -1.392 -1.503 19.797 1 98.94 251 ILE B O 1
ATOM 5409 N N . PRO B 1 252 ? -2.574 0.15 20.688 1 98.81 252 PRO B N 1
ATOM 5410 C CA . PRO B 1 252 ? -2.176 -0.304 22.016 1 98.81 252 PRO B CA 1
ATOM 5411 C C . PRO B 1 252 ? -2.689 -1.704 22.344 1 98.81 252 PRO B C 1
ATOM 5413 O O . PRO B 1 252 ? -3.732 -2.117 21.828 1 98.81 252 PRO B O 1
ATOM 5416 N N . PHE B 1 253 ? -1.975 -2.414 23.234 1 98.19 253 PHE B N 1
ATOM 5417 C CA . PHE B 1 253 ? -2.326 -3.777 23.609 1 98.19 253 PHE B CA 1
ATOM 5418 C C . PHE B 1 253 ? -3.797 -3.873 24 1 98.19 253 PHE B C 1
ATOM 5420 O O . PHE B 1 253 ? -4.492 -4.809 23.594 1 98.19 253 PHE B O 1
ATOM 5427 N N . ARG B 1 254 ? -4.375 -2.939 24.656 1 97.81 254 ARG B N 1
ATOM 5428 C CA . ARG B 1 254 ? -5.73 -2.967 25.203 1 97.81 254 ARG B CA 1
ATOM 5429 C C . ARG B 1 254 ? -6.766 -2.941 24.078 1 97.81 254 ARG B C 1
ATOM 5431 O O . ARG B 1 254 ? -7.922 -3.326 24.297 1 97.81 254 ARG B O 1
ATOM 5438 N N . ASN B 1 255 ? -6.348 -2.465 22.906 1 98.19 255 ASN B N 1
ATOM 5439 C CA . ASN B 1 255 ? -7.328 -2.303 21.828 1 98.19 255 ASN B CA 1
ATOM 5440 C C . ASN B 1 255 ? -7.027 -3.221 20.656 1 98.19 255 ASN B C 1
ATOM 5442 O O . ASN B 1 255 ? -7.68 -3.133 19.609 1 98.19 255 ASN B O 1
ATOM 5446 N N . GLN B 1 256 ? -6.062 -4.078 20.75 1 97.81 256 GLN B N 1
ATOM 5447 C CA . GLN B 1 256 ? -5.672 -4.953 19.641 1 97.81 256 GLN B CA 1
ATOM 5448 C C . GLN B 1 256 ? -6.793 -5.926 19.281 1 97.81 256 GLN B C 1
ATOM 5450 O O . GLN B 1 256 ? -6.859 -6.422 18.156 1 97.81 256 GLN B O 1
ATOM 5455 N N . HIS B 1 257 ? -7.738 -6.199 20.172 1 96 257 HIS B N 1
ATOM 5456 C CA . HIS B 1 257 ? -8.875 -7.082 19.906 1 96 257 HIS B CA 1
ATOM 5457 C C . HIS B 1 257 ? -9.844 -6.449 18.922 1 96 257 HIS B C 1
ATOM 5459 O O . HIS B 1 257 ? -10.672 -7.145 18.328 1 96 257 HIS B O 1
ATOM 5465 N N . ILE B 1 258 ? -9.766 -5.117 18.734 1 96.69 258 ILE B N 1
ATOM 5466 C CA . ILE B 1 258 ? -10.633 -4.406 17.797 1 96.69 258 ILE B CA 1
ATOM 5467 C C . ILE B 1 258 ? -10.195 -4.699 16.359 1 96.69 258 ILE B C 1
ATOM 5469 O O . ILE B 1 258 ? -11.023 -4.73 15.453 1 96.69 258 ILE B O 1
ATOM 5473 N N . ILE B 1 259 ? -8.898 -4.949 16.141 1 98.06 259 ILE B N 1
ATOM 5474 C CA . ILE B 1 259 ? -8.336 -5.141 14.812 1 98.06 259 ILE B CA 1
ATOM 5475 C C . ILE B 1 259 ? -8.391 -6.617 14.43 1 98.06 259 ILE B C 1
ATOM 5477 O O . ILE B 1 259 ? -7.523 -7.398 14.812 1 98.06 259 ILE B O 1
ATOM 5481 N N . LYS B 1 260 ? -9.32 -6.949 13.648 1 97.25 260 LYS B N 1
ATOM 5482 C CA . LYS B 1 260 ? -9.516 -8.328 13.219 1 97.25 260 LYS B CA 1
ATOM 5483 C C . LYS B 1 260 ? -8.57 -8.68 12.07 1 97.25 260 LYS B C 1
ATOM 5485 O O . LYS B 1 260 ? -8.188 -9.844 11.906 1 97.25 260 LYS B O 1
ATOM 5490 N N . THR B 1 261 ? -8.297 -7.691 11.258 1 98.06 261 THR B N 1
ATOM 5491 C CA . THR B 1 261 ? -7.453 -7.961 10.102 1 98.06 261 THR B CA 1
ATOM 5492 C C . THR B 1 261 ? -6.738 -6.691 9.648 1 98.06 261 THR B C 1
ATOM 5494 O O . THR B 1 261 ? -7.18 -5.582 9.945 1 98.06 261 THR B O 1
ATOM 5497 N N . THR B 1 262 ? -5.633 -6.848 9.023 1 97.88 262 THR B N 1
ATOM 5498 C CA . THR B 1 262 ? -5.023 -5.797 8.211 1 97.88 262 THR B CA 1
ATOM 5499 C C . THR B 1 262 ? -5.836 -5.551 6.945 1 97.88 262 THR B C 1
ATOM 5501 O O . THR B 1 262 ? -6.75 -6.309 6.629 1 97.88 262 THR B O 1
ATOM 5504 N N . VAL B 1 263 ? -5.52 -4.418 6.227 1 95 263 VAL B N 1
ATOM 5505 C CA . VAL B 1 263 ? -6.148 -4.098 4.949 1 95 263 VAL B CA 1
ATOM 5506 C C . VAL B 1 263 ? -5.074 -3.916 3.879 1 95 263 VAL B C 1
ATOM 5508 O O . VAL B 1 263 ? -4.379 -2.896 3.85 1 95 263 VAL B O 1
ATOM 5511 N N . PRO B 1 264 ? -4.93 -4.859 2.92 1 95.75 264 PRO B N 1
ATOM 5512 C CA . PRO B 1 264 ? -5.715 -6.082 2.738 1 95.75 264 PRO B CA 1
ATOM 5513 C C . PRO B 1 264 ? -5.438 -7.129 3.814 1 95.75 264 PRO B C 1
ATOM 5515 O O . PRO B 1 264 ? -4.57 -6.926 4.672 1 95.75 264 PRO B O 1
ATOM 5518 N N . THR B 1 265 ? -6.223 -8.188 3.717 1 97.31 265 THR B N 1
ATOM 5519 C CA . THR B 1 265 ? -6.047 -9.281 4.668 1 97.31 265 THR B CA 1
ATOM 5520 C C . THR B 1 265 ? -4.746 -10.031 4.395 1 97.31 265 THR B C 1
ATOM 5522 O O . THR B 1 265 ? -4.438 -10.352 3.242 1 97.31 265 THR B O 1
ATOM 5525 N N . SER B 1 266 ? -4.027 -10.32 5.41 1 94.19 266 SER B N 1
ATOM 5526 C CA . SER B 1 266 ? -2.688 -10.898 5.367 1 94.19 266 SER B CA 1
ATOM 5527 C C . SER B 1 266 ? -2.742 -12.398 5.113 1 94.19 266 SER B C 1
ATOM 5529 O O . SER B 1 266 ? -3.756 -13.047 5.391 1 94.19 266 SER B O 1
ATOM 5531 N N . ASN B 1 267 ? -1.59 -12.844 4.629 1 94.31 267 ASN B N 1
ATOM 5532 C CA . ASN B 1 267 ? -1.342 -14.281 4.543 1 94.31 267 ASN B CA 1
ATOM 5533 C C . ASN B 1 267 ? -1.4 -14.938 5.914 1 94.31 267 ASN B C 1
ATOM 5535 O O . ASN B 1 267 ? -1.646 -16.141 6.02 1 94.31 267 ASN B O 1
ATOM 5539 N N . TYR B 1 268 ? -1.307 -14.234 6.969 1 95.88 268 TYR B N 1
ATOM 5540 C CA . TYR B 1 268 ? -1.157 -14.773 8.312 1 95.88 268 TYR B CA 1
ATOM 5541 C C . TYR B 1 268 ? -2.412 -14.531 9.141 1 95.88 268 TYR B C 1
ATOM 5543 O O . TYR B 1 268 ? -2.385 -14.648 10.375 1 95.88 268 TYR B O 1
ATOM 5551 N N . TYR B 1 269 ? -3.473 -14.234 8.508 1 97.62 269 TYR B N 1
ATOM 5552 C CA . TYR B 1 269 ? -4.738 -13.945 9.172 1 97.62 269 TYR B CA 1
ATOM 5553 C C . TYR B 1 269 ? -5.195 -15.133 10.008 1 97.62 269 TYR B C 1
ATOM 5555 O O . TYR B 1 269 ? -5.164 -16.281 9.547 1 97.62 269 TYR B O 1
ATOM 5563 N N . VAL B 1 270 ? -5.535 -14.883 11.219 1 97.31 270 VAL B N 1
ATOM 5564 C CA . VAL B 1 270 ? -6.215 -15.805 12.117 1 97.31 270 VAL B CA 1
ATOM 5565 C C . VAL B 1 270 ? -7.465 -15.141 12.688 1 97.31 270 VAL B C 1
ATOM 5567 O O . VAL B 1 270 ? -7.402 -14.023 13.211 1 97.31 270 VAL B O 1
ATOM 5570 N N . ALA B 1 271 ? -8.555 -15.836 12.578 1 96 271 ALA B N 1
ATOM 5571 C CA . ALA B 1 271 ? -9.805 -15.312 13.125 1 96 271 ALA B CA 1
ATOM 5572 C C . ALA B 1 271 ? -9.656 -14.992 14.609 1 96 271 ALA B C 1
ATOM 5574 O O . ALA B 1 271 ? -8.961 -15.711 15.344 1 96 271 ALA B O 1
ATOM 5575 N N . LEU B 1 272 ? -10.336 -13.977 15.062 1 93.44 272 LEU B N 1
ATOM 5576 C CA . LEU B 1 272 ? -10.188 -13.469 16.422 1 93.44 272 LEU B CA 1
ATOM 5577 C C . LEU B 1 272 ? -10.445 -14.578 17.438 1 93.44 272 LEU B C 1
ATOM 5579 O O . LEU B 1 272 ? -9.711 -14.703 18.422 1 93.44 272 LEU B O 1
ATOM 5583 N N . ASP B 1 273 ? -11.453 -15.375 17.234 1 93.12 273 ASP B N 1
ATOM 5584 C CA . ASP B 1 273 ? -11.867 -16.391 18.203 1 93.12 273 ASP B CA 1
ATOM 5585 C C . ASP B 1 273 ? -10.906 -17.578 18.203 1 93.12 273 ASP B C 1
ATOM 5587 O O . ASP B 1 273 ? -10.984 -18.453 19.062 1 93.12 273 ASP B O 1
ATOM 5591 N N . LYS B 1 274 ? -9.938 -17.562 17.266 1 95.62 274 LYS B N 1
ATOM 5592 C CA . LYS B 1 274 ? -8.992 -18.672 17.141 1 95.62 274 LYS B CA 1
ATOM 5593 C C . LYS B 1 274 ? -7.586 -18.234 17.547 1 95.62 274 LYS B C 1
ATOM 5595 O O . LYS B 1 274 ? -6.625 -19 17.391 1 95.62 274 LYS B O 1
ATOM 5600 N N . ARG B 1 275 ? -7.363 -17.016 18 1 94.81 275 ARG B N 1
ATOM 5601 C CA . ARG B 1 275 ? -6.043 -16.438 18.266 1 94.81 275 ARG B CA 1
ATOM 5602 C C . ARG B 1 275 ? -5.504 -16.922 19.609 1 94.81 275 ARG B C 1
ATOM 5604 O O . ARG B 1 275 ? -4.309 -16.797 19.875 1 94.81 275 ARG B O 1
ATOM 5611 N N . ASN B 1 276 ? -6.188 -17.609 20.406 1 92.25 276 ASN B N 1
ATOM 5612 C CA . ASN B 1 276 ? -5.77 -18.266 21.641 1 92.25 276 ASN B CA 1
ATOM 5613 C C . ASN B 1 276 ? -4.812 -17.406 22.453 1 92.25 276 ASN B C 1
ATOM 5615 O O . ASN B 1 276 ? -3.723 -17.844 22.812 1 92.25 276 ASN B O 1
ATOM 5619 N N . GLY B 1 277 ? -5.141 -16.094 22.656 1 89.81 277 GLY B N 1
ATOM 5620 C CA . GLY B 1 277 ? -4.352 -15.219 23.5 1 89.81 277 GLY B CA 1
ATOM 5621 C C . GLY B 1 277 ? -3.297 -14.445 22.75 1 89.81 277 GLY B C 1
ATOM 5622 O O . GLY B 1 277 ? -2.795 -13.43 23.234 1 89.81 277 GLY B O 1
ATOM 5623 N N . ASN B 1 278 ? -2.895 -14.867 21.547 1 90.88 278 ASN B N 1
ATOM 5624 C CA . ASN B 1 278 ? -1.996 -14.117 20.672 1 90.88 278 ASN B CA 1
ATOM 5625 C C . ASN B 1 278 ? -2.766 -13.172 19.75 1 90.88 278 ASN B C 1
ATOM 5627 O O . ASN B 1 278 ? -3.523 -13.617 18.891 1 90.88 278 ASN B O 1
ATOM 5631 N N . PRO B 1 279 ? -2.52 -11.938 19.844 1 92.88 279 PRO B N 1
ATOM 5632 C CA . PRO B 1 279 ? -3.289 -11 19.016 1 92.88 279 PRO B CA 1
ATOM 5633 C C . PRO B 1 279 ? -3.066 -11.219 17.516 1 92.88 279 PRO B C 1
ATOM 5635 O O . PRO B 1 279 ? -3.93 -10.883 16.703 1 92.88 279 PRO B O 1
ATOM 5638 N N . ASN B 1 280 ? -1.908 -11.789 17.141 1 96.44 280 ASN B N 1
ATOM 5639 C CA . ASN B 1 280 ? -1.587 -12.148 15.766 1 96.44 280 ASN B CA 1
ATOM 5640 C C . ASN B 1 280 ? -1.424 -10.914 14.891 1 96.44 280 ASN B C 1
ATOM 5642 O O . ASN B 1 280 ? -1.521 -11 13.664 1 96.44 280 ASN B O 1
ATOM 5646 N N . LEU B 1 281 ? -1.203 -9.742 15.438 1 97.69 281 LEU B N 1
ATOM 5647 C CA . LEU B 1 281 ? -1.098 -8.516 14.656 1 97.69 281 LEU B CA 1
ATOM 5648 C C . LEU B 1 281 ? 0.313 -8.344 14.109 1 97.69 281 LEU B C 1
ATOM 5650 O O . LEU B 1 281 ? 0.492 -7.844 12.992 1 97.69 281 LEU B O 1
ATOM 5654 N N . LEU B 1 282 ? 1.312 -8.711 14.914 1 96.94 282 LEU B N 1
ATOM 5655 C CA . LEU B 1 282 ? 2.688 -8.578 14.445 1 96.94 282 LEU B CA 1
ATOM 5656 C C . LEU B 1 282 ? 2.896 -9.352 13.148 1 96.94 282 LEU B C 1
ATOM 5658 O O . LEU B 1 282 ? 3.477 -8.82 12.195 1 96.94 282 LEU B O 1
ATOM 5662 N N . GLU B 1 283 ? 2.342 -10.578 13.078 1 95.69 283 GLU B N 1
ATOM 5663 C CA . GLU B 1 283 ? 2.482 -11.422 11.891 1 95.69 283 GLU B CA 1
ATOM 5664 C C . GLU B 1 283 ? 1.72 -10.844 10.711 1 95.69 283 GLU B C 1
ATOM 5666 O O . GLU B 1 283 ? 2.236 -10.805 9.586 1 95.69 283 GLU B O 1
ATOM 5671 N N . GLN B 1 284 ? 0.499 -10.398 11.016 1 97.5 284 GLN B N 1
ATOM 5672 C CA . GLN B 1 284 ? -0.34 -9.883 9.938 1 97.5 284 GLN B CA 1
ATOM 5673 C C . GLN B 1 284 ? 0.264 -8.625 9.328 1 97.5 284 GLN B C 1
ATOM 5675 O O . GLN B 1 284 ? 0.322 -8.484 8.102 1 97.5 284 GLN B O 1
ATOM 5680 N N . PHE B 1 285 ? 0.772 -7.688 10.133 1 97.69 285 PHE B N 1
ATOM 5681 C CA . PHE B 1 285 ? 1.287 -6.418 9.648 1 97.69 285 PHE B CA 1
ATOM 5682 C C . PHE B 1 285 ? 2.662 -6.598 9.008 1 97.69 285 PHE B C 1
ATOM 5684 O O . PHE B 1 285 ? 3.115 -5.742 8.25 1 97.69 285 PHE B O 1
ATOM 5691 N N . GLU B 1 286 ? 3.295 -7.645 9.352 1 94.75 286 GLU B N 1
ATOM 5692 C CA . GLU B 1 286 ? 4.625 -7.902 8.805 1 94.75 286 GLU B CA 1
ATOM 5693 C C . GLU B 1 286 ? 4.555 -8.266 7.324 1 94.75 286 GLU B C 1
ATOM 5695 O O . GLU B 1 286 ? 5.477 -7.969 6.562 1 94.75 286 GLU B O 1
ATOM 5700 N N . TRP B 1 287 ? 3.412 -8.883 6.945 1 93.81 287 TRP B N 1
ATOM 5701 C CA . TRP B 1 287 ? 3.369 -9.375 5.57 1 93.81 287 TRP B CA 1
ATOM 5702 C C . TRP B 1 287 ? 1.986 -9.172 4.961 1 93.81 287 TRP B C 1
ATOM 5704 O O . TRP B 1 287 ? 1.065 -9.953 5.227 1 93.81 287 TRP B O 1
ATOM 5714 N N . LEU B 1 288 ? 1.907 -8.273 4.059 1 91.56 288 LEU B N 1
ATOM 5715 C CA . LEU B 1 288 ? 0.669 -7.941 3.361 1 91.56 288 LEU B CA 1
ATOM 5716 C C . LEU B 1 288 ? 0.807 -8.188 1.863 1 91.56 288 LEU B C 1
ATOM 5718 O O . LEU B 1 288 ? 0.285 -7.418 1.053 1 91.56 288 LEU B O 1
ATOM 5722 N N . GLY B 1 289 ? 1.571 -9.242 1.552 1 90.69 289 GLY B N 1
ATOM 5723 C CA . GLY B 1 289 ? 1.968 -9.445 0.167 1 90.69 289 GLY B CA 1
ATOM 5724 C C . GLY B 1 289 ? 3.326 -8.852 -0.157 1 90.69 289 GLY B C 1
ATOM 5725 O O . GLY B 1 289 ? 3.934 -8.18 0.682 1 90.69 289 GLY B O 1
ATOM 5726 N N . THR B 1 290 ? 3.781 -9.172 -1.35 1 92.25 290 THR B N 1
ATOM 5727 C CA . THR B 1 290 ? 5.086 -8.672 -1.769 1 92.25 290 THR B CA 1
ATOM 5728 C C . THR B 1 290 ? 5.07 -7.148 -1.892 1 92.25 290 THR B C 1
ATOM 5730 O O . THR B 1 290 ? 4.246 -6.59 -2.617 1 92.25 290 THR B O 1
ATOM 5733 N N . ILE B 1 291 ? 5.98 -6.551 -1.121 1 93.69 291 ILE B N 1
ATOM 5734 C CA . ILE B 1 291 ? 6.152 -5.105 -1.207 1 93.69 291 ILE B CA 1
ATOM 5735 C C . ILE B 1 291 ? 7.641 -4.77 -1.281 1 93.69 291 ILE B C 1
ATOM 5737 O O . ILE B 1 291 ? 8.484 -5.668 -1.281 1 93.69 291 ILE B O 1
ATOM 5741 N N . ASP B 1 292 ? 7.91 -3.512 -1.511 1 95 292 ASP B N 1
ATOM 5742 C CA . ASP B 1 292 ? 9.258 -2.988 -1.333 1 95 292 ASP B CA 1
ATOM 5743 C C . ASP B 1 292 ? 9.5 -2.566 0.115 1 95 292 ASP B C 1
ATOM 5745 O O . ASP B 1 292 ? 8.883 -1.619 0.602 1 95 292 ASP B O 1
ATOM 5749 N N . PHE B 1 293 ? 10.414 -3.166 0.797 1 96.81 293 PHE B N 1
ATOM 5750 C CA . PHE B 1 293 ? 10.633 -2.924 2.219 1 96.81 293 PHE B CA 1
ATOM 5751 C C . PHE B 1 293 ? 11.586 -1.754 2.432 1 96.81 293 PHE B C 1
ATOM 5753 O O . PHE B 1 293 ? 11.742 -1.273 3.555 1 96.81 293 PHE B O 1
ATOM 5760 N N . ALA B 1 294 ? 12.156 -1.249 1.351 1 97.38 294 ALA B N 1
ATOM 5761 C CA . ALA B 1 294 ? 13.188 -0.223 1.48 1 97.38 294 ALA B CA 1
ATOM 5762 C C . ALA B 1 294 ? 12.656 1.003 2.215 1 97.38 294 ALA B C 1
ATOM 5764 O O . ALA B 1 294 ? 13.312 1.527 3.119 1 97.38 294 ALA B O 1
ATOM 5765 N N . PRO B 1 295 ? 11.406 1.454 1.926 1 97.88 295 PRO B N 1
ATOM 5766 C CA . PRO B 1 295 ? 10.898 2.621 2.652 1 97.88 295 PRO B CA 1
ATOM 5767 C C . PRO B 1 295 ? 10.734 2.359 4.148 1 97.88 295 PRO B C 1
ATOM 5769 O O . PRO B 1 295 ? 11.156 3.178 4.973 1 97.88 295 PRO B O 1
ATOM 5772 N N . PHE B 1 296 ? 10.195 1.232 4.52 1 98.38 296 PHE B N 1
ATOM 5773 C CA . PHE B 1 296 ? 10 0.907 5.926 1 98.38 296 PHE B CA 1
ATOM 5774 C C . PHE B 1 296 ? 11.328 0.854 6.66 1 98.38 296 PHE B C 1
ATOM 5776 O O . PHE B 1 296 ? 11.469 1.421 7.75 1 98.38 296 PHE B O 1
ATOM 5783 N N . LEU B 1 297 ? 12.312 0.272 6.031 1 98.69 297 LEU B N 1
ATOM 5784 C CA . LEU B 1 297 ? 13.586 0.048 6.699 1 98.69 297 LEU B CA 1
ATOM 5785 C C . LEU B 1 297 ? 1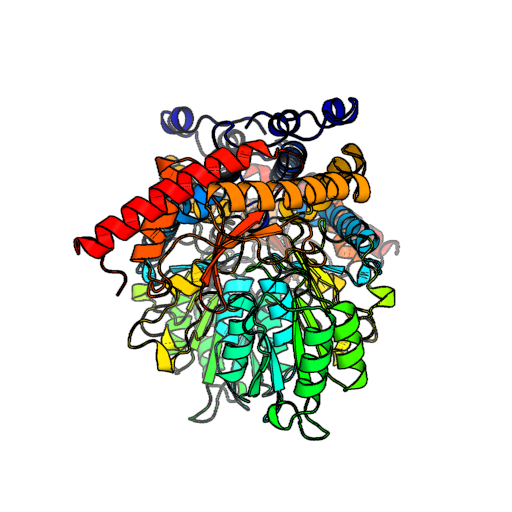4.422 1.323 6.715 1 98.69 297 LEU B C 1
ATOM 5787 O O . LEU B 1 297 ? 15.352 1.454 7.52 1 98.69 297 LEU B O 1
ATOM 5791 N N . SER B 1 298 ? 14.109 2.248 5.855 1 98.69 298 SER B N 1
ATOM 5792 C CA . SER B 1 298 ? 14.82 3.52 5.801 1 98.69 298 SER B CA 1
ATOM 5793 C C . SER B 1 298 ? 14.609 4.328 7.074 1 98.69 298 SER B C 1
ATOM 5795 O O . SER B 1 298 ? 15.359 5.27 7.352 1 98.69 298 SER B O 1
ATOM 5797 N N . VAL B 1 299 ? 13.609 3.99 7.859 1 98.88 299 VAL B N 1
ATOM 5798 C CA . VAL B 1 299 ? 13.32 4.645 9.133 1 98.88 299 VAL B CA 1
ATOM 5799 C C . VAL B 1 299 ? 14.57 4.613 10.016 1 98.88 299 VAL B C 1
ATOM 5801 O O . VAL B 1 299 ? 14.867 5.594 10.703 1 98.88 299 VAL B O 1
ATOM 5804 N N . ASN B 1 300 ? 15.258 3.484 9.992 1 98.88 300 ASN B N 1
ATOM 5805 C CA . ASN B 1 300 ? 16.438 3.334 10.836 1 98.88 300 ASN B CA 1
ATOM 5806 C C . ASN B 1 300 ? 17.5 4.371 10.5 1 98.88 300 ASN B C 1
ATOM 5808 O O . ASN B 1 300 ? 18.094 4.977 11.391 1 98.88 300 ASN B O 1
ATOM 5812 N N . GLU B 1 301 ? 17.766 4.609 9.18 1 98.88 301 GLU B N 1
ATOM 5813 C CA . GLU B 1 301 ? 18.75 5.605 8.758 1 98.88 301 GLU B CA 1
ATOM 5814 C C . GLU B 1 301 ? 18.266 7.02 9.062 1 98.88 301 GLU B C 1
ATOM 5816 O O . GLU B 1 301 ? 19.062 7.91 9.352 1 98.88 301 GLU B O 1
ATOM 5821 N N . ALA B 1 302 ? 16.953 7.234 8.977 1 98.88 302 ALA B N 1
ATOM 5822 C CA . ALA B 1 302 ? 16.391 8.531 9.32 1 98.88 302 ALA B CA 1
ATOM 5823 C C . ALA B 1 302 ? 16.719 8.906 10.766 1 98.88 302 ALA B C 1
ATOM 5825 O O . ALA B 1 302 ? 17.078 10.047 11.055 1 98.88 302 ALA B O 1
ATOM 5826 N N . PHE B 1 303 ? 16.578 7.941 11.672 1 98.88 303 PHE B N 1
ATOM 5827 C CA . PHE B 1 303 ? 16.875 8.18 13.078 1 98.88 303 PHE B CA 1
ATOM 5828 C C . PHE B 1 303 ? 18.359 8.484 13.258 1 98.88 303 PHE B C 1
ATOM 5830 O O . PHE B 1 303 ? 18.719 9.367 14.039 1 98.88 303 PHE B O 1
ATOM 5837 N N . LYS B 1 304 ? 19.25 7.793 12.539 1 98.81 304 LYS B N 1
ATOM 5838 C CA . LYS B 1 304 ? 20.688 8.062 12.617 1 98.81 304 LYS B CA 1
ATOM 5839 C C . LYS B 1 304 ? 21 9.484 12.148 1 98.81 304 LYS B C 1
ATOM 5841 O O . LYS B 1 304 ? 21.797 10.18 12.773 1 98.81 304 LYS B O 1
ATOM 5846 N N . PHE B 1 305 ? 20.422 9.859 11.047 1 98.81 305 PHE B N 1
ATOM 5847 C CA . PHE B 1 305 ? 20.672 11.18 10.477 1 98.81 305 PHE B CA 1
ATOM 5848 C C . PHE B 1 305 ? 20.219 12.273 11.43 1 98.81 305 PHE B C 1
ATOM 5850 O O . PHE B 1 305 ? 20.938 13.258 11.641 1 98.81 305 PHE B O 1
ATOM 5857 N N . ARG B 1 306 ? 19.016 12.102 12.016 1 98.81 306 ARG B N 1
ATOM 5858 C CA . ARG B 1 306 ? 18.5 13.102 12.938 1 98.81 306 ARG B CA 1
ATOM 5859 C C . ARG B 1 306 ? 19.344 13.18 14.203 1 98.81 306 ARG B C 1
ATOM 5861 O O . ARG B 1 306 ? 19.547 14.266 14.75 1 98.81 306 ARG B O 1
ATOM 5868 N N . ALA B 1 307 ? 19.766 12.008 14.664 1 98.69 307 ALA B N 1
ATOM 5869 C CA . ALA B 1 307 ? 20.703 12 15.797 1 98.69 307 ALA B CA 1
ATOM 5870 C C . ALA B 1 307 ? 21.984 12.75 15.461 1 98.69 307 ALA B C 1
ATOM 5872 O O . ALA B 1 307 ? 22.516 13.5 16.281 1 98.69 307 ALA B O 1
ATOM 5873 N N . TRP B 1 308 ? 22.484 12.555 14.211 1 98.81 308 TRP B N 1
ATOM 5874 C CA . TRP B 1 308 ? 23.688 13.227 13.719 1 98.81 308 TRP B CA 1
ATOM 5875 C C . TRP B 1 308 ? 23.5 14.734 13.695 1 98.81 308 TRP B C 1
ATOM 5877 O O . TRP B 1 308 ? 24.422 15.492 13.992 1 98.81 308 TRP B O 1
ATOM 5887 N N . LEU B 1 309 ? 22.297 15.203 13.414 1 98.75 309 LEU B N 1
ATOM 5888 C CA . LEU B 1 309 ? 21.984 16.625 13.359 1 98.75 309 LEU B CA 1
ATOM 5889 C C . LEU B 1 309 ? 21.953 17.234 14.758 1 98.75 309 LEU B C 1
ATOM 5891 O O . LEU B 1 309 ? 21.984 18.453 14.914 1 98.75 309 LEU B O 1
ATOM 5895 N N . GLY B 1 310 ? 21.812 16.453 15.797 1 98.44 310 GLY B N 1
ATOM 5896 C CA . GLY B 1 310 ? 21.75 16.953 17.172 1 98.44 310 GLY B CA 1
ATOM 5897 C C . GLY B 1 310 ? 20.484 16.531 17.906 1 98.44 310 GLY B C 1
ATOM 5898 O O . GLY B 1 310 ? 20.297 16.906 19.062 1 98.44 310 GLY B O 1
ATOM 5899 N N . GLY B 1 311 ? 19.594 15.844 17.219 1 98.38 311 GLY B N 1
ATOM 5900 C CA . GLY B 1 311 ? 18.438 15.281 17.891 1 98.38 311 GLY B CA 1
ATOM 5901 C C . GLY B 1 311 ? 17.188 16.141 17.719 1 98.38 311 GLY B C 1
ATOM 5902 O O . GLY B 1 311 ? 17.234 17.203 17.109 1 98.38 311 GLY B O 1
ATOM 5903 N N . GLU B 1 312 ? 16.094 15.672 18.281 1 98.69 312 GLU B N 1
ATOM 5904 C CA . GLU B 1 312 ? 14.75 16.203 18.047 1 98.69 312 GLU B CA 1
ATOM 5905 C C . GLU B 1 312 ? 14.625 17.625 18.547 1 98.69 312 GLU B C 1
ATOM 5907 O O . GLU B 1 312 ? 14.062 18.484 17.875 1 98.69 312 GLU B O 1
ATOM 5912 N N . HIS B 1 313 ? 15.094 17.906 19.688 1 98.75 313 HIS B N 1
ATOM 5913 C CA . HIS B 1 313 ? 14.914 19.234 20.297 1 98.75 313 HIS B CA 1
ATOM 5914 C C . HIS B 1 313 ? 15.68 20.297 19.516 1 98.75 313 HIS B C 1
ATOM 5916 O O . HIS B 1 313 ? 15.164 21.391 19.281 1 98.75 313 HIS B O 1
ATOM 5922 N N . LYS B 1 314 ? 16.906 20.016 19.125 1 98.81 314 LYS B N 1
ATOM 5923 C CA . LYS B 1 314 ? 17.703 20.969 18.344 1 98.81 314 LYS B CA 1
ATOM 5924 C C . LYS B 1 314 ? 17.062 21.25 16.984 1 98.81 314 LYS B C 1
ATOM 5926 O O . LYS B 1 314 ? 16.938 22.391 16.562 1 98.81 314 LYS B O 1
ATOM 5931 N N . ILE B 1 315 ? 16.703 20.219 16.297 1 98.81 315 ILE B N 1
ATOM 5932 C CA . ILE B 1 315 ? 16.078 20.312 14.984 1 98.81 315 ILE B CA 1
ATOM 5933 C C . ILE B 1 315 ? 14.836 21.188 15.062 1 98.81 315 ILE B C 1
ATOM 5935 O O . ILE B 1 315 ? 14.672 22.125 14.281 1 98.81 315 ILE B O 1
ATOM 5939 N N . ASN B 1 316 ? 13.984 20.891 16.031 1 98.75 316 ASN B N 1
ATOM 5940 C CA . ASN B 1 316 ? 12.688 21.562 16.078 1 98.75 316 ASN B CA 1
ATOM 5941 C C . ASN B 1 316 ? 12.797 22.969 16.656 1 98.75 316 ASN B C 1
ATOM 5943 O O . ASN B 1 316 ? 11.984 23.828 16.344 1 98.75 316 ASN B O 1
ATOM 5947 N N . ALA B 1 317 ? 13.789 23.203 17.5 1 98.62 317 ALA B N 1
ATOM 5948 C CA . ALA B 1 317 ? 14.031 24.578 17.938 1 98.62 317 ALA B CA 1
ATOM 5949 C C . ALA B 1 317 ? 14.336 25.484 16.75 1 98.62 317 ALA B C 1
ATOM 5951 O O . ALA B 1 317 ? 13.805 26.594 16.656 1 98.62 317 ALA B O 1
ATOM 5952 N N . TYR B 1 318 ? 15.172 25.031 15.891 1 98.75 318 TYR B N 1
ATOM 5953 C CA . TYR B 1 318 ? 15.531 25.812 14.711 1 98.75 318 TYR B CA 1
ATOM 5954 C C . TYR B 1 318 ? 14.336 25.984 13.781 1 98.75 318 TYR B C 1
ATOM 5956 O O . TYR B 1 318 ? 14.016 27.109 13.383 1 98.75 318 TYR B O 1
ATOM 5964 N N . CYS B 1 319 ? 13.719 24.891 13.414 1 98.56 319 CYS B N 1
ATOM 5965 C CA . CYS B 1 319 ? 12.625 24.922 12.453 1 98.56 319 CYS B CA 1
ATOM 5966 C C . CYS B 1 319 ? 11.477 25.781 12.961 1 98.56 319 CYS B C 1
ATOM 5968 O O . CYS B 1 319 ? 10.875 26.531 12.188 1 98.56 319 CYS B O 1
ATOM 5970 N N . HIS B 1 320 ? 11.172 25.641 14.227 1 98.38 320 HIS B N 1
ATOM 5971 C CA . HIS B 1 320 ? 10.117 26.438 14.828 1 98.38 320 HIS B CA 1
ATOM 5972 C C . HIS B 1 320 ? 10.461 27.922 14.789 1 98.38 320 HIS B C 1
ATOM 5974 O O . HIS B 1 320 ? 9.617 28.75 14.438 1 98.38 320 HIS B O 1
ATOM 5980 N N . ASP B 1 321 ? 11.633 28.234 15.164 1 98.06 321 ASP B N 1
ATOM 5981 C CA . ASP B 1 321 ? 12.086 29.625 15.172 1 98.06 321 ASP B CA 1
ATOM 5982 C C . ASP B 1 321 ? 11.961 30.25 13.781 1 98.06 321 ASP B C 1
ATOM 5984 O O . ASP B 1 321 ? 11.414 31.344 13.641 1 98.06 321 ASP B O 1
ATOM 5988 N N . ILE B 1 322 ? 12.43 29.578 12.797 1 97.88 322 ILE B N 1
ATOM 5989 C CA . ILE B 1 322 ? 12.414 30.172 11.461 1 97.88 322 ILE B CA 1
ATOM 5990 C C . ILE B 1 322 ? 10.984 30.172 10.914 1 97.88 322 ILE B C 1
ATOM 5992 O O . ILE B 1 322 ? 10.633 31 10.086 1 97.88 322 ILE B O 1
ATOM 5996 N N . ALA B 1 323 ? 10.141 29.188 11.352 1 98 323 ALA B N 1
ATOM 5997 C CA . ALA B 1 323 ? 8.742 29.219 10.938 1 98 323 ALA B CA 1
ATOM 5998 C C . ALA B 1 323 ? 8.047 30.5 11.414 1 98 323 ALA B C 1
ATOM 6000 O O . ALA B 1 323 ? 7.336 31.141 10.648 1 98 323 ALA B O 1
ATOM 6001 N N . LEU B 1 324 ? 8.25 30.844 12.656 1 97.94 324 LEU B N 1
ATOM 6002 C CA . LEU B 1 324 ? 7.652 32.062 13.211 1 97.94 324 LEU B CA 1
ATOM 6003 C C . LEU B 1 324 ? 8.18 33.312 12.508 1 97.94 324 LEU B C 1
ATOM 6005 O O . LEU B 1 324 ? 7.398 34.156 12.117 1 97.94 324 LEU B O 1
ATOM 6009 N N . LYS B 1 325 ? 9.469 33.375 12.32 1 97.94 325 LYS B N 1
ATOM 6010 C CA . LYS B 1 325 ? 10.094 34.531 11.68 1 97.94 325 LYS B CA 1
ATOM 6011 C C . LYS B 1 325 ? 9.672 34.625 10.219 1 97.94 325 LYS B C 1
ATOM 6013 O O . LYS B 1 325 ? 9.406 35.75 9.719 1 97.94 325 LYS B O 1
ATOM 6018 N N . ALA B 1 326 ? 9.68 33.531 9.555 1 97.44 326 ALA B N 1
ATOM 6019 C CA . ALA B 1 326 ? 9.289 33.469 8.148 1 97.44 326 ALA B CA 1
ATOM 6020 C C . ALA B 1 326 ? 7.832 33.906 7.969 1 97.44 326 ALA B C 1
ATOM 6022 O O . ALA B 1 326 ? 7.5 34.625 7.02 1 97.44 326 ALA B O 1
ATOM 6023 N N . GLY B 1 327 ? 6.926 33.406 8.836 1 97.88 327 GLY B N 1
ATOM 6024 C CA . GLY B 1 327 ? 5.531 33.812 8.773 1 97.88 327 GLY B CA 1
ATOM 6025 C C . GLY B 1 327 ? 5.348 35.312 8.898 1 97.88 327 GLY B C 1
ATOM 6026 O O . GLY B 1 327 ? 4.605 35.906 8.117 1 97.88 327 GLY B O 1
ATOM 6027 N N . LYS B 1 328 ? 5.996 35.875 9.82 1 97.56 328 LYS B N 1
ATOM 6028 C CA . LYS B 1 328 ? 5.918 37.312 10.031 1 97.56 328 LYS B CA 1
ATOM 6029 C C . LYS B 1 328 ? 6.445 38.062 8.82 1 97.56 328 LYS B C 1
ATOM 6031 O O . LYS B 1 328 ? 5.812 39.031 8.352 1 97.56 328 LYS B O 1
ATOM 6036 N N . ARG B 1 329 ? 7.598 37.688 8.359 1 98 329 ARG B N 1
ATOM 6037 C CA . ARG B 1 329 ? 8.211 38.344 7.211 1 98 329 ARG B CA 1
ATOM 6038 C C . ARG B 1 329 ? 7.328 38.219 5.973 1 98 329 ARG B C 1
ATOM 6040 O O . ARG B 1 329 ? 7.176 39.188 5.223 1 98 329 ARG B O 1
ATOM 6047 N N . LEU B 1 330 ? 6.789 37.062 5.711 1 98.38 330 LEU B N 1
ATOM 6048 C CA . LEU B 1 330 ? 5.918 36.844 4.566 1 98.38 330 LEU B CA 1
ATOM 6049 C C . LEU B 1 330 ? 4.672 37.719 4.656 1 98.38 330 LEU B C 1
ATOM 6051 O O . LEU B 1 330 ? 4.234 38.281 3.652 1 98.38 330 LEU B O 1
ATOM 6055 N N . ALA B 1 331 ? 4.059 37.75 5.836 1 98.38 331 ALA B N 1
ATOM 6056 C CA . ALA B 1 331 ? 2.889 38.594 6.043 1 98.38 331 ALA B CA 1
ATOM 6057 C C . ALA B 1 331 ? 3.209 40.062 5.73 1 98.38 331 ALA B C 1
ATOM 6059 O O . ALA B 1 331 ? 2.381 40.781 5.164 1 98.38 331 ALA B O 1
ATOM 6060 N N . GLU B 1 332 ? 4.355 40.469 6.121 1 98.06 332 GLU B N 1
ATOM 6061 C CA . GLU B 1 332 ? 4.805 41.844 5.828 1 98.06 332 GLU B CA 1
ATOM 6062 C C . GLU B 1 332 ? 4.918 42.062 4.32 1 98.06 332 GLU B C 1
ATOM 6064 O O . GLU B 1 332 ? 4.453 43.094 3.809 1 98.06 332 GLU B O 1
ATOM 6069 N N . ILE B 1 333 ? 5.555 41.156 3.658 1 98 333 ILE B N 1
ATOM 6070 C CA . ILE B 1 333 ? 5.758 41.25 2.219 1 98 333 ILE B CA 1
ATOM 6071 C C . ILE B 1 333 ? 4.406 41.312 1.508 1 98 333 ILE B C 1
ATOM 6073 O O . ILE B 1 333 ? 4.211 42.094 0.581 1 98 333 ILE B O 1
ATOM 6077 N N . LEU B 1 334 ? 3.471 40.5 1.968 1 98.12 334 LEU B N 1
ATOM 6078 C CA . LEU B 1 334 ? 2.184 40.344 1.298 1 98.12 334 LEU B CA 1
ATOM 6079 C C . LEU B 1 334 ? 1.207 41.438 1.757 1 98.12 334 LEU B C 1
ATOM 6081 O O . LEU B 1 334 ? 0.178 41.656 1.116 1 98.12 334 LEU B O 1
ATOM 6085 N N . GLY B 1 335 ? 1.569 42.125 2.822 1 98.06 335 GLY B N 1
ATOM 6086 C CA . GLY B 1 335 ? 0.669 43.094 3.396 1 98.06 335 GLY B CA 1
ATOM 6087 C C . GLY B 1 335 ? -0.569 42.5 4.023 1 98.06 335 GLY B C 1
ATOM 6088 O O . GLY B 1 335 ? -1.672 43.031 3.881 1 98.06 335 GLY B O 1
ATOM 6089 N N . THR B 1 336 ? -0.394 41.344 4.594 1 98 336 THR B N 1
ATOM 6090 C CA . THR B 1 336 ? -1.506 40.594 5.188 1 98 336 THR B CA 1
ATOM 6091 C C . THR B 1 336 ? -1.187 40.219 6.629 1 98 336 THR B C 1
ATOM 6093 O O . THR B 1 336 ? -0.568 41 7.363 1 98 336 THR B O 1
ATOM 6096 N N . GLU B 1 337 ? -1.625 39 7.102 1 98.25 337 GLU B N 1
ATOM 6097 C CA . GLU B 1 337 ? -1.49 38.625 8.508 1 98.25 337 GLU B CA 1
ATOM 6098 C C . GLU B 1 337 ? -1.154 37.156 8.648 1 98.25 337 GLU B C 1
ATOM 6100 O O . GLU B 1 337 ? -1.423 36.344 7.746 1 98.25 337 GLU B O 1
ATOM 6105 N N . VAL B 1 338 ? -0.545 36.875 9.766 1 98.38 338 VAL B N 1
ATOM 6106 C CA . VAL B 1 338 ? -0.349 35.5 10.148 1 98.38 338 VAL B CA 1
ATOM 6107 C C . VAL B 1 338 ? -1.597 34.969 10.859 1 98.38 338 VAL B C 1
ATOM 6109 O O . VAL B 1 338 ? -2.283 35.719 11.555 1 98.38 338 VAL B O 1
ATOM 6112 N N . MET B 1 339 ? -1.932 33.688 10.672 1 98.31 339 MET B N 1
ATOM 6113 C CA . MET B 1 339 ? -3.125 33.094 11.266 1 98.31 339 MET B CA 1
ATOM 6114 C C . MET B 1 339 ? -2.984 33 12.781 1 98.31 339 MET B C 1
ATOM 6116 O O . MET B 1 339 ? -3.924 33.312 13.516 1 98.31 339 MET B O 1
ATOM 6120 N N . ASP B 1 340 ? -1.854 32.562 13.219 1 96.94 340 ASP B N 1
ATOM 6121 C CA . ASP B 1 340 ? -1.551 32.344 14.633 1 96.94 340 ASP B CA 1
ATOM 6122 C C . ASP B 1 340 ? -0.56 33.406 15.125 1 96.94 340 ASP B C 1
ATOM 6124 O O . ASP B 1 340 ? 0.633 33.125 15.266 1 96.94 340 ASP B O 1
ATOM 6128 N N . GLU B 1 341 ? -0.988 34.531 15.516 1 92.62 341 GLU B N 1
ATOM 6129 C CA . GLU B 1 341 ? -0.157 35.688 15.844 1 92.62 341 GLU B CA 1
ATOM 6130 C C . GLU B 1 341 ? 0.701 35.406 17.078 1 92.62 341 GLU B C 1
ATOM 6132 O O . GLU B 1 341 ? 1.834 35.906 17.172 1 92.62 341 GLU B O 1
ATOM 6137 N N . GLU B 1 342 ? 0.175 34.688 17.969 1 92.06 342 GLU B N 1
ATOM 6138 C CA . GLU B 1 342 ? 0.891 34.406 19.203 1 92.06 342 GLU B CA 1
ATOM 6139 C C . GLU B 1 342 ? 1.896 33.281 19.031 1 92.06 342 GLU B C 1
ATOM 6141 O O . GLU B 1 342 ? 2.803 33.094 19.859 1 92.06 342 GLU B O 1
ATOM 6146 N N . GLY B 1 343 ? 1.658 32.469 18.047 1 93.94 343 GLY B N 1
ATOM 6147 C CA . GLY B 1 343 ? 2.588 31.391 17.719 1 93.94 343 GLY B CA 1
ATOM 6148 C C . GLY B 1 343 ? 2.357 30.125 18.547 1 93.94 343 GLY B C 1
ATOM 6149 O O . GLY B 1 343 ? 3.064 29.141 18.375 1 93.94 343 GLY B O 1
ATOM 6150 N N . SER B 1 344 ? 1.358 30.125 19.406 1 92.81 344 SER B N 1
ATOM 6151 C CA . SER B 1 344 ? 1.135 29.016 20.344 1 92.81 344 SER B CA 1
ATOM 6152 C C . SER B 1 344 ? 0.664 27.766 19.609 1 92.81 344 SER B C 1
ATOM 6154 O O . SER B 1 344 ? 0.831 26.656 20.109 1 92.81 344 SER B O 1
ATOM 6156 N N . GLN B 1 345 ? 0.109 27.891 18.438 1 97.25 345 GLN B N 1
ATOM 6157 C CA . GLN B 1 345 ? -0.438 26.766 17.703 1 97.25 345 GLN B CA 1
ATOM 6158 C C . GLN B 1 345 ? 0.421 26.438 16.484 1 97.25 345 GLN B C 1
ATOM 6160 O O . GLN B 1 345 ? 0.036 25.609 15.648 1 97.25 345 GLN B O 1
ATOM 6165 N N . THR B 1 346 ? 1.541 27.141 16.391 1 98.12 346 THR B N 1
ATOM 6166 C CA . THR B 1 346 ? 2.455 26.953 15.266 1 98.12 346 THR B CA 1
ATOM 6167 C C . THR B 1 346 ? 3.668 26.141 15.688 1 98.12 346 THR B C 1
ATOM 6169 O O . THR B 1 346 ? 4.344 26.469 16.656 1 98.12 346 THR B O 1
ATOM 6172 N N . LEU B 1 347 ? 3.889 25.047 15.055 1 98.38 347 LEU B N 1
ATOM 6173 C CA . LEU B 1 347 ? 5.16 24.328 15.172 1 98.38 347 LEU B CA 1
ATOM 6174 C C . LEU B 1 347 ? 6.09 24.688 14.016 1 98.38 347 LEU B C 1
ATOM 6176 O O . LEU B 1 347 ? 6.562 25.812 13.914 1 98.38 347 LEU B O 1
ATOM 6180 N N . ASN B 1 348 ? 6.195 23.781 13 1 98.69 348 ASN B N 1
ATOM 6181 C CA . ASN B 1 348 ? 7.125 24.078 11.922 1 98.69 348 ASN B CA 1
ATOM 6182 C C . ASN B 1 348 ? 6.391 24.453 10.641 1 98.69 348 ASN B C 1
ATOM 6184 O O . ASN B 1 348 ? 7.004 24.562 9.57 1 98.69 348 ASN B O 1
ATOM 6188 N N . MET B 1 349 ? 5.043 24.625 10.727 1 98.62 349 MET B N 1
ATOM 6189 C CA . MET B 1 349 ? 4.199 25.125 9.648 1 98.62 349 MET B CA 1
ATOM 6190 C C . MET B 1 349 ? 3.494 26.406 10.047 1 98.62 349 MET B C 1
ATOM 6192 O O . MET B 1 349 ? 2.916 26.5 11.133 1 98.62 349 MET B O 1
ATOM 6196 N N . VAL B 1 350 ? 3.584 27.391 9.195 1 98.44 350 VAL B N 1
ATOM 6197 C CA . VAL B 1 350 ? 2.988 28.688 9.516 1 98.44 350 VAL B CA 1
ATOM 6198 C C . VAL B 1 350 ? 2.041 29.109 8.398 1 98.44 350 VAL B C 1
ATOM 6200 O O . VAL B 1 350 ? 2.295 28.828 7.223 1 98.44 350 VAL B O 1
ATOM 6203 N N . ASN B 1 351 ? 0.915 29.75 8.742 1 98.75 351 ASN B N 1
ATOM 6204 C CA . ASN B 1 351 ? -0.121 30.156 7.801 1 98.75 351 ASN B CA 1
ATOM 6205 C C . ASN B 1 351 ? -0.184 31.672 7.648 1 98.75 351 ASN B C 1
ATOM 6207 O O . ASN B 1 351 ? -0.233 32.406 8.648 1 98.75 351 ASN B O 1
ATOM 6211 N N . VAL B 1 352 ? -0.193 32.094 6.441 1 98.75 352 VAL B N 1
ATOM 6212 C CA . VAL B 1 352 ? -0.258 33.531 6.137 1 98.75 352 VAL B CA 1
ATOM 6213 C C . VAL B 1 352 ? -1.374 33.781 5.125 1 98.75 352 VAL B C 1
ATOM 6215 O O . VAL B 1 352 ? -1.555 33.031 4.18 1 98.75 352 VAL B O 1
ATOM 6218 N N . ALA B 1 353 ? -2.152 34.812 5.367 1 98.69 353 ALA B N 1
ATOM 6219 C CA . ALA B 1 353 ? -3.236 35.156 4.453 1 98.69 353 ALA B CA 1
ATOM 6220 C C . ALA B 1 353 ? -2.689 35.562 3.09 1 98.69 353 ALA B C 1
ATOM 6222 O O . ALA B 1 353 ? -1.665 36.25 3.01 1 98.69 353 ALA B O 1
ATOM 6223 N N . LEU B 1 354 ? -3.369 35.125 2.043 1 98.5 354 LEU B N 1
ATOM 6224 C CA . LEU B 1 354 ? -3.008 35.531 0.685 1 98.5 354 LEU B CA 1
ATOM 6225 C C . LEU B 1 354 ? -3.836 36.719 0.221 1 98.5 354 LEU B C 1
ATOM 6227 O O . LEU B 1 354 ? -5.012 36.844 0.576 1 98.5 354 LEU B O 1
ATOM 6231 N N . PRO B 1 355 ? -3.223 37.594 -0.534 1 97.19 355 PRO B N 1
ATOM 6232 C CA . PRO B 1 355 ? -3.986 38.719 -1.081 1 97.19 355 PRO B CA 1
ATOM 6233 C C . PRO B 1 355 ? -4.82 38.344 -2.301 1 97.19 355 PRO B C 1
ATOM 6235 O O . PRO B 1 355 ? -4.637 38.906 -3.383 1 97.19 355 PRO B O 1
ATOM 6238 N N . LEU B 1 356 ? -5.707 37.438 -2.119 1 96.81 356 LEU B N 1
ATOM 6239 C CA . LEU B 1 356 ? -6.625 36.938 -3.146 1 96.81 356 LEU B CA 1
ATOM 6240 C C . LEU B 1 356 ? -8.07 37.281 -2.789 1 96.81 356 LEU B C 1
ATOM 6242 O O . LEU B 1 356 ? -8.43 37.312 -1.61 1 96.81 356 LEU B O 1
ATOM 6246 N N . PRO B 1 357 ? -8.883 37.531 -3.842 1 94.69 357 PRO B N 1
ATOM 6247 C CA . PRO B 1 357 ? -10.289 37.812 -3.551 1 94.69 357 PRO B CA 1
ATOM 6248 C C . PRO B 1 357 ? -11.008 36.656 -2.881 1 94.69 357 PRO B C 1
ATOM 6250 O O . PRO B 1 357 ? -10.844 35.5 -3.293 1 94.69 357 PRO B O 1
ATOM 6253 N N . THR B 1 358 ? -11.758 36.969 -1.903 1 93.88 358 THR B N 1
ATOM 6254 C CA . THR B 1 358 ? -12.477 35.938 -1.16 1 93.88 358 THR B CA 1
ATOM 6255 C C . THR B 1 358 ? -13.578 35.312 -2.02 1 93.88 358 THR B C 1
ATOM 6257 O O . THR B 1 358 ? -14.102 34.25 -1.693 1 93.88 358 THR B O 1
ATOM 6260 N N . SER B 1 359 ? -13.969 35.938 -3.105 1 90.38 359 SER B N 1
ATOM 6261 C CA . SER B 1 359 ? -15.008 35.469 -4.008 1 90.38 359 SER B CA 1
ATOM 6262 C C . SER B 1 359 ? -14.469 34.344 -4.914 1 90.38 359 SER B C 1
ATOM 6264 O O . SER B 1 359 ? -15.242 33.625 -5.551 1 90.38 359 SER B O 1
ATOM 6266 N N . LEU B 1 360 ? -13.156 34.344 -4.941 1 92.69 360 LEU B N 1
ATOM 6267 C CA . LEU B 1 360 ? -12.531 33.281 -5.746 1 92.69 360 LEU B CA 1
ATOM 6268 C C . LEU B 1 360 ? -12.914 31.906 -5.238 1 92.69 360 LEU B C 1
ATOM 6270 O O . LEU B 1 360 ? -12.945 31.672 -4.027 1 92.69 360 LEU B O 1
ATOM 6274 N N . LYS B 1 361 ? -13.242 30.984 -6.203 1 90.12 361 LYS B N 1
ATOM 6275 C CA . LYS B 1 361 ? -13.594 29.609 -5.848 1 90.12 361 LYS B CA 1
ATOM 6276 C C . LYS B 1 361 ? -12.562 28.625 -6.371 1 90.12 361 LYS B C 1
ATOM 6278 O O . LYS B 1 361 ? -11.992 28.828 -7.449 1 90.12 361 LYS B O 1
ATOM 6283 N N . TRP B 1 362 ? -12.438 27.672 -5.535 1 91.25 362 TRP B N 1
ATOM 6284 C CA . TRP B 1 362 ? -11.539 26.609 -5.977 1 91.25 362 TRP B CA 1
ATOM 6285 C C . TRP B 1 362 ? -12.031 25.984 -7.277 1 91.25 362 TRP B C 1
ATOM 6287 O O . TRP B 1 362 ? -13.234 25.766 -7.449 1 91.25 362 TRP B O 1
ATOM 6297 N N . SER B 1 363 ? -11.219 25.688 -8.203 1 92 363 SER B N 1
ATOM 6298 C CA . SER B 1 363 ? -11.453 24.984 -9.453 1 92 363 SER B CA 1
ATOM 6299 C C . SER B 1 363 ? -10.172 24.359 -9.984 1 92 363 SER B C 1
ATOM 6301 O O . SER B 1 363 ? -9.07 24.734 -9.57 1 92 363 SER B O 1
ATOM 6303 N N . ASN B 1 364 ? -10.328 23.469 -10.773 1 91.06 364 ASN B N 1
ATOM 6304 C CA . ASN B 1 364 ? -9.164 22.875 -11.422 1 91.06 364 ASN B CA 1
ATOM 6305 C C . ASN B 1 364 ? -8.352 23.906 -12.188 1 91.06 364 ASN B C 1
ATOM 6307 O O . ASN B 1 364 ? -7.129 23.812 -12.258 1 91.06 364 ASN B O 1
ATOM 6311 N N . ALA B 1 365 ? -9.039 24.812 -12.812 1 92.94 365 ALA B N 1
ATOM 6312 C CA . ALA B 1 365 ? -8.367 25.875 -13.555 1 92.94 365 ALA B CA 1
ATOM 6313 C C . ALA B 1 365 ? -7.52 26.734 -12.625 1 92.94 365 ALA B C 1
ATOM 6315 O O . ALA B 1 365 ? -6.395 27.109 -12.969 1 92.94 365 ALA B O 1
ATOM 6316 N N . LEU B 1 366 ? -8.109 27.125 -11.5 1 94.94 366 LEU B N 1
ATOM 6317 C CA . LEU B 1 366 ? -7.371 27.906 -10.508 1 94.94 366 LEU B CA 1
ATOM 6318 C C . LEU B 1 366 ? -6.156 27.141 -10 1 94.94 366 LEU B C 1
ATOM 6320 O O . LEU B 1 366 ? -5.07 27.703 -9.852 1 94.94 366 LEU B O 1
ATOM 6324 N N . TYR B 1 367 ? -6.379 25.891 -9.742 1 94.88 367 TYR B N 1
ATOM 6325 C CA . TYR B 1 367 ? -5.32 25 -9.273 1 94.88 367 TYR B CA 1
ATOM 6326 C C . TYR B 1 367 ? -4.152 24.984 -10.25 1 94.88 367 TYR B C 1
ATOM 6328 O O . TYR B 1 367 ? -2.998 25.172 -9.852 1 94.88 367 TYR B O 1
ATOM 6336 N N . LYS B 1 368 ? -4.41 24.75 -11.484 1 93.94 368 LYS B N 1
ATOM 6337 C CA . LYS B 1 368 ? -3.377 24.703 -12.516 1 93.94 368 LYS B CA 1
ATOM 6338 C C . LYS B 1 368 ? -2.68 26.062 -12.656 1 93.94 368 LYS B C 1
ATOM 6340 O O . LYS B 1 368 ? -1.46 26.125 -12.828 1 93.94 368 LYS B O 1
ATOM 6345 N N . ARG B 1 369 ? -3.479 27.094 -12.594 1 94.69 369 ARG B N 1
ATOM 6346 C CA . ARG B 1 369 ? -2.947 28.453 -12.758 1 94.69 369 ARG B CA 1
ATOM 6347 C C . ARG B 1 369 ? -1.968 28.797 -11.641 1 94.69 369 ARG B C 1
ATOM 6349 O O . ARG B 1 369 ? -0.843 29.219 -11.906 1 94.69 369 ARG B O 1
ATOM 6356 N N . LEU B 1 370 ? -2.367 28.578 -10.414 1 97 370 LEU B N 1
ATOM 6357 C CA . LEU B 1 370 ? -1.555 28.984 -9.273 1 97 370 LEU B CA 1
ATOM 6358 C C . LEU B 1 370 ? -0.355 28.047 -9.109 1 97 370 LEU B C 1
ATOM 6360 O O . LEU B 1 370 ? 0.774 28.516 -8.938 1 97 370 LEU B O 1
ATOM 6364 N N . ASN B 1 371 ? -0.59 26.781 -9.141 1 97.31 371 ASN B N 1
ATOM 6365 C CA . ASN B 1 371 ? 0.508 25.828 -8.984 1 97.31 371 ASN B CA 1
ATOM 6366 C C . ASN B 1 371 ? 1.509 25.938 -10.133 1 97.31 371 ASN B C 1
ATOM 6368 O O . ASN B 1 371 ? 2.719 25.859 -9.914 1 97.31 371 ASN B O 1
ATOM 6372 N N . GLY B 1 372 ? 0.991 26.047 -11.336 1 96.75 372 GLY B N 1
ATOM 6373 C CA . GLY B 1 372 ? 1.873 26.234 -12.477 1 96.75 372 GLY B CA 1
ATOM 6374 C C . GLY B 1 372 ? 2.773 27.438 -12.344 1 96.75 372 GLY B C 1
ATOM 6375 O O . GLY B 1 372 ? 3.979 27.359 -12.586 1 96.75 372 GLY B O 1
ATOM 6376 N N . ALA B 1 373 ? 2.193 28.578 -11.945 1 97.19 373 ALA B N 1
ATOM 6377 C CA . ALA B 1 373 ? 2.959 29.812 -11.797 1 97.19 373 ALA B CA 1
ATOM 6378 C C . ALA B 1 373 ? 4.016 29.672 -10.703 1 97.19 373 ALA B C 1
ATOM 6380 O O . ALA B 1 373 ? 5.168 30.062 -10.898 1 97.19 373 ALA B O 1
ATOM 6381 N N . LEU B 1 374 ? 3.635 29.125 -9.586 1 98.12 374 LEU B N 1
ATOM 6382 C CA . LEU B 1 374 ? 4.555 29.016 -8.461 1 98.12 374 LEU B CA 1
ATOM 6383 C C . LEU B 1 374 ? 5.691 28.062 -8.781 1 98.12 374 LEU B C 1
ATOM 6385 O O . LEU B 1 374 ? 6.863 28.375 -8.555 1 98.12 374 LEU B O 1
ATOM 6389 N N . ILE B 1 375 ? 5.383 26.891 -9.336 1 97.31 375 ILE B N 1
ATOM 6390 C CA . ILE B 1 375 ? 6.348 25.812 -9.508 1 97.31 375 ILE B CA 1
ATOM 6391 C C . ILE B 1 375 ? 7.16 26.047 -10.773 1 97.31 375 ILE B C 1
ATOM 6393 O O . ILE B 1 375 ? 8.391 25.969 -10.75 1 97.31 375 ILE B O 1
ATOM 6397 N N . GLU B 1 376 ? 6.504 26.297 -11.875 1 95.5 376 GLU B N 1
ATOM 6398 C CA . GLU B 1 376 ? 7.172 26.359 -13.172 1 95.5 376 GLU B CA 1
ATOM 6399 C C . GLU B 1 376 ? 7.809 27.719 -13.414 1 95.5 376 GLU B C 1
ATOM 6401 O O . GLU B 1 376 ? 8.914 27.812 -13.945 1 95.5 376 GLU B O 1
ATOM 6406 N N . ASP B 1 377 ? 7.148 28.781 -13.008 1 95.94 377 ASP B N 1
ATOM 6407 C CA . ASP B 1 377 ? 7.645 30.125 -13.328 1 95.94 377 ASP B CA 1
ATOM 6408 C C . ASP B 1 377 ? 8.555 30.641 -12.219 1 95.94 377 ASP B C 1
ATOM 6410 O O . ASP B 1 377 ? 9.539 31.344 -12.492 1 95.94 377 ASP B O 1
ATOM 6414 N N . HIS B 1 378 ? 8.234 30.328 -10.992 1 96.94 378 HIS B N 1
ATOM 6415 C CA . HIS B 1 378 ? 8.953 30.969 -9.891 1 96.94 378 HIS B CA 1
ATOM 6416 C C . HIS B 1 378 ? 9.812 29.953 -9.133 1 96.94 378 HIS B C 1
ATOM 6418 O O . HIS B 1 378 ? 10.586 30.344 -8.25 1 96.94 378 HIS B O 1
ATOM 6424 N N . ASN B 1 379 ? 9.664 28.688 -9.375 1 96.62 379 ASN B N 1
ATOM 6425 C CA . ASN B 1 379 ? 10.484 27.609 -8.828 1 96.62 379 ASN B CA 1
ATOM 6426 C C . ASN B 1 379 ? 10.414 27.562 -7.309 1 96.62 379 ASN B C 1
ATOM 6428 O O . ASN B 1 379 ? 11.445 27.469 -6.637 1 96.62 379 ASN B O 1
ATOM 6432 N N . THR B 1 380 ? 9.297 27.766 -6.809 1 97.88 380 THR B N 1
ATOM 6433 C CA . THR B 1 380 ? 8.961 27.625 -5.395 1 97.88 380 THR B CA 1
ATOM 6434 C C . THR B 1 380 ? 7.508 27.203 -5.219 1 97.88 380 THR B C 1
ATOM 6436 O O . THR B 1 380 ? 6.762 27.109 -6.199 1 97.88 380 THR B O 1
ATOM 6439 N N . TYR B 1 381 ? 7.184 26.859 -3.959 1 97.94 381 TYR B N 1
ATOM 6440 C CA . TYR B 1 381 ? 5.809 26.438 -3.709 1 97.94 381 TYR B CA 1
ATOM 6441 C C . TYR B 1 381 ? 5.488 26.469 -2.219 1 97.94 381 TYR B C 1
ATOM 6443 O O . TYR B 1 381 ? 6.359 26.203 -1.386 1 97.94 381 TYR B O 1
ATOM 6451 N N . SER B 1 382 ? 4.367 26.844 -1.898 1 98.25 382 SER B N 1
ATOM 6452 C CA . SER B 1 382 ? 3.727 26.656 -0.601 1 98.25 382 SER B CA 1
ATOM 6453 C C . SER B 1 382 ? 2.256 26.297 -0.759 1 98.25 382 SER B C 1
ATOM 6455 O O . SER B 1 382 ? 1.598 26.734 -1.702 1 98.25 382 SER B O 1
ATOM 6457 N N . ALA B 1 383 ? 1.78 25.484 0.097 1 98 383 ALA B N 1
ATOM 6458 C CA . ALA B 1 383 ? 0.382 25.078 0.015 1 98 383 ALA B CA 1
ATOM 6459 C C . ALA B 1 383 ? -0.554 26.266 0.178 1 98 383 ALA B C 1
ATOM 6461 O O . ALA B 1 383 ? -0.223 27.234 0.87 1 98 383 ALA B O 1
ATOM 6462 N N . TRP B 1 384 ? -1.688 26.219 -0.496 1 98.25 384 TRP B N 1
ATOM 6463 C CA . TRP B 1 384 ? -2.691 27.266 -0.364 1 98.25 384 TRP B CA 1
ATOM 6464 C C . TRP B 1 384 ? -4.09 26.672 -0.232 1 98.25 384 TRP B C 1
ATOM 6466 O O . TRP B 1 384 ? -4.363 25.578 -0.759 1 98.25 384 TRP B O 1
ATOM 6476 N N . PHE B 1 385 ? -4.945 27.312 0.479 1 97.75 385 PHE B N 1
ATOM 6477 C CA . PHE B 1 385 ? -6.262 26.781 0.812 1 97.75 385 PHE B CA 1
ATOM 6478 C C . PHE B 1 385 ? -7.203 27.906 1.255 1 97.75 385 PHE B C 1
ATOM 6480 O O . PHE B 1 385 ? -6.754 29 1.592 1 97.75 385 PHE B O 1
ATOM 6487 N N . PHE B 1 386 ? -8.477 27.625 1.164 1 97.81 386 PHE B N 1
ATOM 6488 C CA . PHE B 1 386 ? -9.508 28.547 1.638 1 97.81 386 PHE B CA 1
ATOM 6489 C C . PHE B 1 386 ? -10.023 28.125 3.008 1 97.81 386 PHE B C 1
ATOM 6491 O O . PHE B 1 386 ? -10.328 26.953 3.227 1 97.81 386 PHE B O 1
ATOM 6498 N N . HIS B 1 387 ? -10.031 28.984 3.979 1 98.19 387 HIS B N 1
ATOM 6499 C CA . HIS B 1 387 ? -10.492 28.688 5.332 1 98.19 387 HIS B CA 1
ATOM 6500 C C . HIS B 1 387 ? -11.047 29.938 6.012 1 98.19 387 HIS B C 1
ATOM 6502 O O . HIS B 1 387 ? -10.406 30.984 6 1 98.19 387 HIS B O 1
ATOM 6508 N N . ASN B 1 388 ? -12.219 29.734 6.539 1 97.81 388 ASN B N 1
ATOM 6509 C CA . ASN B 1 388 ? -12.859 30.75 7.352 1 97.81 388 ASN B CA 1
ATOM 6510 C C . ASN B 1 388 ? -12.867 32.094 6.641 1 97.81 388 ASN B C 1
ATOM 6512 O O . ASN B 1 388 ? -12.438 33.125 7.203 1 97.81 388 ASN B O 1
ATOM 6516 N N . GLY B 1 389 ? -13.141 32.125 5.363 1 97 389 GLY B N 1
ATOM 6517 C CA . GLY B 1 389 ? -13.445 33.344 4.609 1 97 389 GLY B CA 1
ATOM 6518 C C . GLY B 1 389 ? -12.227 33.969 3.957 1 97 389 GLY B C 1
ATOM 6519 O O . GLY B 1 389 ? -12.312 35.031 3.361 1 97 389 GLY B O 1
ATOM 6520 N N . LYS B 1 390 ? -11.078 33.281 4.035 1 97.19 390 LYS B N 1
ATOM 6521 C CA . LYS B 1 390 ? -9.859 33.844 3.451 1 97.19 390 LYS B CA 1
ATOM 6522 C C . LYS B 1 390 ? -9.055 32.75 2.75 1 97.19 390 LYS B C 1
ATOM 6524 O O . LYS B 1 390 ? -9.18 31.578 3.074 1 97.19 390 LYS B O 1
ATOM 6529 N N . TRP B 1 391 ? -8.305 33.219 1.744 1 98.06 391 TRP B N 1
ATOM 6530 C CA . TRP B 1 391 ? -7.277 32.344 1.172 1 98.06 391 TRP B CA 1
ATOM 6531 C C . TRP B 1 391 ? -5.984 32.438 1.979 1 98.06 391 TRP B C 1
ATOM 6533 O O . TRP B 1 391 ? -5.586 33.5 2.412 1 98.06 391 TRP B O 1
ATOM 6543 N N . TRP B 1 392 ? -5.418 31.328 2.234 1 98.69 392 TRP B N 1
ATOM 6544 C CA . TRP B 1 392 ? -4.195 31.219 3.025 1 98.69 392 TRP B CA 1
ATOM 6545 C C . TRP B 1 392 ? -3.121 30.438 2.279 1 98.69 392 TRP B C 1
ATOM 6547 O O . TRP B 1 392 ? -3.43 29.656 1.376 1 98.69 392 TRP B O 1
ATOM 6557 N N . THR B 1 393 ? -1.932 30.734 2.627 1 98.62 393 THR B N 1
ATOM 6558 C CA . THR B 1 393 ? -0.829 29.844 2.266 1 98.62 393 THR B CA 1
ATOM 6559 C C . THR B 1 393 ? -0.165 29.281 3.514 1 98.62 393 THR B C 1
ATOM 6561 O O . THR B 1 393 ? -0.109 29.938 4.555 1 98.62 393 THR B O 1
ATOM 6564 N N . ARG B 1 394 ? 0.199 28 3.482 1 98.75 394 ARG B N 1
ATOM 6565 C CA . ARG B 1 394 ? 0.91 27.312 4.551 1 98.75 394 ARG B CA 1
ATOM 6566 C C . ARG B 1 394 ? 2.367 27.062 4.172 1 98.75 394 ARG B C 1
ATOM 6568 O O . ARG B 1 394 ? 2.654 26.375 3.189 1 98.75 394 ARG B O 1
ATOM 6575 N N . VAL B 1 395 ? 3.232 27.625 4.945 1 98.38 395 VAL B N 1
ATOM 6576 C CA . VAL B 1 395 ? 4.668 27.484 4.715 1 98.38 395 VAL B CA 1
ATOM 6577 C C . VAL B 1 395 ? 5.25 26.469 5.695 1 98.38 395 VAL B C 1
ATOM 6579 O O . VAL B 1 395 ? 4.98 26.531 6.898 1 98.38 395 VAL B O 1
ATOM 6582 N N . SER B 1 396 ? 5.949 25.531 5.207 1 97.94 396 SER B N 1
ATOM 6583 C CA . SER B 1 396 ? 6.613 24.516 6.02 1 97.94 396 SER B CA 1
ATOM 6584 C C . SER B 1 396 ? 8.133 24.656 5.953 1 97.94 396 SER B C 1
ATOM 6586 O O . SER B 1 396 ? 8.711 24.703 4.863 1 97.94 396 SER B O 1
ATOM 6588 N N . LEU B 1 397 ? 8.75 24.688 7.07 1 97.31 397 LEU B N 1
ATOM 6589 C CA . LEU B 1 397 ? 10.18 25 7.137 1 97.31 397 LEU B CA 1
ATOM 6590 C C . LEU B 1 397 ? 10.961 23.828 7.73 1 97.31 397 LEU B C 1
ATOM 6592 O O . LEU B 1 397 ? 10.469 23.141 8.633 1 97.31 397 LEU B O 1
ATOM 6596 N N . GLN B 1 398 ? 12.133 23.609 7.184 1 97.88 398 GLN B N 1
ATOM 6597 C CA . GLN B 1 398 ? 13.016 22.516 7.586 1 97.88 398 GLN B CA 1
ATOM 6598 C C . GLN B 1 398 ? 14.43 23.016 7.844 1 97.88 398 GLN B C 1
ATOM 6600 O O . GLN B 1 398 ? 14.727 24.188 7.633 1 97.88 398 GLN B O 1
ATOM 6605 N N . VAL B 1 399 ? 15.336 22.141 8.227 1 98.5 399 VAL B N 1
ATOM 6606 C CA . VAL B 1 399 ? 16.688 22.453 8.672 1 98.5 399 VAL B CA 1
ATOM 6607 C C . VAL B 1 399 ? 17.484 23.062 7.527 1 98.5 399 VAL B C 1
ATOM 6609 O O . VAL B 1 399 ? 18.531 23.672 7.746 1 98.5 399 VAL B O 1
ATOM 6612 N N . PHE B 1 400 ? 17 22.969 6.289 1 97.81 400 PHE B N 1
ATOM 6613 C CA . PHE B 1 400 ? 17.75 23.469 5.145 1 97.81 400 PHE B CA 1
ATOM 6614 C C . PHE B 1 400 ? 17.234 24.844 4.715 1 97.81 400 PHE B C 1
ATOM 6616 O O . PHE B 1 400 ? 17.719 25.422 3.746 1 97.81 400 PHE B O 1
ATOM 6623 N N . ASN B 1 401 ? 16.219 25.391 5.414 1 97.94 401 ASN B N 1
ATOM 6624 C CA . ASN B 1 401 ? 15.625 26.672 5.059 1 97.94 401 ASN B CA 1
ATOM 6625 C C . ASN B 1 401 ? 16.188 27.812 5.898 1 97.94 401 ASN B C 1
ATOM 6627 O O . ASN B 1 401 ? 16.703 27.578 7 1 97.94 401 ASN B O 1
ATOM 6631 N N . GLU B 1 402 ? 16.109 28.938 5.367 1 97.06 402 GLU B N 1
ATOM 6632 C CA . GLU B 1 402 ? 16.391 30.203 6.055 1 97.06 402 GLU B CA 1
ATOM 6633 C C . GLU B 1 402 ? 15.266 31.203 5.832 1 97.06 402 GLU B C 1
ATOM 6635 O O . GLU B 1 402 ? 14.484 31.078 4.887 1 97.06 402 GLU B O 1
ATOM 6640 N N . VAL B 1 403 ? 15.211 32.156 6.664 1 94.94 403 VAL B N 1
ATOM 6641 C CA . VAL B 1 403 ? 14.109 33.125 6.672 1 94.94 403 VAL B CA 1
ATOM 6642 C C . VAL B 1 403 ? 14.07 33.875 5.348 1 94.94 403 VAL B C 1
ATOM 6644 O O . VAL B 1 403 ? 12.992 34.156 4.82 1 94.94 403 VAL B O 1
ATOM 6647 N N . ASP B 1 404 ? 15.117 34.156 4.777 1 91.19 404 ASP B N 1
ATOM 6648 C CA . ASP B 1 404 ? 15.18 35 3.602 1 91.19 404 ASP B CA 1
ATOM 6649 C C . ASP B 1 404 ? 14.562 34.312 2.385 1 91.19 404 ASP B C 1
ATOM 6651 O O . ASP B 1 404 ? 14.211 34.969 1.403 1 91.19 404 ASP B O 1
ATOM 6655 N N . GLU B 1 405 ? 14.477 33.031 2.457 1 93.12 405 GLU B N 1
ATOM 6656 C CA . GLU B 1 405 ? 13.898 32.312 1.334 1 93.12 405 GLU B CA 1
ATOM 6657 C C . GLU B 1 405 ? 12.422 32.625 1.162 1 93.12 405 GLU B C 1
ATOM 6659 O O . GLU B 1 405 ? 11.859 32.438 0.081 1 93.12 405 GLU B O 1
ATOM 6664 N N . VAL B 1 406 ? 11.781 33.062 2.189 1 94.38 406 VAL B N 1
ATOM 6665 C CA . VAL B 1 406 ? 10.359 33.375 2.082 1 94.38 406 VAL B CA 1
ATOM 6666 C C . VAL B 1 406 ? 10.18 34.625 1.23 1 94.38 406 VAL B C 1
ATOM 6668 O O . VAL B 1 406 ? 9.086 34.906 0.729 1 94.38 406 VAL B O 1
ATOM 6671 N N . GLU B 1 407 ? 11.25 35.406 1.056 1 95.5 407 GLU B N 1
ATOM 6672 C CA . GLU B 1 407 ? 11.164 36.562 0.152 1 95.5 407 GLU B CA 1
ATOM 6673 C C . GLU B 1 407 ? 10.883 36.125 -1.28 1 95.5 407 GLU B C 1
ATOM 6675 O O . GLU B 1 407 ? 10.141 36.781 -2.01 1 95.5 407 GLU B O 1
ATOM 6680 N N . VAL B 1 408 ? 11.523 35.031 -1.616 1 96 408 VAL B N 1
ATOM 6681 C CA . VAL B 1 408 ? 11.289 34.469 -2.938 1 96 408 VAL B CA 1
ATOM 6682 C C . VAL B 1 408 ? 9.82 34.062 -3.078 1 96 408 VAL B C 1
ATOM 6684 O O . VAL B 1 408 ? 9.172 34.406 -4.078 1 96 408 VAL B O 1
ATOM 6687 N N . LEU B 1 409 ? 9.289 33.469 -2.119 1 98 409 LEU B N 1
ATOM 6688 C CA . LEU B 1 409 ? 7.898 33 -2.123 1 98 409 LEU B CA 1
ATOM 6689 C C . LEU B 1 409 ? 6.949 34.219 -2.088 1 98 409 LEU B C 1
ATOM 6691 O O . LEU B 1 409 ? 5.934 34.219 -2.787 1 98 409 LEU B O 1
ATOM 6695 N N . GLY B 1 410 ? 7.262 35.125 -1.212 1 98.31 410 GLY B N 1
ATOM 6696 C CA . GLY B 1 410 ? 6.426 36.312 -1.108 1 98.31 410 GLY B CA 1
ATOM 6697 C C . GLY B 1 410 ? 6.309 37.094 -2.416 1 98.31 410 GLY B C 1
ATOM 6698 O O . GLY B 1 410 ? 5.215 37.5 -2.809 1 98.31 410 GLY B O 1
ATOM 6699 N N . LYS B 1 411 ? 7.414 37.281 -3.062 1 97.38 411 LYS B N 1
ATOM 6700 C CA . LYS B 1 411 ? 7.418 37.969 -4.359 1 97.38 411 LYS B CA 1
ATOM 6701 C C . LYS B 1 411 ? 6.613 37.156 -5.387 1 97.38 411 LYS B C 1
ATOM 6703 O O . LYS B 1 411 ? 5.887 37.75 -6.199 1 97.38 411 LYS B O 1
ATOM 6708 N N . ALA B 1 412 ? 6.824 35.875 -5.355 1 98.12 412 ALA B N 1
ATOM 6709 C CA . ALA B 1 412 ? 6.074 35 -6.258 1 98.12 412 ALA B CA 1
ATOM 6710 C C . ALA B 1 412 ? 4.57 35.156 -6.027 1 98.12 412 ALA B C 1
ATOM 6712 O O . ALA B 1 412 ? 3.807 35.344 -6.977 1 98.12 412 ALA B O 1
ATOM 6713 N N . TRP B 1 413 ? 4.098 35.062 -4.789 1 98.44 413 TRP B N 1
ATOM 6714 C CA . TRP B 1 413 ? 2.678 35.156 -4.465 1 98.44 413 TRP B CA 1
ATOM 6715 C C . TRP B 1 413 ? 2.117 36.5 -4.836 1 98.44 413 TRP B C 1
ATOM 6717 O O . TRP B 1 413 ? 0.975 36.625 -5.293 1 98.44 413 TRP B O 1
ATOM 6727 N N . LEU B 1 414 ? 2.898 37.594 -4.605 1 98 414 LEU B N 1
ATOM 6728 C CA . LEU B 1 414 ? 2.451 38.906 -4.973 1 98 414 LEU B CA 1
ATOM 6729 C C . LEU B 1 414 ? 2.195 39 -6.477 1 98 414 LEU B C 1
ATOM 6731 O O . LEU B 1 414 ? 1.159 39.531 -6.902 1 98 414 LEU B O 1
ATOM 6735 N N . GLN B 1 415 ? 3.148 38.562 -7.227 1 97.62 415 GLN B N 1
ATOM 6736 C CA . GLN B 1 415 ? 3.025 38.625 -8.68 1 97.62 415 GLN B CA 1
ATOM 6737 C C . GLN B 1 415 ? 1.87 37.75 -9.172 1 97.62 415 GLN B C 1
ATOM 6739 O O . GLN B 1 415 ? 1.07 38.188 -10 1 97.62 415 GLN B O 1
ATOM 6744 N N . VAL B 1 416 ? 1.811 36.562 -8.68 1 97.25 416 VAL B N 1
ATOM 6745 C CA . VAL B 1 416 ? 0.78 35.625 -9.086 1 97.25 416 VAL B CA 1
ATOM 6746 C C . VAL B 1 416 ? -0.6 36.156 -8.727 1 97.25 416 VAL B C 1
ATOM 6748 O O . VAL B 1 416 ? -1.545 36.031 -9.508 1 97.25 416 VAL B O 1
ATOM 6751 N N . SER B 1 417 ? -0.724 36.719 -7.543 1 97 417 SER B N 1
ATOM 6752 C CA . SER B 1 417 ? -1.987 37.281 -7.094 1 97 417 SER B CA 1
ATOM 6753 C C . SER B 1 417 ? -2.387 38.5 -7.957 1 97 417 SER B C 1
ATOM 6755 O O . SER B 1 417 ? -3.547 38.625 -8.352 1 97 417 SER B O 1
ATOM 6757 N N . LYS B 1 418 ? -1.469 39.312 -8.211 1 96 418 LYS B N 1
ATOM 6758 C CA . LYS B 1 418 ? -1.725 40.5 -9.039 1 96 418 LYS B CA 1
ATOM 6759 C C . LYS B 1 418 ? -2.184 40.094 -10.438 1 96 418 LYS B C 1
ATOM 6761 O O . LYS B 1 418 ? -3.146 40.656 -10.969 1 96 418 LYS B O 1
ATOM 6766 N N . ASP B 1 419 ? -1.464 39.156 -11.031 1 95.94 419 ASP B N 1
ATOM 6767 C CA . ASP B 1 419 ? -1.802 38.688 -12.367 1 95.94 419 ASP B CA 1
ATOM 6768 C C . ASP B 1 419 ? -3.191 38.062 -12.391 1 95.94 419 ASP B C 1
ATOM 6770 O O . ASP B 1 419 ? -3.965 38.281 -13.32 1 95.94 419 ASP B O 1
ATOM 6774 N N . LEU B 1 420 ? -3.48 37.281 -11.375 1 95.31 420 LEU B N 1
ATOM 6775 C CA . LEU B 1 420 ? -4.77 36.594 -11.312 1 95.31 420 LEU B CA 1
ATOM 6776 C C . LEU B 1 420 ? -5.91 37.625 -11.172 1 95.31 420 LEU B C 1
ATOM 6778 O O . LEU B 1 420 ? -6.941 37.469 -11.836 1 95.31 420 LEU B O 1
ATOM 6782 N N . VAL B 1 421 ? -5.73 38.562 -10.344 1 93.06 421 VAL B N 1
ATOM 6783 C CA . VAL B 1 421 ? -6.754 39.562 -10.117 1 93.06 421 VAL B CA 1
ATOM 6784 C C . VAL B 1 421 ? -6.988 40.375 -11.406 1 93.06 421 VAL B C 1
ATOM 6786 O O . VAL B 1 421 ? -8.133 40.656 -11.758 1 93.06 421 VAL B O 1
ATOM 6789 N N . LYS B 1 422 ? -5.938 40.656 -12.055 1 94.25 422 LYS B N 1
ATOM 6790 C CA . LYS B 1 422 ? -6.047 41.375 -13.336 1 94.25 422 LYS B CA 1
ATOM 6791 C C . LYS B 1 422 ? -6.82 40.531 -14.352 1 94.25 422 LYS B C 1
ATOM 6793 O O . LYS B 1 422 ? -7.695 41.031 -15.047 1 94.25 422 LYS B O 1
ATOM 6798 N N . ASP B 1 423 ? -6.488 39.25 -14.414 1 93.81 423 ASP B N 1
ATOM 6799 C CA . ASP B 1 423 ? -7.141 38.375 -15.359 1 93.81 423 ASP B CA 1
ATOM 6800 C C . ASP B 1 423 ? -8.617 38.188 -15.023 1 93.81 423 ASP B C 1
ATOM 6802 O O . ASP B 1 423 ? -9.453 38.031 -15.922 1 93.81 423 ASP B O 1
ATOM 6806 N N . LEU B 1 424 ? -8.922 38.188 -13.773 1 90.69 424 LEU B N 1
ATOM 6807 C CA . LEU B 1 424 ? -10.312 38.125 -13.336 1 90.69 424 LEU B CA 1
ATOM 6808 C C . LEU B 1 424 ? -11.086 39.344 -13.75 1 90.69 424 LEU B C 1
ATOM 6810 O O . LEU B 1 424 ? -12.227 39.25 -14.219 1 90.69 424 LEU B O 1
ATOM 6814 N N . GLU B 1 425 ? -10.453 40.469 -13.609 1 89.19 425 GLU B N 1
ATOM 6815 C CA . GLU B 1 425 ? -11.078 41.719 -13.953 1 89.19 425 GLU B CA 1
ATOM 6816 C C . GLU B 1 425 ? -11.258 41.875 -15.461 1 89.19 425 GLU B C 1
ATOM 6818 O O . GLU B 1 425 ? -12.266 42.406 -15.922 1 89.19 425 GLU B O 1
ATOM 6823 N N . ASP B 1 426 ? -10.328 41.312 -16.203 1 91.81 426 ASP B N 1
ATOM 6824 C CA . ASP B 1 426 ? -10.375 41.406 -17.656 1 91.81 426 ASP B CA 1
ATOM 6825 C C . ASP B 1 426 ? -11.211 40.312 -18.266 1 91.81 426 ASP B C 1
ATOM 6827 O O . ASP B 1 426 ? -11.453 40.281 -19.469 1 91.81 426 ASP B O 1
ATOM 6831 N N . GLY B 1 427 ? -11.578 39.344 -17.469 1 86.19 427 GLY B N 1
ATOM 6832 C CA . GLY B 1 427 ? -12.43 38.25 -17.938 1 86.19 427 GLY B CA 1
ATOM 6833 C C . GLY B 1 427 ? -11.656 37.156 -18.641 1 86.19 427 GLY B C 1
ATOM 6834 O O . GLY B 1 427 ? -12.258 36.281 -19.25 1 86.19 427 GLY B O 1
ATOM 6835 N N . THR B 1 428 ? -10.391 37.125 -18.453 1 87.38 428 THR B N 1
ATOM 6836 C CA . THR B 1 428 ? -9.57 36.156 -19.156 1 87.38 428 THR B CA 1
ATOM 6837 C C . THR B 1 428 ? -9.383 34.875 -18.297 1 87.38 428 THR B C 1
ATOM 6839 O O . THR B 1 428 ? -8.969 33.844 -18.812 1 87.38 428 THR B O 1
ATOM 6842 N N . PHE B 1 429 ? -9.641 35.062 -17.016 1 87.75 429 PHE B N 1
ATOM 6843 C CA . PHE B 1 429 ? -9.672 33.875 -16.141 1 87.75 429 PHE B CA 1
ATOM 6844 C C . PHE B 1 429 ? -11.047 33.719 -15.5 1 87.75 429 PHE B C 1
ATOM 6846 O O . PHE B 1 429 ? -11.609 34.688 -14.977 1 87.75 429 PHE B O 1
ATOM 6853 N N . LYS B 1 430 ? -11.656 32.531 -15.836 1 72.19 430 LYS B N 1
ATOM 6854 C CA . LYS B 1 430 ? -12.953 32.219 -15.25 1 72.19 430 LYS B CA 1
ATOM 6855 C C . LYS B 1 430 ? -12.828 31.094 -14.219 1 72.19 430 LYS B C 1
ATOM 6857 O O . LYS B 1 430 ? -12.352 30 -14.539 1 72.19 430 LYS B O 1
ATOM 6862 N N . SER B 1 431 ? -12.891 31.406 -12.859 1 66.69 431 SER B N 1
ATOM 6863 C CA . SER B 1 431 ? -12.797 30.391 -11.812 1 66.69 431 SER B CA 1
ATOM 6864 C C . SER B 1 431 ? -13.938 29.375 -11.93 1 66.69 431 SER B C 1
ATOM 6866 O O . SER B 1 431 ? -13.789 28.219 -11.523 1 66.69 431 SER B O 1
ATOM 6868 N N . GLU B 1 432 ? -15.242 29.734 -12.211 1 61.28 432 GLU B N 1
ATOM 6869 C CA . GLU B 1 432 ? -16.359 28.828 -12.445 1 61.28 432 GLU B CA 1
ATOM 6870 C C . GLU B 1 432 ? -16.547 28.547 -13.938 1 61.28 432 GLU B C 1
ATOM 6872 O O . GLU B 1 432 ? -16.219 29.391 -14.773 1 61.28 432 GLU B O 1
#

Secondary structure (DSSP, 8-state):
-----HHHHHTS----SSGGGGGGB-S-TT-EE-BHHHH---BHHHHHHHHHHHHHHHH-HHHIIIIISHHHHHHHHHHHHHHHT--GGGEEEES-HHHHHHHHHHHS---TT-EEEEETTS-HHHHHHHHHHHHSTT-PEEEEE---SS--HHHHHHHHHHHHHSGGG---TT--EEEEEESB-SSS--B--HHHHHHHHHHTT-EEEEE-TTTTTTS-S--HHHH--SEEEEETTSTT-PPSS-EEEE--GGGGGG----SS--TT---GGGSTT---HHHHHH-SSS---HHHHHHHHHHHHHHHHT-HHHHHHHHHHHHHHHHHHHHHHHT--BS-TT-TT-SSEEEEE-S--TT----HHHHHHHHHIIIIISSEE-EEEEETTEEEEEEE--TT--TTHHHHHHHHHHHHHHHHHHHHHHT-----/-----HHHHHTS----SSGGGGGGB-S-TT-EE-BHHHH---BHHHHHHHHHHHHHHHH-HHHIIIIISHHHHHHHHHHHHHHHT--GGGEEEES-HHHHHHHHHHHS---TT-EEEEETTS-HHHHHHHHHHHHSTT-PEEEEE---SS--HHHHHHHHHHHHHSGGG---TT--EEEEEESB-SSS--B--HHHHHHHHHHTT-EEEEE-TTTTTTS-S--HHHH--SEEEEETTSTT-PPSS-EEEE--GGGGGG----SS--TT---GGGSTT---HHHHHH-SSS---HHHHHHHHHHHHHHHHT-HHHHHHHHHHHHHHHHHHHHHHHT--BS-TT-TT-SSEEEEE-S--TT----HHHHHHHHHIIIIISSEE-EEEEETTEEEEEEE--TT--TTHHHHHHHHHHHHHHHHHHHHHHTS----

pLDDT: mean 96.75, std 3.79, range [61.28, 98.94]

Foldseek 3Di:
DDADDLVVVLVDADDAFAQSCCVQFPDDSLFLEFALQPFHTFGNLLVNLLVVLVVVCVVPVCCCLVPNCLVLLLVLLCVVCVFQAHDSVQKFKDQALLQQLLLLVVLAPAAAQAEEEEEPLADPSNVVSVVVPLVDPPRHYYHYQYDFFPDDQVVSLVSLLVVCVDPSNDGDPPHAAEYEAEQAGSVVRWGHPVLSSQVSCVVSRHAYEYRDQRPRLFPHDRHCVVSVHQKYKYACVRNLNFPHGMMMIGHHPVNLLSRQARVVRAPQHDGSVGCVPPSSVSVRSSGPDDDSCSRSSSSVSSQVVCVSNPHRVVFQVVLLVLQLLLQVVLCVLQVWHWRCPVSPGPGNKTKTFAPAQLPFDDDPLVVCLLCCQQCVVLSYDFDWDDGNSTIMTMTGGGSHHHSCSSVSVSVSSNVSRVVVVVCVVVVVDDRD/DDADDLVVVLVDADDAFAQSCCVQFPDDSLFLEFALQPFHTFGNLLVNLLVVLVVVCVVPVCCCLVPNCLVLLLVLLCLVCVFQAHDSVQKFKDQALLQQLLLLVVLAPAAAQAEEEEEPLADPSNVVSVVVPLVDPPRHYYHYQYDFFPDDQVVSLVSLLVVCVDPSNDGDPVHAAEYEAEQAGSVVRWGHPVLSSQVSCVVSRHAYEYRDQRPRLFPHDRHCVVSVHQKYKYACRRNLNFPHGMMMIGHHPVNLLSRQARVVRAPQHDGSVGCVPPSSVSVRSSGPDDDSCSRSSSSNSSQVVCVSNPHRVVFQVVLLVLQLLLQVVLCVLQVWHWRCPVSPGPGNKTKTFAPAQLPFDADPLVVCLLCCQQCVVLSYDFDWDDGNSTIMTMTGGGSHHHSCSSVSVSVSRNVSRVVVVVCVVVVVDDRD

Sequence (864 aa):
MPFTDLKALYDQPPPAFGKEMLKHFAMDPAYVNLNNGSYGTPPRAVLQAAFDITTEIEANPERFHRFGYQERLKEARANIAGLIGAHQDECFLVNNATTGVGTVLRNFEWEKDDVIITFNTSYSAMANQAQYLSDVPPHPKVVVFQLNFPTTFASIVSSFTSLLASPQAQVGPNNKRVVVIDSIISNPGVLLPWQELVKIAKDAGVWTIVDAAHSIGQELDINLGEVQPDFWTSNCHKWLYAKRSCAVLYIPFRNQHIIKTTVPTSNYYVALDKRNGNPNLLEQFEWLGTIDFAPFLSVNEAFKFRAWLGGEHKINAYCHDIALKAGKRLAEILGTEVMDEEGSQTLNMVNVALPLPTSLKWSNALYKRLNGALIEDHNTYSAWFFHNGKWWTRVSLQVFNEVDEVEVLGKAWLQVSKDLVKDLEDGTFKSEMPFTDLKALYDQPPPAFGKEMLKHFAMDPAYVNLNNGSYGTPPRAVLQAAFDITTEIEANPERFHRFGYQERLKEARANIAGLIGAHQDECFLVNNATTGVGTVLRNFEWEKDDVIITFNTSYSAMANQAQYLSDVPPHPKVVVFQLNFPTTFASIVSSFTSLLASPQAQVGPNNKRVVVIDSIISNPGVLLPWQELVKIAKDAGVWTIVDAAHSIGQELDINLGEVQPDFWTSNCHKWLYAKRSCAVLYIPFRNQHIIKTTVPTSNYYVALDKRNGNPNLLEQFEWLGTIDFAPFLSVNEAFKFRAWLGGEHKINAYCHDIALKAGKRLAEILGTEVMDEEGSQTLNMVNVALPLPTSLKWSNALYKRLNGALIEDHNTYSAWFFHNGKWWTRVSLQVFNEVDEVEVLGKAWLQVSKDLVKDLEDGTFKSE

Solvent-accessible surface area (backbone atoms only — not comparable to full-atom values): 44328 Å² total; per-residue (Å²): 122,82,87,58,61,61,68,68,53,71,74,42,81,64,69,59,73,14,66,68,36,41,80,49,34,56,46,39,86,80,47,50,79,26,40,46,72,79,66,28,64,40,33,39,63,25,54,37,51,25,50,50,45,48,41,51,33,50,27,40,53,63,56,28,80,74,68,54,50,61,66,50,46,50,48,27,26,38,56,50,13,64,59,38,32,52,54,39,92,23,40,42,70,40,49,24,35,58,44,34,54,40,38,55,63,67,35,54,85,77,39,69,62,13,36,38,34,38,39,74,46,45,53,55,30,60,47,36,40,53,48,49,52,31,74,36,92,56,36,29,40,77,40,72,46,84,71,60,67,68,76,49,62,68,57,51,54,53,51,50,56,50,46,60,70,29,75,88,58,52,61,58,95,88,41,56,38,38,34,52,40,48,33,33,28,75,67,65,28,38,50,48,64,37,61,59,49,40,48,54,31,52,77,70,67,30,47,38,37,33,44,17,46,56,29,48,62,55,54,77,84,44,40,42,71,76,55,53,59,56,27,39,21,20,16,36,11,24,63,37,21,9,37,55,32,18,11,40,29,38,41,43,79,91,48,42,83,53,53,63,57,55,81,42,44,10,61,54,64,56,58,72,94,70,34,85,91,46,80,56,53,72,59,20,62,71,36,66,61,71,62,56,61,35,23,55,47,14,36,50,47,17,53,52,50,41,51,58,70,60,29,71,67,54,51,39,51,52,16,28,53,42,17,56,52,25,29,53,53,32,11,60,69,56,71,52,40,48,55,59,80,83,42,84,38,43,49,36,25,26,31,24,45,44,82,54,68,63,83,65,51,90,32,70,65,46,49,51,53,53,52,43,44,33,41,73,71,59,32,27,52,55,48,69,51,77,53,76,78,36,35,31,32,33,41,19,44,47,59,44,46,54,51,70,58,37,55,59,49,29,53,44,52,51,52,52,35,52,53,49,52,49,29,46,74,71,60,76,45,70,55,120,122,82,86,57,61,61,69,67,53,71,73,42,82,64,70,60,75,13,67,69,36,42,80,48,33,56,45,39,87,79,46,50,79,26,38,44,72,78,66,29,65,40,33,38,63,26,53,38,50,25,48,51,44,47,42,51,32,49,27,38,51,64,55,27,78,74,67,54,49,61,67,50,45,51,50,26,26,38,55,50,13,66,60,38,31,53,54,39,93,23,39,42,69,39,49,24,36,56,43,35,54,40,37,55,63,68,34,54,84,75,40,68,63,13,36,38,33,38,38,74,48,44,52,55,29,61,47,36,40,54,48,50,52,32,74,36,90,57,36,30,40,77,40,72,45,85,72,59,68,68,74,50,64,67,56,51,54,51,52,49,55,50,46,59,70,30,74,87,58,52,60,60,95,88,41,56,37,37,34,51,40,49,32,33,30,74,66,64,27,38,51,49,63,39,61,60,50,40,48,54,31,51,77,71,65,30,45,38,38,34,45,18,45,56,29,48,63,56,54,78,85,44,41,42,70,76,54,53,59,56,27,37,21,20,16,34,12,24,62,38,19,10,37,57,32,18,10,42,29,36,42,43,78,92,47,42,83,52,52,61,56,54,81,44,43,11,60,52,63,55,58,71,95,71,32,83,90,46,80,57,51,70,60,20,62,71,35,65,61,73,62,56,60,35,23,56,47,13,37,50,47,18,54,52,52,41,51,60,70,59,29,69,67,56,51,39,52,51,18,27,52,42,17,56,52,25,29,53,52,32,11,60,70,55,70,51,42,47,56,58,80,84,41,85,37,44,49,35,26,26,32,24,45,44,83,52,68,65,83,64,51,91,31,71,64,46,50,50,52,53,51,45,45,33,43,73,73,59,33,28,51,53,47,70,49,77,52,77,79,35,35,32,31,32,39,18,44,47,58,42,47,55,50,71,58,38,53,58,50,30,54,45,51,50,50,53,34,51,52,49,53,50,28,47,74,71,61,75,46,68,54,118

Nearest PDB structures (foldseek):
  5uts-assembly1_G  TM=9.152E-01  e=1.456E-40  Neurospora crassa OR74A
  5uts-assembly2_D  TM=9.210E-01  e=3.737E-40  Neurospora crassa OR74A
  5v1x-assembly2_D  TM=9.270E-01  e=4.414E-40  Neurospora crassa OR74A
  5v12-assembly2_G  TM=9.173E-01  e=2.603E-39  Neurospora crassa OR74A
  5v12-assembly1_E  TM=9.038E-01  e=1.198E-39  Neurospora crassa OR74A

Radius of gyration: 27.78 Å; Cα contacts (8 Å, |Δi|>4): 1714; chains: 2; bounding box: 65×84×59 Å

Organism: Coprinellus micaceus (NCBI:txid71717)